Protein AF-0000000079401449 (afdb_homodimer)

pLDDT: mean 90.93, std 12.0, range [36.22, 98.88]

Foldseek 3Di:
DPFPDWDKAKEKFDEQLQDPPPAPPNVVLLVLVLVCCQPVLHQKYKYAQQQDVVSVVVSCVSNVVQFVDKDAAADFQRGQRIMMTGSFDFPDKDKAFALDFDDPVPVVQVRRRHRWIKMWTWGDDPNFIETEIHTEHGAQPDPVDGLCLLVLLSVLVVVLVVCQVPCVPGQKYKYWYQSNDFCPDLSNCLSCLSNVWDWLLVFEPEEEEAPSQAFQACQAPRHDNVRCVVPNSHGHGTTIIMDGDDQKDKGWHYKYWDYFPDVPGNHHSHSTIMIMTIMIMGGNPDDDPPPVPSQLDPVNLVSLVVSLVSLVVSLVVLVVLLVVLVVQLVVLVVLLVVLVVLVVCVVVVHPPPPPDDPVVSVVSNVVSVVSNVVSVVSSVVSVSVNVSSVVSSVVSVVVSVVSVVSNVVD/DPFPDWDKAKEKFDAQLQDPPPAPPNVVLLVLVLVCCQPVLHQKYKYAQQQDVVSVVVSCVSNVVQFVDKDAAADFQRGQRIMMTGSFDFPDKDKAFALDFDDPVPVVQVRRRHRWIKMWTWGDDPNFIETEIHTEHGAQPDPVDGLCLLVLLSVLVVVLVVCQVPCVPGQKYKYWYQSNDFCPDLSNCLSCLSNVWDWLLVFEPEEEEQPPQAFQACQAPRHDNVRCVVPNSHGHGTTIIMDGDDQKDKGWHYKYWDYAPDVPGNHHSHSTIMIMTIMIMGGNPDDDPPPVPSQLDPVNLVSLVVSLVSLVVSLVVLVVLLVVLVVQLVVLVVLLVVLVVLVVCVVVVHPPPPPDDPVVSVVSNVVSVVSNVVSVVSSVVSVSVNVSSVVSSVVSVVVSVVSVVSNVVD

Radius of gyration: 28.71 Å; Cα contacts (8 Å, |Δi|>4): 1618; chains: 2; bounding box: 82×89×67 Å

Structure (mmCIF, N/CA/C/O backbone):
data_AF-0000000079401449-model_v1
#
loop_
_entity.id
_entity.type
_entity.pdbx_description
1 polymer 'Sphingomyelin phosphodiesterase 2'
#
loop_
_atom_site.group_PDB
_atom_site.id
_atom_site.type_symbol
_atom_site.label_atom_id
_atom_site.label_alt_id
_atom_site.label_comp_id
_atom_site.label_asym_id
_atom_site.label_entity_id
_atom_site.label_seq_id
_atom_site.pdbx_PDB_ins_code
_atom_site.Cartn_x
_atom_site.Cartn_y
_atom_site.Cartn_z
_atom_site.occupancy
_atom_site.B_iso_or_equiv
_atom_site.auth_seq_id
_atom_site.auth_comp_id
_atom_site.auth_asym_id
_atom_site.auth_atom_id
_atom_site.pdbx_PDB_model_num
ATOM 1 N N . MET A 1 1 ? 7.457 39.844 23.859 1 36.47 1 MET A N 1
ATOM 2 C CA . MET A 1 1 ? 6.93 38.5 23.641 1 36.47 1 MET A CA 1
ATOM 3 C C . MET A 1 1 ? 8.016 37.562 23.109 1 36.47 1 MET A C 1
ATOM 5 O O . MET A 1 1 ? 8.578 37.812 22.047 1 36.47 1 MET A O 1
ATOM 9 N N . ASP A 1 2 ? 8.711 36.844 23.844 1 43.75 2 ASP A N 1
ATOM 10 C CA . ASP A 1 2 ? 9.938 36.094 23.625 1 43.75 2 ASP A CA 1
ATOM 11 C C . ASP A 1 2 ? 9.773 35.125 22.453 1 43.75 2 ASP A C 1
ATOM 13 O O . ASP A 1 2 ? 8.852 34.312 22.438 1 43.75 2 ASP A O 1
ATOM 17 N N . LYS A 1 3 ? 10.039 35.5 21.281 1 52.47 3 LYS A N 1
ATOM 18 C CA . LYS A 1 3 ? 9.945 34.75 20.031 1 52.47 3 LYS A CA 1
ATOM 19 C C . LYS A 1 3 ? 10.438 33.312 20.188 1 52.47 3 LYS A C 1
ATOM 21 O O . LYS A 1 3 ? 11.484 33.094 20.797 1 52.47 3 LYS A O 1
ATOM 26 N N . ASP A 1 4 ? 9.594 32.344 20.25 1 60.94 4 ASP A N 1
ATOM 27 C CA . ASP A 1 4 ? 9.969 30.938 20.344 1 60.94 4 ASP A CA 1
ATOM 28 C C . ASP A 1 4 ? 11.188 30.641 19.469 1 60.94 4 ASP A C 1
ATOM 30 O O . ASP A 1 4 ? 11.258 31.062 18.312 1 60.94 4 ASP A O 1
ATOM 34 N N . PRO A 1 5 ? 12.289 30.156 20.109 1 71.38 5 PRO A N 1
ATOM 35 C CA . PRO A 1 5 ? 13.57 29.938 19.438 1 71.38 5 PRO A CA 1
ATOM 36 C C . PRO A 1 5 ? 13.453 29.062 18.188 1 71.38 5 PRO A C 1
ATOM 38 O O . PRO A 1 5 ? 12.602 28.156 18.156 1 71.38 5 PRO A O 1
ATOM 41 N N . VAL A 1 6 ? 14.055 29.469 17.125 1 87 6 VAL A N 1
ATOM 42 C CA . VAL A 1 6 ? 14.234 28.734 15.867 1 87 6 VAL A CA 1
ATOM 43 C C . VAL A 1 6 ? 14.703 27.312 16.172 1 87 6 VAL A C 1
ATOM 45 O O . VAL A 1 6 ? 15.609 27.109 16.969 1 87 6 VAL A O 1
ATOM 48 N N . LEU A 1 7 ? 13.898 26.359 15.695 1 95.5 7 LEU A N 1
ATOM 49 C CA . LEU A 1 7 ? 14.297 24.953 15.859 1 95.5 7 LEU A CA 1
ATOM 50 C C . LEU A 1 7 ? 15.266 24.531 14.766 1 95.5 7 LEU A C 1
ATOM 52 O O . LEU A 1 7 ? 14.977 24.703 13.578 1 95.5 7 LEU A O 1
ATOM 56 N N . GLN A 1 8 ? 16.406 24.125 15.148 1 96.94 8 GLN A N 1
ATOM 57 C CA . GLN A 1 8 ? 17.359 23.578 14.195 1 96.94 8 GLN A CA 1
ATOM 58 C C . GLN A 1 8 ? 17.266 22.047 14.133 1 96.94 8 GLN A C 1
ATOM 60 O O . GLN A 1 8 ? 17.234 21.391 15.172 1 96.94 8 GLN A O 1
ATOM 65 N N . LEU A 1 9 ? 17.156 21.484 12.977 1 97.81 9 LEU A N 1
ATOM 66 C CA . LEU A 1 9 ? 17.078 20.047 12.758 1 97.81 9 LEU A CA 1
ATOM 67 C C . LEU A 1 9 ? 18.172 19.594 11.797 1 97.81 9 LEU A C 1
ATOM 69 O O . LEU A 1 9 ? 18.297 20.109 10.688 1 97.81 9 LEU A O 1
ATOM 73 N N . ARG A 1 10 ? 18.969 18.672 12.195 1 98.5 10 ARG A N 1
ATOM 74 C CA . ARG A 1 10 ? 20.016 18.109 11.352 1 98.5 10 ARG A CA 1
ATOM 75 C C . ARG A 1 10 ? 19.656 16.703 10.891 1 98.5 10 ARG A C 1
ATOM 77 O O . ARG A 1 10 ? 19.422 15.812 11.711 1 98.5 10 ARG A O 1
ATOM 84 N N . ILE A 1 11 ? 19.625 16.516 9.586 1 98.75 11 ILE A N 1
ATOM 85 C CA . ILE A 1 11 ? 19.172 15.258 8.984 1 98.75 11 ILE A CA 1
ATOM 86 C C . ILE A 1 11 ? 20.328 14.594 8.25 1 98.75 11 ILE A C 1
ATOM 88 O O . ILE A 1 11 ? 21.062 15.25 7.504 1 98.75 11 ILE A O 1
ATOM 92 N N . PHE A 1 12 ? 20.547 13.312 8.516 1 98.81 12 PHE A N 1
ATOM 93 C CA . PHE A 1 12 ? 21.516 12.469 7.824 1 98.81 12 PHE A CA 1
ATOM 94 C C . PHE A 1 12 ? 20.812 11.461 6.926 1 98.81 12 PHE A C 1
ATOM 96 O O . PHE A 1 12 ? 20.062 10.609 7.41 1 98.81 12 PHE A O 1
ATOM 103 N N . ASP A 1 13 ? 21 11.508 5.629 1 98.88 13 ASP A N 1
ATOM 104 C CA . ASP A 1 13 ? 20.438 10.562 4.676 1 98.88 13 ASP A CA 1
ATOM 105 C C . ASP A 1 13 ? 21.531 9.797 3.939 1 98.88 13 ASP A C 1
ATOM 107 O O . ASP A 1 13 ? 22.469 10.398 3.416 1 98.88 13 ASP A O 1
ATOM 111 N N . LEU A 1 14 ? 21.344 8.422 3.883 1 98.88 14 LEU A N 1
ATOM 112 C CA . LEU A 1 14 ? 22.391 7.656 3.221 1 98.88 14 LEU A CA 1
ATOM 113 C C . LEU A 1 14 ? 21.859 6.324 2.717 1 98.88 14 LEU A C 1
ATOM 115 O O . LEU A 1 14 ? 21.188 5.598 3.455 1 98.88 14 LEU A O 1
ATOM 119 N N . ASN A 1 15 ? 22.078 6.062 1.47 1 98.56 15 ASN A N 1
ATOM 120 C CA . ASN A 1 15 ? 22.031 4.688 0.982 1 98.56 15 ASN A CA 1
ATOM 121 C C . ASN A 1 15 ? 23.266 3.9 1.416 1 98.56 15 ASN A C 1
ATOM 123 O O . ASN A 1 15 ? 24.359 4.133 0.913 1 98.56 15 ASN A O 1
ATOM 127 N N . CYS A 1 16 ? 23.094 2.879 2.182 1 98.19 16 CYS A N 1
ATOM 128 C CA . CYS A 1 16 ? 24.203 2.248 2.891 1 98.19 16 CYS A CA 1
ATOM 129 C C . CYS A 1 16 ? 24.859 1.174 2.031 1 98.19 16 CYS A C 1
ATOM 131 O O . CYS A 1 16 ? 25.938 0.692 2.354 1 98.19 16 CYS A O 1
ATOM 133 N N . TRP A 1 17 ? 24.25 0.812 0.967 1 97.25 17 TRP A N 1
ATOM 134 C CA . TRP A 1 17 ? 24.766 -0.244 0.104 1 97.25 17 TRP A CA 1
ATOM 135 C C . TRP A 1 17 ? 25.172 -1.471 0.92 1 97.25 17 TRP A C 1
ATOM 137 O O . TRP A 1 17 ? 26.297 -1.955 0.818 1 97.25 17 TRP A O 1
ATOM 147 N N . GLY A 1 18 ? 24.219 -1.932 1.765 1 96.12 18 GLY A N 1
ATOM 148 C CA . GLY A 1 18 ? 24.516 -3.041 2.658 1 96.12 18 GLY A CA 1
ATOM 149 C C . GLY A 1 18 ? 24.031 -4.375 2.133 1 96.12 18 GLY A C 1
ATOM 150 O O . GLY A 1 18 ? 23.359 -5.121 2.848 1 96.12 18 GLY A O 1
ATOM 151 N N . ILE A 1 19 ? 24.312 -4.668 0.89 1 91.81 19 ILE A N 1
ATOM 152 C CA . ILE A 1 19 ? 23.906 -5.941 0.304 1 91.81 19 ILE A CA 1
ATOM 153 C C . ILE A 1 19 ? 24.797 -7.062 0.841 1 91.81 19 ILE A C 1
ATOM 155 O O . ILE A 1 19 ? 26 -7.086 0.585 1 91.81 19 ILE A O 1
ATOM 159 N N . ARG A 1 20 ? 24.25 -8.055 1.423 1 89.69 20 ARG A N 1
ATOM 160 C CA . ARG A 1 20 ? 25 -9.148 2.031 1 89.69 20 ARG A CA 1
ATOM 161 C C . ARG A 1 20 ? 25.766 -9.945 0.976 1 89.69 20 ARG A C 1
ATOM 163 O O . ARG A 1 20 ? 25.203 -10.289 -0.068 1 89.69 20 ARG A O 1
ATOM 170 N N . TYR A 1 21 ? 26.953 -10.195 1.136 1 89.56 21 TYR A N 1
ATOM 171 C CA . TYR A 1 21 ? 27.859 -11.039 0.365 1 89.56 21 TYR A CA 1
ATOM 172 C C . TYR A 1 21 ? 28.328 -10.336 -0.902 1 89.56 21 TYR A C 1
ATOM 174 O O . TYR A 1 21 ? 29.203 -10.828 -1.616 1 89.56 21 TYR A O 1
ATOM 182 N N . LEU A 1 22 ? 27.766 -9.148 -1.214 1 89.88 22 LEU A N 1
ATOM 183 C CA . LEU A 1 22 ? 28.141 -8.453 -2.439 1 89.88 22 LEU A CA 1
ATOM 184 C C . LEU A 1 22 ? 28.859 -7.141 -2.123 1 89.88 22 LEU A C 1
ATOM 186 O O . LEU A 1 22 ? 29.875 -6.82 -2.744 1 89.88 22 LEU A O 1
ATOM 190 N N . SER A 1 23 ? 28.312 -6.434 -1.138 1 94.88 23 SER A N 1
ATOM 191 C CA . SER A 1 23 ? 28.891 -5.145 -0.791 1 94.88 23 SER A CA 1
ATOM 192 C C . SER A 1 23 ? 30.266 -5.324 -0.141 1 94.88 23 SER A C 1
ATOM 194 O O . SER A 1 23 ? 30.422 -6.145 0.765 1 94.88 23 SER A O 1
ATOM 196 N N . LYS A 1 24 ? 31.188 -4.594 -0.589 1 96 24 LYS A N 1
ATOM 197 C CA . LYS A 1 24 ? 32.562 -4.66 -0.07 1 96 24 LYS A CA 1
ATOM 198 C C . LYS A 1 24 ? 32.656 -4.004 1.304 1 96 24 LYS A C 1
ATOM 200 O O . LYS A 1 24 ? 32.031 -2.975 1.553 1 96 24 LYS A O 1
ATOM 205 N N . LEU A 1 25 ? 33.406 -4.656 2.16 1 96.56 25 LEU A N 1
ATOM 206 C CA . LEU A 1 25 ? 33.719 -4.137 3.486 1 96.56 25 LEU A CA 1
ATOM 207 C C . LEU A 1 25 ? 32.438 -3.756 4.23 1 96.56 25 LEU A C 1
ATOM 209 O O . LEU A 1 25 ? 32.406 -2.723 4.902 1 96.56 25 LEU A O 1
ATOM 213 N N . ARG A 1 26 ? 31.438 -4.457 4.078 1 96.88 26 ARG A N 1
ATOM 214 C CA . ARG A 1 26 ? 30.109 -4.121 4.586 1 96.88 26 ARG A CA 1
ATOM 215 C C . ARG A 1 26 ? 30.141 -3.91 6.094 1 96.88 26 ARG A C 1
ATOM 217 O O . ARG A 1 26 ? 29.672 -2.885 6.59 1 96.88 26 ARG A O 1
ATOM 224 N N . GLN A 1 27 ? 30.734 -4.836 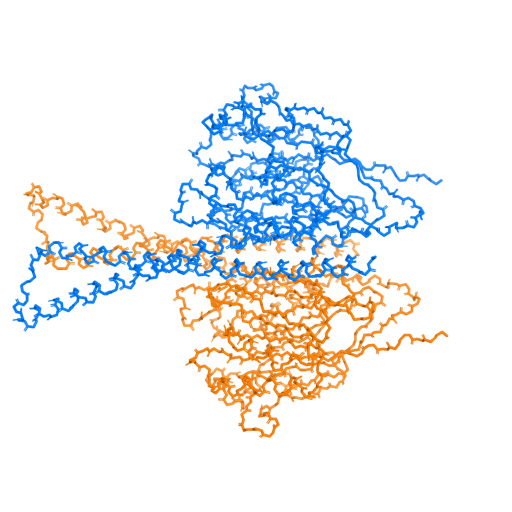6.863 1 96.06 27 GLN A N 1
ATOM 225 C CA . GLN A 1 27 ? 30.734 -4.766 8.32 1 96.06 27 GLN A CA 1
ATOM 226 C C . GLN A 1 27 ? 31.484 -3.523 8.812 1 96.06 27 GLN A C 1
ATOM 228 O O . GLN A 1 27 ? 31.016 -2.828 9.711 1 96.06 27 GLN A O 1
ATOM 233 N N . GLU A 1 28 ? 32.625 -3.312 8.227 1 96.38 28 GLU A N 1
ATOM 234 C CA . GLU A 1 28 ? 33.406 -2.133 8.578 1 96.38 28 GLU A CA 1
ATOM 235 C C . GLU A 1 28 ? 32.625 -0.849 8.289 1 96.38 28 GLU A C 1
ATOM 237 O O . GLU A 1 28 ? 32.656 0.09 9.086 1 96.38 28 GLU A O 1
ATOM 242 N N . ARG A 1 29 ? 31.984 -0.797 7.184 1 97.44 29 ARG A N 1
ATOM 243 C CA . ARG A 1 29 ? 31.266 0.402 6.777 1 97.44 29 ARG A CA 1
ATOM 244 C C . ARG A 1 29 ? 30.062 0.642 7.684 1 97.44 29 ARG A C 1
ATOM 246 O O . ARG A 1 29 ? 29.75 1.785 8.023 1 97.44 29 ARG A O 1
ATOM 253 N N . ILE A 1 30 ? 29.359 -0.436 8.094 1 97.75 30 ILE A N 1
ATOM 254 C CA . ILE A 1 30 ? 28.234 -0.314 9.023 1 97.75 30 ILE A CA 1
ATOM 255 C C . ILE A 1 30 ? 28.734 0.247 10.359 1 97.75 30 ILE A C 1
ATOM 257 O O . ILE A 1 30 ? 28.078 1.104 10.953 1 97.75 30 ILE A O 1
ATOM 261 N N . GLU A 1 31 ? 29.859 -0.189 10.766 1 96.75 31 GLU A N 1
ATOM 262 C CA . GLU A 1 31 ? 30.469 0.336 11.984 1 96.75 31 GLU A CA 1
ATOM 263 C C . GLU A 1 31 ? 30.812 1.816 11.836 1 96.75 31 GLU A C 1
ATOM 265 O O . GLU A 1 31 ? 30.594 2.604 12.766 1 96.75 31 GLU A O 1
ATOM 270 N N . MET A 1 32 ? 31.375 2.162 10.727 1 97.25 32 MET A N 1
ATOM 271 C CA . MET A 1 32 ? 31.734 3.553 10.445 1 97.25 32 MET A CA 1
ATOM 272 C C . MET A 1 32 ? 30.484 4.441 10.477 1 97.25 32 MET A C 1
ATOM 274 O O . MET A 1 32 ? 30.531 5.555 11 1 97.25 32 MET A O 1
ATOM 278 N N . ILE A 1 33 ? 29.406 3.969 9.891 1 97.81 33 ILE A N 1
ATOM 279 C CA . ILE A 1 33 ? 28.156 4.703 9.883 1 97.81 33 ILE A CA 1
ATOM 280 C C . ILE A 1 33 ? 27.656 4.898 11.312 1 97.81 33 ILE A C 1
ATOM 282 O O . ILE A 1 33 ? 27.25 6 11.695 1 97.81 33 ILE A O 1
ATOM 286 N N . GLY A 1 34 ? 27.703 3.82 12.109 1 97.75 34 GLY A N 1
ATOM 287 C CA . GLY A 1 34 ? 27.344 3.936 13.516 1 97.75 34 GLY A CA 1
ATOM 288 C C . GLY A 1 34 ? 28.188 4.961 14.258 1 97.75 34 GLY A C 1
ATOM 289 O O . GLY A 1 34 ? 27.672 5.723 15.078 1 97.75 34 GLY A O 1
ATOM 290 N N . ASP A 1 35 ? 29.469 4.977 13.969 1 96.44 35 ASP A N 1
ATOM 291 C CA . ASP A 1 35 ? 30.391 5.895 14.633 1 96.44 35 ASP A CA 1
ATOM 292 C C . ASP A 1 35 ? 30.031 7.348 14.336 1 96.44 35 ASP A C 1
ATOM 294 O O . ASP A 1 35 ? 29.938 8.172 15.25 1 96.44 35 ASP A O 1
ATOM 298 N N . VAL A 1 36 ? 29.844 7.621 13.102 1 96.5 36 VAL A N 1
ATOM 299 C CA . VAL A 1 36 ? 29.578 9.008 12.727 1 96.5 36 VAL A CA 1
ATOM 300 C C . VAL A 1 36 ? 28.219 9.445 13.297 1 96.5 36 VAL A C 1
ATOM 302 O O . VAL A 1 36 ? 28.078 10.578 13.766 1 96.5 36 VAL A O 1
ATOM 305 N N . LEU A 1 37 ? 27.203 8.602 13.258 1 97.56 37 LEU A N 1
ATOM 306 C CA . LEU A 1 37 ? 25.875 8.945 13.781 1 97.56 37 LEU A CA 1
ATOM 307 C C . LEU A 1 37 ? 25.922 9.117 15.297 1 97.56 37 LEU A C 1
ATOM 309 O O . LEU A 1 37 ? 25.156 9.898 15.852 1 97.56 37 LEU A O 1
ATOM 313 N N . SER A 1 38 ? 26.812 8.438 15.914 1 95.94 38 SER A N 1
ATOM 314 C CA . SER A 1 38 ? 26.938 8.523 17.359 1 95.94 38 SER A CA 1
ATOM 315 C C . SER A 1 38 ? 27.672 9.797 17.781 1 95.94 38 SER A C 1
ATOM 317 O O . SER A 1 38 ? 27.453 10.305 18.891 1 95.94 38 SER A O 1
ATOM 319 N N . THR A 1 39 ? 28.516 10.328 16.922 1 93.44 39 THR A N 1
ATOM 320 C CA . THR A 1 39 ? 29.391 11.414 17.328 1 93.44 39 THR A CA 1
ATOM 321 C C . THR A 1 39 ? 28.875 12.75 16.812 1 93.44 39 THR A C 1
ATOM 323 O O . THR A 1 39 ? 29 13.773 17.484 1 93.44 39 THR A O 1
ATOM 326 N N . GLU A 1 40 ? 28.328 12.945 15.492 1 90.62 40 GLU A N 1
ATOM 327 C CA . GLU A 1 40 ? 27.984 14.203 14.82 1 90.62 40 GLU A CA 1
ATOM 328 C C . GLU A 1 40 ? 26.641 14.734 15.289 1 90.62 40 GLU A C 1
ATOM 330 O O . GLU A 1 40 ? 26.297 15.883 15.008 1 90.62 40 GLU A O 1
ATOM 335 N N . GLY A 1 41 ? 25.953 14.18 16.219 1 88.69 41 GLY A N 1
ATOM 336 C CA . GLY A 1 41 ? 24.734 14.656 16.844 1 88.69 41 GLY A CA 1
ATOM 337 C C . GLY A 1 41 ? 23.609 14.914 15.852 1 88.69 41 GLY A C 1
ATOM 338 O O . GLY A 1 41 ? 22.984 15.969 15.875 1 88.69 41 GLY A O 1
ATOM 339 N N . PHE A 1 42 ? 23.328 14.258 14.82 1 97.94 42 PHE A N 1
ATOM 340 C CA . PHE A 1 42 ? 22.172 14.352 13.938 1 97.94 42 PHE A CA 1
ATOM 341 C C . PHE A 1 42 ? 20.875 14.047 14.688 1 97.94 42 PHE A C 1
ATOM 343 O O . PHE A 1 42 ? 20.875 13.227 15.609 1 97.94 42 PHE A O 1
ATOM 350 N N . ASP A 1 43 ? 19.828 14.773 14.352 1 98.19 43 ASP A N 1
ATOM 351 C CA . ASP A 1 43 ? 18.516 14.555 14.977 1 98.19 43 ASP A CA 1
ATOM 352 C C . ASP A 1 43 ? 17.812 13.359 14.359 1 98.19 43 ASP A C 1
ATOM 354 O O . ASP A 1 43 ? 17.062 12.648 15.039 1 98.19 43 ASP A O 1
ATOM 358 N N . LEU A 1 44 ? 17.969 13.188 13.023 1 98.56 44 LEU A N 1
ATOM 359 C CA . LEU A 1 44 ? 17.359 12.102 12.266 1 98.56 44 LEU A CA 1
ATOM 360 C C . LEU A 1 44 ? 18.375 11.461 11.32 1 98.56 44 LEU A C 1
ATOM 362 O O . LEU A 1 44 ? 19.188 12.164 10.703 1 98.56 44 LEU A O 1
ATOM 366 N N . ALA A 1 45 ? 18.391 10.148 11.289 1 98.88 45 ALA A N 1
ATOM 367 C CA . ALA A 1 45 ? 19.109 9.398 10.281 1 98.88 45 ALA A CA 1
ATOM 368 C C . ALA A 1 45 ? 18.172 8.555 9.43 1 98.88 45 ALA A C 1
ATOM 370 O O . ALA A 1 45 ? 17.453 7.699 9.961 1 98.88 45 ALA A O 1
ATOM 371 N N . LEU A 1 46 ? 18.094 8.828 8.203 1 98.88 46 LEU A N 1
ATOM 372 C CA . LEU A 1 46 ? 17.281 8.094 7.23 1 98.88 46 LEU A CA 1
ATOM 373 C C . LEU A 1 46 ? 18.141 7.195 6.363 1 98.88 46 LEU A C 1
ATOM 375 O O . LEU A 1 46 ? 18.859 7.676 5.484 1 98.88 46 LEU A O 1
ATOM 379 N N . LEU A 1 47 ? 18.062 5.887 6.555 1 98.88 47 LEU A N 1
ATOM 380 C CA . LEU A 1 47 ? 18.984 4.957 5.914 1 98.88 47 LEU A CA 1
ATOM 381 C C . LEU A 1 47 ? 18.25 4.027 4.961 1 98.88 47 LEU A C 1
ATOM 383 O O . LEU A 1 47 ? 17.141 3.588 5.254 1 98.88 47 LEU A O 1
ATOM 387 N N . GLN A 1 48 ? 18.859 3.816 3.834 1 98.56 48 GLN A N 1
ATOM 388 C CA . GLN A 1 48 ? 18.375 2.855 2.846 1 98.56 48 GLN A CA 1
ATOM 389 C C . GLN A 1 48 ? 19.391 1.738 2.629 1 98.56 48 GLN A C 1
ATOM 391 O O . GLN A 1 48 ? 20.562 1.878 2.992 1 98.56 48 GLN A O 1
ATOM 396 N N . GLU A 1 49 ? 18.938 0.649 2.115 1 97.38 49 GLU A N 1
ATOM 397 C CA . GLU A 1 49 ? 19.719 -0.533 1.76 1 97.38 49 GLU A CA 1
ATOM 398 C C . GLU A 1 49 ? 20.406 -1.134 2.986 1 97.38 49 GLU A C 1
ATOM 400 O O . GLU A 1 49 ? 21.562 -1.565 2.912 1 97.38 49 GLU A O 1
ATOM 405 N N . VAL A 1 50 ? 19.797 -0.965 4.082 1 97.5 50 VAL A N 1
ATOM 406 C CA . VAL A 1 50 ? 20.141 -1.795 5.234 1 97.5 50 VAL A CA 1
ATOM 407 C C . VAL A 1 50 ? 19.375 -3.115 5.168 1 97.5 50 VAL A C 1
ATOM 409 O O . VAL A 1 50 ? 18.328 -3.271 5.812 1 97.5 50 VAL A O 1
ATOM 412 N N . TRP A 1 51 ? 19.938 -4.078 4.477 1 94 51 TRP A N 1
ATOM 413 C CA . TRP A 1 51 ? 19.188 -5.27 4.086 1 94 51 TRP A CA 1
ATOM 414 C C . TRP A 1 51 ? 19.203 -6.309 5.203 1 94 51 TRP A C 1
ATOM 416 O O . TRP A 1 51 ? 18.281 -7.121 5.312 1 94 51 TRP A O 1
ATOM 426 N N . SER A 1 52 ? 20.172 -6.277 5.996 1 93.25 52 SER A N 1
ATOM 427 C CA . SER A 1 52 ? 20.312 -7.266 7.059 1 93.25 52 SER A CA 1
ATOM 428 C C . SER A 1 52 ? 19.719 -6.754 8.367 1 93.25 52 SER A C 1
ATOM 430 O O . SER A 1 52 ? 20.062 -5.668 8.828 1 93.25 52 SER A O 1
ATOM 432 N N . GLU A 1 53 ? 18.875 -7.523 8.953 1 93.31 53 GLU A N 1
ATOM 433 C CA . GLU A 1 53 ? 18.344 -7.172 10.273 1 93.31 53 GLU A CA 1
ATOM 434 C C . GLU A 1 53 ? 19.453 -7.18 11.32 1 93.31 53 GLU A C 1
ATOM 436 O O . GLU A 1 53 ? 19.359 -6.469 12.328 1 93.31 53 GLU A O 1
ATOM 441 N N . GLY A 1 54 ? 20.469 -8.008 11.039 1 95.38 54 GLY A N 1
ATOM 442 C CA . GLY A 1 54 ? 21.641 -7.984 11.906 1 95.38 54 GLY A CA 1
ATOM 443 C C . GLY A 1 54 ? 22.359 -6.652 11.906 1 95.38 54 GLY A C 1
ATOM 444 O O . GLY A 1 54 ? 22.781 -6.168 12.961 1 95.38 54 GLY A O 1
ATOM 445 N N . ASP A 1 55 ? 22.531 -6.082 10.727 1 97.56 55 ASP A N 1
ATOM 446 C CA . ASP A 1 55 ? 23.141 -4.758 10.625 1 97.56 55 ASP A CA 1
ATOM 447 C C . ASP A 1 55 ? 22.312 -3.713 11.359 1 97.56 55 ASP A C 1
ATOM 449 O O . ASP A 1 55 ? 22.859 -2.871 12.078 1 97.56 55 ASP A O 1
ATOM 453 N N . TYR A 1 56 ? 21.031 -3.795 11.188 1 97.31 56 TYR A N 1
ATOM 454 C CA . TYR A 1 56 ? 20.141 -2.879 11.898 1 97.31 56 TYR A CA 1
ATOM 455 C C . TYR A 1 56 ? 20.281 -3.033 13.406 1 97.31 56 TYR A C 1
ATOM 457 O O . TYR A 1 56 ? 20.359 -2.041 14.133 1 97.31 56 TYR A O 1
ATOM 465 N N . SER A 1 57 ? 20.297 -4.25 13.852 1 97.25 57 SER A N 1
ATOM 466 C CA . SER A 1 57 ? 20.438 -4.516 15.281 1 97.25 57 SER A CA 1
ATOM 467 C C . SER A 1 57 ? 21.75 -3.959 15.828 1 97.25 57 SER A C 1
ATOM 469 O O . SER A 1 57 ? 21.781 -3.41 16.938 1 97.25 57 SER A O 1
ATOM 471 N N . GLN A 1 58 ? 22.75 -4.133 15.07 1 97.62 58 GLN A N 1
ATOM 472 C CA . GLN A 1 58 ? 24.047 -3.594 15.461 1 97.62 58 GLN A CA 1
ATOM 473 C C . GLN A 1 58 ? 24 -2.072 15.562 1 97.62 58 GLN A C 1
ATOM 475 O O . GLN A 1 58 ? 24.5 -1.497 16.531 1 97.62 58 GLN A O 1
ATOM 480 N N . LEU A 1 59 ? 23.484 -1.429 14.562 1 98.12 59 LEU A N 1
ATOM 481 C CA . LEU A 1 59 ? 23.344 0.023 14.594 1 98.12 59 LEU A CA 1
ATOM 482 C C . LEU A 1 59 ? 22.484 0.467 15.766 1 98.12 59 LEU A C 1
ATOM 484 O O . LEU A 1 59 ? 22.828 1.421 16.469 1 98.12 59 LEU A O 1
ATOM 488 N N . LYS A 1 60 ? 21.375 -0.199 15.945 1 97.62 60 LYS A N 1
ATOM 489 C CA . LYS A 1 60 ? 20.453 0.129 17.031 1 97.62 60 LYS A CA 1
ATOM 490 C C . LYS A 1 60 ? 21.141 0.071 18.375 1 97.62 60 LYS A C 1
ATOM 492 O O . LYS A 1 60 ? 20.969 0.961 19.219 1 97.62 60 LYS A O 1
ATOM 497 N N . GLN A 1 61 ? 21.875 -0.945 18.562 1 97.12 61 GLN A N 1
ATOM 498 C CA . GLN A 1 61 ? 22.625 -1.097 19.812 1 97.12 61 GLN A CA 1
ATOM 499 C C . GLN A 1 61 ? 23.641 0.024 19.984 1 97.12 61 GLN A C 1
ATOM 501 O O . GLN A 1 61 ? 23.719 0.64 21.047 1 97.12 61 GLN A O 1
ATOM 506 N N . LYS A 1 62 ? 24.406 0.271 19 1 96.75 62 LYS A N 1
ATOM 507 C CA . LYS A 1 62 ? 25.453 1.283 19.047 1 96.75 62 LYS A CA 1
ATOM 508 C C . LYS A 1 62 ? 24.859 2.676 19.266 1 96.75 62 LYS A C 1
ATOM 510 O O . LYS A 1 62 ? 25.469 3.514 19.938 1 96.75 62 LYS A O 1
ATOM 515 N N . LEU A 1 63 ? 23.703 2.893 18.672 1 97.81 63 LEU A N 1
ATOM 516 C CA . LEU A 1 63 ? 23.141 4.238 18.625 1 97.81 63 LEU A CA 1
ATOM 517 C C . LEU A 1 63 ? 22.125 4.426 19.75 1 97.81 63 LEU A C 1
ATOM 519 O O . LEU A 1 63 ? 21.469 5.473 19.844 1 97.81 63 LEU A O 1
ATOM 523 N N . SER A 1 64 ? 21.969 3.494 20.625 1 94.81 64 SER A N 1
ATOM 524 C CA . SER A 1 64 ? 20.906 3.469 21.625 1 94.81 64 SER A CA 1
ATOM 525 C C . SER A 1 64 ? 21.047 4.637 22.594 1 94.81 64 SER A C 1
ATOM 527 O O . SER A 1 64 ? 20.047 5.098 23.156 1 94.81 64 SER A O 1
ATOM 529 N N . SER A 1 65 ? 22.25 5.129 22.812 1 93.81 65 SER A N 1
ATOM 530 C CA . SER A 1 65 ? 22.469 6.211 23.766 1 93.81 65 SER A CA 1
ATOM 531 C C . SER A 1 65 ? 22.078 7.559 23.172 1 93.81 65 SER A C 1
ATOM 533 O O . SER A 1 65 ? 21.672 8.469 23.906 1 93.81 65 SER A O 1
ATOM 535 N N . ARG A 1 66 ? 22.125 7.656 21.938 1 94.62 66 ARG A N 1
ATOM 536 C CA . ARG A 1 66 ? 21.922 8.953 21.297 1 94.62 66 ARG A CA 1
ATOM 537 C C . ARG A 1 66 ? 20.547 9.047 20.656 1 94.62 66 ARG A C 1
ATOM 539 O O . ARG A 1 66 ? 19.984 10.133 20.547 1 94.62 66 ARG A O 1
ATOM 546 N N . TYR A 1 67 ? 20.094 7.996 20.125 1 96.75 67 TYR A N 1
ATOM 547 C CA . TYR A 1 67 ? 18.797 7.953 19.438 1 96.75 67 TYR A CA 1
ATOM 548 C C . TYR A 1 67 ? 17.766 7.195 20.266 1 96.75 67 TYR A C 1
ATOM 550 O O . TYR A 1 67 ? 17.875 5.98 20.438 1 96.75 67 TYR A O 1
ATOM 558 N N . SER A 1 68 ? 16.797 7.898 20.672 1 92.81 68 SER A N 1
ATOM 559 C CA . SER A 1 68 ? 15.789 7.371 21.578 1 92.81 68 SER A CA 1
ATOM 560 C C . SER A 1 68 ? 14.891 6.348 20.891 1 92.81 68 SER A C 1
ATOM 562 O O . SER A 1 68 ? 14.305 5.484 21.531 1 92.81 68 SER A O 1
ATOM 564 N N . SER A 1 69 ? 14.727 6.461 19.578 1 95.44 69 SER A N 1
ATOM 565 C CA . SER A 1 69 ? 13.82 5.586 18.844 1 95.44 69 SER A CA 1
ATOM 566 C C . SER A 1 69 ? 14.391 5.223 17.484 1 95.44 69 SER A C 1
ATOM 568 O O . SER A 1 69 ? 15.156 5.992 16.891 1 95.44 69 SER A O 1
ATOM 570 N N . SER A 1 70 ? 14.102 4.078 17.062 1 97.06 70 SER A N 1
ATOM 571 C CA . SER A 1 70 ? 14.414 3.635 15.703 1 97.06 70 SER A CA 1
ATOM 572 C C . SER A 1 70 ? 13.32 2.719 15.156 1 97.06 70 SER A C 1
ATOM 574 O O . SER A 1 70 ? 12.508 2.189 15.922 1 97.06 70 SER A O 1
ATOM 576 N N . HIS A 1 71 ? 13.18 2.635 13.922 1 97.06 71 HIS A N 1
ATOM 577 C CA . HIS A 1 71 ? 12.219 1.742 13.289 1 97.06 71 HIS A CA 1
ATOM 578 C C . HIS A 1 71 ? 12.773 1.156 12 1 97.06 71 HIS A C 1
ATOM 580 O O . HIS A 1 71 ? 13.359 1.877 11.188 1 97.06 71 HIS A O 1
ATOM 586 N N . TYR A 1 72 ? 12.68 -0.166 11.922 1 97.12 72 TYR A N 1
ATOM 587 C CA . TYR A 1 72 ? 13.055 -0.914 10.727 1 97.12 72 TYR A CA 1
ATOM 588 C C . TYR A 1 72 ? 11.828 -1.372 9.953 1 97.12 72 TYR A C 1
ATOM 590 O O . TYR A 1 72 ? 11.039 -2.186 10.445 1 97.12 72 TYR A O 1
ATOM 598 N N . PHE A 1 73 ? 11.594 -0.85 8.742 1 96.5 73 PHE A N 1
ATOM 599 C CA . PHE A 1 73 ? 10.414 -1.183 7.945 1 96.5 73 PHE A CA 1
ATOM 600 C C . PHE A 1 73 ? 10.609 -2.508 7.219 1 96.5 73 PHE A C 1
ATOM 602 O O . PHE A 1 73 ? 11.641 -2.723 6.578 1 96.5 73 PHE A O 1
ATOM 609 N N . LYS A 1 74 ? 9.586 -3.34 7.27 1 93.62 74 LYS A N 1
ATOM 610 C CA . LYS A 1 74 ? 9.672 -4.66 6.648 1 93.62 74 LYS A CA 1
ATOM 611 C C . LYS A 1 74 ? 8.719 -4.777 5.469 1 93.62 74 LYS A C 1
ATOM 613 O O . LYS A 1 74 ? 7.566 -4.336 5.547 1 93.62 74 LYS A O 1
ATOM 618 N N . SER A 1 75 ? 9.227 -5.234 4.328 1 89.12 75 SER A N 1
ATOM 619 C CA . SER A 1 75 ? 8.445 -5.488 3.125 1 89.12 75 SER A CA 1
ATOM 620 C C . SER A 1 75 ? 9.164 -6.457 2.191 1 89.12 75 SER A C 1
ATOM 622 O O . SER A 1 75 ? 10.367 -6.688 2.332 1 89.12 75 SER A O 1
ATOM 624 N N . GLY A 1 76 ? 8.43 -7.078 1.297 1 85.75 76 GLY A N 1
ATOM 625 C CA . GLY A 1 76 ? 9.023 -7.918 0.269 1 85.75 76 GLY A CA 1
ATOM 626 C C . GLY A 1 76 ? 9.617 -9.203 0.816 1 85.75 76 GLY A C 1
ATOM 627 O O . GLY A 1 76 ? 9.203 -9.68 1.877 1 85.75 76 GLY A O 1
ATOM 628 N N . VAL A 1 77 ? 10.516 -9.766 0.056 1 86.44 77 VAL A N 1
ATOM 629 C CA . VAL A 1 77 ? 11.141 -11.039 0.394 1 86.44 77 VAL A CA 1
ATOM 630 C C . VAL A 1 77 ? 12.352 -10.797 1.292 1 86.44 77 VAL A C 1
ATOM 632 O O . VAL A 1 77 ? 12.484 -11.422 2.348 1 86.44 77 VAL A O 1
ATOM 635 N N . ILE A 1 78 ? 13.102 -9.844 0.891 1 85.88 78 ILE A N 1
ATOM 636 C CA . ILE A 1 78 ? 14.359 -9.594 1.585 1 85.88 78 ILE A CA 1
ATOM 637 C C . ILE A 1 78 ? 14.172 -8.484 2.619 1 85.88 78 ILE A C 1
ATOM 639 O O . ILE A 1 78 ? 14.922 -8.398 3.596 1 85.88 78 ILE A O 1
ATOM 643 N N . GLY A 1 79 ? 13.203 -7.664 2.33 1 88.25 79 GLY A N 1
ATOM 644 C CA . GLY A 1 79 ? 13 -6.496 3.174 1 88.25 79 GLY A CA 1
ATOM 645 C C . GLY A 1 79 ? 13.031 -5.191 2.404 1 88.25 79 GLY A C 1
ATOM 646 O O . GLY A 1 79 ? 13.484 -5.152 1.258 1 88.25 79 GLY A O 1
ATOM 647 N N . SER A 1 80 ? 12.586 -4.156 3.062 1 91.12 80 SER A N 1
ATOM 648 C CA . SER A 1 80 ? 12.562 -2.854 2.408 1 91.12 80 SER A CA 1
ATOM 649 C C . SER A 1 80 ? 13.953 -2.217 2.4 1 91.12 80 SER A C 1
ATOM 651 O O . SER A 1 80 ? 14.234 -1.348 1.575 1 91.12 80 SER A O 1
ATOM 653 N N . GLY A 1 81 ? 14.758 -2.561 3.438 1 96.12 81 GLY A N 1
ATOM 654 C CA . GLY A 1 81 ? 16.062 -1.943 3.633 1 96.12 81 GLY A CA 1
ATOM 655 C C . GLY A 1 81 ? 15.977 -0.539 4.199 1 96.12 81 GLY A C 1
ATOM 656 O O . GLY A 1 81 ? 16.969 0.183 4.234 1 96.12 81 GLY A O 1
ATOM 657 N N . LEU A 1 82 ? 14.789 -0.155 4.602 1 98.19 82 LEU A N 1
ATOM 658 C CA . LEU A 1 82 ? 14.562 1.192 5.113 1 98.19 82 LEU A CA 1
ATOM 659 C C . LEU A 1 82 ? 14.578 1.203 6.641 1 98.19 82 LEU A C 1
ATOM 661 O O . LEU A 1 82 ? 13.906 0.385 7.273 1 98.19 82 LEU A O 1
ATOM 665 N N . CYS A 1 83 ? 15.297 2.09 7.219 1 97.81 83 CYS A N 1
ATOM 666 C CA . CYS A 1 83 ? 15.172 2.289 8.656 1 97.81 83 CYS A CA 1
ATOM 667 C C . CYS A 1 83 ? 15.445 3.74 9.031 1 97.81 83 CYS A C 1
ATOM 669 O O . CYS A 1 83 ? 16.047 4.484 8.258 1 97.81 83 CYS A O 1
ATOM 671 N N . VAL A 1 84 ? 14.969 4.137 10.109 1 98.56 84 VAL A N 1
ATOM 672 C CA . VAL A 1 84 ? 15.055 5.496 10.633 1 98.56 84 VAL A CA 1
ATOM 673 C C . VAL A 1 84 ? 15.578 5.465 12.07 1 98.56 84 VAL A C 1
ATOM 675 O O . VAL A 1 84 ? 15.172 4.613 12.859 1 98.56 84 VAL A O 1
ATOM 678 N N . PHE A 1 85 ? 16.516 6.277 12.375 1 98.62 85 PHE A N 1
ATOM 679 C CA . PHE A 1 85 ? 16.922 6.562 13.75 1 98.62 85 PHE A CA 1
ATOM 680 C C . PHE A 1 85 ? 16.562 7.992 14.133 1 98.62 85 PHE A C 1
ATOM 682 O O . PHE A 1 85 ? 16.859 8.93 13.391 1 98.62 85 PHE A O 1
ATOM 689 N N . SER A 1 86 ? 15.922 8.164 15.227 1 98.31 86 SER A N 1
ATOM 690 C CA . SER A 1 86 ? 15.438 9.469 15.648 1 98.31 86 SER A CA 1
ATOM 691 C C . SER A 1 86 ? 15.844 9.773 17.094 1 98.31 86 SER A C 1
ATOM 693 O O . SER A 1 86 ? 15.688 8.93 17.969 1 98.31 86 SER A O 1
ATOM 695 N N . ARG A 1 87 ? 16.344 11 17.328 1 97.69 87 ARG A N 1
ATOM 696 C CA . ARG A 1 87 ? 16.641 11.453 18.688 1 97.69 87 ARG A CA 1
ATOM 697 C C . ARG A 1 87 ? 15.352 11.641 19.484 1 97.69 87 ARG A C 1
ATOM 699 O O . ARG A 1 87 ? 15.375 11.68 20.719 1 97.69 87 ARG A O 1
ATOM 706 N N . TYR A 1 88 ? 14.273 11.805 18.828 1 96.75 88 TYR A N 1
ATOM 707 C CA . TYR A 1 88 ? 12.969 12.023 19.438 1 96.75 88 TYR A CA 1
ATOM 708 C C . TYR A 1 88 ? 12.102 10.773 19.344 1 96.75 88 TYR A C 1
ATOM 710 O O . TYR A 1 88 ? 12.273 9.961 18.438 1 96.75 88 TYR A O 1
ATOM 718 N N . PRO A 1 89 ? 11.203 10.594 20.266 1 94.62 89 PRO A N 1
ATOM 719 C CA . PRO A 1 89 ? 10.336 9.414 20.219 1 94.62 89 PRO A CA 1
ATOM 720 C C . PRO A 1 89 ? 9.484 9.359 18.953 1 94.62 89 PRO A C 1
ATOM 722 O O . PRO A 1 89 ? 8.891 10.367 18.547 1 94.62 89 PRO A O 1
ATOM 725 N N . ILE A 1 90 ? 9.484 8.25 18.281 1 95.5 90 ILE A N 1
ATOM 726 C CA . ILE A 1 90 ? 8.594 8.008 17.156 1 95.5 90 ILE A CA 1
ATOM 727 C C . ILE A 1 90 ? 7.188 7.699 17.672 1 95.5 90 ILE A C 1
ATOM 729 O O . ILE A 1 90 ? 6.996 6.75 18.438 1 95.5 90 ILE A O 1
ATOM 733 N N . LEU A 1 91 ? 6.238 8.453 17.25 1 92.25 91 LEU A N 1
ATOM 734 C CA . LEU A 1 91 ? 4.883 8.352 17.766 1 92.25 91 LEU A CA 1
ATOM 735 C C . LEU A 1 91 ? 4.055 7.359 16.953 1 92.25 91 LEU A C 1
ATOM 737 O O . LEU A 1 91 ? 3.127 6.742 17.484 1 92.25 91 LEU A O 1
ATOM 741 N N . ASP A 1 92 ? 4.359 7.234 15.742 1 92.81 92 ASP A N 1
ATOM 742 C CA . ASP A 1 92 ? 3.604 6.379 14.836 1 92.81 92 ASP A CA 1
ATOM 743 C C . ASP A 1 92 ? 4.426 6.031 13.594 1 92.81 92 ASP A C 1
ATOM 745 O O . ASP A 1 92 ? 5.387 6.73 13.266 1 92.81 92 ASP A O 1
ATOM 749 N N . THR A 1 93 ? 4.078 4.945 12.992 1 95.88 93 THR A N 1
ATOM 750 C CA . THR A 1 93 ? 4.723 4.504 11.766 1 95.88 93 THR A CA 1
ATOM 751 C C . THR A 1 93 ? 3.689 3.99 10.766 1 95.88 93 THR A C 1
ATOM 753 O O . THR A 1 93 ? 2.607 3.549 11.156 1 95.88 93 THR A O 1
ATOM 756 N N . PHE A 1 94 ? 3.979 4.066 9.555 1 96.44 94 PHE A N 1
ATOM 757 C CA . PHE A 1 94 ? 3.109 3.561 8.492 1 96.44 94 PHE A CA 1
ATOM 758 C C . PHE A 1 94 ? 3.918 3.215 7.25 1 96.44 94 PHE A C 1
ATOM 760 O O . PHE A 1 94 ? 4.781 3.984 6.828 1 96.44 94 PHE A O 1
ATOM 767 N N . LEU A 1 95 ? 3.715 2.043 6.695 1 96.94 95 LEU A N 1
ATOM 768 C CA . LEU A 1 95 ? 4.445 1.58 5.52 1 96.94 95 LEU A CA 1
ATOM 769 C C . LEU A 1 95 ? 3.523 1.484 4.309 1 96.94 95 LEU A C 1
ATOM 771 O O . LEU A 1 95 ? 2.395 1 4.422 1 96.94 95 LEU A O 1
ATOM 775 N N . TYR A 1 96 ? 3.904 2.037 3.182 1 97.44 96 TYR A N 1
ATOM 776 C CA . TYR A 1 96 ? 3.23 1.907 1.894 1 97.44 96 TYR A CA 1
ATOM 777 C C . TYR A 1 96 ? 4.141 1.249 0.865 1 97.44 96 TYR A C 1
ATOM 779 O O . TYR A 1 96 ? 5.184 1.804 0.503 1 97.44 96 TYR A O 1
ATOM 787 N N . GLN A 1 97 ? 3.801 0.073 0.45 1 96 97 GLN A N 1
ATOM 788 C CA . GLN A 1 97 ? 4.562 -0.624 -0.583 1 96 97 GLN A CA 1
ATOM 789 C C . GLN A 1 97 ? 4.094 -0.22 -1.978 1 96 97 GLN A C 1
ATOM 791 O O . GLN A 1 97 ? 2.891 -0.205 -2.254 1 96 97 GLN A O 1
ATOM 796 N N . TYR A 1 98 ? 5.047 0.102 -2.848 1 96.75 98 TYR A N 1
ATOM 797 C CA . TYR A 1 98 ? 4.684 0.526 -4.195 1 96.75 98 TYR A CA 1
ATOM 798 C C . TYR A 1 98 ? 4.074 -0.626 -4.984 1 96.75 98 TYR A C 1
ATOM 800 O O . TYR A 1 98 ? 4.387 -1.792 -4.734 1 96.75 98 TYR A O 1
ATOM 808 N N . SER A 1 99 ? 3.273 -0.293 -5.941 1 94.56 99 SER A N 1
ATOM 809 C CA . SER A 1 99 ? 2.479 -1.28 -6.664 1 94.56 99 SER A CA 1
ATOM 810 C C . SER A 1 99 ? 3.318 -2.014 -7.703 1 94.56 99 SER A C 1
ATOM 812 O O . SER A 1 99 ? 3.061 -3.18 -8.008 1 94.56 99 SER A O 1
ATOM 814 N N . VAL A 1 100 ? 4.297 -1.261 -8.258 1 94.88 100 VAL A N 1
ATOM 815 C CA . VAL A 1 100 ? 5.156 -1.874 -9.266 1 94.88 100 VAL A CA 1
ATOM 816 C C . VAL A 1 100 ? 6.621 -1.728 -8.859 1 94.88 100 VAL A C 1
ATOM 818 O O . VAL A 1 100 ? 7.074 -0.628 -8.531 1 94.88 100 VAL A O 1
ATOM 821 N N . ASN A 1 101 ? 7.367 -2.82 -8.922 1 93.5 101 ASN A N 1
ATOM 822 C CA . ASN A 1 101 ? 8.719 -2.865 -8.383 1 93.5 101 ASN A CA 1
ATOM 823 C C . ASN A 1 101 ? 9.664 -3.635 -9.305 1 93.5 101 ASN A C 1
ATOM 825 O O . ASN A 1 101 ? 10.562 -4.336 -8.836 1 93.5 101 ASN A O 1
ATOM 829 N N . GLY A 1 102 ? 9.414 -3.598 -10.578 1 93.25 102 GLY A N 1
ATOM 830 C CA . GLY A 1 102 ? 10.273 -4.305 -11.516 1 93.25 102 GLY A CA 1
ATOM 831 C C . GLY A 1 102 ? 9.781 -5.699 -11.844 1 93.25 102 GLY A C 1
ATOM 832 O O . GLY A 1 102 ? 8.57 -5.941 -11.883 1 93.25 102 GLY A O 1
ATOM 833 N N . TYR A 1 103 ? 10.75 -6.59 -12.227 1 90.94 103 TYR A N 1
ATOM 834 C CA . TYR A 1 103 ? 10.391 -7.898 -12.75 1 90.94 103 TYR A CA 1
ATOM 835 C C . TYR A 1 103 ? 11.055 -9.008 -11.945 1 90.94 103 TYR A C 1
ATOM 837 O O . TYR A 1 103 ? 12.266 -8.992 -11.734 1 90.94 103 TYR A O 1
ATOM 845 N N . PRO A 1 104 ? 10.266 -10 -11.57 1 85.88 104 PRO A N 1
ATOM 846 C CA . PRO A 1 104 ? 10.82 -11.078 -10.75 1 85.88 104 PRO A CA 1
ATOM 847 C C . PRO A 1 104 ? 11.844 -11.922 -11.508 1 85.88 104 PRO A C 1
ATOM 849 O O . PRO A 1 104 ? 12.68 -12.594 -10.891 1 85.88 104 PRO A O 1
ATOM 852 N N . TYR A 1 105 ? 11.781 -11.953 -12.859 1 87 105 TYR A N 1
ATOM 853 C CA . TYR A 1 105 ? 12.695 -12.789 -13.633 1 87 105 TYR A CA 1
ATOM 854 C C . TYR A 1 105 ? 14.016 -12.078 -13.891 1 87 105 TYR A C 1
ATOM 856 O O . TYR A 1 105 ? 14.969 -12.68 -14.383 1 87 105 TYR A O 1
ATOM 864 N N . MET A 1 106 ? 14.047 -10.75 -13.57 1 87.56 106 MET A N 1
ATOM 865 C CA . MET A 1 106 ? 15.312 -10.023 -13.625 1 87.56 106 MET A CA 1
ATOM 866 C C . MET A 1 106 ? 16.078 -10.164 -12.312 1 87.56 106 MET A C 1
ATOM 868 O O . MET A 1 106 ? 16.25 -9.188 -11.586 1 87.56 106 MET A O 1
ATOM 872 N N . ILE A 1 107 ? 16.625 -11.289 -12.141 1 81.06 107 ILE A N 1
ATOM 873 C CA . ILE A 1 107 ? 17.234 -11.68 -10.875 1 81.06 107 ILE A CA 1
ATOM 874 C C . ILE A 1 107 ? 18.469 -10.805 -10.609 1 81.06 107 ILE A C 1
ATOM 876 O O . ILE A 1 107 ? 18.734 -10.438 -9.461 1 81.06 107 ILE A O 1
ATOM 880 N N . GLN A 1 108 ? 19.062 -10.359 -11.703 1 81.25 108 GLN A N 1
ATOM 881 C CA . GLN A 1 108 ? 20.266 -9.539 -11.562 1 81.25 108 GLN A CA 1
ATOM 882 C C . GLN A 1 108 ? 19.906 -8.133 -11.102 1 81.25 108 GLN A C 1
ATOM 884 O O . GLN A 1 108 ? 20.781 -7.387 -10.648 1 81.25 108 GLN A O 1
ATOM 889 N N . HIS A 1 109 ? 18.609 -7.867 -11.336 1 83 109 HIS A N 1
ATOM 890 C CA . HIS A 1 109 ? 18.109 -6.594 -10.836 1 83 109 HIS A CA 1
ATOM 891 C C . HIS A 1 109 ? 17.297 -6.793 -9.555 1 83 109 HIS A C 1
ATOM 893 O O . HIS A 1 109 ? 16.094 -7.02 -9.602 1 83 109 HIS A O 1
ATOM 899 N N . GLY A 1 110 ? 17.688 -6.965 -8.453 1 79.38 110 GLY A N 1
ATOM 900 C CA . GLY A 1 110 ? 17.188 -7.418 -7.16 1 79.38 110 GLY A CA 1
ATOM 901 C C . GLY A 1 110 ? 16.062 -6.566 -6.629 1 79.38 110 GLY A C 1
ATOM 902 O O . GLY A 1 110 ? 15.492 -6.871 -5.574 1 79.38 110 GLY A O 1
ATOM 903 N N . ASP A 1 111 ? 15.516 -5.586 -7.379 1 87.06 111 ASP A N 1
ATOM 904 C CA . ASP A 1 111 ? 14.57 -4.609 -6.836 1 87.06 111 ASP A CA 1
ATOM 905 C C . ASP A 1 111 ? 13.219 -5.25 -6.551 1 87.06 111 ASP A C 1
ATOM 907 O O . ASP A 1 111 ? 12.555 -4.898 -5.574 1 87.06 111 ASP A O 1
ATOM 911 N N . TRP A 1 112 ? 12.789 -6.156 -7.395 1 86.38 112 TRP A N 1
ATOM 912 C CA . TRP A 1 112 ? 11.492 -6.785 -7.203 1 86.38 112 TRP A CA 1
ATOM 913 C C . TRP A 1 112 ? 11.43 -7.52 -5.867 1 86.38 112 TRP A C 1
ATOM 915 O O . TRP A 1 112 ? 10.422 -7.465 -5.164 1 86.38 112 TRP A O 1
ATOM 925 N N . PHE A 1 113 ? 12.484 -8.094 -5.379 1 86.19 113 PHE A N 1
ATOM 926 C CA . PHE A 1 113 ? 12.523 -8.906 -4.168 1 86.19 113 PHE A CA 1
ATOM 927 C C . PHE A 1 113 ? 12.531 -8.023 -2.926 1 86.19 113 PHE A C 1
ATOM 929 O O . PHE A 1 113 ? 12.234 -8.492 -1.825 1 86.19 113 PHE A O 1
ATOM 936 N N . CYS A 1 114 ? 12.867 -6.797 -3.119 1 87.75 114 CYS A N 1
ATOM 937 C CA . CYS A 1 114 ? 13.008 -5.891 -1.985 1 87.75 114 CYS A CA 1
ATOM 938 C C . CYS A 1 114 ? 11.664 -5.273 -1.606 1 87.75 114 CYS A C 1
ATOM 940 O O . CYS A 1 114 ? 11.492 -4.793 -0.486 1 87.75 114 CYS A O 1
ATOM 942 N N . GLY A 1 115 ? 10.734 -5.293 -2.463 1 88.75 115 GLY A N 1
ATOM 943 C CA . GLY A 1 115 ? 9.477 -4.637 -2.145 1 88.75 115 GLY A CA 1
ATOM 944 C C . GLY A 1 115 ? 9.633 -3.152 -1.861 1 88.75 115 GLY A C 1
ATOM 945 O O . GLY A 1 115 ? 9.266 -2.68 -0.784 1 88.75 115 GLY A O 1
ATOM 946 N N . LYS A 1 116 ? 10.125 -2.426 -2.859 1 95 116 LYS A N 1
ATOM 947 C CA . LYS A 1 116 ? 10.344 -0.99 -2.707 1 95 116 LYS A CA 1
ATOM 948 C C . LYS A 1 116 ? 9.117 -0.304 -2.109 1 95 116 LYS A C 1
ATOM 950 O O . LYS A 1 116 ? 7.984 -0.612 -2.48 1 95 116 LYS A O 1
ATOM 955 N N . SER A 1 117 ? 9.398 0.563 -1.149 1 97.25 117 SER A N 1
ATOM 956 C CA . SER A 1 117 ? 8.336 1.144 -0.332 1 97.25 117 SER A CA 1
ATOM 957 C C . SER A 1 117 ? 8.727 2.527 0.179 1 97.25 117 SER A C 1
ATOM 959 O O . SER A 1 117 ? 9.844 2.988 -0.053 1 97.25 117 SER A O 1
ATOM 961 N N . VAL A 1 118 ? 7.789 3.191 0.732 1 98.56 118 VAL A N 1
ATOM 962 C CA . VAL A 1 118 ? 8.023 4.387 1.533 1 98.56 118 VAL A CA 1
ATOM 963 C C . VAL A 1 118 ? 7.539 4.156 2.963 1 98.56 118 VAL A C 1
ATOM 965 O O . VAL A 1 118 ? 6.461 3.6 3.178 1 98.56 118 VAL A O 1
ATOM 968 N N . GLY A 1 119 ? 8.43 4.449 3.912 1 98.31 119 GLY A N 1
ATOM 969 C CA . GLY A 1 119 ? 8.078 4.418 5.324 1 98.31 119 GLY A CA 1
ATOM 970 C C . GLY A 1 119 ? 7.844 5.797 5.91 1 98.31 119 GLY A C 1
ATOM 971 O O . GLY A 1 119 ? 8.562 6.746 5.59 1 98.31 119 GLY A O 1
ATOM 972 N N . LEU A 1 120 ? 6.762 5.949 6.672 1 98.44 120 LEU A N 1
ATOM 973 C CA . LEU A 1 120 ? 6.422 7.176 7.383 1 98.44 120 LEU A CA 1
ATOM 974 C C . LEU A 1 120 ? 6.648 7.016 8.883 1 98.44 120 LEU A C 1
ATOM 976 O O . LEU A 1 120 ? 6.246 6.008 9.469 1 98.44 120 LEU A O 1
ATOM 980 N N . VAL A 1 121 ? 7.383 7.914 9.484 1 97.56 121 VAL A N 1
ATOM 981 C CA . VAL A 1 121 ? 7.402 8.031 10.938 1 97.56 121 VAL A CA 1
ATOM 982 C C . VAL A 1 121 ? 6.891 9.406 11.352 1 97.56 121 VAL A C 1
ATOM 984 O O . VAL A 1 121 ? 7.191 10.406 10.695 1 97.56 121 VAL A O 1
ATOM 987 N N . VAL A 1 122 ? 6.117 9.469 12.367 1 96.38 122 VAL A N 1
ATOM 988 C CA . VAL A 1 122 ? 5.609 10.711 12.93 1 96.38 122 VAL A CA 1
ATOM 989 C C . VAL A 1 122 ? 6.344 11.031 14.227 1 96.38 122 VAL A C 1
ATOM 991 O O . VAL A 1 122 ? 6.422 10.188 15.125 1 96.38 122 VAL A O 1
ATOM 994 N N . ILE A 1 123 ? 6.875 12.211 14.328 1 96.81 123 ILE A N 1
ATOM 995 C CA . ILE A 1 123 ? 7.551 12.633 15.547 1 96.81 123 ILE A CA 1
ATOM 996 C C . ILE A 1 123 ? 7.062 14.023 15.953 1 96.81 123 ILE A C 1
ATOM 998 O O . ILE A 1 123 ? 6.516 14.758 15.125 1 96.81 123 ILE A O 1
ATOM 1002 N N . LYS A 1 124 ? 7.207 14.32 17.156 1 95.44 124 LYS A N 1
ATOM 1003 C CA . LYS A 1 124 ? 6.879 15.633 17.703 1 95.44 124 LYS A CA 1
ATOM 1004 C C . LYS A 1 124 ? 8.086 16.25 18.406 1 95.44 124 LYS A C 1
ATOM 1006 O O . LYS A 1 124 ? 8.688 15.633 19.281 1 95.44 124 LYS A O 1
ATOM 1011 N N . ILE A 1 125 ? 8.539 17.297 17.969 1 95.81 125 ILE A N 1
ATOM 1012 C CA . ILE A 1 125 ? 9.617 18.062 18.594 1 95.81 125 ILE A CA 1
ATOM 1013 C C . ILE A 1 125 ? 9.07 19.406 19.078 1 95.81 125 ILE A C 1
ATOM 1015 O O . ILE A 1 125 ? 8.648 20.234 18.281 1 95.81 125 ILE A O 1
ATOM 1019 N N . ARG A 1 126 ? 9.055 19.406 20.391 1 90.31 126 ARG A N 1
ATOM 1020 C CA . ARG A 1 126 ? 8.328 20.5 21.031 1 90.31 126 ARG A CA 1
ATOM 1021 C C . ARG A 1 126 ? 6.852 20.453 20.656 1 90.31 126 ARG A C 1
ATOM 1023 O O . ARG A 1 126 ? 6.188 19.438 20.828 1 90.31 126 ARG A O 1
ATOM 1030 N N . GLU A 1 127 ? 6.25 21.25 19.938 1 90.62 127 GLU A N 1
ATOM 1031 C CA . GLU A 1 127 ? 4.84 21.25 19.547 1 90.62 127 GLU A CA 1
ATOM 1032 C C . GLU A 1 127 ? 4.684 21.156 18.031 1 90.62 127 GLU A C 1
ATOM 1034 O O . GLU A 1 127 ? 3.566 21.234 17.516 1 90.62 127 GLU A O 1
ATOM 1039 N N . ILE A 1 128 ? 5.859 20.906 17.469 1 95.81 128 ILE A N 1
ATOM 1040 C CA . ILE A 1 128 ? 5.828 20.828 16.016 1 95.81 128 ILE A CA 1
ATOM 1041 C C . ILE A 1 128 ? 5.715 19.359 15.586 1 95.81 128 ILE A C 1
ATOM 1043 O O . ILE A 1 128 ? 6.52 18.516 15.992 1 95.81 128 ILE A O 1
ATOM 1047 N N . ILE A 1 129 ? 4.691 19 14.812 1 96.44 129 ILE A N 1
ATOM 1048 C CA . ILE A 1 129 ? 4.492 17.641 14.32 1 96.44 129 ILE A CA 1
ATOM 1049 C C . ILE A 1 129 ? 5.242 17.453 13.008 1 96.44 129 ILE A C 1
ATOM 1051 O O . ILE A 1 129 ? 4.996 18.172 12.031 1 96.44 129 ILE A O 1
ATOM 1055 N N . PHE A 1 130 ? 6.156 16.5 12.953 1 98.06 130 PHE A N 1
ATOM 1056 C CA . PHE A 1 130 ? 6.926 16.172 11.758 1 98.06 130 PHE A CA 1
ATOM 1057 C C . PHE A 1 130 ? 6.461 14.852 11.164 1 98.06 130 PHE A C 1
ATOM 1059 O O . PHE A 1 130 ? 6.402 13.836 11.859 1 98.06 130 PHE A O 1
ATOM 1066 N N . ASN A 1 131 ? 6.02 14.852 9.938 1 98.44 131 ASN A N 1
ATOM 1067 C CA . ASN A 1 131 ? 5.961 13.633 9.148 1 98.44 131 ASN A CA 1
ATOM 1068 C C . ASN A 1 131 ? 7.246 13.406 8.359 1 98.44 131 ASN A C 1
ATOM 1070 O O . ASN A 1 131 ? 7.566 14.18 7.453 1 98.44 131 ASN A O 1
ATOM 1074 N N . VAL A 1 132 ? 7.973 12.352 8.688 1 98.81 132 VAL A N 1
ATOM 1075 C CA . VAL A 1 132 ? 9.25 12.039 8.062 1 98.81 132 VAL A CA 1
ATOM 1076 C C . VAL A 1 132 ? 9.117 10.789 7.195 1 98.81 132 VAL A C 1
ATOM 1078 O O . VAL A 1 132 ? 8.719 9.727 7.684 1 98.81 132 VAL A O 1
ATOM 1081 N N . TYR A 1 133 ? 9.422 10.969 5.941 1 98.88 133 TYR A N 1
ATOM 1082 C CA . TYR A 1 133 ? 9.32 9.875 4.988 1 98.88 133 TYR A CA 1
ATOM 1083 C C . TYR A 1 133 ? 10.703 9.391 4.566 1 98.88 133 TYR A C 1
ATOM 1085 O O . TYR A 1 133 ? 11.594 10.203 4.293 1 98.88 133 TYR A O 1
ATOM 1093 N N . VAL A 1 134 ? 10.945 8.102 4.566 1 98.88 134 VAL A N 1
ATOM 1094 C CA . VAL A 1 134 ? 12.156 7.477 4.047 1 98.88 134 VAL A CA 1
ATOM 1095 C C . VAL A 1 134 ? 11.805 6.508 2.922 1 98.88 134 VAL A C 1
ATOM 1097 O O . VAL A 1 134 ? 10.82 5.766 3.02 1 98.88 134 VAL A O 1
ATOM 1100 N N . THR A 1 135 ? 12.547 6.574 1.8 1 98.75 135 THR A N 1
ATOM 1101 C CA . THR A 1 135 ? 12.188 5.715 0.677 1 98.75 135 THR A CA 1
ATOM 1102 C C . THR A 1 135 ? 13.422 5.387 -0.168 1 98.75 135 THR A C 1
ATOM 1104 O O . THR A 1 135 ? 14.469 6.016 -0.015 1 98.75 135 THR A O 1
ATOM 1107 N N . HIS A 1 136 ? 13.352 4.348 -0.876 1 98.25 136 HIS A N 1
ATOM 1108 C CA . HIS A 1 136 ? 14.305 3.859 -1.866 1 98.25 136 HIS A CA 1
ATOM 1109 C C . HIS A 1 136 ? 13.594 3.389 -3.131 1 98.25 136 HIS A C 1
ATOM 1111 O O . HIS A 1 136 ? 13.023 2.297 -3.154 1 98.25 136 HIS A O 1
ATOM 1117 N N . LEU A 1 137 ? 13.609 4.227 -4.184 1 97.94 137 LEU A N 1
ATOM 1118 C CA . LEU A 1 137 ? 12.875 3.902 -5.402 1 97.94 137 LEU A CA 1
ATOM 1119 C C . LEU A 1 137 ? 13.672 2.932 -6.273 1 97.94 137 LEU A C 1
ATOM 1121 O O . LEU A 1 137 ? 14.828 2.627 -5.973 1 97.94 137 LEU A O 1
ATOM 1125 N N . HIS A 1 138 ? 13.102 2.443 -7.316 1 96.12 138 HIS A N 1
ATOM 1126 C CA . HIS A 1 138 ? 13.695 1.467 -8.227 1 96.12 138 HIS A CA 1
ATOM 1127 C C . HIS A 1 138 ? 14.945 2.021 -8.891 1 96.12 138 HIS A C 1
ATOM 1129 O O . HIS A 1 138 ? 14.977 3.188 -9.289 1 96.12 138 HIS A O 1
ATOM 1135 N N . ALA A 1 139 ? 15.922 1.257 -9.086 1 92.62 139 ALA A N 1
ATOM 1136 C CA . ALA A 1 139 ? 17.219 1.673 -9.617 1 92.62 139 ALA A CA 1
ATOM 1137 C C . ALA A 1 139 ? 17.156 1.857 -11.133 1 92.62 139 ALA A C 1
ATOM 1139 O O . ALA A 1 139 ? 16.312 1.251 -11.805 1 92.62 139 ALA A O 1
ATOM 1140 N N . GLU A 1 140 ? 17.969 2.738 -11.578 1 91 140 GLU A N 1
ATOM 1141 C CA . GLU A 1 140 ? 18.219 2.891 -13.008 1 91 140 GLU A CA 1
ATOM 1142 C C . GLU A 1 140 ? 19.438 2.082 -13.43 1 91 140 GLU A C 1
ATOM 1144 O O . GLU A 1 140 ? 20.578 2.459 -13.133 1 91 140 GLU A O 1
ATOM 1149 N N . TYR A 1 141 ? 19.266 1.059 -14.18 1 84.88 141 TYR A N 1
ATOM 1150 C CA . TYR A 1 141 ? 20.359 0.167 -14.547 1 84.88 141 TYR A CA 1
ATOM 1151 C C . TYR A 1 141 ? 21.016 0.626 -15.836 1 84.88 141 TYR A C 1
ATOM 1153 O O . TYR A 1 141 ? 22.203 0.379 -16.062 1 84.88 141 TYR A O 1
ATOM 1161 N N . CYS A 1 142 ? 20.219 1.223 -16.688 1 84.44 142 CYS A N 1
ATOM 1162 C CA . CYS A 1 142 ? 20.719 1.742 -17.953 1 84.44 142 CYS A CA 1
ATOM 1163 C C . CYS A 1 142 ? 19.906 2.961 -18.391 1 84.44 142 CYS A C 1
ATOM 1165 O O . CYS A 1 142 ? 18.734 2.844 -18.734 1 84.44 142 CYS A O 1
ATOM 1167 N N . ARG A 1 143 ? 20.547 4.07 -18.438 1 87.44 143 ARG A N 1
ATOM 1168 C CA . ARG A 1 143 ? 19.828 5.312 -18.734 1 87.44 143 ARG A CA 1
ATOM 1169 C C . ARG A 1 143 ? 19.359 5.344 -20.188 1 87.44 143 ARG A C 1
ATOM 1171 O O . ARG A 1 143 ? 18.266 5.82 -20.484 1 87.44 143 ARG A O 1
ATOM 1178 N N . ASP A 1 144 ? 20.156 4.824 -21.078 1 86.06 144 ASP A N 1
ATOM 1179 C CA . ASP A 1 144 ? 19.844 4.875 -22.5 1 86.06 144 ASP A CA 1
ATOM 1180 C C . ASP A 1 144 ? 18.672 3.943 -22.844 1 86.06 144 ASP A C 1
ATOM 1182 O O . ASP A 1 144 ? 17.875 4.238 -23.734 1 86.06 144 ASP A O 1
ATOM 1186 N N . ARG A 1 145 ? 18.641 2.812 -22.141 1 89 145 ARG A N 1
ATOM 1187 C CA . ARG A 1 145 ? 17.562 1.851 -22.281 1 89 145 ARG A CA 1
ATOM 1188 C C . ARG A 1 145 ? 16.938 1.529 -20.938 1 89 145 ARG A C 1
ATOM 1190 O O . ARG A 1 145 ? 17.047 0.402 -20.438 1 89 145 ARG A O 1
ATOM 1197 N N . ASP A 1 146 ? 16.234 2.5 -20.531 1 91.81 146 ASP A N 1
ATOM 1198 C CA . ASP A 1 146 ? 15.695 2.391 -19.172 1 91.81 146 ASP A CA 1
ATOM 1199 C C . ASP A 1 146 ? 14.328 1.709 -19.188 1 91.81 146 ASP A C 1
ATOM 1201 O O . ASP A 1 146 ? 13.297 2.381 -19.203 1 91.81 146 ASP A O 1
ATOM 1205 N N . ALA A 1 147 ? 14.328 0.446 -19.047 1 90.44 147 ALA A N 1
ATOM 1206 C CA . ALA A 1 147 ? 13.102 -0.349 -19.078 1 90.44 147 ALA A CA 1
ATOM 1207 C C . ALA A 1 147 ? 12.266 -0.116 -17.828 1 90.44 147 ALA A C 1
ATOM 1209 O O . ALA A 1 147 ? 11.078 -0.461 -17.797 1 90.44 147 ALA A O 1
ATOM 1210 N N . TYR A 1 148 ? 12.883 0.498 -16.844 1 94.44 148 TYR A N 1
ATOM 1211 C CA . TYR A 1 148 ? 12.195 0.615 -15.562 1 94.44 148 TYR A CA 1
ATOM 1212 C C . TYR A 1 148 ? 11.664 2.027 -15.352 1 94.44 148 TYR A C 1
ATOM 1214 O O . TYR A 1 148 ? 11.07 2.328 -14.312 1 94.44 148 TYR A O 1
ATOM 1222 N N . LEU A 1 149 ? 11.859 2.906 -16.328 1 96.06 149 LEU A N 1
ATOM 1223 C CA . LEU A 1 149 ? 11.438 4.293 -16.172 1 96.06 149 LEU A CA 1
ATOM 1224 C C . LEU A 1 149 ? 9.953 4.375 -15.836 1 96.06 149 LEU A C 1
ATOM 1226 O O . LEU A 1 149 ? 9.555 5.086 -14.906 1 96.06 149 LEU A O 1
ATOM 1230 N N . PRO A 1 150 ? 9.039 3.605 -16.516 1 97 150 PRO A N 1
ATOM 1231 C CA . PRO A 1 150 ? 7.625 3.658 -16.125 1 97 150 PRO A CA 1
ATOM 1232 C C . PRO A 1 150 ? 7.391 3.275 -14.672 1 97 150 PRO A C 1
ATOM 1234 O O . PRO A 1 150 ? 6.566 3.893 -13.992 1 97 150 PRO A O 1
ATOM 1237 N N . HIS A 1 151 ? 8.117 2.279 -14.156 1 97.19 151 HIS A N 1
ATOM 1238 C CA . HIS A 1 151 ? 7.98 1.864 -12.766 1 97.19 151 HIS A CA 1
ATOM 1239 C C . HIS A 1 151 ? 8.414 2.973 -11.812 1 97.19 151 HIS A C 1
ATOM 1241 O O . HIS A 1 151 ? 7.738 3.232 -10.812 1 97.19 151 HIS A O 1
ATOM 1247 N N . ARG A 1 152 ? 9.492 3.633 -12.141 1 97.88 152 ARG A N 1
ATOM 1248 C CA . ARG A 1 152 ? 9.961 4.715 -11.281 1 97.88 152 ARG A CA 1
ATOM 1249 C C . ARG A 1 152 ? 8.984 5.883 -11.281 1 97.88 152 ARG A C 1
ATOM 1251 O O . ARG A 1 152 ? 8.789 6.535 -10.258 1 97.88 152 ARG A O 1
ATOM 1258 N N . VAL A 1 153 ? 8.406 6.125 -12.453 1 98.44 153 VAL A N 1
ATOM 1259 C CA . VAL A 1 153 ? 7.434 7.211 -12.555 1 98.44 153 VAL A CA 1
ATOM 1260 C C . VAL A 1 153 ? 6.195 6.879 -11.727 1 98.44 153 VAL A C 1
ATOM 1262 O O . VAL A 1 153 ? 5.676 7.734 -11 1 98.44 153 VAL A O 1
ATOM 1265 N N . VAL A 1 154 ? 5.734 5.637 -11.789 1 98.44 154 VAL A N 1
ATOM 1266 C CA . VAL A 1 154 ? 4.594 5.203 -10.992 1 98.44 154 VAL A CA 1
ATOM 1267 C C . VAL A 1 154 ? 4.93 5.305 -9.508 1 98.44 154 VAL A C 1
ATOM 1269 O O . VAL A 1 154 ? 4.113 5.77 -8.711 1 98.44 154 VAL A O 1
ATOM 1272 N N . GLN A 1 155 ? 6.113 4.902 -9.141 1 98.44 155 GLN A N 1
ATOM 1273 C CA . GLN A 1 155 ? 6.535 4.996 -7.746 1 98.44 155 GLN A CA 1
ATOM 1274 C C . GLN A 1 155 ? 6.586 6.449 -7.281 1 98.44 155 GLN A C 1
ATOM 1276 O O . GLN A 1 155 ? 6.164 6.766 -6.164 1 98.44 155 GLN A O 1
ATOM 1281 N N . ALA A 1 156 ? 7.105 7.305 -8.156 1 98.69 156 ALA A N 1
ATOM 1282 C CA . ALA A 1 156 ? 7.129 8.727 -7.828 1 98.69 156 ALA A CA 1
ATOM 1283 C C . ALA A 1 156 ? 5.719 9.273 -7.625 1 98.69 156 ALA A C 1
ATOM 1285 O O . ALA A 1 156 ? 5.473 10.055 -6.707 1 98.69 156 ALA A O 1
ATOM 1286 N N . TRP A 1 157 ? 4.816 8.844 -8.5 1 98.44 157 TRP A N 1
ATOM 1287 C CA . TRP A 1 157 ? 3.42 9.258 -8.391 1 98.44 157 TRP A CA 1
ATOM 1288 C C . TRP A 1 157 ? 2.801 8.758 -7.094 1 98.44 157 TRP A C 1
ATOM 1290 O O . TRP A 1 157 ? 2.168 9.523 -6.359 1 98.44 157 TRP A O 1
ATOM 1300 N N . GLU A 1 158 ? 2.961 7.504 -6.801 1 98.31 158 GLU A N 1
ATOM 1301 C CA . GLU A 1 158 ? 2.418 6.918 -5.578 1 98.31 158 GLU A CA 1
ATOM 1302 C C . GLU A 1 158 ? 3.025 7.57 -4.336 1 98.31 158 GLU A C 1
ATOM 1304 O O . GLU A 1 158 ? 2.326 7.801 -3.348 1 98.31 158 GLU A O 1
ATOM 1309 N N . LEU A 1 159 ? 4.328 7.832 -4.398 1 98.69 159 LEU A N 1
ATOM 1310 C CA . LEU A 1 159 ? 4.992 8.539 -3.309 1 98.69 159 LEU A CA 1
ATOM 1311 C C . LEU A 1 159 ? 4.367 9.914 -3.094 1 98.69 159 LEU A C 1
ATOM 1313 O O . LEU A 1 159 ? 4.07 10.289 -1.959 1 98.69 159 LEU A O 1
ATOM 1317 N N . ALA A 1 160 ? 4.188 10.625 -4.184 1 98.38 160 ALA A N 1
ATOM 1318 C CA . ALA A 1 160 ? 3.586 11.953 -4.109 1 98.38 160 ALA A CA 1
ATOM 1319 C C . ALA A 1 160 ? 2.182 11.891 -3.518 1 98.38 160 ALA A C 1
ATOM 1321 O O . ALA A 1 160 ? 1.827 12.688 -2.65 1 98.38 160 ALA A O 1
ATOM 1322 N N . GLN A 1 161 ? 1.412 10.922 -3.979 1 97.44 161 GLN A N 1
ATOM 1323 C CA . GLN A 1 161 ? 0.057 10.734 -3.471 1 97.44 161 GLN A CA 1
ATOM 1324 C C . GLN A 1 161 ? 0.069 10.375 -1.988 1 97.44 161 GLN A C 1
ATOM 1326 O O . GLN A 1 161 ? -0.724 10.906 -1.209 1 97.44 161 GLN A O 1
ATOM 1331 N N . PHE A 1 162 ? 0.955 9.523 -1.626 1 98.38 162 PHE A N 1
ATOM 1332 C CA . PHE A 1 162 ? 1.067 9.094 -0.238 1 98.38 162 PHE A CA 1
ATOM 1333 C C . PHE A 1 162 ? 1.386 10.273 0.672 1 98.38 162 PHE A C 1
ATOM 1335 O O . PHE A 1 162 ? 0.75 10.453 1.713 1 98.38 162 PHE A O 1
ATOM 1342 N N . ILE A 1 163 ? 2.318 11.055 0.239 1 98.25 163 ILE A N 1
ATOM 1343 C CA . ILE A 1 163 ? 2.715 12.227 1.014 1 98.25 163 ILE A CA 1
ATOM 1344 C C . ILE A 1 163 ? 1.556 13.219 1.079 1 98.25 163 ILE A C 1
ATOM 1346 O O . ILE A 1 163 ? 1.194 13.688 2.158 1 98.25 163 ILE A O 1
ATOM 1350 N N . GLN A 1 164 ? 0.968 13.492 -0 1 95.75 164 GLN A N 1
ATOM 1351 C CA . GLN A 1 164 ? -0.11 14.477 -0.069 1 95.75 164 GLN A CA 1
ATOM 1352 C C . GLN A 1 164 ? -1.264 14.086 0.853 1 95.75 164 GLN A C 1
ATOM 1354 O O . GLN A 1 164 ? -1.836 14.945 1.531 1 95.75 164 GLN A O 1
ATOM 1359 N N . HIS A 1 165 ? -1.568 12.859 0.905 1 96.38 165 HIS A N 1
ATOM 1360 C CA . HIS A 1 165 ? -2.734 12.414 1.661 1 96.38 165 HIS A CA 1
ATOM 1361 C C . HIS A 1 165 ? -2.398 12.242 3.139 1 96.38 165 HIS A C 1
ATOM 1363 O O . HIS A 1 165 ? -3.273 12.375 3.998 1 96.38 165 HIS A O 1
ATOM 1369 N N . THR A 1 166 ? -1.162 11.992 3.486 1 97.38 166 THR A N 1
ATOM 1370 C CA . THR A 1 166 ? -0.819 11.719 4.879 1 97.38 166 THR A CA 1
ATOM 1371 C C . THR A 1 166 ? -0.259 12.969 5.551 1 97.38 166 THR A C 1
ATOM 1373 O O . THR A 1 166 ? -0.18 13.039 6.777 1 97.38 166 THR A O 1
ATOM 1376 N N . ALA A 1 167 ? 0.111 13.992 4.801 1 95.75 167 ALA A N 1
ATOM 1377 C CA . ALA A 1 167 ? 0.845 15.133 5.336 1 95.75 167 ALA A CA 1
ATOM 1378 C C . ALA A 1 167 ? -0.105 16.156 5.961 1 95.75 167 ALA A C 1
ATOM 1380 O O . ALA A 1 167 ? 0.331 17.062 6.66 1 95.75 167 ALA A O 1
ATOM 1381 N N . LYS A 1 168 ? -1.405 16.109 5.758 1 90.12 168 LYS A N 1
ATOM 1382 C CA . LYS A 1 168 ? -2.361 17.156 6.109 1 90.12 168 LYS A CA 1
ATOM 1383 C C . LYS A 1 168 ? -2.369 17.406 7.617 1 90.12 168 LYS A C 1
ATOM 1385 O O . LYS A 1 168 ? -2.672 18.516 8.062 1 90.12 168 LYS A O 1
ATOM 1390 N N . GLY A 1 169 ? -1.966 16.484 8.398 1 87.25 169 GLY A N 1
ATOM 1391 C CA . GLY A 1 169 ? -1.938 16.688 9.844 1 87.25 169 GLY A CA 1
ATOM 1392 C C . GLY A 1 169 ? -0.568 17.078 10.359 1 87.25 169 GLY A C 1
ATOM 1393 O O . GLY A 1 169 ? -0.397 17.312 11.562 1 87.25 169 GLY A O 1
ATOM 1394 N N . ALA A 1 170 ? 0.374 17.297 9.539 1 95.5 170 ALA A N 1
ATOM 1395 C CA . ALA A 1 170 ? 1.741 17.609 9.945 1 95.5 170 ALA A CA 1
ATOM 1396 C C . ALA A 1 170 ? 2.025 19.094 9.797 1 95.5 170 ALA A C 1
ATOM 1398 O O . ALA A 1 170 ? 1.354 19.797 9.023 1 95.5 170 ALA A O 1
ATOM 1399 N N . ASP A 1 171 ? 2.938 19.625 10.609 1 96.25 171 ASP A N 1
ATOM 1400 C CA . ASP A 1 171 ? 3.424 21 10.484 1 96.25 171 ASP A CA 1
ATOM 1401 C C . ASP A 1 171 ? 4.586 21.078 9.5 1 96.25 171 ASP A C 1
ATOM 1403 O O . ASP A 1 171 ? 4.746 22.078 8.797 1 96.25 171 ASP A O 1
ATOM 1407 N N . VAL A 1 172 ? 5.391 20.047 9.484 1 97.5 172 VAL A N 1
ATOM 1408 C CA . VAL A 1 172 ? 6.566 19.969 8.625 1 97.5 172 VAL A CA 1
ATOM 1409 C C . VAL A 1 172 ? 6.68 18.578 8.008 1 97.5 172 VAL A C 1
ATOM 1411 O O . VAL A 1 172 ? 6.449 17.578 8.68 1 97.5 172 VAL A O 1
ATOM 1414 N N . VAL A 1 173 ? 6.969 18.562 6.742 1 98.38 173 VAL A N 1
ATOM 1415 C CA . VAL A 1 173 ? 7.168 17.312 6 1 98.38 173 VAL A CA 1
ATOM 1416 C C . VAL A 1 173 ? 8.633 17.203 5.574 1 98.38 173 VAL A C 1
ATOM 1418 O O . VAL A 1 173 ? 9.211 18.156 5.055 1 98.38 173 VAL A O 1
ATOM 1421 N N . LEU A 1 174 ? 9.227 16.047 5.879 1 98.75 174 LEU A N 1
ATOM 1422 C CA . LEU A 1 174 ? 10.586 15.719 5.457 1 98.75 174 LEU A CA 1
ATOM 1423 C C . LEU A 1 174 ? 10.609 14.43 4.645 1 98.75 174 LEU A C 1
ATOM 1425 O O . LEU A 1 174 ? 9.914 13.469 4.98 1 98.75 174 LEU A O 1
ATOM 1429 N N . LEU A 1 175 ? 11.266 14.445 3.564 1 98.88 175 LEU A N 1
ATOM 1430 C CA . LEU A 1 175 ? 11.5 13.242 2.781 1 98.88 175 LEU A CA 1
ATOM 1431 C C . LEU A 1 175 ? 13 13.031 2.547 1 98.88 175 LEU A C 1
ATOM 1433 O O . LEU A 1 175 ? 13.688 13.945 2.088 1 98.88 175 LEU A O 1
ATOM 1437 N N . GLY A 1 176 ? 13.5 11.938 2.916 1 98.81 176 GLY A N 1
ATOM 1438 C CA . GLY A 1 176 ? 14.867 11.547 2.613 1 98.81 176 GLY A CA 1
ATOM 1439 C C . GLY A 1 176 ? 14.969 10.188 1.945 1 98.81 176 GLY A C 1
ATOM 1440 O O . GLY A 1 176 ? 14.211 9.273 2.277 1 98.81 176 GLY A O 1
ATOM 1441 N N . GLY A 1 177 ? 15.844 10.102 1.054 1 98.62 177 GLY A N 1
ATOM 1442 C CA . GLY A 1 177 ? 16.031 8.781 0.473 1 98.62 177 GLY A CA 1
ATOM 1443 C C . GLY A 1 177 ? 16.781 8.812 -0.845 1 98.62 177 GLY A C 1
ATOM 1444 O O . GLY A 1 177 ? 17.234 9.867 -1.287 1 98.62 177 GLY A O 1
ATOM 1445 N N . ASP A 1 178 ? 17.047 7.641 -1.378 1 98.62 178 ASP A N 1
ATOM 1446 C CA . ASP A 1 178 ? 17.562 7.41 -2.725 1 98.62 178 ASP A CA 1
ATOM 1447 C C . ASP A 1 178 ? 16.422 7.297 -3.734 1 98.62 178 ASP A C 1
ATOM 1449 O O . ASP A 1 178 ? 15.758 6.262 -3.818 1 98.62 178 ASP A O 1
ATOM 1453 N N . LEU A 1 179 ? 16.234 8.367 -4.512 1 98.56 179 LEU A N 1
ATOM 1454 C CA . LEU A 1 179 ? 15.078 8.398 -5.41 1 98.56 179 LEU A CA 1
ATOM 1455 C C . LEU A 1 179 ? 15.445 7.852 -6.785 1 98.56 179 LEU A C 1
ATOM 1457 O O . LEU A 1 179 ? 14.578 7.699 -7.648 1 98.56 179 LEU A O 1
ATOM 1461 N N . ASN A 1 180 ? 16.688 7.586 -7.039 1 97.69 180 ASN A N 1
ATOM 1462 C CA . ASN A 1 180 ? 17.203 6.953 -8.25 1 97.69 180 ASN A CA 1
ATOM 1463 C C . ASN A 1 180 ? 16.766 7.703 -9.5 1 97.69 180 ASN A C 1
ATOM 1465 O O . ASN A 1 180 ? 16.484 7.09 -10.539 1 97.69 180 ASN A O 1
ATOM 1469 N N . MET A 1 181 ? 16.547 8.984 -9.383 1 98.06 181 MET A N 1
ATOM 1470 C CA . MET A 1 181 ? 16.25 9.875 -10.5 1 98.06 181 MET A CA 1
ATOM 1471 C C . MET A 1 181 ? 16.984 11.203 -10.344 1 98.06 181 MET A C 1
ATOM 1473 O O . MET A 1 181 ? 17.156 11.695 -9.234 1 98.06 181 MET A O 1
ATOM 1477 N N . HIS A 1 182 ? 17.375 11.734 -11.508 1 97 182 HIS A N 1
ATOM 1478 C CA . HIS A 1 182 ? 18.047 13.031 -11.531 1 97 182 HIS A CA 1
ATOM 1479 C C . HIS A 1 182 ? 17.062 14.172 -11.273 1 97 182 HIS A C 1
ATOM 1481 O O . HIS A 1 182 ? 15.859 14.008 -11.461 1 97 182 HIS A O 1
ATOM 1487 N N . PRO A 1 183 ? 17.594 15.305 -10.844 1 97.38 183 PRO A N 1
ATOM 1488 C CA . PRO A 1 183 ? 16.734 16.422 -10.477 1 97.38 183 PRO A CA 1
ATOM 1489 C C . PRO A 1 183 ? 15.766 16.812 -11.594 1 97.38 183 PRO A C 1
ATOM 1491 O O . PRO A 1 183 ? 14.633 17.219 -11.328 1 97.38 183 PRO A O 1
ATOM 1494 N N . GLU A 1 184 ? 16.141 16.625 -12.836 1 96.19 184 GLU A N 1
ATOM 1495 C CA . GLU A 1 184 ? 15.32 17.094 -13.953 1 96.19 184 GLU A CA 1
ATOM 1496 C C . GLU A 1 184 ? 14.445 15.977 -14.516 1 96.19 184 GLU A C 1
ATOM 1498 O O . GLU A 1 184 ? 13.633 16.203 -15.406 1 96.19 184 GLU A O 1
ATOM 1503 N N . ASP A 1 185 ? 14.633 14.844 -14.023 1 97.81 185 ASP A N 1
ATOM 1504 C CA . ASP A 1 185 ? 13.812 13.734 -14.5 1 97.81 185 ASP A CA 1
ATOM 1505 C C . ASP A 1 185 ? 12.336 13.953 -14.148 1 97.81 185 ASP A C 1
ATOM 1507 O O . ASP A 1 185 ? 12.023 14.594 -13.148 1 97.81 185 ASP A O 1
ATOM 1511 N N . VAL A 1 186 ? 11.469 13.375 -14.93 1 98.06 186 VAL A N 1
ATOM 1512 C CA . VAL A 1 186 ? 10.031 13.609 -14.844 1 98.06 186 VAL A CA 1
ATOM 1513 C C . VAL A 1 186 ? 9.523 13.172 -13.469 1 98.06 186 VAL A C 1
ATOM 1515 O O . VAL A 1 186 ? 8.641 13.82 -12.898 1 98.06 186 VAL A O 1
ATOM 1518 N N . GLY A 1 187 ? 10.078 12.094 -12.938 1 98.38 187 GLY A N 1
ATOM 1519 C CA . GLY A 1 187 ? 9.617 11.609 -11.641 1 98.38 187 GLY A CA 1
ATOM 1520 C C . GLY A 1 187 ? 9.875 12.594 -10.516 1 98.38 187 GLY A C 1
ATOM 1521 O O . GLY A 1 187 ? 9.023 12.781 -9.641 1 98.38 187 GLY A O 1
ATOM 1522 N N . ILE A 1 188 ? 11.055 13.242 -10.523 1 98.44 188 ILE A N 1
ATOM 1523 C CA . ILE A 1 188 ? 11.398 14.195 -9.477 1 98.44 188 ILE A CA 1
ATOM 1524 C C . ILE A 1 188 ? 10.586 15.477 -9.664 1 98.44 188 ILE A C 1
ATOM 1526 O O . ILE A 1 188 ? 10.086 16.047 -8.688 1 98.44 188 ILE A O 1
ATOM 1530 N N . ARG A 1 189 ? 10.43 15.914 -10.891 1 98.06 189 ARG A N 1
ATOM 1531 C CA . ARG A 1 189 ? 9.602 17.078 -11.172 1 98.06 189 ARG A CA 1
ATOM 1532 C C . ARG A 1 189 ? 8.156 16.844 -10.727 1 98.06 189 ARG A C 1
ATOM 1534 O O . ARG A 1 189 ? 7.535 17.734 -10.141 1 98.06 189 ARG A O 1
ATOM 1541 N N . LEU A 1 190 ? 7.711 15.664 -11.031 1 98 190 LEU A N 1
ATOM 1542 C CA . LEU A 1 190 ? 6.359 15.289 -10.633 1 98 190 LEU A CA 1
ATOM 1543 C C . LEU A 1 190 ? 6.211 15.305 -9.117 1 98 190 LEU A C 1
ATOM 1545 O O . LEU A 1 190 ? 5.262 15.898 -8.586 1 98 190 LEU A O 1
ATOM 1549 N N . LEU A 1 191 ? 7.133 14.68 -8.391 1 98.25 191 LEU A N 1
ATOM 1550 C CA . LEU A 1 191 ? 7.109 14.586 -6.938 1 98.25 191 LEU A CA 1
ATOM 1551 C C . LEU A 1 191 ? 7.125 15.977 -6.305 1 98.25 191 LEU A C 1
ATOM 1553 O O . LEU A 1 191 ? 6.27 16.297 -5.477 1 98.25 191 LEU A O 1
ATOM 1557 N N . ARG A 1 192 ? 8.039 16.781 -6.719 1 97.56 192 ARG A N 1
ATOM 1558 C CA . ARG A 1 192 ? 8.18 18.109 -6.148 1 97.56 192 ARG A CA 1
ATOM 1559 C C . ARG A 1 192 ? 7 19 -6.535 1 97.56 192 ARG A C 1
ATOM 1561 O O . ARG A 1 192 ? 6.473 19.75 -5.703 1 97.56 192 ARG A O 1
ATOM 1568 N N . GLY A 1 193 ? 6.609 18.906 -7.812 1 95.88 193 GLY A N 1
ATOM 1569 C CA . GLY A 1 193 ? 5.492 19.719 -8.273 1 95.88 193 GLY A CA 1
ATOM 1570 C C . GLY A 1 193 ? 4.184 19.375 -7.582 1 95.88 193 GLY A C 1
ATOM 1571 O O . GLY A 1 193 ? 3.408 20.281 -7.242 1 95.88 193 GLY A O 1
ATOM 1572 N N . TRP A 1 194 ? 3.943 18.141 -7.391 1 95.31 194 TRP A N 1
ATOM 1573 C CA . TRP A 1 194 ? 2.672 17.688 -6.836 1 95.31 194 TRP A CA 1
ATOM 1574 C C . TRP A 1 194 ? 2.605 17.953 -5.34 1 95.31 194 TRP A C 1
ATOM 1576 O O . TRP A 1 194 ? 1.547 18.312 -4.812 1 95.31 194 TRP A O 1
ATOM 1586 N N . THR A 1 195 ? 3.725 17.797 -4.609 1 95.94 195 THR A N 1
ATOM 1587 C CA . THR A 1 195 ? 3.725 17.875 -3.154 1 95.94 195 THR A CA 1
ATOM 1588 C C . THR A 1 195 ? 4.148 19.25 -2.678 1 95.94 195 THR A C 1
ATOM 1590 O O . THR A 1 195 ? 3.883 19.641 -1.534 1 95.94 195 THR A O 1
ATOM 1593 N N . GLY A 1 196 ? 4.902 19.984 -3.498 1 95.12 196 GLY A N 1
ATOM 1594 C CA . GLY A 1 196 ? 5.453 21.266 -3.086 1 95.12 196 GLY A CA 1
ATOM 1595 C C . GLY A 1 196 ? 6.738 21.141 -2.293 1 95.12 196 GLY A C 1
ATOM 1596 O O . GLY A 1 196 ? 7.254 22.125 -1.767 1 95.12 196 GLY A O 1
ATOM 1597 N N . LEU A 1 197 ? 7.316 19.938 -2.25 1 97.75 197 LEU A N 1
ATOM 1598 C CA . LEU A 1 197 ? 8.555 19.719 -1.504 1 97.75 197 LEU A CA 1
ATOM 1599 C C . LEU A 1 197 ? 9.703 20.5 -2.133 1 97.75 197 LEU A C 1
ATOM 1601 O O . LEU A 1 197 ? 9.852 20.516 -3.355 1 97.75 197 LEU A O 1
ATOM 1605 N N . ARG A 1 198 ? 10.469 21.094 -1.294 1 97.94 198 ARG A N 1
ATOM 1606 C CA . ARG A 1 198 ? 11.641 21.844 -1.735 1 97.94 198 ARG A CA 1
ATOM 1607 C C . ARG A 1 198 ? 12.898 21 -1.621 1 97.94 198 ARG A C 1
ATOM 1609 O O . ARG A 1 198 ? 13.062 20.234 -0.658 1 97.94 198 ARG A O 1
ATOM 1616 N N . ASP A 1 199 ? 13.734 21.141 -2.588 1 98.44 199 ASP A N 1
ATOM 1617 C CA . ASP A 1 199 ? 15.016 20.438 -2.627 1 98.44 199 ASP A CA 1
ATOM 1618 C C . ASP A 1 199 ? 16.062 21.156 -1.785 1 98.44 199 ASP A C 1
ATOM 1620 O O . ASP A 1 199 ? 16.438 22.297 -2.09 1 98.44 199 ASP A O 1
ATOM 1624 N N . SER A 1 200 ? 16.562 20.5 -0.788 1 98.62 200 SER A N 1
ATOM 1625 C CA . SER A 1 200 ? 17.547 21.109 0.09 1 98.62 200 SER A CA 1
ATOM 1626 C C . SER A 1 200 ? 18.75 21.625 -0.703 1 98.62 200 SER A C 1
ATOM 1628 O O . SER A 1 200 ? 19.297 22.672 -0.39 1 98.62 200 SER A O 1
ATOM 1630 N N . PHE A 1 201 ? 19.172 20.906 -1.705 1 98.62 201 PHE A N 1
ATOM 1631 C CA . PHE A 1 201 ? 20.312 21.328 -2.506 1 98.62 201 PHE A CA 1
ATOM 1632 C C . PHE A 1 201 ? 20.016 22.641 -3.227 1 98.62 201 PHE A C 1
ATOM 1634 O O . PHE A 1 201 ? 20.844 23.547 -3.234 1 98.62 201 PHE A O 1
ATOM 1641 N N . ALA A 1 202 ? 18.828 22.766 -3.812 1 97.44 202 ALA A N 1
ATOM 1642 C CA . ALA A 1 202 ? 18.453 23.922 -4.621 1 97.44 202 ALA A CA 1
ATOM 1643 C C . ALA A 1 202 ? 18.219 25.141 -3.748 1 97.44 202 ALA A C 1
ATOM 1645 O O . ALA A 1 202 ? 18.344 26.281 -4.207 1 97.44 202 ALA A O 1
ATOM 1646 N N . HIS A 1 203 ? 17.906 24.938 -2.469 1 97.25 203 HIS A N 1
ATOM 1647 C CA . HIS A 1 203 ? 17.422 26.062 -1.678 1 97.25 203 HIS A CA 1
ATOM 1648 C C . HIS A 1 203 ? 18.344 26.344 -0.488 1 97.25 203 HIS A C 1
ATOM 1650 O O . HIS A 1 203 ? 18.062 27.234 0.32 1 97.25 203 HIS A O 1
ATOM 1656 N N . THR A 1 204 ? 19.406 25.562 -0.406 1 98.38 204 THR A N 1
ATOM 1657 C CA . THR A 1 204 ? 20.312 25.734 0.722 1 98.38 204 THR A CA 1
ATOM 1658 C C . THR A 1 204 ? 21.031 27.078 0.636 1 98.38 204 THR A C 1
ATOM 1660 O O . THR A 1 204 ? 21.297 27.578 -0.459 1 98.38 204 THR A O 1
ATOM 1663 N N . GLU A 1 205 ? 21.359 27.672 1.784 1 98.06 205 GLU A N 1
ATOM 1664 C CA . GLU A 1 205 ? 22.156 28.891 1.846 1 98.06 205 GLU A CA 1
ATOM 1665 C C . GLU A 1 205 ? 23.641 28.594 1.604 1 98.06 205 GLU A C 1
ATOM 1667 O O . GLU A 1 205 ? 24.328 29.375 0.947 1 98.06 205 GLU A O 1
ATOM 1672 N N . LYS A 1 206 ? 24.047 27.531 2.207 1 98.25 206 LYS A N 1
ATOM 1673 C CA . LYS A 1 206 ? 25.438 27.109 2.09 1 98.25 206 LYS A CA 1
ATOM 1674 C C . LYS A 1 206 ? 25.547 25.641 1.671 1 98.25 206 LYS A C 1
ATOM 1676 O O . LYS A 1 206 ? 24.891 24.781 2.268 1 98.25 206 LYS A O 1
ATOM 1681 N N . PHE A 1 207 ? 26.312 25.406 0.67 1 98.31 207 PHE A N 1
ATOM 1682 C CA . PHE A 1 207 ? 26.516 24.031 0.219 1 98.31 207 PHE A CA 1
ATOM 1683 C C . PHE A 1 207 ? 27.984 23.656 0.28 1 98.31 207 PHE A C 1
ATOM 1685 O O . PHE A 1 207 ? 28.859 24.453 -0.078 1 98.31 207 PHE A O 1
ATOM 1692 N N . GLU A 1 208 ? 28.281 22.531 0.814 1 97.75 208 GLU A N 1
ATOM 1693 C CA . GLU A 1 208 ? 29.609 21.922 0.799 1 97.75 208 GLU A CA 1
ATOM 1694 C C . GLU A 1 208 ? 29.547 20.469 0.374 1 97.75 208 GLU A C 1
ATOM 1696 O O . GLU A 1 208 ? 28.828 19.656 0.988 1 97.75 208 GLU A O 1
ATOM 1701 N N . GLY A 1 209 ? 30.219 20.109 -0.635 1 96.25 209 GLY A N 1
ATOM 1702 C CA . GLY A 1 209 ? 30.219 18.719 -1.062 1 96.25 209 GLY A CA 1
ATOM 1703 C C . GLY A 1 209 ? 30.562 18.547 -2.529 1 96.25 209 GLY A C 1
ATOM 1704 O O . GLY A 1 209 ? 31.312 19.344 -3.096 1 96.25 209 GLY A O 1
ATOM 1705 N N . CYS A 1 210 ? 30.172 17.484 -3.088 1 94.69 210 CYS A N 1
ATOM 1706 C CA . CYS A 1 210 ? 30.438 17.172 -4.488 1 94.69 210 CYS A CA 1
ATOM 1707 C C . CYS A 1 210 ? 29.703 18.141 -5.41 1 94.69 210 CYS A C 1
ATOM 1709 O O . CYS A 1 210 ? 28.625 18.625 -5.07 1 94.69 210 CYS A O 1
ATOM 1711 N N . LYS A 1 211 ? 30.281 18.281 -6.547 1 93.56 211 LYS A N 1
ATOM 1712 C CA . LYS A 1 211 ? 29.734 19.219 -7.52 1 93.56 211 LYS A CA 1
ATOM 1713 C C . LYS A 1 211 ? 28.266 18.922 -7.812 1 93.56 211 LYS A C 1
ATOM 1715 O O . LYS A 1 211 ? 27.891 17.75 -7.984 1 93.56 211 LYS A O 1
ATOM 1720 N N . ASP A 1 212 ? 27.438 19.953 -7.742 1 95.06 212 ASP A N 1
ATOM 1721 C CA . ASP A 1 212 ? 26.016 19.891 -8.094 1 95.06 212 ASP A CA 1
ATOM 1722 C C . ASP A 1 212 ? 25.266 18.969 -7.145 1 95.06 212 ASP A C 1
ATOM 1724 O O . ASP A 1 212 ? 24.188 18.469 -7.48 1 95.06 212 ASP A O 1
ATOM 1728 N N . GLY A 1 213 ? 25.875 18.688 -6.012 1 96.81 213 GLY A N 1
ATOM 1729 C CA . GLY A 1 213 ? 25.203 17.859 -5.012 1 96.81 213 GLY A CA 1
ATOM 1730 C C . GLY A 1 213 ? 25.188 16.391 -5.375 1 96.81 213 GLY A C 1
ATOM 1731 O O . GLY A 1 213 ? 24.344 15.641 -4.875 1 96.81 213 GLY A O 1
ATOM 1732 N N . CYS A 1 214 ? 26.078 15.992 -6.258 1 97.31 214 CYS A N 1
ATOM 1733 C CA . CYS A 1 214 ? 26.109 14.609 -6.719 1 97.31 214 CYS A CA 1
ATOM 1734 C C . CYS A 1 214 ? 26.406 13.656 -5.562 1 97.31 214 CYS A C 1
ATOM 1736 O O . CYS A 1 214 ? 27.188 13.984 -4.672 1 97.31 214 CYS A O 1
ATOM 1738 N N . THR A 1 215 ? 25.734 12.484 -5.629 1 97.81 215 THR A N 1
ATOM 1739 C CA . THR A 1 215 ? 25.875 11.531 -4.535 1 97.81 215 THR A CA 1
ATOM 1740 C C . THR A 1 215 ? 26.438 10.211 -5.043 1 97.81 215 THR A C 1
ATOM 1742 O O . THR A 1 215 ? 26.891 9.375 -4.254 1 97.81 215 THR A O 1
ATOM 1745 N N . LEU A 1 216 ? 26.312 9.953 -6.27 1 96.31 216 LEU A N 1
ATOM 1746 C CA . LEU A 1 216 ? 27.078 8.914 -6.961 1 96.31 216 LEU A CA 1
ATOM 1747 C C . LEU A 1 216 ? 28.188 9.531 -7.805 1 96.31 216 LEU A C 1
ATOM 1749 O O . LEU A 1 216 ? 27.922 10.172 -8.82 1 96.31 216 LEU A O 1
ATOM 1753 N N . VAL A 1 217 ? 29.406 9.32 -7.367 1 95.25 217 VAL A N 1
ATOM 1754 C CA . VAL A 1 217 ? 30.5 10.039 -7.992 1 95.25 217 VAL A CA 1
ATOM 1755 C C . VAL A 1 217 ? 31.594 9.062 -8.43 1 95.25 217 VAL A C 1
ATOM 1757 O O . VAL A 1 217 ? 31.844 8.055 -7.758 1 95.25 217 VAL A O 1
ATOM 1760 N N . PRO A 1 218 ? 32.25 9.367 -9.531 1 93.5 218 PRO A N 1
ATOM 1761 C CA . PRO A 1 218 ? 33.25 8.453 -10.094 1 93.5 218 PRO A CA 1
ATOM 1762 C C . PRO A 1 218 ? 34.438 8.211 -9.148 1 93.5 218 PRO A C 1
ATOM 1764 O O . PRO A 1 218 ? 35.031 7.137 -9.172 1 93.5 218 PRO A O 1
ATOM 1767 N N . ASP A 1 219 ? 34.781 9.117 -8.281 1 91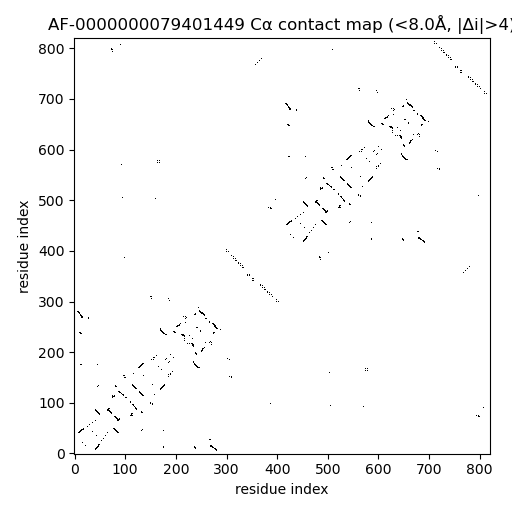.31 219 ASP A N 1
ATOM 1768 C CA . ASP A 1 219 ? 35.938 9 -7.406 1 91.31 219 ASP A CA 1
ATOM 1769 C C . ASP A 1 219 ? 35.656 8.055 -6.242 1 91.31 219 ASP A C 1
ATOM 1771 O O . ASP A 1 219 ? 36.594 7.637 -5.539 1 91.31 219 ASP A O 1
ATOM 1775 N N . ASN A 1 220 ? 34.438 7.746 -5.992 1 94.56 220 ASN A N 1
ATOM 1776 C CA . ASN A 1 220 ? 34.062 6.754 -4.984 1 94.56 220 ASN A CA 1
ATOM 1777 C C . ASN A 1 220 ? 34.5 5.348 -5.41 1 94.56 220 ASN A C 1
ATOM 1779 O O . ASN A 1 220 ? 34.062 4.863 -6.461 1 94.56 220 ASN A O 1
ATOM 1783 N N . CYS A 1 221 ? 35.281 4.652 -4.645 1 94.25 221 CYS A N 1
ATOM 1784 C CA . CYS A 1 221 ? 35.938 3.396 -5.035 1 94.25 221 CYS A CA 1
ATOM 1785 C C . CYS A 1 221 ? 34.906 2.275 -5.137 1 94.25 221 CYS A C 1
ATOM 1787 O O . CYS A 1 221 ? 35.188 1.213 -5.691 1 94.25 221 CYS A O 1
ATOM 1789 N N . PHE A 1 222 ? 33.688 2.498 -4.625 1 95.06 222 PHE A N 1
ATOM 1790 C CA . PHE A 1 222 ? 32.656 1.447 -4.648 1 95.06 222 PHE A CA 1
ATOM 1791 C C . PHE A 1 222 ? 31.719 1.625 -5.836 1 95.06 222 PHE A C 1
ATOM 1793 O O . PHE A 1 222 ? 30.891 0.761 -6.105 1 95.06 222 PHE A O 1
ATOM 1800 N N . THR A 1 223 ? 31.812 2.762 -6.504 1 92.5 223 THR A N 1
ATOM 1801 C CA . THR A 1 223 ? 30.922 3.002 -7.637 1 92.5 223 THR A CA 1
ATOM 1802 C C . THR A 1 223 ? 31.391 2.23 -8.867 1 92.5 223 THR A C 1
ATOM 1804 O O . THR A 1 223 ? 32.594 2.023 -9.055 1 92.5 223 THR A O 1
ATOM 1807 N N . ASN A 1 224 ? 30.469 1.794 -9.664 1 88.12 224 ASN A N 1
ATOM 1808 C CA . ASN A 1 224 ? 30.781 1.139 -10.93 1 88.12 224 ASN A CA 1
ATOM 1809 C C . ASN A 1 224 ? 31.328 2.127 -11.953 1 88.12 224 ASN A C 1
ATOM 1811 O O . ASN A 1 224 ? 30.594 2.947 -12.492 1 88.12 224 ASN A O 1
ATOM 1815 N N . LYS A 1 225 ? 32.438 1.942 -12.336 1 87.62 225 LYS A N 1
ATOM 1816 C CA . LYS A 1 225 ? 33.125 2.889 -13.211 1 87.62 225 LYS A CA 1
ATOM 1817 C C . LYS A 1 225 ? 32.531 2.883 -14.609 1 87.62 225 LYS A C 1
ATOM 1819 O O . LYS A 1 225 ? 32.469 3.92 -15.273 1 87.62 225 LYS A O 1
ATOM 1824 N N . LYS A 1 226 ? 32.125 1.746 -15.008 1 85 226 LYS A N 1
ATOM 1825 C CA . LYS A 1 226 ? 31.547 1.633 -16.344 1 85 226 LYS A CA 1
ATOM 1826 C C . LYS A 1 226 ? 30.266 2.461 -16.453 1 85 226 LYS A C 1
ATOM 1828 O O . LYS A 1 226 ? 30.031 3.119 -17.469 1 85 226 LYS A O 1
ATOM 1833 N N . GLU A 1 227 ? 29.547 2.475 -15.391 1 82.56 227 GLU A N 1
ATOM 1834 C CA . GLU A 1 227 ? 28.297 3.223 -15.383 1 82.56 227 GLU A CA 1
ATOM 1835 C C . GLU A 1 227 ? 28.547 4.723 -15.273 1 82.56 227 GLU A C 1
ATOM 1837 O O . GLU A 1 227 ? 27.781 5.527 -15.797 1 82.56 227 GLU A O 1
ATOM 1842 N N . MET A 1 228 ? 29.641 5.07 -14.68 1 87.81 228 MET A N 1
ATOM 1843 C CA . MET A 1 228 ? 29.922 6.473 -14.391 1 87.81 228 MET A CA 1
ATOM 1844 C C . MET A 1 228 ? 30.562 7.152 -15.594 1 87.81 228 MET A C 1
ATOM 1846 O O . MET A 1 228 ? 30.672 8.383 -15.641 1 87.81 228 MET A O 1
ATOM 1850 N N . ARG A 1 229 ? 30.922 6.375 -16.625 1 87 229 ARG A N 1
ATOM 1851 C CA . ARG A 1 229 ? 31.594 6.922 -17.797 1 87 229 ARG A CA 1
ATOM 1852 C C . ARG A 1 229 ? 30.75 8 -18.469 1 87 229 ARG A C 1
ATOM 1854 O O . ARG A 1 229 ? 31.281 8.961 -19.016 1 87 229 ARG A O 1
ATOM 1861 N N . TRP A 1 230 ? 29.484 7.883 -18.328 1 87.69 230 TRP A N 1
ATOM 1862 C CA . TRP A 1 230 ? 28.562 8.805 -19 1 87.69 230 TRP A CA 1
ATOM 1863 C C . TRP A 1 230 ? 28.266 10.008 -18.109 1 87.69 230 TRP A C 1
ATOM 1865 O O . TRP A 1 230 ? 27.641 10.977 -18.547 1 87.69 230 TRP A O 1
ATOM 1875 N N . PHE A 1 231 ? 28.766 9.953 -16.859 1 92 231 PHE A N 1
ATOM 1876 C CA . PHE A 1 231 ? 28.531 11.016 -15.883 1 92 231 PHE A CA 1
ATOM 1877 C C . PHE A 1 231 ? 29.812 11.359 -15.133 1 92 231 PHE A C 1
ATOM 1879 O O . PHE A 1 231 ? 29.906 11.133 -13.922 1 92 231 PHE A O 1
ATOM 1886 N N . PRO A 1 232 ? 30.703 11.992 -15.812 1 91.31 232 PRO A N 1
ATOM 1887 C CA . PRO A 1 232 ? 32 12.234 -15.219 1 91.31 232 PRO A CA 1
ATOM 1888 C C . PRO A 1 232 ? 31.938 13.07 -13.938 1 91.31 232 PRO A C 1
ATOM 1890 O O . PRO A 1 232 ? 32.812 12.961 -13.07 1 91.31 232 PRO A O 1
ATOM 1893 N N . GLN A 1 233 ? 30.922 13.883 -13.773 1 91.81 233 GLN A N 1
ATOM 1894 C CA . GLN A 1 233 ? 30.797 14.695 -12.57 1 91.81 233 GLN A CA 1
ATOM 1895 C C . GLN A 1 233 ? 29.953 13.992 -11.516 1 91.81 233 GLN A C 1
ATOM 1897 O O . GLN A 1 233 ? 29.844 14.469 -10.383 1 91.81 233 GLN A O 1
ATOM 1902 N N . GLY A 1 234 ? 29.375 12.859 -11.93 1 94.44 234 GLY A N 1
ATOM 1903 C CA . GLY A 1 234 ? 28.484 12.148 -11.031 1 94.44 234 GLY A CA 1
ATOM 1904 C C . GLY A 1 234 ? 27.016 12.453 -11.273 1 94.44 234 GLY A C 1
ATOM 1905 O O . GLY A 1 234 ? 26.672 13.164 -12.219 1 94.44 234 GLY A O 1
ATOM 1906 N N . ILE A 1 235 ? 26.188 11.859 -10.492 1 95.69 235 ILE A N 1
ATOM 1907 C CA . ILE A 1 235 ? 24.75 12.094 -10.57 1 95.69 235 ILE A CA 1
ATOM 1908 C C . ILE A 1 235 ? 24.188 12.328 -9.172 1 95.69 235 ILE A C 1
ATOM 1910 O O . ILE A 1 235 ? 24.734 11.82 -8.18 1 95.69 235 ILE A O 1
ATOM 1914 N N . ARG A 1 236 ? 23.203 13.148 -9.094 1 98.06 236 ARG A N 1
ATOM 1915 C CA . ARG A 1 236 ? 22.5 13.391 -7.84 1 98.06 236 ARG A CA 1
ATOM 1916 C C . ARG A 1 236 ? 21.188 12.617 -7.797 1 98.06 236 ARG A C 1
ATOM 1918 O O . ARG A 1 236 ? 20.25 12.922 -8.547 1 98.06 236 ARG A O 1
ATOM 1925 N N . ILE A 1 237 ? 21.172 11.609 -6.879 1 98.12 237 ILE A N 1
ATOM 1926 C CA . ILE A 1 237 ? 19.969 10.789 -6.859 1 98.12 237 ILE A CA 1
ATOM 1927 C C . ILE A 1 237 ? 19.484 10.602 -5.422 1 98.12 237 ILE A C 1
ATOM 1929 O O . ILE A 1 237 ? 18.453 9.992 -5.18 1 98.12 237 ILE A O 1
ATOM 1933 N N . ASP A 1 238 ? 20.25 11.102 -4.445 1 98.75 238 ASP A N 1
ATOM 1934 C CA . ASP A 1 238 ? 19.859 11.117 -3.041 1 98.75 238 ASP A CA 1
ATOM 1935 C C . ASP A 1 238 ? 19.391 12.508 -2.617 1 98.75 238 ASP A C 1
ATOM 1937 O O . ASP A 1 238 ? 20.016 13.508 -2.955 1 98.75 238 ASP A O 1
ATOM 1941 N N . TYR A 1 239 ? 18.266 12.547 -1.916 1 98.81 239 TYR A N 1
ATOM 1942 C CA . TYR A 1 239 ? 17.641 13.844 -1.664 1 98.81 239 TYR A CA 1
ATOM 1943 C C . TYR A 1 239 ? 17.219 13.969 -0.204 1 98.81 239 TYR A C 1
ATOM 1945 O O . TYR A 1 239 ? 16.906 12.969 0.448 1 98.81 239 TYR A O 1
ATOM 1953 N N . VAL A 1 240 ? 17.281 15.109 0.328 1 98.88 240 VAL A N 1
ATOM 1954 C CA . VAL A 1 240 ? 16.531 15.578 1.482 1 98.88 240 VAL A CA 1
ATOM 1955 C C . VAL A 1 240 ? 15.578 16.703 1.06 1 98.88 240 VAL A C 1
ATOM 1957 O O . VAL A 1 240 ? 16.016 17.797 0.702 1 98.88 240 VAL A O 1
ATOM 1960 N N . LEU A 1 241 ? 14.328 16.391 1.003 1 98.88 241 LEU A N 1
ATOM 1961 C CA . LEU A 1 241 ? 13.297 17.344 0.623 1 98.88 241 LEU A CA 1
ATOM 1962 C C . LEU A 1 241 ? 12.453 17.75 1.83 1 98.88 241 LEU A C 1
ATOM 1964 O O . LEU A 1 241 ? 12.344 16.984 2.793 1 98.88 241 LEU A O 1
ATOM 1968 N N . TYR A 1 242 ? 11.961 18.953 1.803 1 98.62 242 TYR A N 1
ATOM 1969 C CA . TYR A 1 242 ? 11.227 19.438 2.965 1 98.62 242 TYR A CA 1
ATOM 1970 C C . TYR A 1 242 ? 10.133 20.406 2.551 1 98.62 242 TYR A C 1
ATOM 1972 O O . TYR A 1 242 ? 10.172 20.969 1.451 1 98.62 242 TYR A O 1
ATOM 1980 N N . GLN A 1 243 ? 9.188 20.531 3.363 1 97.31 243 GLN A N 1
ATOM 1981 C CA . GLN A 1 243 ? 8.109 21.5 3.209 1 97.31 243 GLN A CA 1
ATOM 1982 C C . GLN A 1 243 ? 7.477 21.844 4.555 1 97.31 243 GLN A C 1
ATOM 1984 O O . GLN A 1 243 ? 7.297 20.953 5.398 1 97.31 243 GLN A O 1
ATOM 1989 N N . ALA A 1 244 ? 7.297 23.078 4.797 1 95.31 244 ALA A N 1
ATOM 1990 C CA . ALA A 1 244 ? 6.504 23.484 5.953 1 95.31 244 ALA A CA 1
ATOM 1991 C C . ALA A 1 244 ? 5.035 23.656 5.578 1 95.31 244 ALA A C 1
ATOM 1993 O O . ALA A 1 244 ? 4.727 24.188 4.504 1 95.31 244 ALA A O 1
ATOM 1994 N N . LEU A 1 245 ? 4.355 23.062 6.531 1 88.19 245 LEU A N 1
ATOM 1995 C CA . LEU A 1 245 ? 2.91 23.188 6.375 1 88.19 245 LEU A CA 1
ATOM 1996 C C . LEU A 1 245 ? 2.312 24.047 7.492 1 88.19 245 LEU A C 1
ATOM 1998 O O . LEU A 1 245 ? 2.961 24.281 8.516 1 88.19 245 LEU A O 1
ATOM 2002 N N . SER A 1 246 ? 1.323 24.719 7.41 1 82.94 246 SER A N 1
ATOM 2003 C CA . SER A 1 246 ? 0.623 25.469 8.438 1 82.94 246 SER A CA 1
ATOM 2004 C C . SER A 1 246 ? 1.263 26.844 8.648 1 82.94 246 SER A C 1
ATOM 2006 O O . SER A 1 246 ? 1.574 27.547 7.684 1 82.94 246 SER A O 1
ATOM 2008 N N . HIS A 1 247 ? 1.516 27.203 10.016 1 88.25 247 HIS A N 1
ATOM 2009 C CA . HIS A 1 247 ? 2.006 28.531 10.344 1 88.25 247 HIS A CA 1
ATOM 2010 C C . HIS A 1 247 ? 3.508 28.516 10.602 1 88.25 247 HIS A C 1
ATOM 2012 O O . HIS A 1 247 ? 4.027 29.375 11.32 1 88.25 247 HIS A O 1
ATOM 2018 N N . TYR A 1 248 ? 4.238 27.484 10.023 1 92.81 248 TYR A N 1
ATOM 2019 C CA . TYR A 1 248 ? 5.684 27.406 10.18 1 92.81 248 TYR A CA 1
ATOM 2020 C C . TYR A 1 248 ? 6.391 27.688 8.852 1 92.81 248 TYR A C 1
ATOM 2022 O O . TYR A 1 248 ? 5.789 27.562 7.785 1 92.81 248 TYR A O 1
ATOM 2030 N N . THR A 1 249 ? 7.547 28.188 8.969 1 94.69 249 THR A N 1
ATOM 2031 C CA . THR A 1 249 ? 8.461 28.266 7.832 1 94.69 249 THR A CA 1
ATOM 2032 C C . THR A 1 249 ? 9.68 27.375 8.055 1 94.69 249 THR A C 1
ATOM 2034 O O . THR A 1 249 ? 10.094 27.156 9.195 1 94.69 249 THR A O 1
ATOM 2037 N N . ILE A 1 250 ? 10.164 26.859 6.988 1 96.62 250 ILE A N 1
ATOM 2038 C CA . ILE A 1 250 ? 11.344 26 7.062 1 96.62 250 ILE A CA 1
ATOM 2039 C C . ILE A 1 250 ? 12.359 26.422 6 1 96.62 250 ILE A C 1
ATOM 2041 O O . ILE A 1 250 ? 11.984 26.719 4.863 1 96.62 250 ILE A O 1
ATOM 2045 N N . THR A 1 251 ? 13.547 26.562 6.371 1 97.25 251 THR A N 1
ATOM 2046 C CA . THR A 1 251 ? 14.625 26.906 5.457 1 97.25 251 THR A CA 1
ATOM 2047 C C . THR A 1 251 ? 15.812 25.969 5.645 1 97.25 251 THR A C 1
ATOM 2049 O O . THR A 1 251 ? 15.969 25.359 6.707 1 97.25 251 THR A O 1
ATOM 2052 N N . CYS A 1 252 ? 16.547 25.797 4.605 1 98.38 252 CYS A N 1
ATOM 2053 C CA . CYS A 1 252 ? 17.766 25 4.656 1 98.38 252 CYS A CA 1
ATOM 2054 C C . CYS A 1 252 ? 18.984 25.891 4.824 1 98.38 252 CYS A C 1
ATOM 2056 O O . CYS A 1 252 ? 19.359 26.609 3.902 1 98.38 252 CYS A O 1
ATOM 2058 N N . GLU A 1 253 ? 19.594 25.797 5.973 1 98.31 253 GLU A N 1
ATOM 2059 C CA . GLU A 1 253 ? 20.781 26.609 6.246 1 98.31 253 GLU A CA 1
ATOM 2060 C C . GLU A 1 253 ? 22 26.062 5.512 1 98.31 253 GLU A C 1
ATOM 2062 O O . GLU A 1 253 ? 22.766 26.828 4.922 1 98.31 253 GLU A O 1
ATOM 2067 N N . SER A 1 254 ? 22.141 24.812 5.609 1 98.5 254 SER A N 1
ATOM 2068 C CA . SER A 1 254 ? 23.312 24.203 4.988 1 98.5 254 SER A CA 1
ATOM 2069 C C . SER A 1 254 ? 23.016 22.797 4.488 1 98.5 254 SER A C 1
ATOM 2071 O O . SER A 1 254 ? 22.203 22.078 5.082 1 98.5 254 SER A O 1
ATOM 2073 N N . LEU A 1 255 ? 23.609 22.438 3.387 1 98.62 255 LEU A N 1
ATOM 2074 C CA . LEU A 1 255 ? 23.641 21.094 2.842 1 98.62 255 LEU A CA 1
ATOM 2075 C C . LEU A 1 255 ? 25.078 20.625 2.609 1 98.62 255 LEU A C 1
ATOM 2077 O O . LEU A 1 255 ? 25.859 21.328 1.968 1 98.62 255 LEU A O 1
ATOM 2081 N N . VAL A 1 256 ? 25.375 19.484 3.172 1 98.06 256 VAL A N 1
ATOM 2082 C CA . VAL A 1 256 ? 26.719 18.938 3.043 1 98.06 256 VAL A CA 1
ATOM 2083 C C . VAL A 1 256 ? 26.641 17.516 2.496 1 98.06 256 VAL A C 1
ATOM 2085 O O . VAL A 1 256 ? 25.812 16.719 2.93 1 98.06 256 VAL A O 1
ATOM 2088 N N . THR A 1 257 ? 27.375 17.156 1.516 1 97.69 257 THR A N 1
ATOM 2089 C CA . THR A 1 257 ? 27.578 15.773 1.111 1 97.69 257 THR A CA 1
ATOM 2090 C C . THR A 1 257 ? 28.984 15.312 1.455 1 97.69 257 THR A C 1
ATOM 2092 O O . THR A 1 257 ? 29.922 16.109 1.446 1 97.69 257 THR A O 1
ATOM 2095 N N . THR A 1 258 ? 29.078 14.078 1.8 1 96.62 258 THR A N 1
ATOM 2096 C CA . THR A 1 258 ? 30.438 13.547 1.91 1 96.62 258 THR A CA 1
ATOM 2097 C C . THR A 1 258 ? 31.125 13.531 0.548 1 96.62 258 THR A C 1
ATOM 2099 O O . THR A 1 258 ? 30.453 13.602 -0.489 1 96.62 258 THR A O 1
ATOM 2102 N N . THR A 1 259 ? 32.469 13.609 0.544 1 91.88 259 THR A N 1
ATOM 2103 C CA . THR A 1 259 ? 33.219 13.688 -0.7 1 91.88 259 THR A CA 1
ATOM 2104 C C . THR A 1 259 ? 34.25 12.562 -0.782 1 91.88 259 THR A C 1
ATOM 2106 O O . THR A 1 259 ? 35.406 12.805 -1.097 1 91.88 259 THR A O 1
ATOM 2109 N N . GLY A 1 260 ? 33.844 11.391 -0.539 1 84.62 260 GLY A N 1
ATOM 2110 C CA . GLY A 1 260 ? 34.812 10.297 -0.615 1 84.62 260 GLY A CA 1
ATOM 2111 C C . GLY A 1 260 ? 34.969 9.562 0.7 1 84.62 260 GLY A C 1
ATOM 2112 O O . GLY A 1 260 ? 34 9.195 1.348 1 84.62 260 GLY A O 1
ATOM 2113 N N . THR A 1 261 ? 36.25 9.586 1.184 1 85.88 261 THR A N 1
ATOM 2114 C CA . THR A 1 261 ? 36.562 8.734 2.328 1 85.88 261 THR A CA 1
ATOM 2115 C C . THR A 1 261 ? 36.031 9.359 3.621 1 85.88 261 THR A C 1
ATOM 2117 O O . THR A 1 261 ? 35.938 10.586 3.729 1 85.88 261 THR A O 1
ATOM 2120 N N . ALA A 1 262 ? 35.625 8.594 4.543 1 86.88 262 ALA A N 1
ATOM 2121 C CA . ALA A 1 262 ? 35.219 9.008 5.879 1 86.88 262 ALA A CA 1
ATOM 2122 C C . ALA A 1 262 ? 36.406 9.555 6.68 1 86.88 262 ALA A C 1
ATOM 2124 O O . ALA A 1 262 ? 37.562 9.211 6.414 1 86.88 262 ALA A O 1
ATOM 2125 N N . PRO A 1 263 ? 36.094 10.453 7.527 1 84.31 263 PRO A N 1
ATOM 2126 C CA . PRO A 1 263 ? 37.188 11.008 8.328 1 84.31 263 PRO A CA 1
ATOM 2127 C C . PRO A 1 263 ? 38.031 9.93 9 1 84.31 263 PRO A C 1
ATOM 2129 O O . PRO A 1 263 ? 37.5 9.078 9.719 1 84.31 263 PRO A O 1
ATOM 2132 N N . GLY A 1 264 ? 39.312 9.984 8.75 1 85.44 264 GLY A N 1
ATOM 2133 C CA . GLY A 1 264 ? 40.25 9.07 9.367 1 85.44 264 GLY A CA 1
ATOM 2134 C C . GLY A 1 264 ? 40.25 7.688 8.75 1 85.44 264 GLY A C 1
ATOM 2135 O O . GLY A 1 264 ? 40.875 6.766 9.273 1 85.44 264 GLY A O 1
ATOM 2136 N N . LYS A 1 265 ? 39.469 7.539 7.719 1 90.5 265 LYS A N 1
ATOM 2137 C CA . LYS A 1 265 ? 39.375 6.242 7.055 1 90.5 265 LYS A CA 1
ATOM 2138 C C . LYS A 1 265 ? 39.781 6.348 5.59 1 90.5 265 LYS A C 1
ATOM 2140 O O . LYS A 1 265 ? 39.875 7.449 5.043 1 90.5 265 LYS A O 1
ATOM 2145 N N . ASP A 1 266 ? 40.094 5.199 4.941 1 91.12 266 ASP A N 1
ATOM 2146 C CA . ASP A 1 266 ? 40.531 5.176 3.557 1 91.12 266 ASP A CA 1
ATOM 2147 C C . ASP A 1 266 ? 39.406 4.785 2.611 1 91.12 266 ASP A C 1
ATOM 2149 O O . ASP A 1 266 ? 39.625 4.59 1.415 1 91.12 266 ASP A O 1
ATOM 2153 N N . VAL A 1 267 ? 38.25 4.621 3.207 1 95.38 267 VAL A N 1
ATOM 2154 C CA . VAL A 1 267 ? 37.125 4.203 2.375 1 95.38 267 VAL A CA 1
ATOM 2155 C C . VAL A 1 267 ? 35.875 5.062 2.689 1 95.38 267 VAL A C 1
ATOM 2157 O O . VAL A 1 267 ? 35.75 5.582 3.799 1 95.38 267 VAL A O 1
ATOM 2160 N N . PRO A 1 268 ? 35.062 5.234 1.721 1 96.94 268 PRO A N 1
ATOM 2161 C CA . PRO A 1 268 ? 33.781 5.945 1.97 1 96.94 268 PRO A CA 1
ATOM 2162 C C . PRO A 1 268 ? 32.781 5.105 2.748 1 96.94 268 PRO A C 1
ATOM 2164 O O . PRO A 1 268 ? 33 3.904 2.936 1 96.94 268 PRO A O 1
ATOM 2167 N N . TYR A 1 269 ? 31.703 5.695 3.264 1 97.62 269 TYR A N 1
ATOM 2168 C CA . TYR A 1 269 ? 30.656 5.012 4.012 1 97.62 269 TYR A CA 1
ATOM 2169 C C . TYR A 1 269 ? 29.891 4.043 3.121 1 97.62 269 TYR A C 1
ATOM 2171 O O . TYR A 1 269 ? 29.391 3.018 3.592 1 97.62 269 TYR A O 1
ATOM 2179 N N . SER A 1 270 ? 29.734 4.359 1.866 1 97.81 270 SER A N 1
ATOM 2180 C CA . SER A 1 270 ? 28.906 3.643 0.898 1 97.81 270 SER A CA 1
ATOM 2181 C C . SER A 1 270 ? 29.297 3.99 -0.532 1 97.81 270 SER A C 1
ATOM 2183 O O . SER A 1 270 ? 30.203 4.797 -0.75 1 97.81 270 SER A O 1
ATOM 2185 N N . ASP A 1 271 ? 28.719 3.301 -1.492 1 96.56 271 ASP A N 1
ATOM 2186 C CA . ASP A 1 271 ? 28.906 3.697 -2.885 1 96.56 271 ASP A CA 1
ATOM 2187 C C . ASP A 1 271 ? 28.156 4.996 -3.188 1 96.56 271 ASP A C 1
ATOM 2189 O O . ASP A 1 271 ? 28.391 5.613 -4.23 1 96.56 271 ASP A O 1
ATOM 2193 N N . HIS A 1 272 ? 27.281 5.473 -2.311 1 97.75 272 HIS A N 1
ATOM 2194 C CA . HIS A 1 272 ? 26.656 6.793 -2.361 1 97.75 272 HIS A CA 1
ATOM 2195 C C . HIS A 1 272 ? 27.297 7.742 -1.352 1 97.75 272 HIS A C 1
ATOM 2197 O O . HIS A 1 272 ? 27.734 7.312 -0.28 1 97.75 272 HIS A O 1
ATOM 2203 N N . GLU A 1 273 ? 27.375 8.992 -1.658 1 97.75 273 GLU A N 1
ATOM 2204 C CA . GLU A 1 273 ? 27.734 10.008 -0.678 1 97.75 273 GLU A CA 1
ATOM 2205 C C . GLU A 1 273 ? 26.547 10.359 0.221 1 97.75 273 GLU A C 1
ATOM 2207 O O . GLU A 1 273 ? 25.406 10.398 -0.238 1 97.75 273 GLU A O 1
ATOM 2212 N N . ALA A 1 274 ? 26.844 10.57 1.473 1 98.25 274 ALA A N 1
ATOM 2213 C CA . ALA A 1 274 ? 25.797 10.945 2.422 1 98.25 274 ALA A CA 1
ATOM 2214 C C . ALA A 1 274 ? 25.312 12.367 2.168 1 98.25 274 ALA A C 1
ATOM 2216 O O . ALA A 1 274 ? 26.078 13.234 1.755 1 98.25 274 ALA A O 1
ATOM 2217 N N . VAL A 1 275 ? 24.094 12.594 2.332 1 98.75 275 VAL A N 1
ATOM 2218 C CA . VAL A 1 275 ? 23.5 13.922 2.262 1 98.75 275 VAL A CA 1
ATOM 2219 C C . VAL A 1 275 ? 23.094 14.383 3.662 1 98.75 275 VAL A C 1
ATOM 2221 O O . VAL A 1 275 ? 22.297 13.719 4.336 1 98.75 275 VAL A O 1
ATOM 2224 N N . MET A 1 276 ? 23.625 15.484 4.117 1 98.69 276 MET A N 1
ATOM 2225 C CA . MET A 1 276 ? 23.375 16.031 5.441 1 98.69 276 MET A CA 1
ATOM 2226 C C . MET A 1 276 ? 22.781 17.438 5.344 1 98.69 276 MET A C 1
ATOM 2228 O O . MET A 1 276 ? 23.422 18.344 4.809 1 98.69 276 MET A O 1
ATOM 2232 N N . ALA A 1 277 ? 21.641 17.594 5.82 1 98.81 277 ALA A N 1
ATOM 2233 C CA . ALA A 1 277 ? 20.953 18.891 5.742 1 98.81 277 ALA A CA 1
ATOM 2234 C C . ALA A 1 277 ? 20.719 19.469 7.137 1 98.81 277 ALA A C 1
ATOM 2236 O O . ALA A 1 277 ? 20.391 18.734 8.07 1 98.81 277 ALA A O 1
ATOM 2237 N N . THR A 1 278 ? 21 20.703 7.328 1 98.69 278 THR A N 1
ATOM 2238 C CA . THR A 1 278 ? 20.625 21.484 8.508 1 98.69 278 THR A CA 1
ATOM 2239 C C . THR A 1 278 ? 19.453 22.406 8.203 1 98.69 278 THR A C 1
ATOM 2241 O O . THR A 1 278 ? 19.609 23.375 7.449 1 98.69 278 THR A O 1
ATOM 2244 N N . LEU A 1 279 ? 18.375 22.141 8.797 1 98.44 279 LEU A N 1
ATOM 2245 C CA . LEU A 1 279 ? 17.141 22.891 8.531 1 98.44 279 LEU A CA 1
ATOM 2246 C C . LEU A 1 279 ? 16.75 23.719 9.734 1 98.44 279 LEU A C 1
ATOM 2248 O O . LEU A 1 279 ? 17 23.328 10.875 1 98.44 279 LEU A O 1
ATOM 2252 N N . HIS A 1 280 ? 16.141 24.859 9.492 1 97.69 280 HIS A N 1
ATOM 2253 C CA . HIS A 1 280 ? 15.602 25.734 10.531 1 97.69 280 HIS A CA 1
ATOM 2254 C C . HIS A 1 280 ? 14.086 25.859 10.391 1 97.69 280 HIS A C 1
ATOM 2256 O O . HIS A 1 280 ? 13.578 26.156 9.305 1 97.69 280 HIS A O 1
ATOM 2262 N N . VAL A 1 281 ? 13.43 25.578 11.453 1 96.44 281 VAL A N 1
ATOM 2263 C CA . VAL A 1 281 ? 11.977 25.719 11.492 1 96.44 281 VAL A CA 1
ATOM 2264 C C . VAL A 1 281 ? 11.594 26.859 12.43 1 96.44 281 VAL A C 1
ATOM 2266 O O . VAL A 1 281 ? 12.047 26.906 13.57 1 96.44 281 VAL A O 1
ATOM 2269 N N . GLU A 1 282 ? 10.805 27.797 11.953 1 93.62 282 GLU A N 1
ATOM 2270 C CA . GLU A 1 282 ? 10.383 28.953 12.742 1 93.62 282 GLU A CA 1
ATOM 2271 C C . GLU A 1 282 ? 8.875 29.172 12.641 1 93.62 282 GLU A C 1
ATOM 2273 O O . GLU A 1 282 ? 8.281 28.938 11.586 1 93.62 282 GLU A O 1
ATOM 2278 N N . GLU A 1 283 ? 8.273 29.516 13.797 1 89.69 283 GLU A N 1
ATOM 2279 C CA . GLU A 1 283 ? 6.852 29.859 13.781 1 89.69 283 GLU A CA 1
ATOM 2280 C C . GLU A 1 283 ? 6.617 31.219 13.164 1 89.69 283 GLU A C 1
ATOM 2282 O O . GLU A 1 283 ? 7.348 32.188 13.445 1 89.69 283 GLU A O 1
ATOM 2287 N N . GLN A 1 284 ? 5.809 31.297 12.172 1 79.56 284 GLN A N 1
ATOM 2288 C CA . GLN A 1 284 ? 5.484 32.594 11.562 1 79.56 284 GLN A CA 1
ATOM 2289 C C . GLN A 1 284 ? 4.441 33.344 12.391 1 79.56 284 GLN A C 1
ATOM 2291 O O . GLN A 1 284 ? 3.477 32.719 12.875 1 79.56 284 GLN A O 1
ATOM 2296 N N . GLY A 1 285 ? 4.656 34.281 13.398 1 60.06 285 GLY A N 1
ATOM 2297 C CA . GLY A 1 285 ? 3.68 35.094 14.125 1 60.06 285 GLY A CA 1
ATOM 2298 C C . GLY A 1 285 ? 2.404 35.344 13.336 1 60.06 285 GLY A C 1
ATOM 2299 O O . GLY A 1 285 ? 2.238 34.812 12.234 1 60.06 285 GLY A O 1
ATOM 2300 N N . GLY A 1 286 ? 1.562 36.531 13.352 1 50.69 286 GLY A N 1
ATOM 2301 C CA . GLY A 1 286 ? 0.245 37.031 12.977 1 50.69 286 GLY A CA 1
ATOM 2302 C C . GLY A 1 286 ? -0.155 36.625 11.562 1 50.69 286 GLY A C 1
ATOM 2303 O O . GLY A 1 286 ? -1.304 36.844 11.164 1 50.69 286 GLY A O 1
ATOM 2304 N N . ALA A 1 287 ? 0.578 37.156 10.562 1 45.5 287 ALA A N 1
ATOM 2305 C CA . ALA A 1 287 ? -0.082 37.531 9.32 1 45.5 287 ALA A CA 1
ATOM 2306 C C . ALA A 1 287 ? -0.67 36.344 8.594 1 45.5 287 ALA A C 1
ATOM 2308 O O . ALA A 1 287 ? -0.229 35.188 8.805 1 45.5 287 ALA A O 1
ATOM 2309 N N . GLU A 1 288 ? -1.812 36.656 7.902 1 46.53 288 GLU A N 1
ATOM 2310 C CA . GLU A 1 288 ? -2.779 35.906 7.09 1 46.53 288 GLU A CA 1
ATOM 2311 C C . GLU A 1 288 ? -2.09 34.844 6.238 1 46.53 288 GLU A C 1
ATOM 2313 O O . GLU A 1 288 ? -1.033 35.094 5.656 1 46.53 288 GLU A O 1
ATOM 2318 N N . LYS A 1 289 ? -2.273 33.625 6.617 1 48.62 289 LYS A N 1
ATOM 2319 C CA . LYS A 1 289 ? -2.02 32.375 5.859 1 48.62 289 LYS A CA 1
ATOM 2320 C C . LYS A 1 289 ? -2.014 32.656 4.359 1 48.62 289 LYS A C 1
ATOM 2322 O O . LYS A 1 289 ? -3.027 33.094 3.797 1 48.62 289 LYS A O 1
ATOM 2327 N N . GLY A 1 290 ? -1.05 33.344 3.801 1 40.16 290 GLY A N 1
ATOM 2328 C CA . GLY A 1 290 ? -1.223 33.375 2.359 1 40.16 290 GLY A CA 1
ATOM 2329 C C . GLY A 1 290 ? -1.597 32.062 1.757 1 40.16 290 GLY A C 1
ATOM 2330 O O . GLY A 1 290 ? -1.316 31 2.342 1 40.16 290 GLY A O 1
ATOM 2331 N N . PRO A 1 291 ? -2.783 31.984 1.223 1 40.53 291 PRO A N 1
ATOM 2332 C CA . PRO A 1 291 ? -3.242 30.75 0.599 1 40.53 291 PRO A CA 1
ATOM 2333 C C . PRO A 1 291 ? -2.107 29.953 -0.049 1 40.53 291 PRO A C 1
ATOM 2335 O O . PRO A 1 291 ? -1.366 30.5 -0.874 1 40.53 291 PRO A O 1
ATOM 2338 N N . SER A 1 292 ? -1.228 29.312 0.669 1 42.88 292 SER A N 1
ATOM 2339 C CA . SER A 1 292 ? -0.338 28.469 -0.12 1 42.88 292 SER A CA 1
ATOM 2340 C C . SER A 1 292 ? -1.072 27.844 -1.302 1 42.88 292 SER A C 1
ATOM 2342 O O . SER A 1 292 ? -1.718 26.797 -1.158 1 42.88 292 SER A O 1
ATOM 2344 N N . CYS A 1 293 ? -2.086 28.484 -1.827 1 41.06 293 CYS A N 1
ATOM 2345 C CA . CYS A 1 293 ? -2.639 27.938 -3.061 1 41.06 293 CYS A CA 1
ATOM 2346 C C . CYS A 1 293 ? -1.536 27.375 -3.951 1 41.06 293 CYS A C 1
ATOM 2348 O O . CYS A 1 293 ? -0.721 28.125 -4.488 1 41.06 293 CYS A O 1
ATOM 2350 N N . THR A 1 294 ? -0.935 26.359 -3.547 1 48.59 294 THR A N 1
ATOM 2351 C CA . THR A 1 294 ? -0.126 25.719 -4.574 1 48.59 294 THR A CA 1
ATOM 2352 C C . THR A 1 294 ? -0.768 25.875 -5.949 1 48.59 294 THR A C 1
ATOM 2354 O O . THR A 1 294 ? -1.813 25.281 -6.227 1 48.59 294 THR A O 1
ATOM 2357 N N . ARG A 1 295 ? -0.856 27.188 -6.457 1 49.66 295 ARG A N 1
ATOM 2358 C CA . ARG A 1 295 ? -1.243 27.516 -7.824 1 49.66 295 ARG A CA 1
ATOM 2359 C C . ARG A 1 295 ? -0.889 26.391 -8.789 1 49.66 295 ARG A C 1
ATOM 2361 O O . ARG A 1 295 ? 0.239 25.891 -8.781 1 49.66 295 ARG A O 1
ATOM 2368 N N . ALA A 1 296 ? -1.961 25.766 -9.148 1 61.84 296 ALA A N 1
ATOM 2369 C CA . ALA A 1 296 ? -1.766 24.922 -10.328 1 61.84 296 ALA A CA 1
ATOM 2370 C C . ALA A 1 296 ? -0.863 25.609 -11.352 1 61.84 296 ALA A C 1
ATOM 2372 O O . ALA A 1 296 ? -1.178 26.703 -11.828 1 61.84 296 ALA A O 1
ATOM 2373 N N . GLU A 1 297 ? 0.545 25.219 -11.242 1 78.19 297 GLU A N 1
ATOM 2374 C CA . GLU A 1 297 ? 1.521 25.75 -12.188 1 78.19 297 GLU A CA 1
ATOM 2375 C C . GLU A 1 297 ? 1.447 25.031 -13.531 1 78.19 297 GLU A C 1
ATOM 2377 O O . GLU A 1 297 ? 1.352 23.812 -13.578 1 78.19 297 GLU A O 1
ATOM 2382 N N . PRO A 1 298 ? 1.128 25.812 -14.578 1 87.25 298 PRO A N 1
ATOM 2383 C CA . PRO A 1 298 ? 1.146 25.203 -15.914 1 87.25 298 PRO A CA 1
ATOM 2384 C C . PRO A 1 298 ? 2.27 24.188 -16.078 1 87.25 298 PRO A C 1
ATOM 2386 O O . PRO A 1 298 ? 2.109 23.203 -16.812 1 87.25 298 PRO A O 1
ATOM 2389 N N . GLU A 1 299 ? 3.273 24.422 -15.352 1 92.44 299 GLU A N 1
ATOM 2390 C CA . GLU A 1 299 ? 4.406 23.5 -15.445 1 92.44 299 GLU A CA 1
ATOM 2391 C C . GLU A 1 299 ? 4.051 22.125 -14.906 1 92.44 299 GLU A C 1
ATOM 2393 O O . GLU A 1 299 ? 4.551 21.109 -15.398 1 92.44 299 GLU A O 1
ATOM 2398 N N . LEU A 1 300 ? 3.234 22.094 -13.938 1 94.69 300 LEU A N 1
ATOM 2399 C CA . LEU A 1 300 ? 2.826 20.812 -13.359 1 94.69 300 LEU A CA 1
ATOM 2400 C C . LEU A 1 300 ? 1.955 20.031 -14.336 1 94.69 300 LEU A C 1
ATOM 2402 O O . LEU A 1 300 ? 2.025 18.797 -14.391 1 94.69 300 LEU A O 1
ATOM 2406 N N . VAL A 1 301 ? 1.165 20.734 -15.102 1 95.12 301 VAL A N 1
ATOM 2407 C CA . VAL A 1 301 ? 0.333 20.078 -16.109 1 95.12 301 VAL A CA 1
ATOM 2408 C C . VAL A 1 301 ? 1.219 19.391 -17.141 1 95.12 301 VAL A C 1
ATOM 2410 O O . VAL A 1 301 ? 0.973 18.234 -17.5 1 95.12 301 VAL A O 1
ATOM 2413 N N . ASP A 1 302 ? 2.207 20.094 -17.562 1 96 302 ASP A N 1
ATOM 2414 C CA . ASP A 1 302 ? 3.139 19.531 -18.531 1 96 302 ASP A CA 1
ATOM 2415 C C . ASP A 1 302 ? 3.854 18.312 -17.969 1 96 302 ASP A C 1
ATOM 2417 O O . ASP A 1 302 ? 4 17.297 -18.641 1 96 302 ASP A O 1
ATOM 2421 N N . THR A 1 303 ? 4.293 18.469 -16.766 1 97.56 303 THR A N 1
ATOM 2422 C CA . THR A 1 303 ? 4.988 17.375 -16.094 1 97.56 303 THR A CA 1
ATOM 2423 C C . THR A 1 303 ? 4.074 16.156 -15.969 1 97.56 303 THR A C 1
ATOM 2425 O O . THR A 1 303 ? 4.496 15.031 -16.219 1 97.56 303 THR A O 1
ATOM 2428 N N . LEU A 1 304 ? 2.857 16.391 -15.578 1 97.25 304 LEU A N 1
ATOM 2429 C CA . LEU A 1 304 ? 1.896 15.305 -15.406 1 97.25 304 LEU A CA 1
ATOM 2430 C C . LEU A 1 304 ? 1.59 14.633 -16.734 1 97.25 304 LEU A C 1
ATOM 2432 O O . LEU A 1 304 ? 1.454 13.414 -16.812 1 97.25 304 LEU A O 1
ATOM 2436 N N . ASN A 1 305 ? 1.521 15.406 -17.766 1 97.38 305 ASN A N 1
ATOM 2437 C CA . ASN A 1 305 ? 1.317 14.836 -19.109 1 97.38 305 ASN A CA 1
ATOM 2438 C C . ASN A 1 305 ? 2.502 13.977 -19.531 1 97.38 305 ASN A C 1
ATOM 2440 O O . ASN A 1 305 ? 2.318 12.906 -20.109 1 97.38 305 ASN A O 1
ATOM 2444 N N . GLU A 1 306 ? 3.639 14.516 -19.297 1 98.06 306 GLU A N 1
ATOM 2445 C CA . GLU A 1 306 ? 4.84 13.742 -19.594 1 98.06 306 GLU A CA 1
ATOM 2446 C C . GLU A 1 306 ? 4.863 12.43 -18.812 1 98.06 306 GLU A C 1
ATOM 2448 O O . GLU A 1 306 ? 5.168 11.375 -19.375 1 98.06 306 GLU A O 1
ATOM 2453 N N . ALA A 1 307 ? 4.586 12.508 -17.531 1 98.44 307 ALA A N 1
ATOM 2454 C CA . ALA A 1 307 ? 4.547 11.32 -16.672 1 98.44 307 ALA A CA 1
ATOM 2455 C C . ALA A 1 307 ? 3.514 10.32 -17.188 1 98.44 307 ALA A C 1
ATOM 2457 O O . ALA A 1 307 ? 3.783 9.117 -17.25 1 98.44 307 ALA A O 1
ATOM 2458 N N . ARG A 1 308 ? 2.361 10.828 -17.547 1 97.94 308 ARG A N 1
ATOM 2459 C CA . ARG A 1 308 ? 1.297 9.984 -18.078 1 97.94 308 ARG A CA 1
ATOM 2460 C C . ARG A 1 308 ? 1.752 9.25 -19.328 1 97.94 308 ARG A C 1
ATOM 2462 O O . ARG A 1 308 ? 1.44 8.078 -19.531 1 97.94 308 ARG A O 1
ATOM 2469 N N . THR A 1 309 ? 2.434 9.938 -20.156 1 98 309 THR A N 1
ATOM 2470 C CA . THR A 1 309 ? 2.953 9.336 -21.375 1 98 309 THR A CA 1
ATOM 2471 C C . THR A 1 309 ? 3.904 8.188 -21.047 1 98 309 THR A C 1
ATOM 2473 O O . THR A 1 309 ? 3.846 7.129 -21.672 1 98 309 THR A O 1
ATOM 2476 N N . GLU A 1 310 ? 4.777 8.445 -20.078 1 97.94 310 GLU A N 1
ATOM 2477 C CA . GLU A 1 310 ? 5.707 7.387 -19.672 1 97.94 310 GLU A CA 1
ATOM 2478 C C . GLU A 1 310 ? 4.957 6.168 -19.141 1 97.94 310 GLU A C 1
ATOM 2480 O O . GLU A 1 310 ? 5.344 5.027 -19.406 1 97.94 310 GLU A O 1
ATOM 2485 N N . VAL A 1 311 ? 3.938 6.379 -18.375 1 98.31 311 VAL A N 1
ATOM 2486 C CA . VAL A 1 311 ? 3.135 5.289 -17.828 1 98.31 311 VAL A CA 1
ATOM 2487 C C . VAL A 1 311 ? 2.459 4.527 -18.969 1 98.31 311 VAL A C 1
ATOM 2489 O O . VAL A 1 311 ? 2.404 3.295 -18.953 1 98.31 311 VAL A O 1
ATOM 2492 N N . ARG A 1 312 ? 2.006 5.227 -19.969 1 98 312 ARG A N 1
ATOM 2493 C CA . ARG A 1 312 ? 1.363 4.598 -21.125 1 98 312 ARG A CA 1
ATOM 2494 C C . ARG A 1 312 ? 2.352 3.732 -21.906 1 98 312 ARG A C 1
ATOM 2496 O O . ARG A 1 312 ? 1.993 2.662 -22.391 1 98 312 ARG A O 1
ATOM 2503 N N . VAL A 1 313 ? 3.533 4.262 -22.016 1 97.38 313 VAL A N 1
ATOM 2504 C CA . VAL A 1 313 ? 4.574 3.467 -22.656 1 97.38 313 VAL A CA 1
ATOM 2505 C C . VAL A 1 313 ? 4.781 2.164 -21.891 1 97.38 313 VAL A C 1
ATOM 2507 O O . VAL A 1 313 ? 4.855 1.088 -22.484 1 97.38 313 VAL A O 1
ATOM 2510 N N . GLY A 1 314 ? 4.914 2.271 -20.562 1 97.56 314 GLY A N 1
ATOM 2511 C CA . GLY A 1 314 ? 5.031 1.082 -19.734 1 97.56 314 GLY A CA 1
ATOM 2512 C C . GLY A 1 314 ? 3.852 0.14 -19.875 1 97.56 314 GLY A C 1
ATOM 2513 O O . GLY A 1 314 ? 4.023 -1.081 -19.891 1 97.56 314 GLY A O 1
ATOM 2514 N N . LEU A 1 315 ? 2.691 0.698 -19.984 1 97.75 315 LEU A N 1
ATOM 2515 C CA . LEU A 1 315 ? 1.466 -0.081 -20.125 1 97.75 315 LEU A CA 1
ATOM 2516 C C . LEU A 1 315 ? 1.487 -0.897 -21.422 1 97.75 315 LEU A C 1
ATOM 2518 O O . LEU A 1 315 ? 1.195 -2.096 -21.406 1 97.75 315 LEU A O 1
ATOM 2522 N N . HIS A 1 316 ? 1.845 -0.31 -22.5 1 97.81 316 HIS A N 1
ATOM 2523 C CA . HIS A 1 316 ? 1.905 -1.007 -23.781 1 97.81 316 HIS A CA 1
ATOM 2524 C C . HIS A 1 316 ? 2.928 -2.137 -23.75 1 97.81 316 HIS A C 1
ATOM 2526 O O . HIS A 1 316 ? 2.674 -3.227 -24.266 1 97.81 316 HIS A O 1
ATOM 2532 N N . THR A 1 317 ? 4.035 -1.834 -23.141 1 97 317 THR A N 1
ATOM 2533 C CA . THR A 1 317 ? 5.066 -2.857 -23 1 97 317 THR A CA 1
ATOM 2534 C C . THR A 1 317 ? 4.559 -4.031 -22.172 1 97 317 THR A C 1
ATOM 2536 O O . THR A 1 317 ? 4.77 -5.191 -22.531 1 97 317 THR A O 1
ATOM 2539 N N . ALA A 1 318 ? 3.967 -3.709 -21.062 1 97.31 318 ALA A N 1
ATOM 2540 C CA . ALA A 1 318 ? 3.436 -4.746 -20.188 1 97.31 318 ALA A CA 1
ATOM 2541 C C . ALA A 1 318 ? 2.379 -5.582 -20.891 1 97.31 318 ALA A C 1
ATOM 2543 O O . ALA A 1 318 ? 2.332 -6.805 -20.734 1 97.31 318 ALA A O 1
ATOM 2544 N N . GLU A 1 319 ? 1.544 -4.953 -21.688 1 97.81 319 GLU A N 1
ATOM 2545 C CA . GLU A 1 319 ? 0.519 -5.66 -22.438 1 97.81 319 GLU A CA 1
ATOM 2546 C C . GLU A 1 319 ? 1.144 -6.621 -23.453 1 97.81 319 GLU A C 1
ATOM 2548 O O . GLU A 1 319 ? 0.692 -7.758 -23.594 1 97.81 319 GLU A O 1
ATOM 2553 N N . ARG A 1 320 ? 2.092 -6.117 -24.125 1 97.56 320 ARG A N 1
ATOM 2554 C CA . ARG A 1 320 ? 2.787 -6.957 -25.094 1 97.56 320 ARG A CA 1
ATOM 2555 C C . ARG A 1 320 ? 3.412 -8.172 -24.422 1 97.56 320 ARG A C 1
ATOM 2557 O O . ARG A 1 320 ? 3.326 -9.289 -24.953 1 97.56 320 ARG A O 1
ATOM 2564 N N . GLN A 1 321 ? 4.047 -7.945 -23.312 1 96.69 321 GLN A N 1
ATOM 2565 C CA . GLN A 1 321 ? 4.668 -9.039 -22.578 1 96.69 321 GLN A CA 1
ATOM 2566 C C . GLN A 1 321 ? 3.623 -10.039 -22.078 1 96.69 321 GLN A C 1
ATOM 2568 O O . GLN A 1 321 ? 3.84 -11.25 -22.141 1 96.69 321 GLN A O 1
ATOM 2573 N N . ARG A 1 322 ? 2.543 -9.508 -21.562 1 96.69 322 ARG A N 1
ATOM 2574 C CA . ARG A 1 322 ? 1.457 -10.375 -21.109 1 96.69 322 ARG A CA 1
ATOM 2575 C C . ARG A 1 322 ? 0.966 -11.266 -22.25 1 96.69 322 ARG A C 1
ATOM 2577 O O . ARG A 1 322 ? 0.794 -12.469 -22.062 1 96.69 322 ARG A O 1
ATOM 2584 N N . TYR A 1 323 ? 0.783 -10.703 -23.453 1 96.88 323 TYR A N 1
ATOM 2585 C CA . TYR A 1 323 ? 0.32 -11.453 -24.609 1 96.88 323 TYR A CA 1
ATOM 2586 C C . TYR A 1 323 ? 1.347 -12.5 -25.031 1 96.88 323 TYR A C 1
ATOM 2588 O O . TYR A 1 323 ? 0.991 -13.633 -25.344 1 96.88 323 TYR A O 1
ATOM 2596 N N . SER A 1 324 ? 2.594 -12.086 -25.047 1 97 324 SER A N 1
ATOM 2597 C CA . SER A 1 324 ? 3.66 -13.008 -25.422 1 97 324 SER A CA 1
ATOM 2598 C C . SER A 1 324 ? 3.73 -14.195 -24.469 1 97 324 SER A C 1
ATOM 2600 O O . SER A 1 324 ? 3.85 -15.344 -24.891 1 97 324 SER A O 1
ATOM 2602 N N . CYS A 1 325 ? 3.639 -13.898 -23.203 1 96.12 325 CYS A N 1
ATOM 2603 C CA . CYS A 1 325 ? 3.666 -14.969 -22.219 1 96.12 325 CYS A CA 1
ATOM 2604 C C . CYS A 1 325 ? 2.432 -15.852 -22.328 1 96.12 325 CYS A C 1
ATOM 2606 O O . CYS A 1 325 ? 2.521 -17.078 -22.188 1 96.12 325 CYS A O 1
ATOM 2608 N N . GLY A 1 326 ? 1.338 -15.219 -22.609 1 95.75 326 GLY A N 1
ATOM 2609 C CA . GLY A 1 326 ? 0.123 -15.992 -22.828 1 95.75 326 GLY A CA 1
ATOM 2610 C C . GLY A 1 326 ? 0.211 -16.938 -24.016 1 95.75 326 GLY A C 1
ATOM 2611 O O . GLY A 1 326 ? -0.172 -18.094 -23.922 1 95.75 326 GLY A O 1
ATOM 2612 N N . ARG A 1 327 ? 0.777 -16.469 -25.062 1 96.38 327 ARG A N 1
ATOM 2613 C CA . ARG A 1 327 ? 0.953 -17.297 -26.25 1 96.38 327 ARG A CA 1
ATOM 2614 C C . ARG A 1 327 ? 1.898 -18.453 -25.984 1 96.38 327 ARG A C 1
ATOM 2616 O O . ARG A 1 327 ? 1.646 -19.578 -26.438 1 96.38 327 ARG A O 1
ATOM 2623 N N . MET A 1 328 ? 2.936 -18.156 -25.297 1 96.5 328 MET A N 1
ATOM 2624 C CA . MET A 1 328 ? 3.893 -19.203 -24.953 1 96.5 328 MET A CA 1
ATOM 2625 C C . MET A 1 328 ? 3.248 -20.266 -24.078 1 96.5 328 MET A C 1
ATOM 2627 O O . MET A 1 328 ? 3.523 -21.453 -24.234 1 96.5 328 MET A O 1
ATOM 2631 N N . ALA A 1 329 ? 2.449 -19.875 -23.172 1 95.25 329 ALA A N 1
ATOM 2632 C CA . ALA A 1 329 ? 1.751 -20.812 -22.297 1 95.25 329 ALA A CA 1
ATOM 2633 C C . ALA A 1 329 ? 0.809 -21.703 -23.109 1 95.25 329 ALA A C 1
ATOM 2635 O O . ALA A 1 329 ? 0.76 -22.922 -22.891 1 95.25 329 ALA A O 1
ATOM 2636 N N . VAL A 1 330 ? 0.136 -21.172 -24.062 1 95.31 330 VAL A N 1
ATOM 2637 C CA . VAL A 1 330 ? -0.796 -21.922 -24.891 1 95.31 330 VAL A CA 1
ATOM 2638 C C . VAL A 1 330 ? -0.029 -22.922 -25.75 1 95.31 330 VAL A C 1
ATOM 2640 O O . VAL A 1 330 ? -0.438 -24.078 -25.891 1 95.31 330 VAL A O 1
ATOM 2643 N N . LEU A 1 331 ? 1.083 -22.484 -26.312 1 95.31 331 LEU A N 1
ATOM 2644 C CA . LEU A 1 331 ? 1.906 -23.375 -27.141 1 95.31 331 LEU A CA 1
ATOM 2645 C C . LEU A 1 331 ? 2.443 -24.531 -26.312 1 95.31 331 LEU A C 1
ATOM 2647 O O . LEU A 1 331 ? 2.455 -25.672 -26.781 1 95.31 331 LEU A O 1
ATOM 2651 N N . ALA A 1 332 ? 2.859 -24.156 -25.125 1 95.44 332 ALA A N 1
ATOM 2652 C CA . ALA A 1 332 ? 3.35 -25.203 -24.234 1 95.44 332 ALA A CA 1
ATOM 2653 C C . ALA A 1 332 ? 2.24 -26.203 -23.891 1 95.44 332 ALA A C 1
ATOM 2655 O O . ALA A 1 332 ? 2.469 -27.406 -23.859 1 95.44 332 ALA A O 1
ATOM 2656 N N . LEU A 1 333 ? 1.096 -25.75 -23.625 1 94.44 333 LEU A N 1
ATOM 2657 C CA . LEU A 1 333 ? -0.047 -26.609 -23.328 1 94.44 333 LEU A CA 1
ATOM 2658 C C . LEU A 1 333 ? -0.395 -27.5 -24.516 1 94.44 333 LEU A C 1
ATOM 2660 O O . LEU A 1 333 ? -0.663 -28.688 -24.344 1 94.44 333 LEU A O 1
ATOM 2664 N N . LEU A 1 334 ? -0.328 -26.938 -25.719 1 94 334 LEU A N 1
ATOM 2665 C CA . LEU A 1 334 ? -0.613 -27.703 -26.922 1 94 334 LEU A CA 1
ATOM 2666 C C . LEU A 1 334 ? 0.425 -28.797 -27.125 1 94 334 LEU A C 1
ATOM 2668 O O . LEU A 1 334 ? 0.083 -29.906 -27.531 1 94 334 LEU A O 1
ATOM 2672 N N . LEU A 1 335 ? 1.656 -28.453 -26.828 1 91.88 335 LEU A N 1
ATOM 2673 C CA . LEU A 1 335 ? 2.715 -29.453 -26.938 1 91.88 335 LEU A CA 1
ATOM 2674 C C . LEU A 1 335 ? 2.49 -30.594 -25.953 1 91.88 335 LEU A C 1
ATOM 2676 O O . LEU A 1 335 ? 2.691 -31.766 -26.297 1 91.88 335 LEU A O 1
ATOM 2680 N N . LEU A 1 336 ? 2.064 -30.266 -24.797 1 90.56 336 LEU A N 1
ATOM 2681 C CA . LEU A 1 336 ? 1.81 -31.281 -23.797 1 90.56 336 LEU A CA 1
ATOM 2682 C C . LEU A 1 336 ? 0.615 -32.156 -24.188 1 90.56 336 LEU A C 1
ATOM 2684 O O . LEU A 1 336 ? 0.632 -33.375 -23.984 1 90.56 336 LEU A O 1
ATOM 2688 N N . LEU A 1 337 ? -0.348 -31.516 -24.703 1 91.12 337 LEU A N 1
ATOM 2689 C CA . LEU A 1 337 ? -1.514 -32.25 -25.156 1 91.12 337 LEU A CA 1
ATOM 2690 C C . LEU A 1 337 ? -1.145 -33.188 -26.297 1 91.12 337 LEU A C 1
ATOM 2692 O O . LEU A 1 337 ? -1.619 -34.344 -26.344 1 91.12 337 LEU A O 1
ATOM 2696 N N . LEU A 1 338 ? -0.272 -32.719 -27.156 1 87.69 338 LEU A N 1
ATOM 2697 C CA . LEU A 1 338 ? 0.197 -33.562 -28.266 1 87.69 338 LEU A CA 1
ATOM 2698 C C . LEU A 1 338 ? 0.998 -34.75 -27.75 1 87.69 338 LEU A C 1
ATOM 2700 O O . LEU A 1 338 ? 0.829 -35.875 -28.219 1 87.69 338 LEU A O 1
ATOM 2704 N N . GLN A 1 339 ? 1.791 -34.438 -26.828 1 83.88 339 GLN A N 1
ATOM 2705 C CA . GLN A 1 339 ? 2.582 -35.531 -26.219 1 83.88 339 GLN A CA 1
ATOM 2706 C C . GLN A 1 339 ? 1.69 -36.531 -25.5 1 83.88 339 GLN A C 1
ATOM 2708 O O . GLN A 1 339 ? 1.938 -37.719 -25.547 1 83.88 339 GLN A O 1
ATOM 2713 N N . GLY A 1 340 ? 0.752 -36 -24.781 1 82.62 340 GLY A N 1
ATOM 2714 C CA . GLY A 1 340 ? -0.199 -36.906 -24.125 1 82.62 340 GLY A CA 1
ATOM 2715 C C . GLY A 1 340 ? -0.965 -37.781 -25.094 1 82.62 340 GLY A C 1
ATOM 2716 O O . GLY A 1 340 ? -1.151 -38.969 -24.844 1 82.62 340 GLY A O 1
ATOM 2717 N N . ALA A 1 341 ? -1.268 -37.188 -26.203 1 83.5 341 ALA A N 1
ATOM 2718 C CA . ALA A 1 341 ? -1.985 -37.938 -27.234 1 83.5 341 ALA A CA 1
ATOM 2719 C C . ALA A 1 341 ? -1.102 -39.031 -27.844 1 83.5 341 ALA A C 1
ATOM 2721 O O . ALA A 1 341 ? -1.563 -40.125 -28.094 1 83.5 341 ALA A O 1
ATOM 2722 N N . MET A 1 342 ? 0.113 -38.719 -28.031 1 80.12 342 MET A N 1
ATOM 2723 C CA . MET A 1 342 ? 1.051 -39.688 -28.578 1 80.12 342 MET A CA 1
ATOM 2724 C C . MET A 1 342 ? 1.301 -40.812 -27.594 1 80.12 342 MET A C 1
ATOM 2726 O O . MET A 1 342 ? 1.403 -42 -27.984 1 80.12 342 MET A O 1
ATOM 2730 N N . GLY A 1 343 ? 1.42 -40.406 -26.359 1 76.5 343 GLY A N 1
ATOM 2731 C CA . GLY A 1 343 ? 1.594 -41.438 -25.328 1 76.5 343 GLY A CA 1
ATOM 2732 C C . GLY A 1 343 ? 0.404 -42.375 -25.203 1 76.5 343 GLY A C 1
ATOM 2733 O O . GLY A 1 343 ? 0.572 -43.594 -25.094 1 76.5 343 GLY A O 1
ATOM 2734 N N . LEU A 1 344 ? -0.737 -41.781 -25.266 1 78.69 344 LEU A N 1
ATOM 2735 C CA . LEU A 1 344 ? -1.958 -42.594 -25.188 1 78.69 344 LEU A CA 1
ATOM 2736 C C . LEU A 1 344 ? -2.098 -43.5 -26.406 1 78.69 344 LEU A C 1
ATOM 2738 O O . LEU A 1 344 ? -2.529 -44.656 -26.266 1 78.69 344 LEU A O 1
ATOM 2742 N N . SER A 1 345 ? -1.712 -43 -27.484 1 76.81 345 SER A N 1
ATOM 2743 C CA . SER A 1 345 ? -1.781 -43.812 -28.703 1 76.81 345 SER A CA 1
ATOM 2744 C C . SER A 1 345 ? -0.831 -45 -28.625 1 76.81 345 SER A C 1
ATOM 2746 O O . SER A 1 345 ? -1.165 -46.094 -29.078 1 76.81 345 SER A O 1
ATOM 2748 N N . SER A 1 346 ? 0.315 -44.781 -28.062 1 74 346 SER A N 1
ATOM 2749 C CA . SER A 1 346 ? 1.289 -45.844 -27.906 1 74 346 SER A CA 1
ATOM 2750 C C . SER A 1 346 ? 0.8 -46.906 -26.938 1 74 346 SER A C 1
ATOM 2752 O O . SER A 1 346 ? 1.051 -48.094 -27.125 1 74 346 SER A O 1
ATOM 2754 N N . LEU A 1 347 ? 0.131 -46.469 -25.969 1 72.56 347 LEU A N 1
ATOM 2755 C CA . LEU A 1 347 ? -0.392 -47.375 -24.969 1 72.56 347 LEU A CA 1
ATOM 2756 C C . LEU A 1 347 ? -1.513 -48.25 -25.547 1 72.56 347 LEU A C 1
ATOM 2758 O O . LEU A 1 347 ? -1.661 -49.406 -25.188 1 72.56 347 LEU A O 1
ATOM 2762 N N . LEU A 1 348 ? -2.201 -47.625 -26.453 1 75.94 348 LEU A N 1
ATOM 2763 C CA . LEU A 1 348 ? -3.32 -48.344 -27.062 1 75.94 348 LEU A CA 1
ATOM 2764 C C . LEU A 1 348 ? -2.867 -49.094 -28.297 1 75.94 348 LEU A C 1
ATOM 2766 O O . LEU A 1 348 ? -3.695 -49.625 -29.047 1 75.94 348 LEU A O 1
ATOM 2770 N N . GLY A 1 349 ? -1.601 -49.344 -28.484 1 66.44 349 GLY A N 1
ATOM 2771 C CA . GLY A 1 349 ? -1.056 -50.15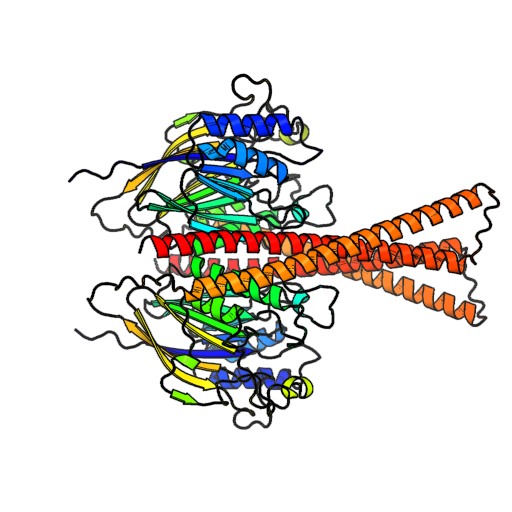6 -29.578 1 66.44 349 GLY A CA 1
ATOM 2772 C C . GLY A 1 349 ? -0.948 -49.375 -30.875 1 66.44 349 GLY A C 1
ATOM 2773 O O . GLY A 1 349 ? -0.871 -49.969 -31.953 1 66.44 349 GLY A O 1
ATOM 2774 N N . GLY A 1 350 ? -1.232 -48.188 -30.75 1 59.12 350 GLY A N 1
ATOM 2775 C CA . GLY A 1 350 ? -1.181 -47.406 -31.969 1 59.12 350 GLY A CA 1
ATOM 2776 C C . GLY A 1 350 ? 0.234 -47.156 -32.469 1 59.12 350 GLY A C 1
ATOM 2777 O O . GLY A 1 350 ? 1.192 -47.281 -31.703 1 59.12 350 GLY A O 1
ATOM 2778 N N . THR A 1 351 ? 0.535 -47.375 -33.75 1 54.22 351 THR A N 1
ATOM 2779 C CA . THR A 1 351 ? 1.788 -47.25 -34.5 1 54.22 351 THR A CA 1
ATOM 2780 C C . THR A 1 351 ? 2.291 -45.812 -34.469 1 54.22 351 THR A C 1
ATOM 2782 O O . THR A 1 351 ? 3.145 -45.469 -35.281 1 54.22 351 THR A O 1
ATOM 2785 N N . LEU A 1 352 ? 1.613 -45.031 -33.812 1 52.28 352 LEU A N 1
ATOM 2786 C CA . LEU A 1 352 ? 2.277 -43.719 -33.938 1 52.28 352 LEU A CA 1
ATOM 2787 C C . LEU A 1 352 ? 3.686 -43.781 -33.344 1 52.28 352 LEU A C 1
ATOM 2789 O O . LEU A 1 352 ? 3.855 -43.969 -32.156 1 52.28 352 LEU A O 1
ATOM 2793 N N . GLN A 1 353 ? 4.594 -44.281 -34.062 1 50.53 353 GLN A N 1
ATOM 2794 C CA . GLN A 1 353 ? 6.016 -44.406 -33.75 1 50.53 353 GLN A CA 1
ATOM 2795 C C . GLN A 1 353 ? 6.539 -43.125 -33.125 1 50.53 353 GLN A C 1
ATOM 2797 O O . GLN A 1 353 ? 6.305 -42.031 -33.625 1 50.53 353 GLN A O 1
ATOM 2802 N N . GLN A 1 354 ? 6.594 -43.125 -31.891 1 54.38 354 GLN A N 1
ATOM 2803 C CA . GLN A 1 354 ? 7.297 -42.031 -31.219 1 54.38 354 GLN A CA 1
ATOM 2804 C C . GLN A 1 354 ? 8.641 -41.75 -31.891 1 54.38 354 GLN A C 1
ATOM 2806 O O . GLN A 1 354 ? 9.539 -42.594 -31.875 1 54.38 354 GLN A O 1
ATOM 2811 N N . PRO A 1 355 ? 8.594 -40.844 -32.906 1 52.38 355 PRO A N 1
ATOM 2812 C CA . PRO A 1 355 ? 9.844 -40.656 -33.656 1 52.38 355 PRO A CA 1
ATOM 2813 C C . PRO A 1 355 ? 11.023 -40.312 -32.75 1 52.38 355 PRO A C 1
ATOM 2815 O O . PRO A 1 355 ? 12.18 -40.406 -33.156 1 52.38 355 PRO A O 1
ATOM 2818 N N . PHE A 1 356 ? 10.742 -39.938 -31.547 1 56.19 356 PHE A N 1
ATOM 2819 C CA . PHE A 1 356 ? 11.883 -39.5 -30.75 1 56.19 356 PHE A CA 1
ATOM 2820 C C . PHE A 1 356 ? 12.203 -40.5 -29.656 1 56.19 356 PHE A C 1
ATOM 2822 O O . PHE A 1 356 ? 11.312 -41.188 -29.172 1 56.19 356 PHE A O 1
ATOM 2829 N N . PRO A 1 357 ? 13.523 -40.688 -29.562 1 63.38 357 PRO A N 1
ATOM 2830 C CA . PRO A 1 357 ? 13.953 -41.531 -28.422 1 63.38 357 PRO A CA 1
ATOM 2831 C C . PRO A 1 357 ? 13.234 -41.125 -27.125 1 63.38 357 PRO A C 1
ATOM 2833 O O . PRO A 1 357 ? 12.859 -39.969 -26.938 1 63.38 357 PRO A O 1
ATOM 2836 N N . LYS A 1 358 ? 12.844 -42.094 -26.453 1 66.75 358 LYS A N 1
ATOM 2837 C CA . LYS A 1 358 ? 12.086 -41.969 -25.203 1 66.75 358 LYS A CA 1
ATOM 2838 C C . LYS A 1 358 ? 12.656 -40.875 -24.312 1 66.75 358 LYS A C 1
ATOM 2840 O O . LYS A 1 358 ? 11.906 -40.094 -23.703 1 66.75 358 LYS A O 1
ATOM 2845 N N . LEU A 1 359 ? 13.953 -40.781 -24.391 1 67.5 359 LEU A N 1
ATOM 2846 C CA . LEU A 1 359 ? 14.602 -39.75 -23.578 1 67.5 359 LEU A CA 1
ATOM 2847 C C . LEU A 1 359 ? 14.266 -38.375 -24.094 1 67.5 359 LEU A C 1
ATOM 2849 O O . LEU A 1 359 ? 13.977 -37.469 -23.312 1 67.5 359 LEU A O 1
ATOM 2853 N N . SER A 1 360 ? 14.281 -38.312 -25.375 1 69.81 360 SER A N 1
ATOM 2854 C CA . SER A 1 360 ? 13.992 -37 -25.984 1 69.81 360 SER A CA 1
ATOM 2855 C C . SER A 1 360 ? 12.531 -36.625 -25.781 1 69.81 360 SER A C 1
ATOM 2857 O O . SER A 1 360 ? 12.227 -35.438 -25.547 1 69.81 360 SER A O 1
ATOM 2859 N N . PHE A 1 361 ? 11.781 -37.562 -25.719 1 74.44 361 PHE A N 1
ATOM 2860 C CA . PHE A 1 361 ? 10.352 -37.312 -25.516 1 74.44 361 PHE A CA 1
ATOM 2861 C C . PHE A 1 361 ? 10.086 -36.875 -24.078 1 74.44 361 PHE A C 1
ATOM 2863 O O . PHE A 1 361 ? 9.312 -35.938 -23.859 1 74.44 361 PHE A O 1
ATOM 2870 N N . SER A 1 362 ? 10.805 -37.438 -23.203 1 75.31 362 SER A N 1
ATOM 2871 C CA . SER A 1 362 ? 10.641 -37.062 -21.797 1 75.31 362 SER A CA 1
ATOM 2872 C C . SER A 1 362 ? 11.203 -35.688 -21.516 1 75.31 362 SER A C 1
ATOM 2874 O O . SER A 1 362 ? 10.609 -34.906 -20.766 1 75.31 362 SER A O 1
ATOM 2876 N N . LEU A 1 363 ? 12.258 -35.438 -22.172 1 78.62 363 LEU A N 1
ATOM 2877 C CA . LEU A 1 363 ? 12.883 -34.125 -22 1 78.62 363 LEU A CA 1
ATOM 2878 C C . LEU A 1 363 ? 12.008 -33.031 -22.578 1 78.62 363 LEU A C 1
ATOM 2880 O O . LEU A 1 363 ? 11.914 -31.953 -22 1 78.62 363 LEU A O 1
ATOM 2884 N N . LEU A 1 364 ? 11.398 -33.406 -23.641 1 82.5 364 LEU A N 1
ATOM 2885 C CA . LEU A 1 364 ? 10.516 -32.438 -24.266 1 82.5 364 LEU A CA 1
ATOM 2886 C C . LEU A 1 364 ? 9.281 -32.188 -23.391 1 82.5 364 LEU A C 1
ATOM 2888 O O . LEU A 1 364 ? 8.805 -31.047 -23.297 1 82.5 364 LEU A O 1
ATOM 2892 N N . GLY A 1 365 ? 8.852 -33.188 -22.797 1 83.69 365 GLY A N 1
ATOM 2893 C CA . GLY A 1 365 ? 7.738 -33.062 -21.875 1 83.69 365 GLY A CA 1
ATOM 2894 C C . GLY A 1 365 ? 8.078 -32.219 -20.656 1 83.69 365 GLY A C 1
ATOM 2895 O O . GLY A 1 365 ? 7.289 -31.344 -20.25 1 83.69 365 GLY A O 1
ATOM 2896 N N . LEU A 1 366 ? 9.234 -32.469 -20.188 1 84.12 366 LEU A N 1
ATOM 2897 C CA . LEU A 1 366 ? 9.695 -31.703 -19.031 1 84.12 366 LEU A CA 1
ATOM 2898 C C . LEU A 1 366 ? 9.828 -30.234 -19.391 1 84.12 366 LEU A C 1
ATOM 2900 O O . LEU A 1 366 ? 9.391 -29.359 -18.641 1 84.12 366 LEU A O 1
ATOM 2904 N N . LEU A 1 367 ? 10.344 -30.062 -20.5 1 87.06 367 LEU A N 1
ATOM 2905 C CA . LEU A 1 367 ? 10.531 -28.688 -20.953 1 87.06 367 LEU A CA 1
ATOM 2906 C C . LEU A 1 367 ? 9.188 -28 -21.172 1 87.06 367 LEU A C 1
ATOM 2908 O O . LEU A 1 367 ? 9.039 -26.812 -20.844 1 87.06 367 LEU A O 1
ATOM 2912 N N . ALA A 1 368 ? 8.281 -28.734 -21.641 1 90.56 368 ALA A N 1
ATOM 2913 C CA . ALA A 1 368 ? 6.953 -28.172 -21.875 1 90.56 368 ALA A CA 1
ATOM 2914 C C . ALA A 1 368 ? 6.262 -27.828 -20.562 1 90.56 368 ALA A C 1
ATOM 2916 O O . ALA A 1 368 ? 5.598 -26.781 -20.469 1 90.56 368 ALA A O 1
ATOM 2917 N N . VAL A 1 369 ? 6.488 -28.609 -19.625 1 89.5 369 VAL A N 1
ATOM 2918 C CA . VAL A 1 369 ? 5.887 -28.359 -18.328 1 89.5 369 VAL A CA 1
ATOM 2919 C C . VAL A 1 369 ? 6.512 -27.109 -17.703 1 89.5 369 VAL A C 1
ATOM 2921 O O . VAL A 1 369 ? 5.801 -26.234 -17.203 1 89.5 369 VAL A O 1
ATOM 2924 N N . VAL A 1 370 ? 7.75 -27.047 -17.797 1 89.25 370 VAL A N 1
ATOM 2925 C CA . VAL A 1 370 ? 8.461 -25.906 -17.219 1 89.25 370 VAL A CA 1
ATOM 2926 C C . VAL A 1 370 ? 8.055 -24.625 -17.953 1 89.25 370 VAL A C 1
ATOM 2928 O O . VAL A 1 370 ? 7.801 -23.594 -17.312 1 89.25 370 VAL A O 1
ATOM 2931 N N . ALA A 1 371 ? 7.945 -24.766 -19.203 1 92.25 371 ALA A N 1
ATOM 2932 C CA . ALA A 1 371 ? 7.562 -23.609 -20.016 1 92.25 371 ALA A CA 1
ATOM 2933 C C . ALA A 1 371 ? 6.137 -23.156 -19.688 1 92.25 371 ALA A C 1
ATOM 2935 O O . ALA A 1 371 ? 5.859 -21.969 -19.609 1 92.25 371 ALA A O 1
ATOM 2936 N N . LEU A 1 372 ? 5.312 -24.109 -19.531 1 93.31 372 LEU A N 1
ATOM 2937 C CA . LEU A 1 372 ? 3.924 -23.797 -19.203 1 93.31 372 LEU A CA 1
ATOM 2938 C C . LEU A 1 372 ? 3.822 -23.094 -17.844 1 93.31 372 LEU A C 1
ATOM 2940 O O . LEU A 1 372 ? 3.174 -22.062 -17.734 1 93.31 372 LEU A O 1
ATOM 2944 N N . LEU A 1 373 ? 4.52 -23.625 -16.922 1 90.19 373 LEU A N 1
ATOM 2945 C CA . LEU A 1 373 ? 4.469 -23.062 -15.57 1 90.19 373 LEU A CA 1
ATOM 2946 C C . LEU A 1 373 ? 5.109 -21.672 -15.539 1 90.19 373 LEU A C 1
ATOM 2948 O O . LEU A 1 373 ? 4.531 -20.734 -14.992 1 90.19 373 LEU A O 1
ATOM 2952 N N . ALA A 1 374 ? 6.234 -21.547 -16.156 1 91.62 374 ALA A N 1
ATOM 2953 C CA . ALA A 1 374 ? 6.945 -20.266 -16.156 1 91.62 374 ALA A CA 1
ATOM 2954 C C . ALA A 1 374 ? 6.148 -19.203 -16.906 1 91.62 374 ALA A C 1
ATOM 2956 O O . ALA A 1 374 ? 5.965 -18.094 -16.406 1 91.62 374 ALA A O 1
ATOM 2957 N N . SER A 1 375 ? 5.684 -19.578 -18.062 1 94.56 375 SER A N 1
ATOM 2958 C CA . SER A 1 375 ? 4.926 -18.609 -18.859 1 94.56 375 SER A CA 1
ATOM 2959 C C . SER A 1 375 ? 3.604 -18.266 -18.188 1 94.56 375 SER A C 1
ATOM 2961 O O . SER A 1 375 ? 3.137 -17.125 -18.266 1 94.56 375 SER A O 1
ATOM 2963 N N . GLY A 1 376 ? 3.037 -19.188 -17.562 1 92.12 376 GLY A N 1
ATOM 2964 C CA . GLY A 1 376 ? 1.821 -18.922 -16.812 1 92.12 376 GLY A CA 1
ATOM 2965 C C . GLY A 1 376 ? 2.023 -17.938 -15.672 1 92.12 376 GLY A C 1
ATOM 2966 O O . GLY A 1 376 ? 1.258 -16.984 -15.531 1 92.12 376 GLY A O 1
ATOM 2967 N N . VAL A 1 377 ? 3.02 -18.156 -14.922 1 89.94 377 VAL A N 1
ATOM 2968 C CA . VAL A 1 377 ? 3.338 -17.281 -13.797 1 89.94 377 VAL A CA 1
ATOM 2969 C C . VAL A 1 377 ? 3.68 -15.883 -14.312 1 89.94 377 VAL A C 1
ATOM 2971 O O . VAL A 1 377 ? 3.219 -14.883 -13.758 1 89.94 377 VAL A O 1
ATOM 2974 N N . LEU A 1 378 ? 4.441 -15.852 -15.336 1 93.69 378 LEU A N 1
ATOM 2975 C CA . LEU A 1 378 ? 4.816 -14.555 -15.891 1 93.69 378 LEU A CA 1
ATOM 2976 C C . LEU A 1 378 ? 3.6 -13.836 -16.453 1 93.69 378 LEU A C 1
ATOM 2978 O O . LEU A 1 378 ? 3.496 -12.609 -16.344 1 93.69 378 LEU A O 1
ATOM 2982 N N . CYS A 1 379 ? 2.744 -14.602 -17.094 1 94.44 379 CYS A N 1
ATOM 2983 C CA . CYS A 1 379 ? 1.511 -14.016 -17.594 1 94.44 379 CYS A CA 1
ATOM 2984 C C . CYS A 1 379 ? 0.707 -13.383 -16.469 1 94.44 379 CYS A C 1
ATOM 2986 O O . CYS A 1 379 ? 0.178 -12.281 -16.609 1 94.44 379 CYS A O 1
ATOM 2988 N N . LEU A 1 380 ? 0.625 -14.07 -15.383 1 91.25 380 LEU A N 1
ATOM 2989 C CA . LEU A 1 380 ? -0.073 -13.555 -14.211 1 91.25 380 LEU A CA 1
ATOM 2990 C C . LEU A 1 380 ? 0.589 -12.273 -13.711 1 91.25 380 LEU A C 1
ATOM 2992 O O . LEU A 1 380 ? -0.094 -11.297 -13.406 1 91.25 380 LEU A O 1
ATOM 2996 N N . PHE A 1 381 ? 1.874 -12.289 -13.633 1 92.25 381 PHE A N 1
ATOM 2997 C CA . PHE A 1 381 ? 2.633 -11.125 -13.172 1 92.25 381 PHE A CA 1
ATOM 2998 C C . PHE A 1 381 ? 2.375 -9.922 -14.07 1 92.25 381 PHE A C 1
ATOM 3000 O O . PHE A 1 381 ? 2.105 -8.828 -13.578 1 92.25 381 PHE A O 1
ATOM 3007 N N . HIS A 1 382 ? 2.461 -10.125 -15.32 1 95.69 382 HIS A N 1
ATOM 3008 C CA . HIS A 1 382 ? 2.279 -9.016 -16.25 1 95.69 382 HIS A CA 1
ATOM 3009 C C . HIS A 1 382 ? 0.83 -8.539 -16.25 1 95.69 382 HIS A C 1
ATOM 3011 O O . HIS A 1 382 ? 0.56 -7.363 -16.516 1 95.69 382 HIS A O 1
ATOM 3017 N N . THR A 1 383 ? -0.085 -9.43 -16 1 94.88 383 THR A N 1
ATOM 3018 C CA . THR A 1 383 ? -1.478 -9.023 -15.859 1 94.88 383 THR A CA 1
ATOM 3019 C C . THR A 1 383 ? -1.636 -8.039 -14.695 1 94.88 383 THR A C 1
ATOM 3021 O O . THR A 1 383 ? -2.32 -7.023 -14.828 1 94.88 383 THR A O 1
ATOM 3024 N N . ILE A 1 384 ? -1.037 -8.336 -13.602 1 94.12 384 ILE A N 1
ATOM 3025 C CA . ILE A 1 384 ? -1.064 -7.445 -12.445 1 94.12 384 ILE A CA 1
ATOM 3026 C C . ILE A 1 384 ? -0.432 -6.105 -12.805 1 94.12 384 ILE A C 1
ATOM 3028 O O . ILE A 1 384 ? -0.98 -5.047 -12.492 1 94.12 384 ILE A O 1
ATOM 3032 N N . GLU A 1 385 ? 0.703 -6.207 -13.445 1 96.06 385 GLU A N 1
ATOM 3033 C CA . GLU A 1 385 ? 1.403 -5 -13.875 1 96.06 385 GLU A CA 1
ATOM 3034 C C . GLU A 1 385 ? 0.509 -4.125 -14.75 1 96.06 385 GLU A C 1
ATOM 3036 O O . GLU A 1 385 ? 0.432 -2.91 -14.547 1 96.06 385 GLU A O 1
ATOM 3041 N N . VAL A 1 386 ? -0.155 -4.746 -15.688 1 96.62 386 VAL A N 1
ATOM 3042 C CA . VAL A 1 386 ? -1.054 -4.031 -16.594 1 96.62 386 VAL A CA 1
ATOM 3043 C C . VAL A 1 386 ? -2.143 -3.328 -15.781 1 96.62 386 VAL A C 1
ATOM 3045 O O . VAL A 1 386 ? -2.434 -2.152 -16.016 1 96.62 386 VAL A O 1
ATOM 3048 N N . ARG A 1 387 ? -2.711 -4 -14.859 1 94.94 387 ARG A N 1
ATOM 3049 C CA . ARG A 1 387 ? -3.783 -3.436 -14.047 1 94.94 387 ARG A CA 1
ATOM 3050 C C . ARG A 1 387 ? -3.291 -2.238 -13.242 1 94.94 387 ARG A C 1
ATOM 3052 O O . ARG A 1 387 ? -3.971 -1.214 -13.164 1 94.94 387 ARG A O 1
ATOM 3059 N N . MET A 1 388 ? -2.152 -2.365 -12.656 1 95.94 388 MET A N 1
ATOM 3060 C CA . MET A 1 388 ? -1.603 -1.287 -11.836 1 95.94 388 MET A CA 1
ATOM 3061 C C . MET A 1 388 ? -1.277 -0.069 -12.695 1 95.94 388 MET A C 1
ATOM 3063 O O . MET A 1 388 ? -1.537 1.066 -12.289 1 95.94 388 MET A O 1
ATOM 3067 N N . LEU A 1 389 ? -0.703 -0.31 -13.859 1 97.5 389 LEU A N 1
ATOM 3068 C CA . LEU A 1 389 ? -0.368 0.792 -14.758 1 97.5 389 LEU A CA 1
ATOM 3069 C C . LEU A 1 389 ? -1.63 1.478 -15.273 1 97.5 389 LEU A C 1
ATOM 3071 O O . LEU A 1 389 ? -1.679 2.705 -15.367 1 97.5 389 LEU A O 1
ATOM 3075 N N . GLN A 1 390 ? -2.639 0.673 -15.57 1 96.12 390 GLN A N 1
ATOM 3076 C CA . GLN A 1 390 ? -3.918 1.237 -15.992 1 96.12 390 GLN A CA 1
ATOM 3077 C C . GLN A 1 390 ? -4.527 2.096 -14.883 1 96.12 390 GLN A C 1
ATOM 3079 O O . GLN A 1 390 ? -5.023 3.193 -15.148 1 96.12 390 GLN A O 1
ATOM 3084 N N . GLY A 1 391 ? -4.535 1.521 -13.688 1 94.75 391 GLY A N 1
ATOM 3085 C CA . GLY A 1 391 ? -5.043 2.277 -12.555 1 94.75 391 GLY A CA 1
ATOM 3086 C C . GLY A 1 391 ? -4.324 3.596 -12.344 1 94.75 391 GLY A C 1
ATOM 3087 O O . GLY A 1 391 ? -4.961 4.621 -12.086 1 94.75 391 GLY A O 1
ATOM 3088 N N . THR A 1 392 ? -3.061 3.594 -12.477 1 96.88 392 THR A N 1
ATOM 3089 C CA . THR A 1 392 ? -2.262 4.801 -12.305 1 96.88 392 THR A CA 1
ATOM 3090 C C . THR A 1 392 ? -2.588 5.824 -13.391 1 96.88 392 THR A C 1
ATOM 3092 O O . THR A 1 392 ? -2.732 7.016 -13.109 1 96.88 392 THR A O 1
ATOM 3095 N N . GLU A 1 393 ? -2.643 5.324 -14.625 1 96.69 393 GLU A N 1
ATOM 3096 C CA . GLU A 1 393 ? -2.977 6.207 -15.734 1 96.69 393 GLU A CA 1
ATOM 3097 C C . GLU A 1 393 ? -4.316 6.906 -15.508 1 96.69 393 GLU A C 1
ATOM 3099 O O . GLU A 1 393 ? -4.453 8.102 -15.773 1 96.69 393 GLU A O 1
ATOM 3104 N N . GLU A 1 394 ? -5.27 6.223 -14.977 1 94 394 GLU A N 1
ATOM 3105 C CA . GLU A 1 394 ? -6.586 6.785 -14.703 1 94 394 GLU A CA 1
ATOM 3106 C C . GLU A 1 394 ? -6.523 7.809 -13.578 1 94 394 GLU A C 1
ATOM 3108 O O . GLU A 1 394 ? -7.188 8.852 -13.633 1 94 394 GLU A O 1
ATOM 3113 N N . GLN A 1 395 ? -5.812 7.484 -12.57 1 94.56 395 GLN A N 1
ATOM 3114 C CA . GLN A 1 395 ? -5.625 8.43 -11.477 1 94.56 395 GLN A CA 1
ATOM 3115 C C . GLN A 1 395 ? -5 9.734 -11.977 1 94.56 395 GLN A C 1
ATOM 3117 O O . GLN A 1 395 ? -5.426 10.82 -11.586 1 94.56 395 GLN A O 1
ATOM 3122 N N . MET A 1 396 ? -3.953 9.57 -12.805 1 96 396 MET A N 1
ATOM 3123 C CA . MET A 1 396 ? -3.266 10.742 -13.344 1 96 396 MET A CA 1
ATOM 3124 C C . MET A 1 396 ? -4.199 11.57 -14.219 1 96 396 MET A C 1
ATOM 3126 O O . MET A 1 396 ? -4.148 12.797 -14.211 1 96 396 MET A O 1
ATOM 3130 N N . ARG A 1 397 ? -5.004 10.867 -14.938 1 93.75 397 ARG A N 1
ATOM 3131 C CA . ARG A 1 397 ? -5.977 11.562 -15.781 1 93.75 397 ARG A CA 1
ATOM 3132 C C . ARG A 1 397 ? -6.938 12.391 -14.938 1 93.75 397 ARG A C 1
ATOM 3134 O O . ARG A 1 397 ? -7.223 13.547 -15.266 1 93.75 397 ARG A O 1
ATOM 3141 N N . LEU A 1 398 ? -7.449 11.82 -13.898 1 91.31 398 LEU A N 1
ATOM 3142 C CA . LEU A 1 398 ? -8.336 12.539 -12.984 1 91.31 398 LEU A CA 1
ATOM 3143 C C . LEU A 1 398 ? -7.629 13.75 -12.383 1 91.31 398 LEU A C 1
ATOM 3145 O O . LEU A 1 398 ? -8.219 14.828 -12.289 1 91.31 398 LEU A O 1
ATOM 3149 N N . ALA A 1 399 ? -6.426 13.547 -11.992 1 92.38 399 ALA A N 1
ATOM 3150 C CA . ALA A 1 399 ? -5.641 14.633 -11.414 1 92.38 399 ALA A CA 1
ATOM 3151 C C . ALA A 1 399 ? -5.434 15.758 -12.422 1 92.38 399 ALA A C 1
ATOM 3153 O O . ALA A 1 399 ? -5.492 16.938 -12.07 1 92.38 399 ALA A O 1
ATOM 3154 N N . LEU A 1 400 ? -5.16 15.359 -13.641 1 92.69 400 LEU A N 1
ATOM 3155 C CA . LEU A 1 400 ? -4.953 16.328 -14.711 1 92.69 400 LEU A CA 1
ATOM 3156 C C . LEU A 1 400 ? -6.215 17.156 -14.938 1 92.69 400 LEU A C 1
ATOM 3158 O O . LEU A 1 400 ? -6.141 18.375 -15.102 1 92.69 400 LEU A O 1
ATOM 3162 N N . GLN A 1 401 ? -7.332 16.547 -14.906 1 88.62 401 GLN A N 1
ATOM 3163 C CA . GLN A 1 401 ? -8.602 17.25 -15.078 1 88.62 401 GLN A CA 1
ATOM 3164 C C . GLN A 1 401 ? -8.859 18.234 -13.945 1 88.62 401 GLN A C 1
ATOM 3166 O O . GLN A 1 401 ? -9.289 19.359 -14.18 1 88.62 401 GLN A O 1
ATOM 3171 N N . SER A 1 402 ? -8.609 17.766 -12.805 1 86.31 402 SER A N 1
ATOM 3172 C CA . SER A 1 402 ? -8.797 18.625 -11.641 1 86.31 402 SER A CA 1
ATOM 3173 C C . SER A 1 402 ? -7.879 19.844 -11.695 1 86.31 402 SER A C 1
ATOM 3175 O O . SER A 1 402 ? -8.297 20.953 -11.383 1 86.31 402 SER A O 1
ATOM 3177 N N . LEU A 1 403 ? -6.637 19.609 -12.086 1 88.75 403 LEU A N 1
ATOM 3178 C CA . LEU A 1 403 ? -5.66 20.688 -12.195 1 88.75 403 LEU A CA 1
ATOM 3179 C C . LEU A 1 403 ? -6.078 21.703 -13.258 1 88.75 403 LEU A C 1
ATOM 3181 O O . LEU A 1 403 ? -5.973 22.906 -13.047 1 88.75 403 LEU A O 1
ATOM 3185 N N . GLN A 1 404 ? -6.523 21.203 -14.352 1 87.12 404 GLN A N 1
ATOM 3186 C CA . GLN A 1 404 ? -6.938 22.078 -15.445 1 87.12 404 GLN A CA 1
ATOM 3187 C C . GLN A 1 404 ? -8.164 22.891 -15.07 1 87.12 404 GLN A C 1
ATOM 3189 O O . GLN A 1 404 ? -8.273 24.062 -15.43 1 87.12 404 GLN A O 1
ATOM 3194 N N . HIS A 1 405 ? -9.086 22.328 -14.359 1 83.75 405 HIS A N 1
ATOM 3195 C CA . HIS A 1 405 ? -10.258 23.047 -13.883 1 83.75 405 HIS A CA 1
ATOM 3196 C C . HIS A 1 405 ? -9.867 24.172 -12.93 1 83.75 405 HIS A C 1
ATOM 3198 O O . HIS A 1 405 ? -10.422 25.281 -13 1 83.75 405 HIS A O 1
ATOM 3204 N N . LYS A 1 406 ? -8.953 23.906 -12.109 1 82.69 406 LYS A N 1
ATOM 3205 C CA . LYS A 1 406 ? -8.484 24.906 -11.164 1 82.69 406 LYS A CA 1
ATOM 3206 C C . LYS A 1 406 ? -7.809 26.078 -11.891 1 82.69 406 LYS A C 1
ATOM 3208 O O . LYS A 1 406 ? -7.934 27.219 -11.469 1 82.69 406 LYS A O 1
ATOM 3213 N N . LEU A 1 407 ? -7.117 25.766 -12.93 1 82.56 407 LEU A N 1
ATOM 3214 C CA . LEU A 1 407 ? -6.418 26.797 -13.703 1 82.56 407 LEU A CA 1
ATOM 3215 C C . LEU A 1 407 ? -7.398 27.625 -14.508 1 82.56 407 LEU A C 1
ATOM 3217 O O . LEU A 1 407 ? -7.164 28.828 -14.734 1 82.56 407 LEU A O 1
ATOM 3221 N N . SER A 1 408 ? -8.438 27.016 -14.898 1 80.38 408 SER A N 1
ATOM 3222 C CA . SER A 1 408 ? -9.43 27.734 -15.695 1 80.38 408 SER A CA 1
ATOM 3223 C C . SER A 1 408 ? -10.273 28.656 -14.82 1 80.38 408 SER A C 1
ATOM 3225 O O . SER A 1 408 ? -10.766 29.688 -15.281 1 80.38 408 SER A O 1
ATOM 3227 N N . CYS A 1 409 ? -10.523 28.281 -13.602 1 70.94 409 CYS A N 1
ATOM 3228 C CA . CYS A 1 409 ? -11.328 29.094 -12.695 1 70.94 409 CYS A CA 1
ATOM 3229 C C . CYS A 1 409 ? -10.492 30.188 -12.047 1 70.94 409 CYS A C 1
ATOM 3231 O O . CYS A 1 409 ? -11.031 31.109 -11.43 1 70.94 409 CYS A O 1
ATOM 3233 N N . ALA A 1 410 ? -9.281 30.156 -12.078 1 60.59 410 ALA A N 1
ATOM 3234 C CA . ALA A 1 410 ? -8.422 31.219 -11.547 1 60.59 410 ALA A CA 1
ATOM 3235 C C . ALA A 1 410 ? -8.188 32.312 -12.586 1 60.59 410 ALA A C 1
ATOM 3237 O O . ALA A 1 410 ? -8.102 32.031 -13.781 1 60.59 410 ALA A O 1
ATOM 3238 N N . MET B 1 1 ? -28.688 34.969 13.023 1 36.22 1 MET B N 1
ATOM 3239 C CA . MET B 1 1 ? -27.578 34.375 12.289 1 36.22 1 MET B CA 1
ATOM 3240 C C . MET B 1 1 ? -28 33.062 11.625 1 36.22 1 MET B C 1
ATOM 3242 O O . MET B 1 1 ? -28.422 32.125 12.312 1 36.22 1 MET B O 1
ATOM 3246 N N . ASP B 1 2 ? -28.453 33.031 10.453 1 43.28 2 ASP B N 1
ATOM 3247 C CA . ASP B 1 2 ? -29.109 31.953 9.695 1 43.28 2 ASP B CA 1
ATOM 3248 C C . ASP B 1 2 ? -28.297 30.672 9.734 1 43.28 2 ASP B C 1
ATOM 3250 O O . ASP B 1 2 ? -27.125 30.641 9.336 1 43.28 2 ASP B O 1
ATOM 3254 N N . LYS B 1 3 ? -28.453 29.859 10.68 1 51.28 3 LYS B N 1
ATOM 3255 C CA . LYS B 1 3 ? -27.766 28.594 10.93 1 51.28 3 LYS B CA 1
ATOM 3256 C C . LYS B 1 3 ? -27.594 27.797 9.641 1 51.28 3 LYS B C 1
ATOM 3258 O O . LYS B 1 3 ? -28.531 27.688 8.844 1 51.28 3 LYS B O 1
ATOM 3263 N N . ASP B 1 4 ? -26.438 27.672 9.062 1 61.78 4 ASP B N 1
ATOM 3264 C CA . ASP B 1 4 ? -26.156 26.875 7.871 1 61.78 4 ASP B CA 1
ATOM 3265 C C . ASP B 1 4 ? -26.922 25.547 7.91 1 61.78 4 ASP B C 1
ATOM 3267 O O . ASP B 1 4 ? -26.953 24.875 8.938 1 61.78 4 ASP B O 1
ATOM 3271 N N . PRO B 1 5 ? -27.797 25.312 6.906 1 71.38 5 PRO B N 1
ATOM 3272 C CA . PRO B 1 5 ? -28.688 24.141 6.879 1 71.38 5 PRO B CA 1
ATOM 3273 C C . PRO B 1 5 ? -27.938 22.828 7.035 1 71.38 5 PRO B C 1
ATOM 3275 O O . PRO B 1 5 ? -26.797 22.703 6.574 1 71.38 5 PRO B O 1
ATOM 3278 N N . VAL B 1 6 ? -28.422 21.984 7.898 1 86.75 6 VAL B N 1
ATOM 3279 C CA . VAL B 1 6 ? -28 20.609 8.109 1 86.75 6 VAL B CA 1
ATOM 3280 C C . VAL B 1 6 ? -27.859 19.891 6.77 1 86.75 6 VAL B C 1
ATOM 3282 O O . VAL B 1 6 ? -28.734 19.984 5.914 1 86.75 6 VAL B O 1
ATOM 3285 N N . LEU B 1 7 ? -26.641 19.391 6.531 1 95.56 7 LEU B N 1
ATOM 3286 C CA . LEU B 1 7 ? -26.422 18.625 5.305 1 95.56 7 LEU B CA 1
ATOM 3287 C C . LEU B 1 7 ? -26.859 17.188 5.48 1 95.56 7 LEU B C 1
ATOM 3289 O O . LEU B 1 7 ? -26.438 16.516 6.426 1 95.56 7 LEU B O 1
ATOM 3293 N N . GLN B 1 8 ? -27.766 16.766 4.699 1 96.94 8 GLN B N 1
ATOM 3294 C CA . GLN B 1 8 ? -28.172 15.359 4.691 1 96.94 8 GLN B CA 1
ATOM 3295 C C . GLN B 1 8 ? -27.422 14.578 3.617 1 96.94 8 GLN B C 1
ATOM 3297 O O . GLN B 1 8 ? -27.328 15.023 2.471 1 96.94 8 GLN B O 1
ATOM 3302 N N . LEU B 1 9 ? -26.859 13.477 3.959 1 97.81 9 LEU B N 1
ATOM 3303 C CA . LEU B 1 9 ? -26.125 12.609 3.045 1 97.81 9 LEU B CA 1
ATOM 3304 C C . LEU B 1 9 ? -26.688 11.188 3.082 1 97.81 9 LEU B C 1
ATOM 3306 O O . LEU B 1 9 ? -26.766 10.578 4.148 1 97.81 9 LEU B O 1
ATOM 3310 N N . ARG B 1 10 ? -27.078 10.664 1.979 1 98.5 10 ARG B N 1
ATOM 3311 C CA . ARG B 1 10 ? -27.578 9.297 1.873 1 98.5 10 ARG B CA 1
ATOM 3312 C C . ARG B 1 10 ? -26.547 8.391 1.207 1 98.5 10 ARG B C 1
ATOM 3314 O O . ARG B 1 10 ? -26.125 8.641 0.072 1 98.5 10 ARG B O 1
ATOM 3321 N N . ILE B 1 11 ? -26.172 7.344 1.89 1 98.75 11 ILE B N 1
ATOM 3322 C CA . ILE B 1 11 ? -25.109 6.441 1.436 1 98.75 11 ILE B CA 1
ATOM 3323 C C . ILE B 1 11 ? -25.688 5.059 1.163 1 98.75 11 ILE B C 1
ATOM 3325 O O . ILE B 1 11 ? -26.453 4.527 1.975 1 98.75 11 ILE B O 1
ATOM 3329 N N . PHE B 1 12 ? -25.391 4.5 -0.008 1 98.81 12 PHE B N 1
ATOM 3330 C CA . PHE B 1 12 ? -25.734 3.139 -0.396 1 98.81 12 PHE B CA 1
ATOM 3331 C C . PHE B 1 12 ? -24.5 2.252 -0.429 1 98.81 12 PHE B C 1
ATOM 3333 O O . PHE B 1 12 ? -23.578 2.498 -1.202 1 98.81 12 PHE B O 1
ATOM 3340 N N . ASP B 1 13 ? -24.422 1.233 0.396 1 98.88 13 ASP B N 1
ATOM 3341 C CA . ASP B 1 13 ? -23.312 0.282 0.419 1 98.88 13 ASP B CA 1
ATOM 3342 C C . ASP B 1 13 ? -23.797 -1.129 0.087 1 98.88 13 ASP B C 1
ATOM 3344 O O . ASP B 1 13 ? -24.766 -1.612 0.67 1 98.88 13 ASP B O 1
ATOM 3348 N N . LEU B 1 14 ? -23.031 -1.801 -0.863 1 98.81 14 LEU B N 1
ATOM 3349 C CA . LEU B 1 14 ? -23.484 -3.137 -1.235 1 98.81 14 LEU B CA 1
ATOM 3350 C C . LEU B 1 14 ? -22.328 -3.967 -1.79 1 98.81 14 LEU B C 1
ATOM 3352 O O . LEU B 1 14 ? -21.578 -3.5 -2.654 1 98.81 14 LEU B O 1
ATOM 3356 N N . ASN B 1 15 ? -22.156 -5.113 -1.231 1 98.56 15 ASN B N 1
ATOM 3357 C CA . ASN B 1 15 ? -21.422 -6.16 -1.935 1 98.56 15 ASN B CA 1
ATOM 3358 C C . ASN B 1 15 ? -22.25 -6.773 -3.055 1 98.56 15 ASN B C 1
ATOM 3360 O O . ASN B 1 15 ? -23.219 -7.492 -2.795 1 98.56 15 ASN B O 1
ATOM 3364 N N . CYS B 1 16 ? -21.828 -6.652 -4.273 1 98.19 16 CYS B N 1
ATOM 3365 C CA . CYS B 1 16 ? -22.688 -6.922 -5.426 1 98.19 16 CYS B CA 1
ATOM 3366 C C . CYS B 1 16 ? -22.625 -8.391 -5.82 1 98.19 16 CYS B C 1
ATOM 3368 O O . CYS B 1 16 ? -23.438 -8.867 -6.613 1 98.19 16 CYS B O 1
ATOM 3370 N N . TRP B 1 17 ? -21.703 -9.117 -5.289 1 97.25 17 TRP B N 1
ATOM 3371 C CA . TRP B 1 17 ? -21.531 -10.516 -5.641 1 97.25 17 TRP B CA 1
ATOM 3372 C C . TRP B 1 17 ? -21.531 -10.711 -7.152 1 97.25 17 TRP B C 1
ATOM 3374 O O . TRP B 1 17 ? -22.297 -11.516 -7.684 1 97.25 17 TRP B O 1
ATOM 3384 N N . GLY B 1 18 ? -20.688 -9.914 -7.84 1 96.19 18 GLY B N 1
ATOM 3385 C CA . GLY B 1 18 ? -20.656 -9.938 -9.289 1 96.19 18 GLY B CA 1
ATOM 3386 C C . GLY B 1 18 ? -19.547 -10.805 -9.852 1 96.19 18 GLY B C 1
ATOM 3387 O O . GLY B 1 18 ? -18.781 -10.367 -10.727 1 96.19 18 GLY B O 1
ATOM 3388 N N . ILE B 1 19 ? -19.422 -12.008 -9.344 1 91.94 19 ILE B N 1
ATOM 3389 C CA . ILE B 1 19 ? -18.391 -12.922 -9.836 1 91.94 19 ILE B CA 1
ATOM 3390 C C . ILE B 1 19 ? -18.812 -13.477 -11.195 1 91.94 19 ILE B C 1
ATOM 3392 O O . ILE B 1 19 ? -19.797 -14.195 -11.305 1 91.94 19 ILE B O 1
ATOM 3396 N N . ARG B 1 20 ? -18.016 -13.305 -12.188 1 90.06 20 ARG B N 1
ATOM 3397 C CA . ARG B 1 20 ? -18.344 -13.734 -13.547 1 90.06 20 ARG B CA 1
ATOM 3398 C C . ARG B 1 20 ? -18.453 -15.25 -13.633 1 90.06 20 ARG B C 1
ATOM 3400 O O . ARG B 1 20 ? -17.594 -15.969 -13.109 1 90.06 20 ARG B O 1
ATOM 3407 N N . TYR B 1 21 ? -19.422 -15.781 -14.172 1 89.62 21 TYR B N 1
ATOM 3408 C CA . TYR B 1 21 ? -19.688 -17.172 -14.5 1 89.62 21 TYR B CA 1
ATOM 3409 C C . TYR B 1 21 ? -20.125 -17.953 -13.266 1 89.62 21 TYR B C 1
ATOM 3411 O O . TYR B 1 21 ? -20.516 -19.125 -13.367 1 89.62 21 TYR B O 1
ATOM 3419 N N . LEU B 1 22 ? -20.094 -17.344 -12.07 1 89.88 22 LEU B N 1
ATOM 3420 C CA . LEU B 1 22 ? -20.453 -18.047 -10.852 1 89.88 22 LEU B CA 1
ATOM 3421 C C . LEU B 1 22 ? -21.703 -17.453 -10.219 1 89.88 22 LEU B C 1
ATOM 3423 O O . LEU B 1 22 ? -22.609 -18.188 -9.805 1 89.88 22 LEU B O 1
ATOM 3427 N N . SER B 1 23 ? -21.734 -16.125 -10.203 1 94.88 23 SER B N 1
ATOM 3428 C CA . SER B 1 23 ? -22.875 -15.453 -9.586 1 94.88 23 SER B CA 1
ATOM 3429 C C . SER B 1 23 ? -24.141 -15.641 -10.414 1 94.88 23 SER B C 1
ATOM 3431 O O . SER B 1 23 ? -24.125 -15.461 -11.633 1 94.88 23 SER B O 1
ATOM 3433 N N . LYS B 1 24 ? -25.172 -16 -9.766 1 96 24 LYS B N 1
ATOM 3434 C CA . LYS B 1 24 ? -26.453 -16.234 -10.43 1 96 24 LYS B CA 1
ATOM 3435 C C . LYS B 1 24 ? -27.109 -14.914 -10.828 1 96 24 LYS B C 1
ATOM 3437 O O . LYS B 1 24 ? -27.047 -13.93 -10.094 1 96 24 LYS B O 1
ATOM 3442 N N . LEU B 1 25 ? -27.672 -14.93 -12.031 1 96.62 25 LEU B N 1
ATOM 3443 C CA . LEU B 1 25 ? -28.438 -13.812 -12.555 1 96.62 25 LEU B CA 1
ATOM 3444 C C . LEU B 1 25 ? -27.641 -12.516 -12.477 1 96.62 25 LEU B C 1
ATOM 3446 O O . LEU B 1 25 ? -28.172 -11.461 -12.125 1 96.62 25 LEU B O 1
ATOM 3450 N N . ARG B 1 26 ? -26.422 -12.57 -12.688 1 96.94 26 ARG B N 1
ATOM 3451 C CA . ARG B 1 26 ? -25.5 -11.453 -12.477 1 96.94 26 ARG B CA 1
ATOM 3452 C C . ARG B 1 26 ? -25.938 -10.234 -13.289 1 96.94 26 ARG B C 1
ATOM 3454 O O . ARG B 1 26 ? -26.062 -9.141 -12.742 1 96.94 26 ARG B O 1
ATOM 3461 N N . GLN B 1 27 ? -26.219 -10.383 -14.594 1 96.06 27 GLN B N 1
ATOM 3462 C CA . GLN B 1 27 ? -26.562 -9.266 -15.461 1 96.06 27 GLN B CA 1
ATOM 3463 C C . GLN B 1 27 ? -27.844 -8.586 -15.008 1 96.06 27 GLN B C 1
ATOM 3465 O O . GLN B 1 27 ? -27.922 -7.355 -14.961 1 96.06 27 GLN B O 1
ATOM 3470 N N . GLU B 1 28 ? -28.812 -9.391 -14.719 1 96.38 28 GLU B N 1
ATOM 3471 C CA . GLU B 1 28 ? -30.078 -8.859 -14.227 1 96.38 28 GLU B CA 1
ATOM 3472 C C . GLU B 1 28 ? -29.891 -8.086 -12.93 1 96.38 28 GLU B C 1
ATOM 3474 O O . GLU B 1 28 ? -30.484 -7.023 -12.742 1 96.38 28 GLU B O 1
ATOM 3479 N N . ARG B 1 29 ? -29.125 -8.617 -12.055 1 97.38 29 ARG B N 1
ATOM 3480 C CA . ARG B 1 29 ? -28.922 -7.996 -10.75 1 97.38 29 ARG B CA 1
ATOM 3481 C C . ARG B 1 29 ? -28.156 -6.684 -10.891 1 97.38 29 ARG B C 1
ATOM 3483 O O . ARG B 1 29 ? -28.438 -5.707 -10.195 1 97.38 29 ARG B O 1
ATOM 3490 N N . ILE B 1 30 ? -27.172 -6.629 -11.805 1 97.75 30 ILE B N 1
ATOM 3491 C CA . ILE B 1 30 ? -26.422 -5.395 -12.07 1 97.75 30 ILE B CA 1
ATOM 3492 C C . ILE B 1 30 ? -27.391 -4.332 -12.602 1 97.75 30 ILE B C 1
ATOM 3494 O O . ILE B 1 30 ? -27.297 -3.164 -12.211 1 97.75 30 ILE B O 1
ATOM 3498 N N . GLU B 1 31 ? -28.281 -4.738 -13.43 1 96.75 31 GLU B N 1
ATOM 3499 C CA . GLU B 1 31 ? -29.281 -3.818 -13.938 1 96.75 31 GLU B CA 1
ATOM 3500 C C . GLU B 1 31 ? -30.188 -3.311 -12.82 1 96.75 31 GLU B C 1
ATOM 3502 O O . GLU B 1 31 ? -30.531 -2.125 -12.773 1 96.75 31 GLU B O 1
ATOM 3507 N N . MET B 1 32 ? -30.609 -4.207 -11.977 1 97.19 32 MET B N 1
ATOM 3508 C CA . MET B 1 32 ? -31.453 -3.846 -10.836 1 97.19 32 MET B CA 1
ATOM 3509 C C . MET B 1 32 ? -30.75 -2.84 -9.93 1 97.19 32 MET B C 1
ATOM 3511 O O . MET B 1 32 ? -31.375 -1.896 -9.445 1 97.19 32 MET B O 1
ATOM 3515 N N . ILE B 1 33 ? -29.469 -3.066 -9.68 1 97.81 33 ILE B N 1
ATOM 3516 C CA . ILE B 1 33 ? -28.672 -2.154 -8.859 1 97.81 33 ILE B CA 1
ATOM 3517 C C . ILE B 1 33 ? -28.625 -0.779 -9.523 1 97.81 33 ILE B C 1
ATOM 3519 O O . ILE B 1 33 ? -28.828 0.243 -8.859 1 97.81 33 ILE B O 1
ATOM 3523 N N . GLY B 1 34 ? -28.375 -0.754 -10.836 1 97.69 34 GLY B N 1
ATOM 3524 C CA . GLY B 1 34 ? -28.406 0.501 -11.57 1 97.69 34 GLY B CA 1
ATOM 3525 C C . GLY B 1 34 ? -29.75 1.222 -11.453 1 97.69 34 GLY B C 1
ATOM 3526 O O . GLY B 1 34 ? -29.781 2.443 -11.297 1 97.69 34 GLY B O 1
ATOM 3527 N N . ASP B 1 35 ? -30.812 0.469 -11.523 1 96.44 35 ASP B N 1
ATOM 3528 C CA . ASP B 1 35 ? -32.156 1.04 -11.461 1 96.44 35 ASP B CA 1
ATOM 3529 C C . ASP B 1 35 ? -32.375 1.718 -10.117 1 96.44 35 ASP B C 1
ATOM 3531 O O . ASP B 1 35 ? -32.844 2.859 -10.062 1 96.44 35 ASP B O 1
ATOM 3535 N N . VAL B 1 36 ? -32.094 1.016 -9.094 1 96.44 36 VAL B N 1
ATOM 3536 C CA . VAL B 1 36 ? -32.375 1.567 -7.77 1 96.44 36 VAL B CA 1
ATOM 3537 C C . VAL B 1 36 ? -31.484 2.793 -7.523 1 96.44 36 VAL B C 1
ATOM 3539 O O . VAL B 1 36 ? -31.938 3.785 -6.949 1 96.44 36 VAL B O 1
ATOM 3542 N N . LEU B 1 37 ? -30.219 2.771 -7.906 1 97.56 37 LEU B N 1
ATOM 3543 C CA . LEU B 1 37 ? -29.312 3.896 -7.711 1 97.56 37 LEU B CA 1
ATOM 3544 C C . LEU B 1 37 ? -29.75 5.094 -8.547 1 97.56 37 LEU B C 1
ATOM 3546 O O . LEU B 1 37 ? -29.516 6.242 -8.156 1 97.56 37 LEU B O 1
ATOM 3550 N N . SER B 1 38 ? -30.375 4.824 -9.625 1 95.94 38 SER B N 1
ATOM 3551 C CA . SER B 1 38 ? -30.828 5.895 -10.516 1 95.94 38 SER B CA 1
ATOM 3552 C C . SER B 1 38 ? -32.094 6.551 -9.984 1 95.94 38 SER B C 1
ATOM 3554 O O . SER B 1 38 ? -32.375 7.723 -10.258 1 95.94 38 SER B O 1
ATOM 3556 N N . THR B 1 39 ? -32.875 5.828 -9.227 1 93.38 39 THR B N 1
ATOM 3557 C CA . THR B 1 39 ? -34.188 6.309 -8.859 1 93.38 39 THR B CA 1
ATOM 3558 C C . THR B 1 39 ? -34.219 6.832 -7.43 1 93.38 39 THR B C 1
ATOM 3560 O O . THR B 1 39 ? -34.906 7.812 -7.125 1 93.38 39 THR B O 1
ATOM 3563 N N . GLU B 1 40 ? -33.531 6.199 -6.355 1 90.69 40 GLU B N 1
ATOM 3564 C CA . GLU B 1 40 ? -33.656 6.488 -4.926 1 90.69 40 GLU B CA 1
ATOM 3565 C C . GLU B 1 40 ? -32.781 7.695 -4.539 1 90.69 40 GLU B C 1
ATOM 3567 O O . GLU B 1 40 ? -32.969 8.258 -3.455 1 90.69 40 GLU B O 1
ATOM 3572 N N . GLY B 1 41 ? -32.094 8.344 -5.406 1 88.88 41 GLY B N 1
ATOM 3573 C CA . GLY B 1 41 ? -31.359 9.578 -5.184 1 88.88 41 GLY B CA 1
ATOM 3574 C C . GLY B 1 41 ? -30.281 9.445 -4.125 1 88.88 41 GLY B C 1
ATOM 3575 O O . GLY B 1 41 ? -30.188 10.281 -3.223 1 88.88 41 GLY B O 1
ATOM 3576 N N . PHE B 1 42 ? -29.547 8.477 -3.881 1 97.88 42 PHE B N 1
ATOM 3577 C CA . PHE B 1 42 ? -28.391 8.359 -3 1 97.88 42 PHE B CA 1
ATOM 3578 C C . PHE B 1 42 ? -27.297 9.32 -3.432 1 97.88 42 PHE B C 1
ATOM 3580 O O . PHE B 1 42 ? -27.125 9.586 -4.625 1 97.88 42 PHE B O 1
ATOM 3587 N N . ASP B 1 43 ? -26.609 9.898 -2.455 1 98.19 43 ASP B N 1
ATOM 3588 C CA . ASP B 1 43 ? -25.5 10.812 -2.744 1 98.19 43 ASP B CA 1
ATOM 3589 C C . ASP B 1 43 ? -24.234 10.039 -3.09 1 98.19 43 ASP B C 1
ATOM 3591 O O . ASP B 1 43 ? -23.406 10.508 -3.889 1 98.19 43 ASP B O 1
ATOM 3595 N N . LEU B 1 44 ? -24.031 8.898 -2.408 1 98.56 44 LEU B N 1
ATOM 3596 C CA . LEU B 1 44 ? -22.875 8.031 -2.607 1 98.56 44 LEU B CA 1
ATOM 3597 C C . LEU B 1 44 ? -23.297 6.566 -2.697 1 98.56 44 LEU B C 1
ATOM 3599 O O . LEU B 1 44 ? -24.172 6.125 -1.948 1 98.56 44 LEU B O 1
ATOM 3603 N N . ALA B 1 45 ? -22.719 5.867 -3.654 1 98.88 45 ALA B N 1
ATOM 3604 C CA . ALA B 1 45 ? -22.828 4.41 -3.727 1 98.88 45 ALA B CA 1
ATOM 3605 C C . ALA B 1 45 ? -21.453 3.754 -3.617 1 98.88 45 ALA B C 1
ATOM 3607 O O . ALA B 1 45 ? -20.578 4.016 -4.434 1 98.88 45 ALA B O 1
ATOM 3608 N N . LEU B 1 46 ? -21.25 3.008 -2.613 1 98.88 46 LEU B N 1
ATOM 3609 C CA . LEU B 1 46 ? -20.016 2.26 -2.371 1 98.88 46 LEU B CA 1
ATOM 3610 C C . LEU B 1 46 ? -20.219 0.778 -2.674 1 98.88 46 LEU B C 1
ATOM 3612 O O . LEU B 1 46 ? -20.875 0.065 -1.908 1 98.88 46 LEU B O 1
ATOM 3616 N N . LEU B 1 47 ? -19.625 0.287 -3.756 1 98.88 47 LEU B N 1
ATOM 3617 C CA . LEU B 1 47 ? -19.906 -1.062 -4.238 1 98.88 47 LEU B CA 1
ATOM 3618 C C . LEU B 1 47 ? -18.656 -1.933 -4.168 1 98.88 47 LEU B C 1
ATOM 3620 O O . LEU B 1 47 ? -17.547 -1.462 -4.445 1 98.88 47 LEU B O 1
ATOM 3624 N N . GLN B 1 48 ? -18.859 -3.135 -3.732 1 98.56 48 GLN B N 1
ATOM 3625 C CA . GLN B 1 48 ? -17.812 -4.156 -3.723 1 98.56 48 GLN B CA 1
ATOM 3626 C C . GLN B 1 48 ? -18.188 -5.328 -4.629 1 98.56 48 GLN B C 1
ATOM 3628 O O . GLN B 1 48 ? -19.344 -5.484 -5.004 1 98.56 48 GLN B O 1
ATOM 3633 N N . GLU B 1 49 ? -17.219 -6.074 -5.023 1 97.38 49 GLU B N 1
ATOM 3634 C CA . GLU B 1 49 ? -17.328 -7.281 -5.84 1 97.38 49 GLU B CA 1
ATOM 3635 C C . GLU B 1 49 ? -17.922 -6.973 -7.207 1 97.38 49 GLU B C 1
ATOM 3637 O O . GLU B 1 49 ? -18.75 -7.742 -7.719 1 97.38 49 GLU B O 1
ATOM 3642 N N . VAL B 1 50 ? -17.688 -5.812 -7.648 1 97.56 50 VAL B N 1
ATOM 3643 C CA . VAL B 1 50 ? -17.875 -5.535 -9.07 1 97.56 50 VAL B CA 1
ATOM 3644 C C . VAL B 1 50 ? -16.625 -5.934 -9.844 1 97.56 50 VAL B C 1
ATOM 3646 O O . VAL B 1 50 ? -15.773 -5.09 -10.148 1 97.56 50 VAL B O 1
ATOM 3649 N N . TRP B 1 51 ? -16.562 -7.184 -10.242 1 94.12 51 TRP B N 1
ATOM 3650 C CA . TRP B 1 51 ? -15.312 -7.773 -10.719 1 94.12 51 TRP B CA 1
ATOM 3651 C C . TRP B 1 51 ? -15.109 -7.477 -12.203 1 94.12 51 TRP B C 1
ATOM 3653 O O . TRP B 1 51 ? -13.977 -7.422 -12.68 1 94.12 51 TRP B O 1
ATOM 3663 N N . SER B 1 52 ? -16.141 -7.277 -12.891 1 93.31 52 SER B N 1
ATOM 3664 C CA . SER B 1 52 ? -16.062 -7.051 -14.328 1 93.31 52 SER B CA 1
ATOM 3665 C C . SER B 1 52 ? -16.031 -5.559 -14.648 1 93.31 52 SER B C 1
ATOM 3667 O O . SER B 1 52 ? -16.906 -4.809 -14.211 1 93.31 52 SER B O 1
ATOM 3669 N N . GLU B 1 53 ? -15.086 -5.148 -15.406 1 93.31 53 GLU B N 1
ATOM 3670 C CA . GLU B 1 53 ? -15.062 -3.764 -15.867 1 93.31 53 GLU B CA 1
ATOM 3671 C C . GLU B 1 53 ? -16.25 -3.459 -16.766 1 93.31 53 GLU B C 1
ATOM 3673 O O . GLU B 1 53 ? -16.688 -2.312 -16.859 1 93.31 53 GLU B O 1
ATOM 3678 N N . GLY B 1 54 ? -16.719 -4.539 -17.406 1 95.44 54 GLY B N 1
ATOM 3679 C CA . GLY B 1 54 ? -17.938 -4.379 -18.188 1 95.44 54 GLY B CA 1
ATOM 3680 C C . GLY B 1 54 ? -19.141 -4.004 -17.359 1 95.44 54 GLY B C 1
ATOM 3681 O O . GLY B 1 54 ? -19.938 -3.146 -17.75 1 95.44 54 GLY B O 1
ATOM 3682 N N . ASP B 1 55 ? -19.297 -4.664 -16.219 1 97.44 55 ASP B N 1
ATOM 3683 C CA . ASP B 1 55 ? -20.375 -4.324 -15.297 1 97.44 55 ASP B CA 1
ATOM 3684 C C . ASP B 1 55 ? -20.25 -2.881 -14.812 1 97.44 55 ASP B C 1
ATOM 3686 O O . ASP B 1 55 ? -21.25 -2.154 -14.758 1 97.44 55 ASP B O 1
ATOM 3690 N N . TYR B 1 56 ? -19.062 -2.48 -14.484 1 97.12 56 TYR B N 1
ATOM 3691 C CA . TYR B 1 56 ? -18.812 -1.105 -14.062 1 97.12 56 TYR B CA 1
ATOM 3692 C C . TYR B 1 56 ? -19.188 -0.123 -15.164 1 97.12 56 TYR B C 1
ATOM 3694 O O . TYR B 1 56 ? -19.828 0.902 -14.906 1 97.12 56 TYR B O 1
ATOM 3702 N N . SER B 1 57 ? -18.781 -0.424 -16.359 1 97.19 57 SER B N 1
ATOM 3703 C CA . SER B 1 57 ? -19.094 0.445 -17.484 1 97.19 57 SER B CA 1
ATOM 3704 C C . SER B 1 57 ? -20.594 0.571 -17.703 1 97.19 57 SER B C 1
ATOM 3706 O O . SER B 1 57 ? -21.094 1.655 -18.016 1 97.19 57 SER B O 1
ATOM 3708 N N . GLN B 1 58 ? -21.234 -0.526 -17.578 1 97.56 58 GLN B N 1
ATOM 3709 C CA . GLN B 1 58 ? -22.688 -0.518 -17.703 1 97.56 58 GLN B CA 1
ATOM 3710 C C . GLN B 1 58 ? -23.328 0.362 -16.625 1 97.56 58 GLN B C 1
ATOM 3712 O O . GLN B 1 58 ? -24.219 1.162 -16.922 1 97.56 58 GLN B O 1
ATOM 3717 N N . LEU B 1 59 ? -22.922 0.177 -15.414 1 98.12 59 LEU B N 1
ATOM 3718 C CA . LEU B 1 59 ? -23.438 1.003 -14.32 1 98.12 59 LEU B CA 1
ATOM 3719 C C . LEU B 1 59 ? -23.109 2.475 -14.562 1 98.12 59 LEU B C 1
ATOM 3721 O O . LEU B 1 59 ? -23.969 3.34 -14.375 1 98.12 59 LEU B O 1
ATOM 3725 N N . LYS B 1 60 ? -21.891 2.744 -14.93 1 97.62 60 LYS B N 1
ATOM 3726 C CA . LYS B 1 60 ? -21.453 4.113 -15.18 1 97.62 60 LYS B CA 1
ATOM 3727 C C . LYS B 1 60 ? -22.328 4.789 -16.234 1 97.62 60 LYS B C 1
ATOM 3729 O O . LYS B 1 60 ? -22.734 5.941 -16.062 1 97.62 60 LYS B O 1
ATOM 3734 N N . GLN B 1 61 ? -22.562 4.082 -17.25 1 97.12 61 GLN B N 1
ATOM 3735 C CA . GLN B 1 61 ? -23.406 4.617 -18.312 1 97.12 61 GLN B CA 1
ATOM 3736 C C . GLN B 1 61 ? -24.828 4.891 -17.812 1 97.12 61 GLN B C 1
ATOM 3738 O O . GLN B 1 61 ? -25.375 5.965 -18.047 1 97.12 61 GLN B O 1
ATOM 3743 N N . LYS B 1 62 ? -25.375 3.957 -17.156 1 96.69 62 LYS B N 1
ATOM 3744 C CA . LYS B 1 62 ? -26.75 4.07 -16.656 1 96.69 62 LYS B CA 1
ATOM 3745 C C . LYS B 1 62 ? -26.875 5.195 -15.641 1 96.69 62 LYS B C 1
ATOM 3747 O O . LYS B 1 62 ? -27.906 5.863 -15.57 1 96.69 62 LYS B O 1
ATOM 3752 N N . LEU B 1 63 ? -25.828 5.359 -14.852 1 97.75 63 LEU B N 1
ATOM 3753 C CA . LEU B 1 63 ? -25.906 6.266 -13.711 1 97.75 63 LEU B CA 1
ATOM 3754 C C . LEU B 1 63 ? -25.312 7.629 -14.062 1 97.75 63 LEU B C 1
ATOM 3756 O O . LEU B 1 63 ? -25.219 8.508 -13.203 1 97.75 63 LEU B O 1
ATOM 3760 N N . SER B 1 64 ? -24.984 7.855 -15.289 1 94.75 64 SER B N 1
ATOM 3761 C CA . SER B 1 64 ? -24.25 9.039 -15.719 1 94.75 64 SER B CA 1
ATOM 3762 C C . SER B 1 64 ? -25.062 10.312 -15.5 1 94.75 64 SER B C 1
ATOM 3764 O O . SER B 1 64 ? -24.5 11.391 -15.305 1 94.75 64 SER B O 1
ATOM 3766 N N . SER B 1 65 ? -26.375 10.203 -15.516 1 93.69 65 SER B N 1
ATOM 3767 C CA . SER B 1 65 ? -27.234 11.375 -15.367 1 93.69 65 SER B CA 1
ATOM 3768 C C . SER B 1 65 ? -27.328 11.797 -13.906 1 93.69 65 SER B C 1
ATOM 3770 O O . SER B 1 65 ? -27.531 12.977 -13.602 1 93.69 65 SER B O 1
ATOM 3772 N N . ARG B 1 66 ? -27.156 10.906 -13.047 1 94.5 66 ARG B N 1
ATOM 3773 C CA . ARG B 1 66 ? -27.406 11.188 -11.641 1 94.5 66 ARG B CA 1
ATOM 3774 C C . ARG B 1 66 ? -26.094 11.336 -10.867 1 94.5 66 ARG B C 1
ATOM 3776 O O . ARG B 1 66 ? -26.031 12.07 -9.883 1 94.5 66 ARG B O 1
ATOM 3783 N N . TYR B 1 67 ? -25.141 10.594 -11.219 1 96.62 67 TYR B N 1
ATOM 3784 C CA . TYR B 1 67 ? -23.844 10.617 -10.547 1 96.62 67 TYR B CA 1
ATOM 3785 C C . TYR B 1 67 ? -22.781 11.281 -11.414 1 96.62 67 TYR B C 1
ATOM 3787 O O . TYR B 1 67 ? -22.391 10.742 -12.453 1 96.62 67 TYR B O 1
ATOM 3795 N N . SER B 1 68 ? -22.312 12.367 -10.945 1 92.88 68 SER B N 1
ATOM 3796 C CA . SER B 1 68 ? -21.391 13.203 -11.695 1 92.88 68 SER B CA 1
ATOM 3797 C C . SER B 1 68 ? -20.031 12.547 -11.828 1 92.88 68 SER B C 1
ATOM 3799 O O . SER B 1 68 ? -19.281 12.836 -12.758 1 92.88 68 SER B O 1
ATOM 3801 N N . SER B 1 69 ? -19.656 11.711 -10.875 1 95.5 69 SER B N 1
ATOM 3802 C CA . SER B 1 69 ? -18.328 11.094 -10.867 1 95.5 69 SER B CA 1
ATOM 3803 C C . SER B 1 69 ? -18.391 9.648 -10.391 1 95.5 69 SER B C 1
ATOM 3805 O O . SER B 1 69 ? -19.281 9.281 -9.609 1 95.5 69 SER B O 1
ATOM 3807 N N . SER B 1 70 ? -17.562 8.875 -10.914 1 97.06 70 SER B N 1
ATOM 3808 C CA . SER B 1 70 ? -17.359 7.5 -10.453 1 97.06 70 SER B CA 1
ATOM 3809 C C . SER B 1 70 ? -15.891 7.094 -10.562 1 97.06 70 SER B C 1
ATOM 3811 O O . SER B 1 70 ? -15.117 7.738 -11.266 1 97.06 70 SER B O 1
ATOM 3813 N N . HIS B 1 71 ? -15.484 6.191 -9.812 1 97.19 71 HIS B N 1
ATOM 3814 C CA . HIS B 1 71 ? -14.117 5.672 -9.875 1 97.19 71 HIS B CA 1
ATOM 3815 C C . HIS B 1 71 ? -14.086 4.172 -9.609 1 97.19 71 HIS B C 1
ATOM 3817 O O . HIS B 1 71 ? -14.742 3.688 -8.688 1 97.19 71 HIS B O 1
ATOM 3823 N N . TYR B 1 72 ? -13.414 3.475 -10.516 1 97.12 72 TYR B N 1
ATOM 3824 C CA . TYR B 1 72 ? -13.18 2.041 -10.398 1 97.12 72 TYR B CA 1
ATOM 3825 C C . TYR B 1 72 ? -11.742 1.757 -9.992 1 97.12 72 TYR B C 1
ATOM 3827 O O . TYR B 1 72 ? -10.805 2.043 -10.742 1 97.12 72 TYR B O 1
ATOM 3835 N N . PHE B 1 73 ? -11.508 1.219 -8.781 1 96.62 73 PHE B N 1
ATOM 3836 C CA . PHE B 1 73 ? -10.164 0.957 -8.273 1 96.62 73 PHE B CA 1
ATOM 3837 C C . PHE B 1 73 ? -9.617 -0.348 -8.844 1 96.62 73 PHE B C 1
ATOM 3839 O O . PHE B 1 73 ? -10.297 -1.377 -8.812 1 96.62 73 PHE B O 1
ATOM 3846 N N . LYS B 1 74 ? -8.367 -0.299 -9.281 1 93.69 74 LYS B N 1
ATOM 3847 C CA . LYS B 1 74 ? -7.746 -1.475 -9.891 1 93.69 74 LYS B CA 1
ATOM 3848 C C . LYS B 1 74 ? -6.605 -2.004 -9.023 1 93.69 74 LYS B C 1
ATOM 3850 O O . LYS B 1 74 ? -5.797 -1.228 -8.516 1 93.69 74 LYS B O 1
ATOM 3855 N N . SER B 1 75 ? -6.629 -3.291 -8.742 1 89.06 75 SER B N 1
ATOM 3856 C CA . SER B 1 75 ? -5.574 -3.979 -8 1 89.06 75 SER B CA 1
ATOM 3857 C C . SER B 1 75 ? -5.59 -5.477 -8.289 1 89.06 75 SER B C 1
ATOM 3859 O O . SER B 1 75 ? -6.582 -6.012 -8.789 1 89.06 75 SER B O 1
ATOM 3861 N N . GLY B 1 76 ? -4.484 -6.148 -8.039 1 85.81 76 GLY B N 1
ATOM 3862 C CA . GLY B 1 76 ? -4.418 -7.598 -8.141 1 85.81 76 GLY B CA 1
ATOM 3863 C C . GLY B 1 76 ? -4.512 -8.102 -9.562 1 85.81 76 GLY B C 1
ATOM 3864 O O . GLY B 1 76 ? -4.18 -7.383 -10.508 1 85.81 76 GLY B O 1
ATOM 3865 N N . VAL B 1 77 ? -4.906 -9.344 -9.68 1 86.75 77 VAL B N 1
ATOM 3866 C CA . VAL B 1 77 ? -4.992 -10.023 -10.969 1 86.75 77 VAL B CA 1
ATOM 3867 C C . VAL B 1 77 ? -6.355 -9.758 -11.602 1 86.75 77 VAL B C 1
ATOM 3869 O O . VAL B 1 77 ? -6.441 -9.352 -12.766 1 86.75 77 VAL B O 1
ATOM 3872 N N . ILE B 1 78 ? -7.336 -9.898 -10.781 1 86.31 78 ILE B N 1
ATOM 3873 C CA . ILE B 1 78 ? -8.703 -9.805 -11.289 1 86.31 78 ILE B CA 1
ATOM 3874 C C . ILE B 1 78 ? -9.234 -8.391 -11.086 1 86.31 78 ILE B C 1
ATOM 3876 O O . ILE B 1 78 ? -10.156 -7.961 -11.781 1 86.31 78 ILE B O 1
ATOM 3880 N N . GLY B 1 79 ? -8.641 -7.762 -10.109 1 88.81 79 GLY B N 1
ATOM 3881 C CA . GLY B 1 79 ? -9.148 -6.449 -9.742 1 88.81 79 GLY B CA 1
ATOM 3882 C C . GLY B 1 79 ? -9.586 -6.359 -8.297 1 88.81 79 GLY B C 1
ATOM 3883 O O . GLY B 1 79 ? -9.789 -7.383 -7.637 1 88.81 79 GLY B O 1
ATOM 3884 N N . SER B 1 80 ? -9.758 -5.145 -7.844 1 91.19 80 SER B N 1
ATOM 3885 C CA . SER B 1 80 ? -10.172 -4.949 -6.457 1 91.19 80 SER B CA 1
ATOM 3886 C C . SER B 1 80 ? -11.664 -5.211 -6.277 1 91.19 80 SER B C 1
ATOM 3888 O O . SER B 1 80 ? -12.117 -5.496 -5.168 1 91.19 80 SER B O 1
ATOM 3890 N N . GLY B 1 81 ? -12.438 -4.961 -7.359 1 96.12 81 GLY B N 1
ATOM 3891 C CA . GLY B 1 81 ? -13.891 -5.055 -7.305 1 96.12 81 GLY B CA 1
ATOM 3892 C C . GLY B 1 81 ? -14.531 -3.875 -6.602 1 96.12 81 GLY B C 1
ATOM 3893 O O . GLY B 1 81 ? -15.727 -3.908 -6.293 1 96.12 81 GLY B O 1
ATOM 3894 N N . LEU B 1 82 ? -13.742 -2.871 -6.324 1 98.19 82 LEU B N 1
ATOM 3895 C CA . LEU B 1 82 ? -14.234 -1.701 -5.602 1 98.19 82 LEU B CA 1
ATOM 3896 C C . LEU B 1 82 ? -14.562 -0.566 -6.562 1 98.19 82 LEU B C 1
ATOM 3898 O O . LEU B 1 82 ? -13.758 -0.226 -7.434 1 98.19 82 LEU B O 1
ATOM 3902 N N . CYS B 1 83 ? -15.703 0.014 -6.418 1 97.88 83 CYS B N 1
ATOM 3903 C CA . CYS B 1 83 ? -15.977 1.239 -7.16 1 97.88 83 CYS B CA 1
ATOM 3904 C C . CYS B 1 83 ? -16.922 2.148 -6.379 1 97.88 83 CYS B C 1
ATOM 3906 O O . CYS B 1 83 ? -17.609 1.693 -5.465 1 97.88 83 CYS B O 1
ATOM 3908 N N . VAL B 1 84 ? -16.906 3.354 -6.66 1 98.56 84 VAL B N 1
ATOM 3909 C CA . VAL B 1 84 ? -17.672 4.406 -6 1 98.56 84 VAL B CA 1
ATOM 3910 C C . VAL B 1 84 ? -18.406 5.238 -7.043 1 98.56 84 VAL B C 1
ATOM 3912 O O . VAL B 1 84 ? -17.859 5.566 -8.094 1 98.56 84 VAL B O 1
ATOM 3915 N N . PHE B 1 85 ? -19.641 5.484 -6.832 1 98.62 85 PHE B N 1
ATOM 3916 C CA . PHE B 1 85 ? -20.422 6.473 -7.574 1 98.62 85 PHE B CA 1
ATOM 3917 C C . PHE B 1 85 ? -20.797 7.645 -6.68 1 98.62 85 PHE B C 1
ATOM 3919 O O . PHE B 1 85 ? -21.297 7.449 -5.57 1 98.62 85 PHE B O 1
ATOM 3926 N N . SER B 1 86 ? -20.531 8.82 -7.109 1 98.31 86 SER B N 1
ATOM 3927 C CA . SER B 1 86 ? -20.75 10.016 -6.305 1 98.31 86 SER B CA 1
ATOM 3928 C C . SER B 1 86 ? -21.547 11.07 -7.078 1 98.31 86 SER B C 1
ATOM 3930 O O . SER B 1 86 ? -21.234 11.352 -8.234 1 98.31 86 SER B O 1
ATOM 3932 N N . ARG B 1 87 ? -22.547 11.664 -6.426 1 97.62 87 ARG B N 1
ATOM 3933 C CA . ARG B 1 87 ? -23.281 12.789 -7.004 1 97.62 87 ARG B CA 1
ATOM 3934 C C . ARG B 1 87 ? -22.391 14.023 -7.105 1 97.62 87 ARG B C 1
ATOM 3936 O O . ARG B 1 87 ? -22.688 14.945 -7.867 1 97.62 87 ARG B O 1
ATOM 3943 N N . TYR B 1 88 ? -21.391 14.086 -6.344 1 96.75 88 TYR B N 1
ATOM 3944 C CA . TYR B 1 88 ? -20.469 15.211 -6.293 1 96.75 88 TYR B CA 1
ATOM 3945 C C . TYR B 1 88 ? -19.141 14.859 -6.977 1 96.75 88 TYR B C 1
ATOM 3947 O O . TYR B 1 88 ? -18.766 13.695 -7.039 1 96.75 88 TYR B O 1
ATOM 3955 N N . PRO B 1 89 ? -18.469 15.836 -7.508 1 94.69 89 PRO B N 1
ATOM 3956 C CA . PRO B 1 89 ? -17.203 15.562 -8.172 1 94.69 89 PRO B CA 1
ATOM 3957 C C . PRO B 1 89 ? -16.156 14.961 -7.227 1 94.69 89 PRO B C 1
ATOM 3959 O O . PRO B 1 89 ? -15.992 15.43 -6.102 1 94.69 89 PRO B O 1
ATOM 3962 N N . ILE B 1 90 ? -15.547 13.898 -7.641 1 95.62 90 ILE B N 1
ATOM 3963 C CA . ILE B 1 90 ? -14.422 13.32 -6.918 1 95.62 90 ILE B CA 1
ATOM 3964 C C . ILE B 1 90 ? -13.164 14.148 -7.18 1 95.62 90 ILE B C 1
ATOM 3966 O O . ILE B 1 90 ? -12.75 14.312 -8.328 1 95.62 90 ILE B O 1
ATOM 3970 N N . LEU B 1 91 ? -12.562 14.617 -6.145 1 92.38 91 LEU B N 1
ATOM 3971 C CA . LEU B 1 91 ? -11.438 15.539 -6.266 1 92.38 91 LEU B CA 1
ATOM 3972 C C . LEU B 1 91 ? -10.117 14.781 -6.309 1 92.38 91 LEU B C 1
ATOM 3974 O O . LEU B 1 91 ? -9.148 15.25 -6.91 1 92.38 91 LEU B O 1
ATOM 3978 N N . ASP B 1 92 ? -10.062 13.68 -5.691 1 92.94 92 ASP B N 1
ATOM 3979 C CA . ASP B 1 92 ? -8.844 12.891 -5.598 1 92.94 92 ASP B CA 1
ATOM 3980 C C . ASP B 1 92 ? -9.156 11.438 -5.238 1 92.94 92 ASP B C 1
ATOM 3982 O O . ASP B 1 92 ? -10.234 11.141 -4.711 1 92.94 92 ASP B O 1
ATOM 3986 N N . THR B 1 93 ? -8.266 10.578 -5.598 1 96 93 THR B N 1
ATOM 3987 C CA . THR B 1 93 ? -8.391 9.156 -5.277 1 96 93 THR B CA 1
ATOM 3988 C C . THR B 1 93 ? -7.047 8.594 -4.812 1 96 93 THR B C 1
ATOM 3990 O O . THR B 1 93 ? -5.992 9.117 -5.164 1 96 93 THR B O 1
ATOM 3993 N N . PHE B 1 94 ? -7.086 7.613 -4.043 1 96.5 94 PHE B N 1
ATOM 3994 C CA . PHE B 1 94 ? -5.887 6.938 -3.564 1 96.5 94 PHE B CA 1
ATOM 3995 C C . PHE B 1 94 ? -6.188 5.488 -3.201 1 96.5 94 PHE B C 1
ATOM 3997 O O . PHE B 1 94 ? -7.188 5.203 -2.541 1 96.5 94 PHE B O 1
ATOM 4004 N N . LEU B 1 95 ? -5.391 4.551 -3.676 1 97 95 LEU B N 1
ATOM 4005 C CA . LEU B 1 95 ? -5.586 3.129 -3.428 1 97 95 LEU B CA 1
ATOM 4006 C C . LEU B 1 95 ? -4.48 2.576 -2.537 1 97 95 LEU B C 1
ATOM 4008 O O . LEU B 1 95 ? -3.303 2.891 -2.732 1 97 95 LEU B O 1
ATOM 4012 N N . TYR B 1 96 ? -4.82 1.866 -1.487 1 97.44 96 TYR B N 1
ATOM 4013 C CA . TYR B 1 96 ? -3.902 1.131 -0.624 1 97.44 96 TYR B CA 1
ATOM 4014 C C . TYR B 1 96 ? -4.203 -0.362 -0.652 1 97.44 96 TYR B C 1
ATOM 4016 O O . TYR B 1 96 ? -5.281 -0.792 -0.23 1 97.44 96 TYR B O 1
ATOM 4024 N N . GLN B 1 97 ? -3.309 -1.128 -1.201 1 96.06 97 GLN B N 1
ATOM 4025 C CA . GLN B 1 97 ? -3.461 -2.578 -1.225 1 96.06 97 GLN B CA 1
ATOM 4026 C C . GLN B 1 97 ? -2.926 -3.209 0.058 1 96.06 97 GLN B C 1
ATOM 4028 O O . GLN B 1 97 ? -1.819 -2.891 0.498 1 96.06 97 GLN B O 1
ATOM 4033 N N . TYR B 1 98 ? -3.717 -4.109 0.654 1 96.81 98 TYR B N 1
ATOM 4034 C CA . TYR B 1 98 ? -3.297 -4.742 1.9 1 96.81 98 TYR B CA 1
ATOM 4035 C C . TYR B 1 98 ? -2.102 -5.66 1.671 1 96.81 98 TYR B C 1
ATOM 4037 O O . TYR B 1 98 ? -1.928 -6.203 0.578 1 96.81 98 TYR B O 1
ATOM 4045 N N . SER B 1 99 ? -1.347 -5.848 2.693 1 94.5 99 SER B N 1
ATOM 4046 C CA . SER B 1 99 ? -0.072 -6.551 2.584 1 94.5 99 SER B CA 1
ATOM 4047 C C . SER B 1 99 ? -0.276 -8.062 2.521 1 94.5 99 SER B C 1
ATOM 4049 O O . SER B 1 99 ? 0.51 -8.773 1.895 1 94.5 99 SER B O 1
ATOM 4051 N N . VAL B 1 100 ? -1.338 -8.508 3.223 1 94.88 100 VAL B N 1
ATOM 4052 C CA . VAL B 1 100 ? -1.614 -9.945 3.225 1 94.88 100 VAL B CA 1
ATOM 4053 C C . VAL B 1 100 ? -3.051 -10.195 2.773 1 94.88 100 VAL B C 1
ATOM 4055 O O . VAL B 1 100 ? -3.986 -9.578 3.291 1 94.88 100 VAL B O 1
ATOM 4058 N N . ASN B 1 101 ? -3.227 -11.117 1.854 1 93.5 101 ASN B N 1
ATOM 4059 C CA . ASN B 1 101 ? -4.512 -11.32 1.196 1 93.5 101 ASN B CA 1
ATOM 4060 C C . ASN B 1 101 ? -4.812 -12.805 1.008 1 93.5 101 ASN B C 1
ATOM 4062 O O . ASN B 1 101 ? -5.375 -13.203 -0.013 1 93.5 101 ASN B O 1
ATOM 4066 N N . GLY B 1 102 ? -4.371 -13.625 1.897 1 93.25 102 GLY B N 1
ATOM 4067 C CA . GLY B 1 102 ? -4.629 -15.055 1.783 1 93.25 102 GLY B CA 1
ATOM 4068 C C . GLY B 1 102 ? -3.525 -15.805 1.061 1 93.25 102 GLY B C 1
ATOM 4069 O O . GLY B 1 102 ? -2.355 -15.43 1.148 1 93.25 102 GLY B O 1
ATOM 4070 N N . TYR B 1 103 ? -3.914 -16.969 0.448 1 91.19 103 TYR B N 1
ATOM 4071 C CA . TYR B 1 103 ? -2.922 -17.875 -0.116 1 91.19 103 TYR B CA 1
ATOM 4072 C C . TYR B 1 103 ? -3.193 -18.141 -1.593 1 91.19 103 TYR B C 1
ATOM 4074 O O . TYR B 1 103 ? -4.312 -18.5 -1.972 1 91.19 103 TYR B O 1
ATOM 4082 N N . PRO B 1 104 ? -2.158 -18.031 -2.4 1 86.31 104 PRO B N 1
ATOM 4083 C CA . PRO B 1 104 ? -2.355 -18.203 -3.842 1 86.31 104 PRO B CA 1
ATOM 4084 C C . PRO B 1 104 ? -2.74 -19.641 -4.207 1 86.31 104 PRO B C 1
ATOM 4086 O O . PRO B 1 104 ? -3.311 -19.875 -5.277 1 86.31 104 PRO B O 1
ATOM 4089 N N . TYR B 1 105 ? -2.396 -20.641 -3.359 1 87.31 105 TYR B N 1
ATOM 4090 C CA . TYR B 1 105 ? -2.68 -22.031 -3.688 1 87.31 105 TYR B CA 1
ATOM 4091 C C . TYR B 1 105 ? -4.094 -22.406 -3.27 1 87.31 105 TYR B C 1
ATOM 4093 O O . TYR B 1 105 ? -4.578 -23.5 -3.605 1 87.31 105 TYR B O 1
ATOM 4101 N N . MET B 1 106 ? -4.754 -21.5 -2.488 1 88 106 MET B N 1
ATOM 4102 C CA . MET B 1 106 ? -6.168 -21.703 -2.189 1 88 106 MET B CA 1
ATOM 4103 C C . MET B 1 106 ? -7.047 -21.109 -3.287 1 88 106 MET B C 1
ATOM 4105 O O . MET B 1 106 ? -7.777 -20.141 -3.051 1 88 106 MET B O 1
ATOM 4109 N N . ILE B 1 107 ? -7.07 -21.766 -4.363 1 81.5 107 ILE B N 1
ATOM 4110 C CA . ILE B 1 107 ? -7.703 -21.281 -5.582 1 81.5 107 ILE B CA 1
ATOM 4111 C C . ILE B 1 107 ? -9.211 -21.156 -5.367 1 81.5 107 ILE B C 1
ATOM 4113 O O . ILE B 1 107 ? -9.836 -20.219 -5.871 1 81.5 107 ILE B O 1
ATOM 4117 N N . GLN B 1 108 ? -9.68 -22 -4.477 1 80.94 108 GLN B N 1
ATOM 4118 C CA . GLN B 1 108 ? -11.117 -21.984 -4.223 1 80.94 108 GLN B CA 1
ATOM 4119 C C . GLN B 1 108 ? -11.523 -20.766 -3.398 1 80.94 108 GLN B C 1
ATOM 4121 O O . GLN B 1 108 ? -12.703 -20.406 -3.371 1 80.94 108 GLN B O 1
ATOM 4126 N N . HIS B 1 109 ? -10.453 -20.234 -2.717 1 82.75 109 HIS B N 1
ATOM 4127 C CA . HIS B 1 109 ? -10.68 -19 -1.967 1 82.75 109 HIS B CA 1
ATOM 4128 C C . HIS B 1 109 ? -10.188 -17.781 -2.742 1 82.75 109 HIS B C 1
ATOM 4130 O O . HIS B 1 109 ? -9.016 -17.438 -2.664 1 82.75 109 HIS B O 1
ATOM 4136 N N . GLY B 1 110 ? -10.617 -17.312 -3.76 1 79.81 110 GLY B N 1
ATOM 4137 C CA . GLY B 1 110 ? -10.289 -16.344 -4.801 1 79.81 110 GLY B CA 1
ATOM 4138 C C . GLY B 1 110 ? -9.758 -15.039 -4.258 1 79.81 110 GLY B C 1
ATOM 4139 O O . GLY B 1 110 ? -9.359 -14.156 -5.023 1 79.81 110 GLY B O 1
ATOM 4140 N N . ASP B 1 111 ? -9.508 -14.875 -2.926 1 87.12 111 ASP B N 1
ATOM 4141 C CA . ASP B 1 111 ? -9.211 -13.57 -2.338 1 87.12 111 ASP B CA 1
ATOM 4142 C C . ASP B 1 111 ? -7.805 -13.109 -2.705 1 87.12 111 ASP B C 1
ATOM 4144 O O . ASP B 1 111 ? -7.574 -11.914 -2.918 1 87.12 111 ASP B O 1
ATOM 4148 N N . TRP B 1 112 ? -6.871 -14.023 -2.746 1 86.69 112 TRP B N 1
ATOM 4149 C CA . TRP B 1 112 ? -5.496 -13.641 -3.059 1 86.69 112 TRP B CA 1
ATOM 4150 C C . TRP B 1 112 ? -5.41 -13 -4.441 1 86.69 112 TRP B C 1
ATOM 4152 O O . TRP B 1 112 ? -4.691 -12.016 -4.629 1 86.69 112 TRP B O 1
ATOM 4162 N N . PHE B 1 113 ? -6.188 -13.383 -5.398 1 86.5 113 PHE B N 1
ATOM 4163 C CA . PHE B 1 113 ? -6.129 -12.922 -6.777 1 86.5 113 PHE B CA 1
ATOM 4164 C C . PHE B 1 113 ? -6.773 -11.547 -6.914 1 86.5 113 PHE B C 1
ATOM 4166 O O . PHE B 1 113 ? -6.539 -10.844 -7.898 1 86.5 113 PHE B O 1
ATOM 4173 N N . CYS B 1 114 ? -7.562 -11.195 -5.957 1 88.06 114 CYS B N 1
ATOM 4174 C CA . CYS B 1 114 ? -8.312 -9.945 -6.035 1 88.06 114 CYS B CA 1
ATOM 4175 C C . CYS B 1 114 ? -7.469 -8.773 -5.551 1 88.06 114 CYS B C 1
ATOM 4177 O O . CYS B 1 114 ? -7.73 -7.625 -5.91 1 88.06 114 CYS B O 1
ATOM 4179 N N . GLY B 1 115 ? -6.473 -9.031 -4.785 1 88.94 115 GLY B N 1
ATOM 4180 C CA . GLY B 1 115 ? -5.719 -7.918 -4.234 1 88.94 115 GLY B CA 1
ATOM 4181 C C . GLY B 1 115 ? -6.559 -7.004 -3.361 1 88.94 115 GLY B C 1
ATOM 4182 O O . GLY B 1 115 ? -6.66 -5.805 -3.625 1 88.94 115 GLY B O 1
ATOM 4183 N N . LYS B 1 116 ? -7.09 -7.578 -2.287 1 95.06 116 LYS B N 1
ATOM 4184 C CA . LYS B 1 116 ? -7.941 -6.816 -1.378 1 95.06 116 LYS B CA 1
ATOM 4185 C C . LYS B 1 116 ? -7.285 -5.496 -0.985 1 95.06 116 LYS B C 1
ATOM 4187 O O . LYS B 1 116 ? -6.082 -5.445 -0.73 1 95.06 116 LYS B O 1
ATOM 4192 N N . SER B 1 117 ? -8.102 -4.457 -1.007 1 97.31 117 SER B N 1
ATOM 4193 C CA . SER B 1 117 ? -7.59 -3.1 -0.866 1 97.31 117 SER B CA 1
ATOM 4194 C C . SER B 1 117 ? -8.633 -2.176 -0.243 1 97.31 117 SER B C 1
ATOM 4196 O O . SER B 1 117 ? -9.766 -2.588 0.004 1 97.31 117 SER B O 1
ATOM 4198 N N . VAL B 1 118 ? -8.203 -1.022 0.101 1 98.62 118 VAL B N 1
ATOM 4199 C CA . VAL B 1 118 ? -9.094 0.088 0.432 1 98.62 118 VAL B CA 1
ATOM 4200 C C . VAL B 1 118 ? -8.867 1.237 -0.547 1 98.62 118 VAL B C 1
ATOM 4202 O O . VAL B 1 118 ? -7.727 1.577 -0.865 1 98.62 118 VAL B O 1
ATOM 4205 N N . GLY B 1 119 ? -9.969 1.709 -1.118 1 98.38 119 GLY B N 1
ATOM 4206 C CA . GLY B 1 119 ? -9.953 2.893 -1.964 1 98.38 119 GLY B CA 1
ATOM 4207 C C . GLY B 1 119 ? -10.453 4.137 -1.259 1 98.38 119 GLY B C 1
ATOM 4208 O O . GLY B 1 119 ? -11.43 4.082 -0.504 1 98.38 119 GLY B O 1
ATOM 4209 N N . LEU B 1 120 ? -9.734 5.25 -1.405 1 98.44 120 LEU B N 1
ATOM 4210 C CA . LEU B 1 120 ? -10.109 6.555 -0.873 1 98.44 120 LEU B CA 1
ATOM 4211 C C . LEU B 1 120 ? -10.555 7.488 -1.991 1 98.44 120 LEU B C 1
ATOM 4213 O O . LEU B 1 120 ? -9.898 7.582 -3.029 1 98.44 120 LEU B O 1
ATOM 4217 N N . VAL B 1 121 ? -11.711 8.078 -1.858 1 97.69 121 VAL B N 1
ATOM 4218 C CA . VAL B 1 121 ? -12.086 9.211 -2.701 1 97.69 121 VAL B CA 1
ATOM 4219 C C . VAL B 1 121 ? -12.312 10.445 -1.834 1 97.69 121 VAL B C 1
ATOM 4221 O O . VAL B 1 121 ? -12.867 10.344 -0.736 1 97.69 121 VAL B O 1
ATOM 4224 N N . VAL B 1 122 ? -11.867 11.555 -2.268 1 96.44 122 VAL B N 1
ATOM 4225 C CA . VAL B 1 122 ? -12.07 12.836 -1.595 1 96.44 122 VAL B CA 1
ATOM 4226 C C . VAL B 1 122 ? -13.125 13.648 -2.338 1 96.44 122 VAL B C 1
ATOM 4228 O O . VAL B 1 122 ? -13.023 13.852 -3.551 1 96.44 122 VAL B O 1
ATOM 4231 N N . ILE B 1 123 ? -14.117 14.109 -1.634 1 96.88 123 ILE B N 1
ATOM 4232 C CA . ILE B 1 123 ? -15.156 14.945 -2.234 1 96.88 123 ILE B CA 1
ATOM 4233 C C . ILE B 1 123 ? -15.398 16.172 -1.358 1 96.88 123 ILE B C 1
ATOM 4235 O O . ILE B 1 123 ? -15.062 16.172 -0.173 1 96.88 123 ILE B O 1
ATOM 4239 N N . LYS B 1 124 ? -15.914 17.141 -1.925 1 95.5 124 LYS B N 1
ATOM 4240 C CA . LYS B 1 124 ? -16.312 18.375 -1.233 1 95.5 124 LYS B CA 1
ATOM 4241 C C . LYS B 1 124 ? -17.781 18.688 -1.468 1 95.5 124 LYS B C 1
ATOM 4243 O O . LYS B 1 124 ? -18.234 18.766 -2.613 1 95.5 124 LYS B O 1
ATOM 4248 N N . ILE B 1 125 ? -18.531 18.703 -0.512 1 95.81 125 ILE B N 1
ATOM 4249 C CA . ILE B 1 125 ? -19.938 19.094 -0.556 1 95.81 125 ILE B CA 1
ATOM 4250 C C . ILE B 1 125 ? -20.125 20.391 0.231 1 95.81 125 ILE B C 1
ATOM 4252 O O . ILE B 1 125 ? -19.953 20.422 1.452 1 95.81 125 ILE B O 1
ATOM 4256 N N . ARG B 1 126 ? -20.391 21.359 -0.603 1 90.5 126 ARG B N 1
ATOM 4257 C CA . ARG B 1 126 ? -20.344 22.719 -0.043 1 90.5 126 ARG B CA 1
ATOM 4258 C C . ARG B 1 126 ? -18.953 23.047 0.477 1 90.5 126 ARG B C 1
ATOM 4260 O O . ARG B 1 126 ? -17.969 22.922 -0.254 1 90.5 126 ARG B O 1
ATOM 4267 N N . GLU B 1 127 ? -18.625 23.188 1.648 1 90.62 127 GLU B N 1
ATOM 4268 C CA . GLU B 1 127 ? -17.297 23.5 2.186 1 90.62 127 GLU B CA 1
ATOM 4269 C C . GLU B 1 127 ? -16.797 22.406 3.117 1 90.62 127 GLU B C 1
ATOM 4271 O O . GLU B 1 127 ? -15.75 22.531 3.738 1 90.62 127 GLU B O 1
ATOM 4276 N N . ILE B 1 128 ? -17.625 21.344 3.033 1 95.81 128 ILE B N 1
ATOM 4277 C CA . ILE B 1 128 ? -17.25 20.219 3.906 1 95.81 128 ILE B CA 1
ATOM 4278 C C . ILE B 1 128 ? -16.422 19.203 3.121 1 95.81 128 ILE B C 1
ATOM 4280 O O . ILE B 1 128 ? -16.859 18.719 2.07 1 95.81 128 ILE B O 1
ATOM 4284 N N . ILE B 1 129 ? -15.219 18.891 3.557 1 96.5 129 ILE B N 1
ATOM 4285 C CA . ILE B 1 129 ? -14.359 17.922 2.902 1 96.5 129 ILE B CA 1
ATOM 4286 C C . ILE B 1 129 ? -14.656 16.516 3.443 1 96.5 129 ILE B C 1
ATOM 4288 O O . ILE B 1 129 ? -14.547 16.281 4.648 1 96.5 129 ILE B O 1
ATOM 4292 N N . PHE B 1 130 ? -15.031 15.594 2.578 1 98.06 130 PHE B N 1
ATOM 4293 C CA . PHE B 1 130 ? -15.312 14.211 2.936 1 98.06 130 PHE B CA 1
ATOM 4294 C C . PHE B 1 130 ? -14.219 13.281 2.43 1 98.06 130 PHE B C 1
ATOM 4296 O O . PHE B 1 130 ? -13.875 13.305 1.245 1 98.06 130 PHE B O 1
ATOM 4303 N N . ASN B 1 131 ? -13.57 12.562 3.305 1 98.44 131 ASN B N 1
ATOM 4304 C CA . ASN B 1 131 ? -12.828 11.375 2.906 1 98.44 131 ASN B CA 1
ATOM 4305 C C . ASN B 1 131 ? -13.695 10.125 2.971 1 98.44 131 ASN B C 1
ATOM 4307 O O . ASN B 1 131 ? -14.117 9.711 4.055 1 98.44 131 ASN B O 1
ATOM 4311 N N . VAL B 1 132 ? -13.953 9.516 1.825 1 98.81 132 VAL B N 1
ATOM 4312 C CA . VAL B 1 132 ? -14.812 8.344 1.72 1 98.81 132 VAL B CA 1
ATOM 4313 C C . VAL B 1 132 ? -13.977 7.117 1.369 1 98.81 132 VAL B C 1
ATOM 4315 O O . VAL B 1 132 ? -13.273 7.102 0.354 1 98.81 132 VAL B O 1
ATOM 4318 N N . TYR B 1 133 ? -14.07 6.145 2.238 1 98.88 133 TYR B N 1
ATOM 4319 C CA . TYR B 1 133 ? -13.312 4.914 2.047 1 98.88 133 TYR B CA 1
ATOM 4320 C C . TYR B 1 133 ? -14.234 3.758 1.668 1 98.88 133 TYR B C 1
ATOM 4322 O O . TYR B 1 133 ? -15.305 3.59 2.258 1 98.88 133 TYR B O 1
ATOM 4330 N N . VAL B 1 134 ? -13.883 2.994 0.652 1 98.88 134 VAL B N 1
ATOM 4331 C CA . VAL B 1 134 ? -14.578 1.77 0.264 1 98.88 134 VAL B CA 1
ATOM 4332 C C . VAL B 1 134 ? -13.617 0.586 0.335 1 98.88 134 VAL B C 1
ATOM 4334 O O . VAL B 1 134 ? -12.453 0.696 -0.069 1 98.88 134 VAL B O 1
ATOM 4337 N N . THR B 1 135 ? -14.062 -0.534 0.938 1 98.75 135 THR B N 1
ATOM 4338 C CA . THR B 1 135 ? -13.148 -1.659 1.085 1 98.75 135 THR B CA 1
ATOM 4339 C C . THR B 1 135 ? -13.914 -2.979 1.12 1 98.75 135 THR B C 1
ATOM 4341 O O . THR B 1 135 ? -15.133 -2.99 1.273 1 98.75 135 THR B O 1
ATOM 4344 N N . HIS B 1 136 ? -13.266 -4.004 0.809 1 98.25 136 HIS B N 1
ATOM 4345 C CA . HIS B 1 136 ? -13.68 -5.398 0.877 1 98.25 136 HIS B CA 1
ATOM 4346 C C . HIS B 1 136 ? -12.586 -6.277 1.479 1 98.25 136 HIS B C 1
ATOM 4348 O O . HIS B 1 136 ? -11.617 -6.617 0.801 1 98.25 136 HIS B O 1
ATOM 4354 N N . LEU B 1 137 ? -12.734 -6.629 2.77 1 97.94 137 LEU B N 1
ATOM 4355 C CA . LEU B 1 137 ? -11.695 -7.391 3.455 1 97.94 137 LEU B CA 1
ATOM 4356 C C . LEU B 1 137 ? -11.797 -8.875 3.113 1 97.94 137 LEU B C 1
ATOM 4358 O O . LEU B 1 137 ? -12.742 -9.305 2.449 1 97.94 137 LEU B O 1
ATOM 4362 N N . HIS B 1 138 ? -10.867 -9.664 3.529 1 96.06 138 HIS B N 1
ATOM 4363 C CA . HIS B 1 138 ? -10.781 -11.094 3.256 1 96.06 138 HIS B CA 1
ATOM 4364 C C . HIS B 1 138 ? -11.977 -11.844 3.828 1 96.06 138 HIS B C 1
ATOM 4366 O O . HIS B 1 138 ? -12.422 -11.555 4.941 1 96.06 138 HIS B O 1
ATOM 4372 N N . ALA B 1 139 ? -12.461 -12.797 3.18 1 92.56 139 ALA B N 1
ATOM 4373 C CA . ALA B 1 139 ? -13.664 -13.531 3.553 1 92.56 139 ALA B CA 1
ATOM 4374 C C . ALA B 1 139 ? -13.375 -14.539 4.66 1 92.56 139 ALA B C 1
ATOM 4376 O O . ALA B 1 139 ? -12.234 -14.992 4.812 1 92.56 139 ALA B O 1
ATOM 4377 N N . GLU B 1 140 ? -14.367 -14.758 5.43 1 90.75 140 GLU B N 1
ATOM 4378 C CA . GLU B 1 140 ? -14.367 -15.859 6.395 1 90.75 140 GLU B CA 1
ATOM 4379 C C . GLU B 1 140 ? -15.008 -17.109 5.805 1 90.75 140 GLU B C 1
ATOM 4381 O O . GLU B 1 140 ? -16.234 -17.172 5.645 1 90.75 140 GLU B O 1
ATOM 4386 N N . TYR B 1 141 ? -14.258 -18.109 5.555 1 84.5 141 TYR B N 1
ATOM 4387 C CA . TYR B 1 141 ? -14.758 -19.312 4.895 1 84.5 141 TYR B CA 1
ATOM 4388 C C . TYR B 1 141 ? -15.273 -20.312 5.914 1 84.5 141 TYR B C 1
ATOM 4390 O O . TYR B 1 141 ? -16.172 -21.109 5.617 1 84.5 141 TYR B O 1
ATOM 4398 N N . CYS B 1 142 ? -14.633 -20.312 7.059 1 84.19 142 CYS B N 1
ATOM 4399 C CA . CYS B 1 142 ? -15.016 -21.203 8.148 1 84.19 142 CYS B CA 1
ATOM 4400 C C . CYS B 1 142 ? -14.742 -20.562 9.5 1 84.19 142 CYS B C 1
ATOM 4402 O O . CYS B 1 142 ? -13.586 -20.391 9.891 1 84.19 142 CYS B O 1
ATOM 4404 N N . ARG B 1 143 ? -15.766 -20.281 10.219 1 87.25 143 ARG B N 1
ATOM 4405 C CA . ARG B 1 143 ? -15.609 -19.562 11.477 1 87.25 143 ARG B CA 1
ATOM 4406 C C . ARG B 1 143 ? -14.914 -20.422 12.523 1 87.25 143 ARG B C 1
ATOM 4408 O O . ARG B 1 143 ? -14.094 -19.938 13.297 1 87.25 143 ARG B O 1
ATOM 4415 N N . ASP B 1 144 ? -15.211 -21.688 12.531 1 85.88 144 ASP B N 1
ATOM 4416 C CA . ASP B 1 144 ? -14.664 -22.578 13.539 1 85.88 144 ASP B CA 1
ATOM 4417 C C . ASP B 1 144 ? -13.172 -22.828 13.312 1 85.88 144 ASP B C 1
ATOM 4419 O O . ASP B 1 144 ? -12.422 -23.031 14.273 1 85.88 144 ASP B O 1
ATOM 4423 N N . ARG B 1 145 ? -12.805 -22.859 12.047 1 89 145 ARG B N 1
ATOM 4424 C CA . ARG B 1 145 ? -11.406 -23 11.656 1 89 145 ARG B CA 1
ATOM 4425 C C . ARG B 1 145 ? -10.992 -21.891 10.695 1 89 145 ARG B C 1
ATOM 4427 O O . ARG B 1 145 ? -10.703 -22.141 9.531 1 89 145 ARG B O 1
ATOM 4434 N N . ASP B 1 146 ? -10.898 -20.797 11.305 1 91.81 146 ASP B N 1
ATOM 4435 C CA . ASP B 1 146 ? -10.648 -19.609 10.484 1 91.81 146 ASP B CA 1
ATOM 4436 C C . ASP B 1 146 ? -9.156 -19.391 10.273 1 91.81 146 ASP B C 1
ATOM 4438 O O . ASP B 1 146 ? -8.531 -18.625 11 1 91.81 146 ASP B O 1
ATOM 4442 N N . ALA B 1 147 ? -8.648 -19.938 9.234 1 90.44 147 ALA B N 1
ATOM 4443 C CA . ALA B 1 147 ? -7.223 -19.844 8.93 1 90.44 147 ALA B CA 1
ATOM 4444 C C . ALA B 1 147 ? -6.844 -18.438 8.477 1 90.44 147 ALA B C 1
ATOM 4446 O O . ALA B 1 147 ? -5.66 -18.094 8.445 1 90.44 147 ALA B O 1
ATOM 4447 N N . TYR B 1 148 ? -7.848 -17.656 8.188 1 94.44 148 TYR B N 1
ATOM 4448 C CA . TYR B 1 148 ? -7.566 -16.344 7.602 1 94.44 148 TYR B CA 1
ATOM 4449 C C . TYR B 1 148 ? -7.738 -15.242 8.633 1 94.44 148 TYR B C 1
ATOM 4451 O O . TYR B 1 148 ? -7.57 -14.062 8.32 1 94.44 148 TYR B O 1
ATOM 4459 N N . LEU B 1 149 ? -8.086 -15.594 9.859 1 96 149 LEU B N 1
ATOM 4460 C CA . LEU B 1 149 ? -8.336 -14.586 10.883 1 96 149 LEU B CA 1
ATOM 4461 C C . LEU B 1 149 ? -7.137 -13.664 11.039 1 96 149 LEU B C 1
ATOM 4463 O O . LEU B 1 149 ? -7.285 -12.438 11.062 1 96 149 LEU B O 1
ATOM 4467 N N . PRO B 1 150 ? -5.867 -14.172 11.086 1 96.94 150 PRO B N 1
ATOM 4468 C CA . PRO B 1 150 ? -4.723 -13.266 11.18 1 96.94 150 PRO B CA 1
ATOM 4469 C C . PRO B 1 150 ? -4.66 -12.273 10.023 1 96.94 150 PRO B C 1
ATOM 4471 O O . PRO B 1 150 ? -4.34 -11.102 10.227 1 96.94 150 PRO B O 1
ATOM 4474 N N . HIS B 1 151 ? -4.973 -12.711 8.805 1 97.19 151 HIS B N 1
ATOM 4475 C CA . HIS B 1 151 ? -4.961 -11.828 7.641 1 97.19 151 HIS B CA 1
ATOM 4476 C C . HIS B 1 151 ? -6.016 -10.734 7.766 1 97.19 151 HIS B C 1
ATOM 4478 O O . HIS B 1 151 ? -5.75 -9.57 7.465 1 97.19 151 HIS B O 1
ATOM 4484 N N . ARG B 1 152 ? -7.18 -11.102 8.242 1 97.81 152 ARG B N 1
ATOM 4485 C CA . ARG B 1 152 ? -8.242 -10.117 8.398 1 97.81 152 ARG B CA 1
ATOM 4486 C C . ARG B 1 152 ? -7.883 -9.094 9.477 1 97.81 152 ARG B C 1
ATOM 4488 O O . ARG B 1 152 ? -8.203 -7.91 9.344 1 97.81 152 ARG B O 1
ATOM 4495 N N . VAL B 1 153 ? -7.23 -9.594 10.523 1 98.38 153 VAL B N 1
ATOM 4496 C CA . VAL B 1 153 ? -6.824 -8.688 11.594 1 98.38 153 VAL B CA 1
ATOM 4497 C C . VAL B 1 153 ? -5.77 -7.715 11.078 1 98.38 153 VAL B C 1
ATOM 4499 O O . VAL B 1 153 ? -5.828 -6.516 11.367 1 98.38 153 VAL B O 1
ATOM 4502 N N . VAL B 1 154 ? -4.816 -8.203 10.297 1 98.44 154 VAL B N 1
ATOM 4503 C CA . VAL B 1 154 ? -3.793 -7.352 9.711 1 98.44 154 VAL B CA 1
ATOM 4504 C C . VAL B 1 154 ? -4.445 -6.336 8.773 1 98.44 154 VAL B C 1
ATOM 4506 O O . VAL B 1 154 ? -4.094 -5.156 8.781 1 98.44 154 VAL B O 1
ATOM 4509 N N . GLN B 1 155 ? -5.391 -6.766 7.992 1 98.44 155 GLN B N 1
ATOM 4510 C CA . GLN B 1 155 ? -6.094 -5.863 7.086 1 98.44 155 GLN B CA 1
ATOM 4511 C C . GLN B 1 155 ? -6.859 -4.797 7.863 1 98.44 155 GLN B C 1
ATOM 4513 O O . GLN B 1 155 ? -6.867 -3.625 7.473 1 98.44 155 GLN B O 1
ATOM 4518 N N . ALA B 1 156 ? -7.492 -5.23 8.953 1 98.69 156 ALA B N 1
ATOM 4519 C CA . ALA B 1 156 ? -8.195 -4.266 9.797 1 98.69 156 ALA B CA 1
ATOM 4520 C C . ALA B 1 156 ? -7.23 -3.229 10.367 1 98.69 156 ALA B C 1
ATOM 4522 O O . ALA B 1 156 ? -7.543 -2.037 10.414 1 98.69 156 ALA B O 1
ATOM 4523 N N . TRP B 1 157 ? -6.07 -3.715 10.789 1 98.44 157 TRP B N 1
ATOM 4524 C CA . TRP B 1 157 ? -5.047 -2.822 11.32 1 98.44 157 TRP B CA 1
ATOM 4525 C C . TRP B 1 157 ? -4.559 -1.851 10.25 1 98.44 157 TRP B C 1
ATOM 4527 O O . TRP B 1 157 ? -4.488 -0.642 10.484 1 98.44 157 TRP B O 1
ATOM 4537 N N . GLU B 1 158 ? -4.223 -2.344 9.102 1 98.31 158 GLU B N 1
ATOM 4538 C CA . GLU B 1 158 ? -3.754 -1.505 8 1 98.31 158 GLU B CA 1
ATOM 4539 C C . GLU B 1 158 ? -4.824 -0.508 7.57 1 98.31 158 GLU B C 1
ATOM 4541 O O . GLU B 1 158 ? -4.52 0.646 7.262 1 98.31 158 GLU B O 1
ATOM 4546 N N . LEU B 1 159 ? -6.066 -0.979 7.531 1 98.69 159 LEU B N 1
ATOM 4547 C CA . LEU B 1 159 ? -7.184 -0.092 7.223 1 98.69 159 LEU B CA 1
ATOM 4548 C C . LEU B 1 159 ? -7.273 1.041 8.242 1 98.69 159 LEU B C 1
ATOM 4550 O O . LEU B 1 159 ? -7.41 2.207 7.867 1 98.69 159 LEU B O 1
ATOM 4554 N N . ALA B 1 160 ? -7.188 0.678 9.5 1 98.38 160 ALA B N 1
ATOM 4555 C CA . ALA B 1 160 ? -7.246 1.674 10.57 1 98.38 160 ALA B CA 1
ATOM 4556 C C . ALA B 1 160 ? -6.109 2.682 10.438 1 98.38 160 ALA B C 1
ATOM 4558 O O . ALA B 1 160 ? -6.324 3.891 10.562 1 98.38 160 ALA B O 1
ATOM 4559 N N . GLN B 1 161 ? -4.926 2.176 10.18 1 97.44 161 GLN B N 1
ATOM 4560 C CA . GLN B 1 161 ? -3.76 3.037 10.008 1 97.44 161 GLN B CA 1
ATOM 4561 C C . GLN B 1 161 ? -3.928 3.949 8.797 1 97.44 161 GLN B C 1
ATOM 4563 O O . GLN B 1 161 ? -3.621 5.141 8.859 1 97.44 161 GLN B O 1
ATOM 4568 N N . PHE B 1 162 ? -4.422 3.395 7.742 1 98.38 162 PHE B N 1
ATOM 4569 C CA . PHE B 1 162 ? -4.629 4.156 6.516 1 98.38 162 PHE B CA 1
ATOM 4570 C C . PHE B 1 162 ? -5.605 5.301 6.746 1 98.38 162 PHE B C 1
ATOM 4572 O O . PHE B 1 162 ? -5.34 6.438 6.348 1 98.38 162 PHE B O 1
ATOM 4579 N N . ILE B 1 163 ? -6.664 4.988 7.41 1 98.25 163 ILE B N 1
ATOM 4580 C CA . ILE B 1 163 ? -7.676 6 7.703 1 98.25 163 ILE B CA 1
ATOM 4581 C C . ILE B 1 163 ? -7.094 7.051 8.648 1 98.25 163 ILE B C 1
ATOM 4583 O O . ILE B 1 163 ? -7.203 8.25 8.391 1 98.25 163 ILE B O 1
ATOM 4587 N N . GLN B 1 164 ? -6.469 6.641 9.664 1 95.75 164 GLN B N 1
ATOM 4588 C CA . GLN B 1 164 ? -5.926 7.551 10.664 1 95.75 164 GLN B CA 1
ATOM 4589 C C . GLN B 1 164 ? -4.938 8.531 10.031 1 95.75 164 GLN B C 1
ATOM 4591 O O . GLN B 1 164 ? -4.945 9.719 10.359 1 95.75 164 GLN B O 1
ATOM 4596 N N . HIS B 1 165 ? -4.156 8.07 9.141 1 96.44 165 HIS B N 1
ATOM 4597 C CA . HIS B 1 165 ? -3.098 8.906 8.578 1 96.44 165 HIS B CA 1
ATOM 4598 C C . HIS B 1 165 ? -3.627 9.773 7.441 1 96.44 165 HIS B C 1
ATOM 4600 O O . HIS B 1 165 ? -3.086 10.844 7.172 1 96.44 165 HIS B O 1
ATOM 4606 N N . THR B 1 166 ? -4.684 9.375 6.789 1 97.38 166 THR B N 1
ATOM 4607 C CA . THR B 1 166 ? -5.16 10.125 5.629 1 97.38 166 THR B CA 1
ATOM 4608 C C . THR B 1 166 ? -6.332 11.023 6.012 1 97.38 166 THR B C 1
ATOM 4610 O O . THR B 1 166 ? -6.695 11.938 5.262 1 97.38 166 THR B O 1
ATOM 4613 N N . ALA B 1 167 ? -6.93 10.852 7.176 1 95.75 167 ALA B N 1
ATOM 4614 C CA . ALA B 1 167 ? -8.18 11.516 7.531 1 95.75 167 ALA B CA 1
ATOM 4615 C C . ALA B 1 167 ? -7.922 12.914 8.086 1 95.75 167 ALA B C 1
ATOM 4617 O O . ALA B 1 167 ? -8.844 13.719 8.219 1 95.75 167 ALA B O 1
ATOM 4618 N N . LYS B 1 168 ? -6.723 13.297 8.469 1 90.06 168 LYS B N 1
ATOM 4619 C CA . LYS B 1 168 ? -6.41 14.516 9.219 1 90.06 168 LYS B CA 1
ATOM 4620 C C . LYS B 1 168 ? -6.828 15.7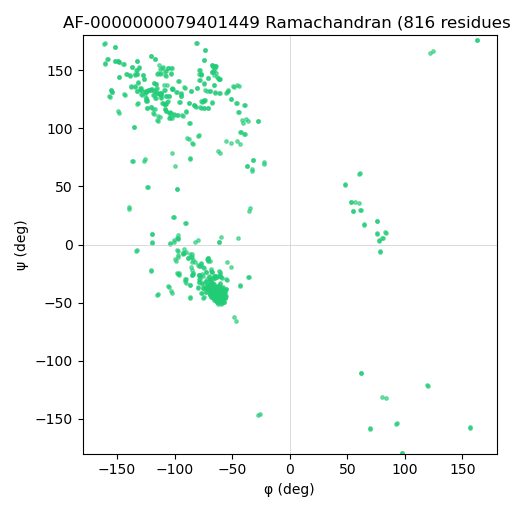58 8.445 1 90.06 168 LYS B C 1
ATOM 4622 O O . LYS B 1 168 ? -7.148 16.781 9.039 1 90.06 168 LYS B O 1
ATOM 4627 N N . GLY B 1 169 ? -6.941 15.695 7.168 1 87.19 169 GLY B N 1
ATOM 4628 C CA . GLY B 1 169 ? -7.355 16.859 6.391 1 87.19 169 GLY B CA 1
ATOM 4629 C C . GLY B 1 169 ? -8.836 16.859 6.062 1 87.19 169 GLY B C 1
ATOM 4630 O O . GLY B 1 169 ? -9.344 17.797 5.441 1 87.19 169 GLY B O 1
ATOM 4631 N N . ALA B 1 170 ? -9.57 15.953 6.543 1 95.5 170 ALA B N 1
ATOM 4632 C CA . ALA B 1 170 ? -10.992 15.828 6.234 1 95.5 170 ALA B CA 1
ATOM 4633 C C . ALA B 1 170 ? -11.852 16.359 7.383 1 95.5 170 ALA B C 1
ATOM 4635 O O . ALA B 1 170 ? -11.398 16.422 8.523 1 95.5 170 ALA B O 1
ATOM 4636 N N . ASP B 1 171 ? -13.055 16.844 7.066 1 96.25 171 ASP B N 1
ATOM 4637 C CA . ASP B 1 171 ? -14.039 17.25 8.062 1 96.25 171 ASP B CA 1
ATOM 4638 C C . ASP B 1 171 ? -14.891 16.062 8.508 1 96.25 171 ASP B C 1
ATOM 4640 O O . ASP B 1 171 ? -15.32 15.984 9.656 1 96.25 171 ASP B O 1
ATOM 4644 N N . VAL B 1 172 ? -15.148 15.172 7.574 1 97.44 172 VAL B N 1
ATOM 4645 C CA . VAL B 1 172 ? -15.977 13.992 7.824 1 97.44 172 VAL B CA 1
ATOM 4646 C C . VAL B 1 172 ? -15.344 12.766 7.16 1 97.44 172 VAL B C 1
ATOM 4648 O O . VAL B 1 172 ? -14.852 12.852 6.035 1 97.44 172 VAL B O 1
ATOM 4651 N N . VAL B 1 173 ? -15.328 11.695 7.879 1 98.31 173 VAL B N 1
ATOM 4652 C CA . VAL B 1 173 ? -14.812 10.422 7.387 1 98.31 173 VAL B CA 1
ATOM 4653 C C . VAL B 1 173 ? -15.953 9.414 7.262 1 98.31 173 VAL B C 1
ATOM 4655 O O . VAL B 1 173 ? -16.766 9.273 8.18 1 98.31 173 VAL B O 1
ATOM 4658 N N . LEU B 1 174 ? -16.047 8.781 6.086 1 98.75 174 LEU B N 1
ATOM 4659 C CA . LEU B 1 174 ? -17.016 7.723 5.828 1 98.75 174 LEU B CA 1
ATOM 4660 C C . LEU B 1 174 ? -16.312 6.445 5.379 1 98.75 174 LEU B C 1
ATOM 4662 O O . LEU B 1 174 ? -15.359 6.5 4.598 1 98.75 174 LEU B O 1
ATOM 4666 N N . LEU B 1 175 ? -16.672 5.367 5.949 1 98.88 175 LEU B N 1
ATOM 4667 C CA . LEU B 1 175 ? -16.203 4.062 5.496 1 98.88 175 LEU B CA 1
ATOM 4668 C C . LEU B 1 175 ? -17.375 3.141 5.18 1 98.88 175 LEU B C 1
ATOM 4670 O O . LEU B 1 175 ? -18.266 2.965 6.004 1 98.88 175 LEU B O 1
ATOM 4674 N N . GLY B 1 176 ? -17.422 2.645 4.02 1 98.81 176 GLY B N 1
ATOM 4675 C CA . GLY B 1 176 ? -18.391 1.634 3.635 1 98.81 176 GLY B CA 1
ATOM 4676 C C . GLY B 1 176 ? -17.766 0.397 3.027 1 98.81 176 GLY B C 1
ATOM 4677 O O . GLY B 1 176 ? -16.781 0.494 2.295 1 98.81 176 GLY B O 1
ATOM 4678 N N . GLY B 1 177 ? -18.312 -0.682 3.34 1 98.62 177 GLY B N 1
ATOM 4679 C CA . GLY B 1 177 ? -17.797 -1.871 2.688 1 98.62 177 GLY B CA 1
ATOM 4680 C C . GLY B 1 177 ? -18.188 -3.158 3.389 1 98.62 177 GLY B C 1
ATOM 4681 O O . GLY B 1 177 ? -18.938 -3.135 4.363 1 98.62 177 GLY B O 1
ATOM 4682 N N . ASP B 1 178 ? -17.812 -4.273 2.793 1 98.62 178 ASP B N 1
ATOM 4683 C CA . ASP B 1 178 ? -17.875 -5.609 3.373 1 98.62 178 ASP B CA 1
ATOM 4684 C C . ASP B 1 178 ? -16.625 -5.922 4.172 1 98.62 178 ASP B C 1
ATOM 4686 O O . ASP B 1 178 ? -15.57 -6.227 3.596 1 98.62 178 ASP B O 1
ATOM 4690 N N . LEU B 1 179 ? -16.75 -5.875 5.512 1 98.56 179 LEU B N 1
ATOM 4691 C CA . LEU B 1 179 ? -15.555 -6.031 6.348 1 98.56 179 LEU B CA 1
ATOM 4692 C C . LEU B 1 179 ? -15.352 -7.492 6.734 1 98.56 179 LEU B C 1
ATOM 4694 O O . LEU B 1 179 ? -14.344 -7.84 7.352 1 98.56 179 LEU B O 1
ATOM 4698 N N . ASN B 1 180 ? -16.297 -8.352 6.434 1 97.69 180 ASN B N 1
ATOM 4699 C CA . ASN B 1 180 ? -16.219 -9.797 6.625 1 97.69 180 ASN B CA 1
ATOM 4700 C C . ASN B 1 180 ? -15.883 -10.156 8.078 1 97.69 180 ASN B C 1
ATOM 4702 O O . ASN B 1 180 ? -15.172 -11.125 8.336 1 97.69 180 ASN B O 1
ATOM 4706 N N . MET B 1 181 ? -16.266 -9.312 9 1 98.06 181 MET B N 1
ATOM 4707 C CA . MET B 1 181 ? -16.141 -9.555 10.438 1 98.06 181 MET B CA 1
ATOM 4708 C C . MET B 1 181 ? -17.391 -9.078 11.164 1 98.06 181 MET B C 1
ATOM 4710 O O . MET B 1 181 ? -18 -8.07 10.789 1 98.06 181 MET B O 1
ATOM 4714 N N . HIS B 1 182 ? -17.719 -9.828 12.211 1 97 182 HIS B N 1
ATOM 4715 C CA . HIS B 1 182 ? -18.859 -9.469 13.047 1 97 182 HIS B CA 1
ATOM 4716 C C . HIS B 1 182 ? -18.531 -8.273 13.938 1 97 182 HIS B C 1
ATOM 4718 O O . HIS B 1 182 ? -17.375 -7.977 14.188 1 97 182 HIS B O 1
ATOM 4724 N N . PRO B 1 183 ? -19.578 -7.602 14.398 1 97.38 183 PRO B N 1
ATOM 4725 C CA . PRO B 1 183 ? -19.375 -6.379 15.172 1 97.38 183 PRO B CA 1
ATOM 4726 C C . PRO B 1 183 ? -18.469 -6.598 16.375 1 97.38 183 PRO B C 1
ATOM 4728 O O . PRO B 1 183 ? -17.688 -5.707 16.75 1 97.38 183 PRO B O 1
ATOM 4731 N N . GLU B 1 184 ? -18.453 -7.777 16.938 1 96.19 184 GLU B N 1
ATOM 4732 C CA . GLU B 1 184 ? -17.703 -8.016 18.172 1 96.19 184 GLU B CA 1
ATOM 4733 C C . GLU B 1 184 ? -16.344 -8.633 17.891 1 96.19 184 GLU B C 1
ATOM 4735 O O . GLU B 1 184 ? -15.531 -8.828 18.797 1 96.19 184 GLU B O 1
ATOM 4740 N N . ASP B 1 185 ? -16.109 -8.93 16.688 1 97.81 185 ASP B N 1
ATOM 4741 C CA . ASP B 1 185 ? -14.812 -9.508 16.344 1 97.81 185 ASP B CA 1
ATOM 4742 C C . ASP B 1 185 ? -13.688 -8.508 16.594 1 97.81 185 ASP B C 1
ATOM 4744 O O . ASP B 1 185 ? -13.891 -7.297 16.5 1 97.81 185 ASP B O 1
ATOM 4748 N N . VAL B 1 186 ? -12.516 -9.016 16.844 1 98.06 186 VAL B N 1
ATOM 4749 C CA . VAL B 1 186 ? -11.367 -8.227 17.266 1 98.06 186 VAL B CA 1
ATOM 4750 C C . VAL B 1 186 ? -11.016 -7.207 16.188 1 98.06 186 VAL B C 1
ATOM 4752 O O . VAL B 1 186 ? -10.641 -6.07 16.484 1 98.06 186 VAL B O 1
ATOM 4755 N N . GLY B 1 187 ? -11.156 -7.602 14.922 1 98.38 187 GLY B N 1
ATOM 4756 C CA . GLY B 1 187 ? -10.82 -6.691 13.836 1 98.38 187 GLY B CA 1
ATOM 4757 C C . GLY B 1 187 ? -11.695 -5.457 13.797 1 98.38 187 GLY B C 1
ATOM 4758 O O . GLY B 1 187 ? -11.211 -4.348 13.562 1 98.38 187 GLY B O 1
ATOM 4759 N N . ILE B 1 188 ? -13.008 -5.629 14.039 1 98.44 188 ILE B N 1
ATOM 4760 C CA . ILE B 1 188 ? -13.938 -4.504 14.016 1 98.44 188 ILE B CA 1
ATOM 4761 C C . ILE B 1 188 ? -13.727 -3.637 15.25 1 98.44 188 ILE B C 1
ATOM 4763 O O . ILE B 1 188 ? -13.734 -2.406 15.164 1 98.44 188 ILE B O 1
ATOM 4767 N N . ARG B 1 189 ? -13.523 -4.25 16.391 1 98 189 ARG B N 1
ATOM 4768 C CA . ARG B 1 189 ? -13.234 -3.506 17.609 1 98 189 ARG B CA 1
ATOM 4769 C C . ARG B 1 189 ? -11.961 -2.68 17.453 1 98 189 ARG B C 1
ATOM 4771 O O . ARG B 1 189 ? -11.914 -1.521 17.875 1 98 189 ARG B O 1
ATOM 4778 N N . LEU B 1 190 ? -11 -3.328 16.859 1 98 190 LEU B N 1
ATOM 4779 C CA . LEU B 1 190 ? -9.734 -2.65 16.625 1 98 190 LEU B CA 1
ATOM 4780 C C . LEU B 1 190 ? -9.93 -1.45 15.703 1 98 190 LEU B C 1
ATOM 4782 O O . LEU B 1 190 ? -9.461 -0.349 16 1 98 190 LEU B O 1
ATOM 4786 N N . LEU B 1 191 ? -10.617 -1.63 14.578 1 98.25 191 LEU B N 1
ATOM 4787 C CA . LEU B 1 191 ? -10.867 -0.586 13.586 1 98.25 191 LEU B CA 1
ATOM 4788 C C . LEU B 1 191 ? -11.609 0.592 14.211 1 98.25 191 LEU B C 1
ATOM 4790 O O . LEU B 1 191 ? -11.164 1.737 14.102 1 98.25 191 LEU B O 1
ATOM 4794 N N . ARG B 1 192 ? -12.664 0.311 14.883 1 97.56 192 ARG B N 1
ATOM 4795 C CA . ARG B 1 192 ? -13.477 1.361 15.484 1 97.56 192 ARG B CA 1
ATOM 4796 C C . ARG B 1 192 ? -12.742 2.035 16.641 1 97.56 192 ARG B C 1
ATOM 4798 O O . ARG B 1 192 ? -12.773 3.26 16.766 1 97.56 192 ARG B O 1
ATOM 4805 N N . GLY B 1 193 ? -12.086 1.206 17.453 1 95.88 193 GLY B N 1
ATOM 4806 C CA . GLY B 1 193 ? -11.359 1.758 18.578 1 95.88 193 GLY B CA 1
ATOM 4807 C C . GLY B 1 193 ? -10.211 2.658 18.172 1 95.88 193 GLY B C 1
ATOM 4808 O O . GLY B 1 193 ? -9.984 3.705 18.781 1 95.88 193 GLY B O 1
ATOM 4809 N N . TRP B 1 194 ? -9.508 2.256 17.172 1 95.25 194 TRP B N 1
ATOM 4810 C CA . TRP B 1 194 ? -8.312 2.98 16.75 1 95.25 194 TRP B CA 1
ATOM 4811 C C . TRP B 1 194 ? -8.688 4.266 16.016 1 95.25 194 TRP B C 1
ATOM 4813 O O . TRP B 1 194 ? -8.023 5.293 16.172 1 95.25 194 TRP B O 1
ATOM 4823 N N . THR B 1 195 ? -9.758 4.246 15.203 1 95.94 195 THR B N 1
ATOM 4824 C CA . THR B 1 195 ? -10.094 5.363 14.328 1 95.94 195 THR B CA 1
ATOM 4825 C C . THR B 1 195 ? -11.156 6.25 14.977 1 95.94 195 THR B C 1
ATOM 4827 O O . THR B 1 195 ? -11.328 7.406 14.586 1 95.94 195 THR B O 1
ATOM 4830 N N . GLY B 1 196 ? -11.961 5.695 15.883 1 95.12 196 GLY B N 1
ATOM 4831 C CA . GLY B 1 196 ? -13.078 6.426 16.453 1 95.12 196 GLY B CA 1
ATOM 4832 C C . GLY B 1 196 ? -14.32 6.398 15.594 1 95.12 196 GLY B C 1
ATOM 4833 O O . GLY B 1 196 ? -15.305 7.082 15.883 1 95.12 196 GLY B O 1
ATOM 4834 N N . LEU B 1 197 ? -14.336 5.57 14.555 1 97.75 197 LEU B N 1
ATOM 4835 C CA . LEU B 1 197 ? -15.492 5.484 13.664 1 97.75 197 LEU B CA 1
ATOM 4836 C C . LEU B 1 197 ? -16.703 4.922 14.391 1 97.75 197 LEU B C 1
ATOM 4838 O O . LEU B 1 197 ? -16.594 3.955 15.148 1 97.75 197 LEU B O 1
ATOM 4842 N N . ARG B 1 198 ? -17.797 5.523 14.148 1 97.94 198 ARG B N 1
ATOM 4843 C CA . ARG B 1 198 ? -19.062 5.074 14.727 1 97.94 198 ARG B CA 1
ATOM 4844 C C . ARG B 1 198 ? -19.828 4.184 13.758 1 97.94 198 ARG B C 1
ATOM 4846 O O . ARG B 1 198 ? -19.844 4.445 12.555 1 97.94 198 ARG B O 1
ATOM 4853 N N . ASP B 1 199 ? -20.422 3.189 14.305 1 98.44 199 ASP B N 1
ATOM 4854 C CA . ASP B 1 199 ? -21.234 2.252 13.539 1 98.44 199 ASP B CA 1
ATOM 4855 C C . ASP B 1 199 ? -22.641 2.799 13.32 1 98.44 199 ASP B C 1
ATOM 4857 O O . ASP B 1 199 ? -23.391 2.994 14.273 1 98.44 199 ASP B O 1
ATOM 4861 N N . SER B 1 200 ? -23.016 2.988 12.094 1 98.62 200 SER B N 1
ATOM 4862 C CA . SER B 1 200 ? -24.328 3.531 11.781 1 98.62 200 SER B CA 1
ATOM 4863 C C . SER B 1 200 ? -25.438 2.691 12.414 1 98.62 200 SER B C 1
ATOM 4865 O O . SER B 1 200 ? -26.438 3.229 12.891 1 98.62 200 SER B O 1
ATOM 4867 N N . PHE B 1 201 ? -25.281 1.396 12.43 1 98.62 201 PHE B N 1
ATOM 4868 C CA . PHE B 1 201 ? -26.297 0.529 13.016 1 98.62 201 PHE B CA 1
ATOM 4869 C C . PHE B 1 201 ? -26.438 0.794 14.508 1 98.62 201 PHE B C 1
ATOM 4871 O O . PHE B 1 201 ? -27.562 0.908 15.016 1 98.62 201 PHE B O 1
ATOM 4878 N N . ALA B 1 202 ? -25.344 0.926 15.219 1 97.44 202 ALA B N 1
ATOM 4879 C CA . ALA B 1 202 ? -25.328 1.076 16.672 1 97.44 202 ALA B CA 1
ATOM 4880 C C . ALA B 1 202 ? -25.828 2.461 17.078 1 97.44 202 ALA B C 1
ATOM 4882 O O . ALA B 1 202 ? -26.344 2.643 18.188 1 97.44 202 ALA B O 1
ATOM 4883 N N . HIS B 1 203 ? -25.734 3.439 16.172 1 97.25 203 HIS B N 1
ATOM 4884 C CA . HIS B 1 203 ? -25.953 4.812 16.609 1 97.25 203 HIS B CA 1
ATOM 4885 C C . HIS B 1 203 ? -27.125 5.449 15.875 1 97.25 203 HIS B C 1
ATOM 4887 O O . HIS B 1 203 ? -27.438 6.621 16.094 1 97.25 203 HIS B O 1
ATOM 4893 N N . THR B 1 204 ? -27.75 4.648 15.016 1 98.38 204 THR B N 1
ATOM 4894 C CA . THR B 1 204 ? -28.859 5.188 14.234 1 98.38 204 THR B CA 1
ATOM 4895 C C . THR B 1 204 ? -30.047 5.508 15.133 1 98.38 204 THR B C 1
ATOM 4897 O O . THR B 1 204 ? -30.266 4.832 16.141 1 98.38 204 THR B O 1
ATOM 4900 N N . GLU B 1 205 ? -30.828 6.523 14.781 1 98.06 205 GLU B N 1
ATOM 4901 C CA . GLU B 1 205 ? -32.062 6.859 15.477 1 98.06 205 GLU B CA 1
ATOM 4902 C C . GLU B 1 205 ? -33.188 5.895 15.102 1 98.06 205 GLU B C 1
ATOM 4904 O O . GLU B 1 205 ? -34 5.508 15.953 1 98.06 205 GLU B O 1
ATOM 4909 N N . LYS B 1 206 ? -33.219 5.613 13.836 1 98.25 206 LYS B N 1
ATOM 4910 C CA . LYS B 1 206 ? -34.25 4.715 13.305 1 98.25 206 LYS B CA 1
ATOM 4911 C C . LYS B 1 206 ? -33.594 3.607 12.461 1 98.25 206 LYS B C 1
ATOM 4913 O O . LYS B 1 206 ? -32.781 3.881 11.578 1 98.25 206 LYS B O 1
ATOM 4918 N N . PHE B 1 207 ? -33.969 2.416 12.758 1 98.31 207 PHE B N 1
ATOM 4919 C CA . PHE B 1 207 ? -33.469 1.289 11.984 1 98.31 207 PHE B CA 1
ATOM 4920 C C . PHE B 1 207 ? -34.625 0.509 11.352 1 98.31 207 PHE B C 1
ATOM 4922 O O . PHE B 1 207 ? -35.656 0.28 11.992 1 98.31 207 PHE B O 1
ATOM 4929 N N . GLU B 1 208 ? -34.5 0.204 10.117 1 97.75 208 GLU B N 1
ATOM 4930 C CA . GLU B 1 208 ? -35.406 -0.685 9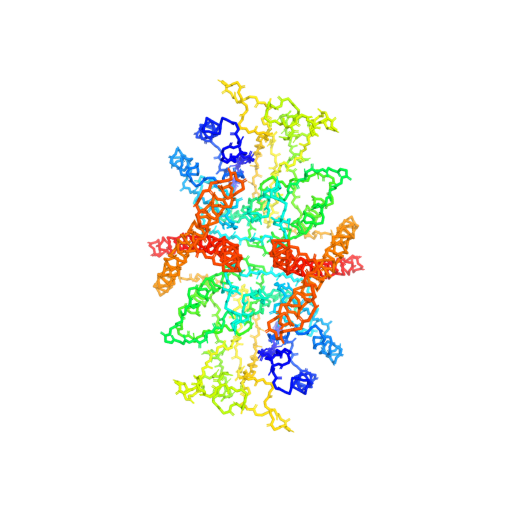.398 1 97.75 208 GLU B CA 1
ATOM 4931 C C . GLU B 1 208 ? -34.656 -1.725 8.594 1 97.75 208 GLU B C 1
ATOM 4933 O O . GLU B 1 208 ? -33.812 -1.375 7.754 1 97.75 208 GLU B O 1
ATOM 4938 N N . GLY B 1 209 ? -34.875 -2.943 8.844 1 96.25 209 GLY B N 1
ATOM 4939 C CA . GLY B 1 209 ? -34.188 -3.977 8.078 1 96.25 209 GLY B CA 1
ATOM 4940 C C . GLY B 1 209 ? -34.094 -5.305 8.812 1 96.25 209 GLY B C 1
ATOM 4941 O O . GLY B 1 209 ? -35 -5.629 9.609 1 96.25 209 GLY B O 1
ATOM 4942 N N . CYS B 1 210 ? -33.188 -6.102 8.453 1 94.69 210 CYS B N 1
ATOM 4943 C CA . CYS B 1 210 ? -33 -7.414 9.055 1 94.69 210 CYS B CA 1
ATOM 4944 C C . CYS B 1 210 ? -32.562 -7.289 10.508 1 94.69 210 CYS B C 1
ATOM 4946 O O . CYS B 1 210 ? -31.891 -6.328 10.883 1 94.69 210 CYS B O 1
ATOM 4948 N N . LYS B 1 211 ? -32.906 -8.297 11.227 1 93.56 211 LYS B N 1
ATOM 4949 C CA . LYS B 1 211 ? -32.625 -8.297 12.664 1 93.56 211 LYS B CA 1
ATOM 4950 C C . LYS B 1 211 ? -31.125 -8.047 12.922 1 93.56 211 LYS B C 1
ATOM 4952 O O . LYS B 1 211 ? -30.266 -8.609 12.242 1 93.56 211 LYS B O 1
ATOM 4957 N N . ASP B 1 212 ? -30.859 -7.121 13.82 1 95 212 ASP B N 1
ATOM 4958 C CA . ASP B 1 212 ? -29.516 -6.809 14.289 1 95 212 ASP B CA 1
ATOM 4959 C C . ASP B 1 212 ? -28.656 -6.246 13.164 1 95 212 ASP B C 1
ATOM 4961 O O . ASP B 1 212 ? -27.422 -6.289 13.234 1 95 212 ASP B O 1
ATOM 4965 N N . GLY B 1 213 ? -29.312 -5.809 12.102 1 96.81 213 GLY B N 1
ATOM 4966 C CA . GLY B 1 213 ? -28.578 -5.203 11 1 96.81 213 GLY B CA 1
ATOM 4967 C C . GLY B 1 213 ? -27.859 -6.215 10.141 1 96.81 213 GLY B C 1
ATOM 4968 O O . GLY B 1 213 ? -26.891 -5.871 9.445 1 96.81 213 GLY B O 1
ATOM 4969 N N . CYS B 1 214 ? -28.297 -7.461 10.211 1 97.31 214 CYS B N 1
ATOM 4970 C CA . CYS B 1 214 ? -27.625 -8.523 9.469 1 97.31 214 CYS B CA 1
ATOM 4971 C C . CYS B 1 214 ? -27.719 -8.281 7.969 1 97.31 214 CYS B C 1
ATOM 4973 O O . CYS B 1 214 ? -28.734 -7.785 7.477 1 97.31 214 CYS B O 1
ATOM 4975 N N . THR B 1 215 ? -26.625 -8.648 7.281 1 97.75 215 THR B N 1
ATOM 4976 C CA . THR B 1 215 ? -26.578 -8.391 5.848 1 97.75 215 THR B CA 1
ATOM 4977 C C . THR B 1 215 ? -26.406 -9.688 5.07 1 97.75 215 THR B C 1
ATOM 4979 O O . THR B 1 215 ? -26.609 -9.727 3.855 1 97.75 215 THR B O 1
ATOM 4982 N N . LEU B 1 216 ? -25.906 -10.68 5.68 1 96.19 216 LEU B N 1
ATOM 4983 C CA . LEU B 1 216 ? -25.969 -12.047 5.195 1 96.19 216 LEU B CA 1
ATOM 4984 C C . LEU B 1 216 ? -27.047 -12.836 5.949 1 96.19 216 LEU B C 1
ATOM 4986 O O . LEU B 1 216 ? -26.875 -13.156 7.129 1 96.19 216 LEU B O 1
ATOM 4990 N N . VAL B 1 217 ? -28.109 -13.133 5.254 1 95.19 217 VAL B N 1
ATOM 4991 C CA . VAL B 1 217 ? -29.266 -13.688 5.957 1 95.19 217 VAL B CA 1
ATOM 4992 C C . VAL B 1 217 ? -29.703 -14.984 5.277 1 95.19 217 VAL B C 1
ATOM 4994 O O . VAL B 1 217 ? -29.625 -15.109 4.051 1 95.19 217 VAL B O 1
ATOM 4997 N N . PRO B 1 218 ? -30.188 -15.922 6.07 1 93.44 218 PRO B N 1
ATOM 4998 C CA . PRO B 1 218 ? -30.547 -17.234 5.539 1 93.44 218 PRO B CA 1
ATOM 4999 C C . PRO B 1 218 ? -31.672 -17.172 4.512 1 93.44 218 PRO B C 1
ATOM 5001 O O . PRO B 1 218 ? -31.734 -18 3.602 1 93.44 218 PRO B O 1
ATOM 5004 N N . ASP B 1 219 ? -32.562 -16.219 4.547 1 91.25 219 ASP B N 1
ATOM 5005 C CA . ASP B 1 219 ? -33.719 -16.125 3.664 1 91.25 219 ASP B CA 1
ATOM 5006 C C . ASP B 1 219 ? -33.312 -15.625 2.279 1 91.25 219 ASP B C 1
ATOM 5008 O O . ASP B 1 219 ? -34.094 -15.711 1.329 1 91.25 219 ASP B O 1
ATOM 5012 N N . ASN B 1 220 ? -32.156 -15.055 2.16 1 94.5 220 ASN B N 1
ATOM 5013 C CA . ASN B 1 220 ? -31.625 -14.664 0.855 1 94.5 220 ASN B CA 1
ATOM 5014 C C . ASN B 1 220 ? -31.297 -15.883 -0.009 1 94.5 220 ASN B C 1
ATOM 5016 O O . ASN B 1 220 ? -30.5 -16.734 0.386 1 94.5 220 ASN B O 1
ATOM 5020 N N . CYS B 1 221 ? -31.875 -16.016 -1.188 1 94.12 221 CYS B N 1
ATOM 5021 C CA . CYS B 1 221 ? -31.812 -17.219 -2.008 1 94.12 221 CYS B CA 1
ATOM 5022 C C . CYS B 1 221 ? -30.406 -17.438 -2.557 1 94.12 221 CYS B C 1
ATOM 5024 O O . CYS B 1 221 ? -30.078 -18.516 -3.057 1 94.12 221 CYS B O 1
ATOM 5026 N N . PHE B 1 222 ? -29.547 -16.406 -2.469 1 95 222 PHE B N 1
ATOM 5027 C CA . PHE B 1 222 ? -28.203 -16.547 -3.021 1 95 222 PHE B CA 1
ATOM 5028 C C . PHE B 1 222 ? -27.203 -16.922 -1.936 1 95 222 PHE B C 1
ATOM 5030 O O . PHE B 1 222 ? -26.031 -17.219 -2.229 1 95 222 PHE B O 1
ATOM 5037 N N . THR B 1 223 ? -27.625 -16.875 -0.686 1 92.38 223 THR B N 1
ATOM 5038 C CA . THR B 1 223 ? -26.719 -17.219 0.402 1 92.38 223 THR B CA 1
ATOM 5039 C C . THR B 1 223 ? -26.547 -18.719 0.514 1 92.38 223 THR B C 1
ATOM 5041 O O . THR B 1 223 ? -27.469 -19.484 0.241 1 92.38 223 THR B O 1
ATOM 5044 N N . ASN B 1 224 ? -25.359 -19.141 0.894 1 88 224 ASN B N 1
ATOM 5045 C CA . ASN B 1 224 ? -25.094 -20.547 1.145 1 88 224 ASN B CA 1
ATOM 5046 C C . ASN B 1 224 ? -25.781 -21.047 2.414 1 88 224 ASN B C 1
ATOM 5048 O O . ASN B 1 224 ? -25.359 -20.703 3.523 1 88 224 ASN B O 1
ATOM 5052 N N . LYS B 1 225 ? -26.594 -21.906 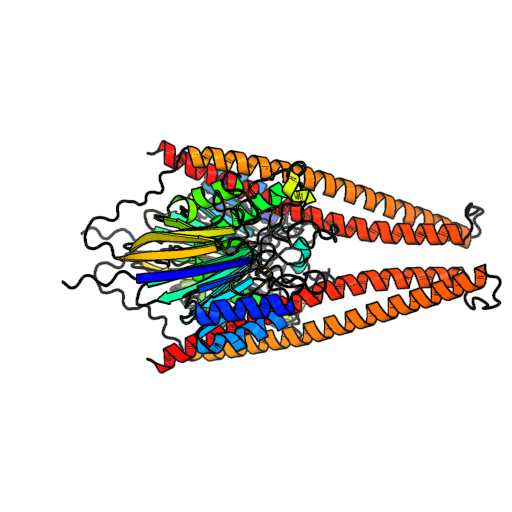2.287 1 87.44 225 LYS B N 1
ATOM 5053 C CA . LYS B 1 225 ? -27.422 -22.359 3.402 1 87.44 225 LYS B CA 1
ATOM 5054 C C . LYS B 1 225 ? -26.594 -23.141 4.414 1 87.44 225 LYS B C 1
ATOM 5056 O O . LYS B 1 225 ? -26.859 -23.078 5.617 1 87.44 225 LYS B O 1
ATOM 5061 N N . LYS B 1 226 ? -25.688 -23.859 3.908 1 84.75 226 LYS B N 1
ATOM 5062 C CA . LYS B 1 226 ? -24.844 -24.656 4.793 1 84.75 226 LYS B CA 1
ATOM 5063 C C . LYS B 1 226 ? -24.047 -23.766 5.746 1 84.75 226 LYS B C 1
ATOM 5065 O O . LYS B 1 226 ? -23.906 -24.078 6.93 1 84.75 226 LYS B O 1
ATOM 5070 N N . GLU B 1 227 ? -23.641 -22.656 5.227 1 82.38 227 GLU B N 1
ATOM 5071 C CA . GLU B 1 227 ? -22.859 -21.734 6.039 1 82.38 227 GLU B CA 1
ATOM 5072 C C . GLU B 1 227 ? -23.734 -20.984 7.031 1 82.38 227 GLU B C 1
ATOM 5074 O O . GLU B 1 227 ? -23.281 -20.609 8.117 1 82.38 227 GLU B O 1
ATOM 5079 N N . MET B 1 228 ? -24.969 -20.859 6.703 1 87.62 228 MET B N 1
ATOM 5080 C CA . MET B 1 228 ? -25.875 -20.047 7.504 1 87.62 228 MET B CA 1
ATOM 5081 C C . MET B 1 228 ? -26.484 -20.859 8.641 1 87.62 228 MET B C 1
ATOM 5083 O O . MET B 1 228 ? -27.094 -20.312 9.555 1 87.62 228 MET B O 1
ATOM 5087 N N . ARG B 1 229 ? -26.25 -22.172 8.648 1 86.81 229 ARG B N 1
ATOM 5088 C CA . ARG B 1 229 ? -26.844 -23.047 9.648 1 86.81 229 ARG B CA 1
ATOM 5089 C C . ARG B 1 229 ? -26.422 -22.625 11.055 1 86.81 229 ARG B C 1
ATOM 5091 O O . ARG B 1 229 ? -27.203 -22.781 12.008 1 86.81 229 ARG B O 1
ATOM 5098 N N . TRP B 1 230 ? -25.297 -22.047 11.164 1 87.5 230 TRP B N 1
ATOM 5099 C CA . TRP B 1 230 ? -24.766 -21.688 12.477 1 87.5 230 TRP B CA 1
ATOM 5100 C C . TRP B 1 230 ? -25.188 -20.266 12.852 1 87.5 230 TRP B C 1
ATOM 5102 O O . TRP B 1 230 ? -24.984 -19.828 13.984 1 87.5 230 TRP B O 1
ATOM 5112 N N . PHE B 1 231 ? -25.875 -19.578 11.914 1 92.06 231 PHE B N 1
ATOM 5113 C CA . PHE B 1 231 ? -26.312 -18.203 12.125 1 92.06 231 PHE B CA 1
ATOM 5114 C C . PHE B 1 231 ? -27.75 -18.016 11.633 1 92.06 231 PHE B C 1
ATOM 5116 O O . PHE B 1 231 ? -27.984 -17.281 10.672 1 92.06 231 PHE B O 1
ATOM 5123 N N . PRO B 1 232 ? -28.656 -18.562 12.359 1 91.31 232 PRO B N 1
ATOM 5124 C CA . PRO B 1 232 ? -30.047 -18.562 11.891 1 91.31 232 PRO B CA 1
ATOM 5125 C C . PRO B 1 232 ? -30.594 -17.141 11.695 1 91.31 232 PRO B C 1
ATOM 5127 O O . PRO B 1 232 ? -31.5 -16.938 10.883 1 91.31 232 PRO B O 1
ATOM 5130 N N . GLN B 1 233 ? -30.078 -16.172 12.414 1 91.75 233 GLN B N 1
ATOM 5131 C CA . GLN B 1 233 ? -30.562 -14.797 12.266 1 91.75 233 GLN B CA 1
ATOM 5132 C C . GLN B 1 233 ? -29.734 -14.023 11.25 1 91.75 233 GLN B C 1
ATOM 5134 O O . GLN B 1 233 ? -30.078 -12.891 10.891 1 91.75 233 GLN B O 1
ATOM 5139 N N . GLY B 1 234 ? -28.656 -14.672 10.805 1 94.44 234 GLY B N 1
ATOM 5140 C CA . GLY B 1 234 ? -27.75 -14 9.883 1 94.44 234 GLY B CA 1
ATOM 5141 C C . GLY B 1 234 ? -26.547 -13.391 10.57 1 94.44 234 GLY B C 1
ATOM 5142 O O . GLY B 1 234 ? -26.344 -13.578 11.773 1 94.44 234 GLY B O 1
ATOM 5143 N N . ILE B 1 235 ? -25.734 -12.781 9.805 1 95.62 235 ILE B N 1
ATOM 5144 C CA . ILE B 1 235 ? -24.547 -12.109 10.328 1 95.62 235 ILE B CA 1
ATOM 5145 C C . ILE B 1 235 ? -24.453 -10.711 9.734 1 95.62 235 ILE B C 1
ATOM 5147 O O . ILE B 1 235 ? -24.906 -10.469 8.617 1 95.62 235 ILE B O 1
ATOM 5151 N N . ARG B 1 236 ? -23.953 -9.805 10.508 1 98.06 236 ARG B N 1
ATOM 5152 C CA . ARG B 1 236 ? -23.703 -8.445 10.047 1 98.06 236 ARG B CA 1
ATOM 5153 C C . ARG B 1 236 ? -22.219 -8.25 9.719 1 98.06 236 ARG B C 1
ATOM 5155 O O . ARG B 1 236 ? -21.375 -8.25 10.609 1 98.06 236 ARG B O 1
ATOM 5162 N N . ILE B 1 237 ? -21.969 -8.07 8.391 1 98.12 237 ILE B N 1
ATOM 5163 C CA . ILE B 1 237 ? -20.562 -7.965 8.016 1 98.12 237 ILE B CA 1
ATOM 5164 C C . ILE B 1 237 ? -20.375 -6.785 7.062 1 98.12 237 ILE B C 1
ATOM 5166 O O . ILE B 1 237 ? -19.25 -6.469 6.68 1 98.12 237 ILE B O 1
ATOM 5170 N N . ASP B 1 238 ? -21.453 -6.141 6.645 1 98.75 238 ASP B N 1
ATOM 5171 C CA . ASP B 1 238 ? -21.406 -4.918 5.844 1 98.75 238 ASP B CA 1
ATOM 5172 C C . ASP B 1 238 ? -21.688 -3.689 6.707 1 98.75 238 ASP B C 1
ATOM 5174 O O . ASP B 1 238 ? -22.594 -3.695 7.535 1 98.75 238 ASP B O 1
ATOM 5178 N N . TYR B 1 239 ? -20.875 -2.674 6.523 1 98.81 239 TYR B N 1
ATOM 5179 C CA . TYR B 1 239 ? -20.922 -1.554 7.457 1 98.81 239 TYR B CA 1
ATOM 5180 C C . TYR B 1 239 ? -20.922 -0.223 6.715 1 98.81 239 TYR B C 1
ATOM 5182 O O . TYR B 1 239 ? -20.359 -0.117 5.621 1 98.81 239 TYR B O 1
ATOM 5190 N N . VAL B 1 240 ? -21.578 0.739 7.223 1 98.88 240 VAL B N 1
ATOM 5191 C CA . VAL B 1 240 ? -21.344 2.162 6.996 1 98.88 240 VAL B CA 1
ATOM 5192 C C . VAL B 1 240 ? -20.906 2.828 8.297 1 98.88 240 VAL B C 1
ATOM 5194 O O . VAL B 1 240 ? -21.688 2.934 9.242 1 98.88 240 VAL B O 1
ATOM 5197 N N . LEU B 1 241 ? -19.656 3.158 8.367 1 98.88 241 LEU B N 1
ATOM 5198 C CA . LEU B 1 241 ? -19.078 3.807 9.539 1 98.88 241 LEU B CA 1
ATOM 5199 C C . LEU B 1 241 ? -18.766 5.27 9.25 1 98.88 241 LEU B C 1
ATOM 5201 O O . LEU B 1 241 ? -18.547 5.645 8.094 1 98.88 241 LEU B O 1
ATOM 5205 N N . TYR B 1 242 ? -18.844 6.082 10.266 1 98.62 242 TYR B N 1
ATOM 5206 C CA . TYR B 1 242 ? -18.641 7.508 10.047 1 98.62 242 TYR B CA 1
ATOM 5207 C C . TYR B 1 242 ? -18.016 8.172 11.266 1 98.62 242 TYR B C 1
ATOM 5209 O O . TYR B 1 242 ? -18.062 7.621 12.367 1 98.62 242 TYR B O 1
ATOM 5217 N N . GLN B 1 243 ? -17.406 9.234 11.039 1 97.31 243 GLN B N 1
ATOM 5218 C CA . GLN B 1 243 ? -16.844 10.086 12.086 1 97.31 243 GLN B CA 1
ATOM 5219 C C . GLN B 1 243 ? -16.719 11.531 11.609 1 97.31 243 GLN B C 1
ATOM 5221 O O . GLN B 1 243 ? -16.359 11.781 10.461 1 97.31 243 GLN B O 1
ATOM 5226 N N . ALA B 1 244 ? -17.141 12.422 12.414 1 95.25 244 ALA B N 1
ATOM 5227 C CA . ALA B 1 244 ? -16.859 13.836 12.141 1 95.25 244 ALA B CA 1
ATOM 5228 C C . ALA B 1 244 ? -15.57 14.281 12.82 1 95.25 244 ALA B C 1
ATOM 5230 O O . ALA B 1 244 ? -15.297 13.883 13.961 1 95.25 244 ALA B O 1
ATOM 5231 N N . LEU B 1 245 ? -14.922 14.977 11.945 1 88.19 245 LEU B N 1
ATOM 5232 C CA . LEU B 1 245 ? -13.68 15.555 12.438 1 88.19 245 LEU B CA 1
ATOM 5233 C C . LEU B 1 245 ? -13.766 17.078 12.484 1 88.19 245 LEU B C 1
ATOM 5235 O O . LEU B 1 245 ? -14.664 17.672 11.883 1 88.19 245 LEU B O 1
ATOM 5239 N N . SER B 1 246 ? -13.117 17.781 13.219 1 82.81 246 SER B N 1
ATOM 5240 C CA . SER B 1 246 ? -13.047 19.234 13.266 1 82.81 246 SER B CA 1
ATOM 5241 C C . SER B 1 246 ? -14.242 19.828 14.016 1 82.81 246 SER B C 1
ATOM 5243 O O . SER B 1 246 ? -14.602 19.344 15.094 1 82.81 246 SER B O 1
ATOM 5245 N N . HIS B 1 247 ? -14.914 20.891 13.367 1 88.31 247 HIS B N 1
ATOM 5246 C CA . HIS B 1 247 ? -15.984 21.625 14.047 1 88.31 247 HIS B CA 1
ATOM 5247 C C . HIS B 1 247 ? -17.359 21.156 13.555 1 88.31 247 HIS B C 1
ATOM 5249 O O . HIS B 1 247 ? -18.328 21.906 13.633 1 88.31 247 HIS B O 1
ATOM 5255 N N . TYR B 1 248 ? -17.453 19.891 13.008 1 92.88 248 TYR B N 1
ATOM 5256 C CA . TYR B 1 248 ? -18.719 19.344 12.547 1 92.88 248 TYR B CA 1
ATOM 5257 C C . TYR B 1 248 ? -19.172 18.219 13.453 1 92.88 248 TYR B C 1
ATOM 5259 O O . TYR B 1 248 ? -18.375 17.609 14.156 1 92.88 248 TYR B O 1
ATOM 5267 N N . THR B 1 249 ? -20.422 18.047 13.5 1 94.75 249 THR B N 1
ATOM 5268 C CA . THR B 1 249 ? -21.031 16.859 14.094 1 94.75 249 THR B CA 1
ATOM 5269 C C . THR B 1 249 ? -21.766 16.047 13.031 1 94.75 249 THR B C 1
ATOM 5271 O O . THR B 1 249 ? -22.266 16.609 12.055 1 94.75 249 THR B O 1
ATOM 5274 N N . ILE B 1 250 ? -21.75 14.781 13.219 1 96.62 250 ILE B N 1
ATOM 5275 C CA . ILE B 1 250 ? -22.438 13.891 12.289 1 96.62 250 ILE B CA 1
ATOM 5276 C C . ILE B 1 250 ? -23.281 12.883 13.062 1 96.62 250 ILE B C 1
ATOM 5278 O O . ILE B 1 250 ? -22.844 12.352 14.086 1 96.62 250 ILE B O 1
ATOM 5282 N N . THR B 1 251 ? -24.469 12.719 12.68 1 97.25 251 THR B N 1
ATOM 5283 C CA . THR B 1 251 ? -25.375 11.758 13.289 1 97.25 251 THR B CA 1
ATOM 5284 C C . THR B 1 251 ? -26.047 10.906 12.219 1 97.25 251 THR B C 1
ATOM 5286 O O . THR B 1 251 ? -26.156 11.312 11.062 1 97.25 251 THR B O 1
ATOM 5289 N N . CYS B 1 252 ? -26.391 9.727 12.602 1 98.38 252 CYS B N 1
ATOM 5290 C CA . CYS B 1 252 ? -27.141 8.836 11.711 1 98.38 252 CYS B CA 1
ATOM 5291 C C . CYS B 1 252 ? -28.625 8.891 12.008 1 98.38 252 CYS B C 1
ATOM 5293 O O . CYS B 1 252 ? -29.078 8.414 13.055 1 98.38 252 CYS B O 1
ATOM 5295 N N . GLU B 1 253 ? -29.359 9.438 11.094 1 98.31 253 GLU B N 1
ATOM 5296 C CA . GLU B 1 253 ? -30.797 9.555 11.273 1 98.31 253 GLU B CA 1
ATOM 5297 C C . GLU B 1 253 ? -31.5 8.203 11.078 1 98.31 253 GLU B C 1
ATOM 5299 O O . GLU B 1 253 ? -32.375 7.832 11.859 1 98.31 253 GLU B O 1
ATOM 5304 N N . SER B 1 254 ? -31.094 7.566 10.055 1 98.5 254 SER B N 1
ATOM 5305 C CA . SER B 1 254 ? -31.734 6.293 9.75 1 98.5 254 SER B CA 1
ATOM 5306 C C . SER B 1 254 ? -30.766 5.324 9.086 1 98.5 254 SER B C 1
ATOM 5308 O O . SER B 1 254 ? -29.875 5.746 8.352 1 98.5 254 SER B O 1
ATOM 5310 N N . LEU B 1 255 ? -30.906 4.074 9.398 1 98.62 255 LEU B N 1
ATOM 5311 C CA . LEU B 1 255 ? -30.234 2.963 8.734 1 98.62 255 LEU B CA 1
ATOM 5312 C C . LEU B 1 255 ? -31.25 1.938 8.234 1 98.62 255 LEU B C 1
ATOM 5314 O O . LEU B 1 255 ? -32.125 1.489 9 1 98.62 255 LEU B O 1
ATOM 5318 N N . VAL B 1 256 ? -31.156 1.638 6.965 1 98 256 VAL B N 1
ATOM 5319 C CA . VAL B 1 256 ? -32.062 0.682 6.352 1 98 256 VAL B CA 1
ATOM 5320 C C . VAL B 1 256 ? -31.281 -0.422 5.656 1 98 256 VAL B C 1
ATOM 5322 O O . VAL B 1 256 ? -30.297 -0.147 4.969 1 98 256 VAL B O 1
ATOM 5325 N N . THR B 1 257 ? -31.547 -1.639 5.875 1 97.62 257 THR B N 1
ATOM 5326 C CA . THR B 1 257 ? -31.047 -2.74 5.059 1 97.62 257 THR B CA 1
ATOM 5327 C C . THR B 1 257 ? -32.156 -3.326 4.203 1 97.62 257 THR B C 1
ATOM 5329 O O . THR B 1 257 ? -33.344 -3.322 4.605 1 97.62 257 THR B O 1
ATOM 5332 N N . THR B 1 258 ? -31.812 -3.752 3.037 1 96.56 258 THR B N 1
ATOM 5333 C CA . THR B 1 258 ? -32.781 -4.516 2.289 1 96.56 258 THR B CA 1
ATOM 5334 C C . THR B 1 258 ? -33.094 -5.836 2.992 1 96.56 258 THR B C 1
ATOM 5336 O O . THR B 1 258 ? -32.344 -6.289 3.84 1 96.56 258 THR B O 1
ATOM 5339 N N . THR B 1 259 ? -34.312 -6.359 2.783 1 91.81 259 THR B N 1
ATOM 5340 C CA . THR B 1 259 ? -34.75 -7.57 3.473 1 91.81 259 THR B CA 1
ATOM 5341 C C . THR B 1 259 ? -35.156 -8.641 2.469 1 91.81 259 THR B C 1
ATOM 5343 O O . THR B 1 259 ? -36.25 -9.25 2.604 1 91.81 259 THR B O 1
ATOM 5346 N N . GLY B 1 260 ? -34.375 -8.898 1.534 1 84.38 260 GLY B N 1
ATOM 5347 C CA . GLY B 1 260 ? -34.75 -9.914 0.57 1 84.38 260 GLY B CA 1
ATOM 5348 C C . GLY B 1 260 ? -34.844 -9.391 -0.849 1 84.38 260 GLY B C 1
ATOM 5349 O O . GLY B 1 260 ? -33.938 -8.672 -1.314 1 84.38 260 GLY B O 1
ATOM 5350 N N . THR B 1 261 ? -36.062 -9.562 -1.408 1 85.19 261 THR B N 1
ATOM 5351 C CA . THR B 1 261 ? -36.188 -9.281 -2.834 1 85.19 261 THR B CA 1
ATOM 5352 C C . THR B 1 261 ? -36.281 -7.773 -3.08 1 85.19 261 THR B C 1
ATOM 5354 O O . THR B 1 261 ? -36.75 -7.027 -2.219 1 85.19 261 THR B O 1
ATOM 5357 N N . ALA B 1 262 ? -35.781 -7.305 -4.137 1 86.38 262 ALA B N 1
ATOM 5358 C CA . ALA B 1 262 ? -35.875 -5.918 -4.586 1 86.38 262 ALA B CA 1
ATOM 5359 C C . ALA B 1 262 ? -37.312 -5.547 -4.926 1 86.38 262 ALA B C 1
ATOM 5361 O O . ALA B 1 262 ? -38.125 -6.414 -5.258 1 86.38 262 ALA B O 1
ATOM 5362 N N . PRO B 1 263 ? -37.625 -4.324 -4.727 1 83.81 263 PRO B N 1
ATOM 5363 C CA . PRO B 1 263 ? -39 -3.906 -5.047 1 83.81 263 PRO B CA 1
ATOM 5364 C C . PRO B 1 263 ? -39.406 -4.32 -6.453 1 83.81 263 PRO B C 1
ATOM 5366 O O . PRO B 1 263 ? -38.75 -3.994 -7.43 1 83.81 263 PRO B O 1
ATOM 5369 N N . GLY B 1 264 ? -40.5 -5.023 -6.523 1 85 264 GLY B N 1
ATOM 5370 C CA . GLY B 1 264 ? -41.062 -5.434 -7.793 1 85 264 GLY B CA 1
ATOM 5371 C C . GLY B 1 264 ? -40.344 -6.602 -8.43 1 85 264 GLY B C 1
ATOM 5372 O O . GLY B 1 264 ? -40.625 -6.957 -9.578 1 85 264 GLY B O 1
ATOM 5373 N N . LYS B 1 265 ? -39.375 -7.109 -7.727 1 90.25 265 LYS B N 1
ATOM 5374 C CA . LYS B 1 265 ? -38.594 -8.227 -8.25 1 90.25 265 LYS B CA 1
ATOM 5375 C C . LYS B 1 265 ? -38.688 -9.445 -7.336 1 90.25 265 LYS B C 1
ATOM 5377 O O . LYS B 1 265 ? -39.125 -9.328 -6.188 1 90.25 265 LYS B O 1
ATOM 5382 N N . ASP B 1 266 ? -38.344 -10.641 -7.836 1 91 266 ASP B N 1
ATOM 5383 C CA . ASP B 1 266 ? -38.438 -11.883 -7.074 1 91 266 ASP B CA 1
ATOM 5384 C C . ASP B 1 266 ? -37.062 -12.297 -6.535 1 91 266 ASP B C 1
ATOM 5386 O O . ASP B 1 266 ? -36.906 -13.383 -5.969 1 91 266 ASP B O 1
ATOM 5390 N N . VAL B 1 267 ? -36.094 -11.453 -6.805 1 95.31 267 VAL B N 1
ATOM 5391 C CA . VAL B 1 267 ? -34.75 -11.805 -6.355 1 95.31 267 VAL B CA 1
ATOM 5392 C C . VAL B 1 267 ? -34.094 -10.609 -5.66 1 95.31 267 VAL B C 1
ATOM 5394 O O . VAL B 1 267 ? -34.438 -9.461 -5.949 1 95.31 267 VAL B O 1
ATOM 5397 N N . PRO B 1 268 ? -33.25 -10.883 -4.746 1 96.94 268 PRO B N 1
ATOM 5398 C CA . PRO B 1 268 ? -32.5 -9.797 -4.109 1 96.94 268 PRO B CA 1
ATOM 5399 C C . PRO B 1 268 ? -31.406 -9.219 -5.012 1 96.94 268 PRO B C 1
ATOM 5401 O O . PRO B 1 268 ? -31.109 -9.781 -6.07 1 96.94 268 PRO B O 1
ATOM 5404 N N . TYR B 1 269 ? -30.828 -8.078 -4.676 1 97.56 269 TYR B N 1
ATOM 5405 C CA . TYR B 1 269 ? -29.766 -7.426 -5.438 1 97.56 269 TYR B CA 1
ATOM 5406 C C . TYR B 1 269 ? -28.5 -8.266 -5.43 1 97.56 269 TYR B C 1
ATOM 5408 O O . TYR B 1 269 ? -27.719 -8.234 -6.387 1 97.56 269 TYR B O 1
ATOM 5416 N N . SER B 1 270 ? -28.219 -8.961 -4.367 1 97.75 270 SER B N 1
ATOM 5417 C CA . SER B 1 270 ? -26.984 -9.703 -4.113 1 97.75 270 SER B CA 1
ATOM 5418 C C . SER B 1 270 ? -27.188 -10.758 -3.031 1 97.75 270 SER B C 1
ATOM 5420 O O . SER B 1 270 ? -28.281 -10.891 -2.488 1 97.75 270 SER B O 1
ATOM 5422 N N . ASP B 1 271 ? -26.172 -11.578 -2.809 1 96.5 271 ASP B N 1
ATOM 5423 C CA . ASP B 1 271 ? -26.219 -12.492 -1.669 1 96.5 271 ASP B CA 1
ATOM 5424 C C . ASP B 1 271 ? -26.062 -11.734 -0.353 1 96.5 271 ASP B C 1
ATOM 5426 O O . ASP B 1 271 ? -26.297 -12.289 0.722 1 96.5 271 ASP B O 1
ATOM 5430 N N . HIS B 1 272 ? -25.672 -10.453 -0.363 1 97.69 272 HIS B N 1
ATOM 5431 C CA . HIS B 1 272 ? -25.688 -9.547 0.782 1 97.69 272 HIS B CA 1
ATOM 5432 C C . HIS B 1 272 ? -26.859 -8.586 0.71 1 97.69 272 HIS B C 1
ATOM 5434 O O . HIS B 1 272 ? -27.281 -8.195 -0.38 1 97.69 272 HIS B O 1
ATOM 5440 N N . GLU B 1 273 ? -27.406 -8.195 1.812 1 97.69 273 GLU B N 1
ATOM 5441 C CA . GLU B 1 273 ? -28.359 -7.102 1.87 1 97.69 273 GLU B CA 1
ATOM 5442 C C . GLU B 1 273 ? -27.656 -5.746 1.803 1 97.69 273 GLU B C 1
ATOM 5444 O O . GLU B 1 273 ? -26.578 -5.578 2.363 1 97.69 273 GLU B O 1
ATOM 5449 N N . ALA B 1 274 ? -28.266 -4.836 1.105 1 98.19 274 ALA B N 1
ATOM 5450 C CA . ALA B 1 274 ? -27.703 -3.494 0.999 1 98.19 274 ALA B CA 1
ATOM 5451 C C . ALA B 1 274 ? -27.828 -2.74 2.32 1 98.19 274 ALA B C 1
ATOM 5453 O O . ALA B 1 274 ? -28.797 -2.934 3.062 1 98.19 274 ALA B O 1
ATOM 5454 N N . VAL B 1 275 ? -26.906 -1.983 2.641 1 98.75 275 VAL B N 1
ATOM 5455 C CA . VAL B 1 275 ? -26.938 -1.094 3.799 1 98.75 275 VAL B CA 1
ATOM 5456 C C . VAL B 1 275 ? -27.062 0.354 3.334 1 98.75 275 VAL B C 1
ATOM 5458 O O . VAL B 1 275 ? -26.234 0.853 2.578 1 98.75 275 VAL B O 1
ATOM 5461 N N . MET B 1 276 ? -28.109 1.025 3.758 1 98.62 276 MET B N 1
ATOM 5462 C CA . MET B 1 276 ? -28.391 2.406 3.381 1 98.62 276 MET B CA 1
ATOM 5463 C C . MET B 1 276 ? -28.453 3.305 4.609 1 98.62 276 MET B C 1
ATOM 5465 O O . MET B 1 276 ? -29.297 3.104 5.492 1 98.62 276 MET B O 1
ATOM 5469 N N . ALA B 1 277 ? -27.609 4.23 4.66 1 98.75 277 ALA B N 1
ATOM 5470 C CA . ALA B 1 277 ? -27.547 5.129 5.812 1 98.75 277 ALA B CA 1
ATOM 5471 C C . ALA B 1 277 ? -27.891 6.562 5.41 1 98.75 277 ALA B C 1
ATOM 5473 O O . ALA B 1 277 ? -27.469 7.027 4.348 1 98.75 277 ALA B O 1
ATOM 5474 N N . THR B 1 278 ? -28.703 7.227 6.16 1 98.69 278 THR B N 1
ATOM 5475 C CA . THR B 1 278 ? -28.953 8.656 6.062 1 98.69 278 THR B CA 1
ATOM 5476 C C . THR B 1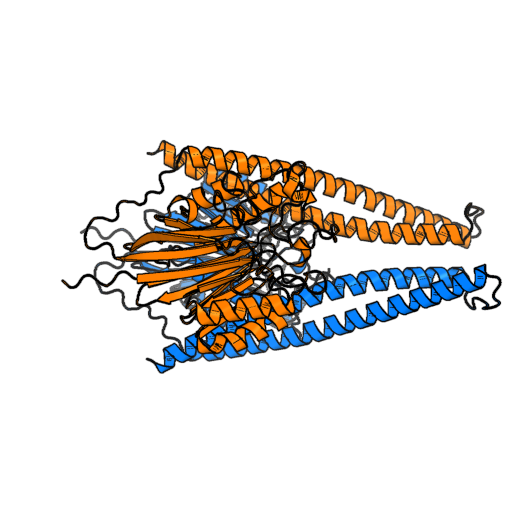 278 ? -28.25 9.406 7.195 1 98.69 278 THR B C 1
ATOM 5478 O O . THR B 1 278 ? -28.641 9.281 8.359 1 98.69 278 THR B O 1
ATOM 5481 N N . LEU B 1 279 ? -27.312 10.18 6.852 1 98.44 279 LEU B N 1
ATOM 5482 C CA . LEU B 1 279 ? -26.5 10.891 7.828 1 98.44 279 LEU B CA 1
ATOM 5483 C C . LEU B 1 279 ? -26.75 12.391 7.766 1 98.44 279 LEU B C 1
ATOM 5485 O O . LEU B 1 279 ? -27.062 12.93 6.699 1 98.44 279 LEU B O 1
ATOM 5489 N N . HIS B 1 280 ? -26.672 13.047 8.891 1 97.69 280 HIS B N 1
ATOM 5490 C CA . HIS B 1 280 ? -26.781 14.5 8.992 1 97.69 280 HIS B CA 1
ATOM 5491 C C . HIS B 1 280 ? -25.484 15.117 9.5 1 97.69 280 HIS B C 1
ATOM 5493 O O . HIS B 1 280 ? -24.922 14.672 10.508 1 97.69 280 HIS B O 1
ATOM 5499 N N . VAL B 1 281 ? -25 16.047 8.75 1 96.44 281 VAL B N 1
ATOM 5500 C CA . VAL B 1 281 ? -23.797 16.766 9.133 1 96.44 281 VAL B CA 1
ATOM 5501 C C . VAL B 1 281 ? -24.141 18.219 9.469 1 96.44 281 VAL B C 1
ATOM 5503 O O . VAL B 1 281 ? -24.812 18.891 8.688 1 96.44 281 VAL B O 1
ATOM 5506 N N . GLU B 1 282 ? -23.75 18.672 10.633 1 93.75 282 GLU B N 1
ATOM 5507 C CA . GLU B 1 282 ? -24.047 20.031 11.078 1 93.75 282 GLU B CA 1
ATOM 5508 C C . GLU B 1 282 ? -22.781 20.719 11.625 1 93.75 282 GLU B C 1
ATOM 5510 O O . GLU B 1 282 ? -21.938 20.062 12.234 1 93.75 282 GLU B O 1
ATOM 5515 N N . GLU B 1 283 ? -22.656 22.016 11.273 1 89.88 283 GLU B N 1
ATOM 5516 C CA . GLU B 1 283 ? -21.547 22.781 11.836 1 89.88 283 GLU B CA 1
ATOM 5517 C C . GLU B 1 283 ? -21.797 23.125 13.305 1 89.88 283 GLU B C 1
ATOM 5519 O O . GLU B 1 283 ? -22.906 23.516 13.672 1 89.88 283 GLU B O 1
ATOM 5524 N N . GLN B 1 284 ? -20.891 22.75 14.148 1 79.44 284 GLN B N 1
ATOM 5525 C CA . GLN B 1 284 ? -21.031 23.094 15.562 1 79.44 284 GLN B CA 1
ATOM 5526 C C . GLN B 1 284 ? -20.625 24.547 15.82 1 79.44 284 GLN B C 1
ATOM 5528 O O . GLN B 1 284 ? -19.625 25.031 15.273 1 79.44 284 GLN B O 1
ATOM 5533 N N . GLY B 1 285 ? -21.453 25.688 15.859 1 59.97 285 GLY B N 1
ATOM 5534 C CA . GLY B 1 285 ? -21.094 27.062 16.203 1 59.97 285 GLY B CA 1
ATOM 5535 C C . GLY B 1 285 ? -19.922 27.156 17.156 1 59.97 285 GLY B C 1
ATOM 5536 O O . GLY B 1 285 ? -19.344 26.125 17.531 1 59.97 285 GLY B O 1
ATOM 5537 N N . GLY B 1 286 ? -19.703 28.156 18.203 1 51.06 286 GLY B N 1
ATOM 5538 C CA . GLY B 1 286 ? -18.672 28.688 19.078 1 51.06 286 GLY B CA 1
ATOM 5539 C C . GLY B 1 286 ? -17.891 27.609 19.797 1 51.06 286 GLY B C 1
ATOM 5540 O O . GLY B 1 286 ? -16.906 27.906 20.484 1 51.06 286 GLY B O 1
ATOM 5541 N N . ALA B 1 287 ? -18.562 26.797 20.641 1 45.59 287 ALA B N 1
ATOM 5542 C CA . ALA B 1 287 ? -17.891 26.359 21.859 1 45.59 287 ALA B CA 1
ATOM 5543 C C . ALA B 1 287 ? -16.703 25.469 21.547 1 45.59 287 ALA B C 1
ATOM 5545 O O . ALA B 1 287 ? -16.641 24.859 20.469 1 45.59 287 ALA B O 1
ATOM 5546 N N . GLU B 1 288 ? -15.672 25.609 22.422 1 46.38 288 GLU B N 1
ATOM 5547 C CA . GLU B 1 288 ? -14.336 25.031 22.594 1 46.38 288 GLU B CA 1
ATOM 5548 C C . GLU B 1 288 ? -14.312 23.562 22.203 1 46.38 288 GLU B C 1
ATOM 5550 O O . GLU B 1 288 ? -15.227 22.812 22.531 1 46.38 288 GLU B O 1
ATOM 5555 N N . LYS B 1 289 ? -13.711 23.281 21.062 1 48.16 289 LYS B N 1
ATOM 5556 C CA . LYS B 1 289 ? -13.258 21.969 20.594 1 48.16 289 LYS B CA 1
ATOM 5557 C C . LYS B 1 289 ? -13.039 21.016 21.75 1 48.16 289 LYS B C 1
ATOM 5559 O O . LYS B 1 289 ? -12.188 21.25 22.625 1 48.16 289 LYS B O 1
ATOM 5564 N N . GLY B 1 290 ? -14.055 20.531 22.422 1 40.16 290 GLY B N 1
ATOM 5565 C CA . GLY B 1 290 ? -13.609 19.562 23.422 1 40.16 290 GLY B CA 1
ATOM 5566 C C . GLY B 1 290 ? -12.586 18.578 22.875 1 40.16 290 GLY B C 1
ATOM 5567 O O . GLY B 1 290 ? -12.539 18.328 21.672 1 40.16 290 GLY B O 1
ATOM 5568 N N . PRO B 1 291 ? -11.391 18.672 23.391 1 40.28 291 PRO B N 1
ATOM 5569 C CA . PRO B 1 291 ? -10.336 17.75 22.953 1 40.28 291 PRO B CA 1
ATOM 5570 C C . PRO B 1 291 ? -10.875 16.375 22.562 1 40.28 291 PRO B C 1
ATOM 5572 O O . PRO B 1 291 ? -11.578 15.742 23.359 1 40.28 291 PRO B O 1
ATOM 5575 N N . SER B 1 292 ? -11.547 16.203 21.469 1 43.25 292 SER B N 1
ATOM 5576 C CA . SER B 1 292 ? -11.812 14.789 21.172 1 43.25 292 SER B CA 1
ATOM 5577 C C . SER B 1 292 ? -10.648 13.906 21.609 1 43.25 292 SER B C 1
ATOM 5579 O O . SER B 1 292 ? -9.68 13.734 20.875 1 43.25 292 SER B O 1
ATOM 5581 N N . CYS B 1 293 ? -9.938 14.266 22.656 1 40.94 293 CYS B N 1
ATOM 5582 C CA . CYS B 1 293 ? -8.953 13.32 23.172 1 40.94 293 CYS B CA 1
ATOM 5583 C C . CYS B 1 293 ? -9.469 11.891 23.078 1 40.94 293 CYS B C 1
ATOM 5585 O O . CYS B 1 293 ? -10.406 11.516 23.781 1 40.94 293 CYS B O 1
ATOM 5587 N N . THR B 1 294 ? -9.625 11.406 21.938 1 48.53 294 THR B N 1
ATOM 5588 C CA . THR B 1 294 ? -9.812 9.961 21.922 1 48.53 294 THR B CA 1
ATOM 5589 C C . THR B 1 294 ? -9.023 9.297 23.047 1 48.53 294 THR B C 1
ATOM 5591 O O . THR B 1 294 ? -7.793 9.234 23 1 48.53 294 THR B O 1
ATOM 5594 N N . ARG B 1 295 ? -9.383 9.617 24.359 1 49.22 295 ARG B N 1
ATOM 5595 C CA . ARG B 1 295 ? -8.898 8.945 25.562 1 49.22 295 ARG B CA 1
ATOM 5596 C C . ARG B 1 295 ? -8.516 7.496 25.25 1 49.22 295 ARG B C 1
ATOM 5598 O O . ARG B 1 295 ? -9.297 6.762 24.641 1 49.22 295 ARG B O 1
ATOM 5605 N N . ALA B 1 296 ? -7.238 7.355 25.234 1 61.91 296 ALA B N 1
ATOM 5606 C CA . ALA B 1 296 ? -6.805 5.961 25.312 1 61.91 296 ALA B CA 1
ATOM 5607 C C . ALA B 1 296 ? -7.68 5.164 26.281 1 61.91 296 ALA B C 1
ATOM 5609 O O . ALA B 1 296 ? -7.777 5.5 27.453 1 61.91 296 ALA B O 1
ATOM 5610 N N . GLU B 1 297 ? -8.773 4.457 25.625 1 78.12 297 GLU B N 1
ATOM 5611 C CA . GLU B 1 297 ? -9.656 3.607 26.406 1 78.12 297 GLU B CA 1
ATOM 5612 C C . GLU B 1 297 ? -9 2.271 26.734 1 78.12 297 GLU B C 1
ATOM 5614 O O . GLU B 1 297 ? -8.383 1.648 25.875 1 78.12 297 GLU B O 1
ATOM 5619 N N . PRO B 1 298 ? -8.812 2.041 28.047 1 87.19 298 PRO B N 1
ATOM 5620 C CA . PRO B 1 298 ? -8.289 0.73 28.438 1 87.19 298 PRO B CA 1
ATOM 5621 C C . PRO B 1 298 ? -8.805 -0.4 27.547 1 87.19 298 PRO B C 1
ATOM 5623 O O . PRO B 1 298 ? -8.094 -1.379 27.312 1 87.19 298 PRO B O 1
ATOM 5626 N N . GLU B 1 299 ? -9.938 -0.164 27.047 1 92.44 299 GLU B N 1
ATOM 5627 C CA . GLU B 1 299 ? -10.523 -1.189 26.188 1 92.44 299 GLU B CA 1
ATOM 5628 C C . GLU B 1 299 ? -9.727 -1.342 24.891 1 92.44 299 GLU B C 1
ATOM 5630 O O . GLU B 1 299 ? -9.625 -2.443 24.344 1 92.44 299 GLU B O 1
ATOM 5635 N N . LEU B 1 300 ? -9.203 -0.281 24.438 1 94.69 300 LEU B N 1
ATOM 5636 C CA . LEU B 1 300 ? -8.414 -0.33 23.203 1 94.69 300 LEU B CA 1
ATOM 5637 C C . LEU B 1 300 ? -7.109 -1.085 23.422 1 94.69 300 LEU B C 1
ATOM 5639 O O . LEU B 1 300 ? -6.633 -1.781 22.516 1 94.69 300 LEU B O 1
ATOM 5643 N N . VAL B 1 301 ? -6.559 -0.967 24.594 1 95.06 301 VAL B N 1
ATOM 5644 C CA . VAL B 1 301 ? -5.336 -1.694 24.938 1 95.06 301 VAL B CA 1
ATOM 5645 C C . VAL B 1 301 ? -5.602 -3.197 24.875 1 95.06 301 VAL B C 1
ATOM 5647 O O . VAL B 1 301 ? -4.816 -3.953 24.297 1 95.06 301 VAL B O 1
ATOM 5650 N N . ASP B 1 302 ? -6.684 -3.572 25.469 1 95.94 302 ASP B N 1
ATOM 5651 C CA . ASP B 1 302 ? -7.055 -4.984 25.469 1 95.94 302 ASP B CA 1
ATOM 5652 C C . ASP B 1 302 ? -7.281 -5.488 24.047 1 95.94 302 ASP B C 1
ATOM 5654 O O . ASP B 1 302 ? -6.832 -6.578 23.688 1 95.94 302 ASP B O 1
ATOM 5658 N N . THR B 1 303 ? -7.988 -4.691 23.312 1 97.5 303 THR B N 1
ATOM 5659 C CA . THR B 1 303 ? -8.266 -5.066 21.922 1 97.5 303 THR B CA 1
ATOM 5660 C C . THR B 1 303 ? -6.973 -5.195 21.125 1 97.5 303 THR B C 1
ATOM 5662 O O . THR B 1 303 ? -6.809 -6.141 20.359 1 97.5 303 THR B O 1
ATOM 5665 N N . LEU B 1 304 ? -6.086 -4.262 21.297 1 97.25 304 LEU B N 1
ATOM 5666 C CA . LEU B 1 304 ? -4.812 -4.281 20.594 1 97.25 304 LEU B CA 1
ATOM 5667 C C . LEU B 1 304 ? -3.975 -5.488 21 1 97.25 304 LEU B C 1
ATOM 5669 O O . LEU B 1 304 ? -3.32 -6.109 20.172 1 97.25 304 LEU B O 1
ATOM 5673 N N . ASN B 1 305 ? -4.031 -5.84 22.25 1 97.31 305 ASN B N 1
ATOM 5674 C CA . ASN B 1 305 ? -3.332 -7.031 22.703 1 97.31 305 ASN B CA 1
ATOM 5675 C C . ASN B 1 305 ? -3.916 -8.305 22.094 1 97.31 305 ASN B C 1
ATOM 5677 O O . ASN B 1 305 ? -3.174 -9.203 21.703 1 97.31 305 ASN B O 1
ATOM 5681 N N . GLU B 1 306 ? -5.184 -8.336 22.109 1 98.06 306 GLU B N 1
ATOM 5682 C CA . GLU B 1 306 ? -5.848 -9.469 21.469 1 98.06 306 GLU B CA 1
ATOM 5683 C C . GLU B 1 306 ? -5.473 -9.57 19.984 1 98.06 306 GLU B C 1
ATOM 5685 O O . GLU B 1 306 ? -5.172 -10.656 19.5 1 98.06 306 GLU B O 1
ATOM 5690 N N . ALA B 1 307 ? -5.539 -8.461 19.281 1 98.44 307 ALA B N 1
ATOM 5691 C CA . ALA B 1 307 ? -5.176 -8.414 17.875 1 98.44 307 ALA B CA 1
ATOM 5692 C C . ALA B 1 307 ? -3.732 -8.867 17.672 1 98.44 307 ALA B C 1
ATOM 5694 O O . ALA B 1 307 ? -3.441 -9.641 16.75 1 98.44 307 ALA B O 1
ATOM 5695 N N . ARG B 1 308 ? -2.859 -8.375 18.516 1 97.88 308 ARG B N 1
ATOM 5696 C CA . ARG B 1 308 ? -1.45 -8.75 18.453 1 97.88 308 ARG B CA 1
ATOM 5697 C C . ARG B 1 308 ? -1.274 -10.258 18.609 1 97.88 308 ARG B C 1
ATOM 5699 O O . ARG B 1 308 ? -0.457 -10.867 17.922 1 97.88 308 ARG B O 1
ATOM 5706 N N . THR B 1 309 ? -1.992 -10.805 19.484 1 98 309 THR B N 1
ATOM 5707 C CA . THR B 1 309 ? -1.935 -12.25 19.703 1 98 309 THR B CA 1
ATOM 5708 C C . THR B 1 309 ? -2.35 -13 18.438 1 98 309 THR B C 1
ATOM 5710 O O . THR B 1 309 ? -1.71 -13.984 18.062 1 98 309 THR B O 1
ATOM 5713 N N . GLU B 1 310 ? -3.426 -12.523 17.828 1 97.94 310 GLU B N 1
ATOM 5714 C CA . GLU B 1 310 ? -3.873 -13.164 16.609 1 97.94 310 GLU B CA 1
ATOM 5715 C C . GLU B 1 310 ? -2.807 -13.078 15.516 1 97.94 310 GLU B C 1
ATOM 5717 O O . GLU B 1 310 ? -2.598 -14.031 14.758 1 97.94 310 GLU B O 1
ATOM 5722 N N . VAL B 1 311 ? -2.172 -11.953 15.383 1 98.31 311 VAL B N 1
ATOM 5723 C CA . VAL B 1 311 ? -1.113 -11.766 14.398 1 98.31 311 VAL B CA 1
ATOM 5724 C C . VAL B 1 311 ? 0.046 -12.711 14.703 1 98.31 311 VAL B C 1
ATOM 5726 O O . VAL B 1 311 ? 0.619 -13.312 13.781 1 98.31 311 VAL B O 1
ATOM 5729 N N . ARG B 1 312 ? 0.363 -12.914 15.961 1 98 312 ARG B N 1
ATOM 5730 C CA . ARG B 1 312 ? 1.438 -13.82 16.359 1 98 312 ARG B CA 1
ATOM 5731 C C . ARG B 1 312 ? 1.101 -15.266 16 1 98 312 ARG B C 1
ATOM 5733 O O . ARG B 1 312 ? 1.979 -16.031 15.594 1 98 312 ARG B O 1
ATOM 5740 N N . VAL B 1 313 ? -0.139 -15.578 16.203 1 97.38 313 VAL B N 1
ATOM 5741 C CA . VAL B 1 313 ? -0.578 -16.906 15.805 1 97.38 313 VAL B CA 1
ATOM 5742 C C . VAL B 1 313 ? -0.362 -17.094 14.305 1 97.38 313 VAL B C 1
ATOM 5744 O O . VAL B 1 313 ? 0.159 -18.125 13.867 1 97.38 313 VAL B O 1
ATOM 5747 N N . GLY B 1 314 ? -0.809 -16.109 13.516 1 97.62 314 GLY B N 1
ATOM 5748 C CA . GLY B 1 314 ? -0.575 -16.156 12.078 1 97.62 314 GLY B CA 1
ATOM 5749 C C . GLY B 1 314 ? 0.896 -16.234 11.719 1 97.62 314 GLY B C 1
ATOM 5750 O O . GLY B 1 314 ? 1.271 -16.953 10.781 1 97.62 314 GLY B O 1
ATOM 5751 N N . LEU B 1 315 ? 1.7 -15.539 12.445 1 97.75 315 LEU B N 1
ATOM 5752 C CA . LEU B 1 315 ? 3.141 -15.523 12.219 1 97.75 315 LEU B CA 1
ATOM 5753 C C . LEU B 1 315 ? 3.74 -16.906 12.422 1 97.75 315 LEU B C 1
ATOM 5755 O O . LEU B 1 315 ? 4.508 -17.391 11.586 1 97.75 315 LEU B O 1
ATOM 5759 N N . HIS B 1 316 ? 3.406 -17.578 13.477 1 97.75 316 HIS B N 1
ATOM 5760 C CA . HIS B 1 316 ? 3.918 -18.906 13.758 1 97.75 316 HIS B CA 1
ATOM 5761 C C . HIS B 1 316 ? 3.496 -19.906 12.672 1 97.75 316 HIS B C 1
ATOM 5763 O O . HIS B 1 316 ? 4.293 -20.734 12.25 1 97.75 316 HIS B O 1
ATOM 5769 N N . THR B 1 317 ? 2.26 -19.766 12.281 1 97 317 THR B N 1
ATOM 5770 C CA . THR B 1 317 ? 1.764 -20.625 11.211 1 97 317 THR B CA 1
ATOM 5771 C C . THR B 1 317 ? 2.537 -20.391 9.922 1 97 317 THR B C 1
ATOM 5773 O O . THR B 1 317 ? 2.926 -21.344 9.242 1 97 317 THR B O 1
ATOM 5776 N N . ALA B 1 318 ? 2.688 -19.156 9.594 1 97.31 318 ALA B N 1
ATOM 5777 C CA . ALA B 1 318 ? 3.414 -18.797 8.375 1 97.31 318 ALA B CA 1
ATOM 5778 C C . ALA B 1 318 ? 4.852 -19.312 8.422 1 97.31 318 ALA B C 1
ATOM 5780 O O . ALA B 1 318 ? 5.379 -19.797 7.422 1 97.31 318 ALA B O 1
ATOM 5781 N N . GLU B 1 319 ? 5.48 -19.219 9.57 1 97.88 319 GLU B N 1
ATOM 5782 C CA . GLU B 1 319 ? 6.848 -19.719 9.742 1 97.88 319 GLU B CA 1
ATOM 5783 C C . GLU B 1 319 ? 6.918 -21.219 9.531 1 97.88 319 GLU B C 1
ATOM 5785 O O . GLU B 1 319 ? 7.832 -21.719 8.875 1 97.88 319 GLU B O 1
ATOM 5790 N N . ARG B 1 320 ? 6.016 -21.875 10.133 1 97.62 320 ARG B N 1
ATOM 5791 C CA . ARG B 1 320 ? 5.969 -23.328 9.984 1 97.62 320 ARG B CA 1
ATOM 5792 C C . ARG B 1 320 ? 5.797 -23.719 8.516 1 97.62 320 ARG B C 1
ATOM 5794 O O . ARG B 1 320 ? 6.457 -24.641 8.031 1 97.62 320 ARG B O 1
ATOM 5801 N N . GLN B 1 321 ? 4.898 -23.031 7.848 1 96.81 321 GLN B N 1
ATOM 5802 C CA . GLN B 1 321 ? 4.668 -23.312 6.438 1 96.81 321 GLN B CA 1
ATOM 5803 C C . GLN B 1 321 ? 5.91 -23.016 5.605 1 96.81 321 GLN B C 1
ATOM 5805 O O . GLN B 1 321 ? 6.25 -23.766 4.688 1 96.81 321 GLN B O 1
ATOM 5810 N N . ARG B 1 322 ? 6.527 -21.891 5.898 1 96.75 322 ARG B N 1
ATOM 5811 C CA . ARG B 1 322 ? 7.758 -21.531 5.199 1 96.75 322 ARG B CA 1
ATOM 5812 C C . ARG B 1 322 ? 8.805 -22.625 5.359 1 96.75 322 ARG B C 1
ATOM 5814 O O . ARG B 1 322 ? 9.438 -23.047 4.379 1 96.75 322 ARG B O 1
ATOM 5821 N N . TYR B 1 323 ? 8.984 -23.156 6.582 1 96.88 323 TYR B N 1
ATOM 5822 C CA . TYR B 1 323 ? 9.961 -24.219 6.855 1 96.88 323 TYR B CA 1
ATOM 5823 C C . TYR B 1 323 ? 9.586 -25.5 6.129 1 96.88 323 TYR B C 1
ATOM 5825 O O . TYR B 1 323 ? 10.453 -26.172 5.559 1 96.88 323 TYR B O 1
ATOM 5833 N N . SER B 1 324 ? 8.32 -25.828 6.172 1 96.94 324 SER B N 1
ATOM 5834 C CA . SER B 1 324 ? 7.855 -27.031 5.504 1 96.94 324 SER B CA 1
ATOM 5835 C C . SER B 1 324 ? 8.102 -26.969 3.998 1 96.94 324 SER B C 1
ATOM 5837 O O . SER B 1 324 ? 8.57 -27.922 3.395 1 96.94 324 SER B O 1
ATOM 5839 N N . CYS B 1 325 ? 7.781 -25.844 3.445 1 96.12 325 CYS B N 1
ATOM 5840 C CA . CYS B 1 325 ? 8.008 -25.656 2.016 1 96.12 325 CYS B CA 1
ATOM 5841 C C . CYS B 1 325 ? 9.5 -25.688 1.693 1 96.12 325 CYS B C 1
ATOM 5843 O O . CYS B 1 325 ? 9.906 -26.234 0.671 1 96.12 325 CYS B O 1
ATOM 5845 N N . GLY B 1 326 ? 10.258 -25.094 2.574 1 95.69 326 GLY B N 1
ATOM 5846 C CA . GLY B 1 326 ? 11.703 -25.141 2.393 1 95.69 326 GLY B CA 1
ATOM 5847 C C . GLY B 1 326 ? 12.266 -26.547 2.426 1 95.69 326 GLY B C 1
ATOM 5848 O O . GLY B 1 326 ? 13.078 -26.922 1.577 1 95.69 326 GLY B O 1
ATOM 5849 N N . ARG B 1 327 ? 11.797 -27.328 3.299 1 96.31 327 ARG B N 1
ATOM 5850 C CA . ARG B 1 327 ? 12.234 -28.719 3.416 1 96.31 327 ARG B CA 1
ATOM 5851 C C . ARG B 1 327 ? 11.844 -29.531 2.182 1 96.31 327 ARG B C 1
ATOM 5853 O O . ARG B 1 327 ? 12.625 -30.328 1.681 1 96.31 327 ARG B O 1
ATOM 5860 N N . MET B 1 328 ? 10.648 -29.281 1.746 1 96.44 328 MET B N 1
ATOM 5861 C CA . MET B 1 328 ? 10.18 -29.984 0.551 1 96.44 328 MET B CA 1
ATOM 5862 C C . MET B 1 328 ? 11.016 -29.594 -0.665 1 96.44 328 MET B C 1
ATOM 5864 O O . MET B 1 328 ? 11.312 -30.438 -1.512 1 96.44 328 MET B O 1
ATOM 5868 N N . ALA B 1 329 ? 11.367 -28.375 -0.773 1 95.25 329 ALA B N 1
ATOM 5869 C CA . ALA B 1 329 ? 12.203 -27.922 -1.88 1 95.25 329 ALA B CA 1
ATOM 5870 C C . ALA B 1 329 ? 13.578 -28.578 -1.836 1 95.25 329 ALA B C 1
ATOM 5872 O O . ALA B 1 329 ? 14.094 -29.031 -2.863 1 95.25 329 ALA B O 1
ATOM 5873 N N . VAL B 1 330 ? 14.133 -28.734 -0.694 1 95.25 330 VAL B N 1
ATOM 5874 C CA . VAL B 1 330 ? 15.445 -29.359 -0.523 1 95.25 330 VAL B CA 1
ATOM 5875 C C . VAL B 1 330 ? 15.367 -30.844 -0.887 1 95.25 330 VAL B C 1
ATOM 5877 O O . VAL B 1 330 ? 16.25 -31.359 -1.577 1 95.25 330 VAL B O 1
ATOM 5880 N N . LEU B 1 331 ? 14.328 -31.5 -0.445 1 95.06 331 LEU B N 1
ATOM 5881 C CA . LEU B 1 331 ? 14.141 -32.906 -0.756 1 95.06 331 LEU B CA 1
ATOM 5882 C C . LEU B 1 331 ? 13.992 -33.125 -2.26 1 95.06 331 LEU B C 1
ATOM 5884 O O . LEU B 1 331 ? 14.562 -34.062 -2.818 1 95.06 331 LEU B O 1
ATOM 5888 N N . ALA B 1 332 ? 13.227 -32.219 -2.814 1 95.38 332 ALA B N 1
ATOM 5889 C CA . ALA B 1 332 ? 13.055 -32.312 -4.262 1 95.38 332 ALA B CA 1
ATOM 5890 C C . ALA B 1 332 ? 14.383 -32.094 -4.984 1 95.38 332 ALA B C 1
ATOM 5892 O O . ALA B 1 332 ? 14.688 -32.781 -5.957 1 95.38 332 ALA B O 1
ATOM 5893 N N . LEU B 1 333 ? 15.148 -31.172 -4.582 1 94.31 333 LEU B N 1
ATOM 5894 C CA . LEU B 1 333 ? 16.453 -30.906 -5.172 1 94.31 333 LEU B CA 1
ATOM 5895 C C . LEU B 1 333 ? 17.391 -32.094 -5.012 1 94.31 333 LEU B C 1
ATOM 5897 O O . LEU B 1 333 ? 18.094 -32.469 -5.949 1 94.31 333 LEU B O 1
ATOM 5901 N N . LEU B 1 334 ? 17.344 -32.75 -3.85 1 93.88 334 LEU B N 1
ATOM 5902 C CA . LEU B 1 334 ? 18.156 -33.906 -3.592 1 93.88 334 LEU B CA 1
ATOM 5903 C C . LEU B 1 334 ? 17.75 -35.062 -4.5 1 93.88 334 LEU B C 1
ATOM 5905 O O . LEU B 1 334 ? 18.609 -35.812 -5 1 93.88 334 LEU B O 1
ATOM 5909 N N . LEU B 1 335 ? 16.469 -35.188 -4.691 1 91.69 335 LEU B N 1
ATOM 5910 C CA . LEU B 1 335 ? 15.977 -36.25 -5.59 1 91.69 335 LEU B CA 1
ATOM 5911 C C . LEU B 1 335 ? 16.453 -36 -7.016 1 91.69 335 LEU B C 1
ATOM 5913 O O . LEU B 1 335 ? 16.828 -36.938 -7.719 1 91.69 335 LEU B O 1
ATOM 5917 N N . LEU B 1 336 ? 16.453 -34.781 -7.406 1 90.38 336 LEU B N 1
ATOM 5918 C CA . LEU B 1 336 ? 16.906 -34.438 -8.75 1 90.38 336 LEU B CA 1
ATOM 5919 C C . LEU B 1 336 ? 18.406 -34.688 -8.898 1 90.38 336 LEU B C 1
ATOM 5921 O O . LEU B 1 336 ? 18.859 -35.156 -9.938 1 90.38 336 LEU B O 1
ATOM 5925 N N . LEU B 1 337 ? 19.078 -34.344 -7.902 1 90.88 337 LEU B N 1
ATOM 5926 C CA . LEU B 1 337 ? 20.531 -34.562 -7.926 1 90.88 337 LEU B CA 1
ATOM 5927 C C . LEU B 1 337 ? 20.828 -36.062 -7.984 1 90.88 337 LEU B C 1
ATOM 5929 O O . LEU B 1 337 ? 21.75 -36.469 -8.695 1 90.88 337 LEU B O 1
ATOM 5933 N N . LEU B 1 338 ? 20.031 -36.844 -7.258 1 87.5 338 LEU B N 1
ATOM 5934 C CA . LEU B 1 338 ? 20.203 -38.281 -7.285 1 87.5 338 LEU B CA 1
ATOM 5935 C C . LEU B 1 338 ? 19.891 -38.844 -8.672 1 87.5 338 LEU B C 1
ATOM 5937 O O . LEU B 1 338 ? 20.625 -39.688 -9.172 1 87.5 338 LEU B O 1
ATOM 5941 N N . GLN B 1 339 ? 18.891 -38.344 -9.211 1 83.75 339 GLN B N 1
ATOM 5942 C CA . GLN B 1 339 ? 18.516 -38.781 -10.555 1 83.75 339 GLN B CA 1
ATOM 5943 C C . GLN B 1 339 ? 19.594 -38.375 -11.578 1 83.75 339 GLN B C 1
ATOM 5945 O O . GLN B 1 339 ? 19.891 -39.125 -12.492 1 83.75 339 GLN B O 1
ATOM 5950 N N . GLY B 1 340 ? 20.047 -37.156 -11.453 1 82.44 340 GLY B N 1
ATOM 5951 C CA . GLY B 1 340 ? 21.125 -36.719 -12.328 1 82.44 340 GLY B CA 1
ATOM 5952 C C . GLY B 1 340 ? 22.375 -37.594 -12.203 1 82.44 340 GLY B C 1
ATOM 5953 O O . GLY B 1 340 ? 22.984 -37.938 -13.203 1 82.44 340 GLY B O 1
ATOM 5954 N N . ALA B 1 341 ? 22.609 -38 -11.008 1 83.25 341 ALA B N 1
ATOM 5955 C CA . ALA B 1 341 ? 23.781 -38.844 -10.766 1 83.25 341 ALA B CA 1
ATOM 5956 C C . ALA B 1 341 ? 23.578 -40.219 -11.375 1 83.25 341 ALA B C 1
ATOM 5958 O O . ALA B 1 341 ? 24.516 -40.781 -11.945 1 83.25 341 ALA B O 1
ATOM 5959 N N . MET B 1 342 ? 22.438 -40.719 -11.281 1 79.94 342 MET B N 1
ATOM 5960 C CA . MET B 1 342 ? 22.125 -42.031 -11.859 1 79.94 342 MET B CA 1
ATOM 5961 C C . MET B 1 342 ? 22.188 -41.969 -13.383 1 79.94 342 MET B C 1
ATOM 5963 O O . MET B 1 342 ? 22.672 -42.906 -14.016 1 79.94 342 MET B O 1
ATOM 5967 N N . GLY B 1 343 ? 21.656 -40.906 -13.875 1 76.44 343 GLY B N 1
ATOM 5968 C CA . GLY B 1 343 ? 21.719 -40.75 -15.32 1 76.44 343 GLY B CA 1
ATOM 5969 C C . GLY B 1 343 ? 23.141 -40.625 -15.844 1 76.44 343 GLY B C 1
ATOM 5970 O O . GLY B 1 343 ? 23.484 -41.25 -16.859 1 76.44 343 GLY B O 1
ATOM 5971 N N . LEU B 1 344 ? 23.906 -39.875 -15.133 1 78.5 344 LEU B N 1
ATOM 5972 C CA . LEU B 1 344 ? 25.312 -39.719 -15.523 1 78.5 344 LEU B CA 1
ATOM 5973 C C . LEU B 1 344 ? 26.062 -41.031 -15.406 1 78.5 344 LEU B C 1
ATOM 5975 O O . LEU B 1 344 ? 26.906 -41.344 -16.25 1 78.5 344 LEU B O 1
ATOM 5979 N N . SER B 1 345 ? 25.75 -41.75 -14.438 1 76.88 345 SER B N 1
ATOM 5980 C CA . SER B 1 345 ? 26.406 -43.062 -14.258 1 76.88 345 SER B CA 1
ATOM 5981 C C . SER B 1 345 ? 26.047 -44 -15.391 1 76.88 345 SER B C 1
ATOM 5983 O O . SER B 1 345 ? 26.906 -44.781 -15.859 1 76.88 345 SER B O 1
ATOM 5985 N N . SER B 1 346 ? 24.828 -43.938 -15.828 1 74.06 346 SER B N 1
ATOM 5986 C CA . SER B 1 346 ? 24.391 -44.812 -16.922 1 74.06 346 SER B CA 1
ATOM 5987 C C . SER B 1 346 ? 25.078 -44.406 -18.234 1 74.06 346 SER B C 1
ATOM 5989 O O . SER B 1 346 ? 25.406 -45.281 -19.047 1 74.06 346 SER B O 1
ATOM 5991 N N . LEU B 1 347 ? 25.281 -43.156 -18.344 1 72.69 347 LEU B N 1
ATOM 5992 C CA . LEU B 1 347 ? 25.922 -42.688 -19.562 1 72.69 347 LEU B CA 1
ATOM 5993 C C . LEU B 1 347 ? 27.391 -43.062 -19.594 1 72.69 347 LEU B C 1
ATOM 5995 O O . LEU B 1 347 ? 27.953 -43.344 -20.656 1 72.69 347 LEU B O 1
ATOM 5999 N N . LEU B 1 348 ? 27.906 -43.125 -18.422 1 76.06 348 LEU B N 1
ATOM 6000 C CA . LEU B 1 348 ? 29.328 -43.469 -18.328 1 76.06 348 LEU B CA 1
ATOM 6001 C C . LEU B 1 348 ? 29.516 -45 -18.203 1 76.06 348 LEU B C 1
ATOM 6003 O O . LEU B 1 348 ? 30.625 -45.469 -17.953 1 76.06 348 LEU B O 1
ATOM 6007 N N . GLY B 1 349 ? 28.547 -45.781 -18.547 1 66.75 349 GLY B N 1
ATOM 6008 C CA . GLY B 1 349 ? 28.625 -47.219 -18.578 1 66.75 349 GLY B CA 1
ATOM 6009 C C . GLY B 1 349 ? 28.469 -47.875 -17.203 1 66.75 349 GLY B C 1
ATOM 6010 O O . GLY B 1 349 ? 28.875 -49 -17 1 66.75 349 GLY B O 1
ATOM 6011 N N . GLY B 1 350 ? 28.188 -47.031 -16.344 1 59.16 350 GLY B N 1
ATOM 6012 C CA . GLY B 1 350 ? 28.078 -47.594 -15 1 59.16 350 GLY B CA 1
ATOM 6013 C C . GLY B 1 350 ? 26.812 -48.406 -14.805 1 59.16 350 GLY B C 1
ATOM 6014 O O . GLY B 1 350 ? 25.875 -48.312 -15.594 1 59.16 350 GLY B O 1
ATOM 6015 N N . THR B 1 351 ? 26.891 -49.625 -14.219 1 54.31 351 THR B N 1
ATOM 6016 C CA . THR B 1 351 ? 25.891 -50.625 -13.93 1 54.31 351 THR B CA 1
ATOM 6017 C C . THR B 1 351 ? 24.828 -50.094 -12.969 1 54.31 351 THR B C 1
ATOM 6019 O O . THR B 1 351 ? 24.078 -50.875 -12.375 1 54.31 351 THR B O 1
ATOM 6022 N N . LEU B 1 352 ? 24.953 -48.906 -12.633 1 52.47 352 LEU B N 1
ATOM 6023 C CA . LEU B 1 352 ? 23.859 -48.594 -11.727 1 52.47 352 LEU B CA 1
ATOM 6024 C C . LEU B 1 352 ? 22.516 -48.781 -12.422 1 52.47 352 LEU B C 1
ATOM 6026 O O . LEU B 1 352 ? 22.203 -48.062 -13.367 1 52.47 352 LEU B O 1
ATOM 6030 N N . GLN B 1 353 ? 22.094 -49.969 -12.531 1 50.62 353 GLN B N 1
ATOM 6031 C CA . GLN B 1 353 ? 20.812 -50.375 -13.109 1 50.62 353 GLN B CA 1
ATOM 6032 C C . GLN B 1 353 ? 19.672 -49.469 -12.664 1 50.62 353 GLN B C 1
ATOM 6034 O O . GLN B 1 353 ? 19.531 -49.188 -11.469 1 50.62 353 GLN B O 1
ATOM 6039 N N . GLN B 1 354 ? 19.375 -48.562 -13.453 1 54.38 354 GLN B N 1
ATOM 6040 C CA . GLN B 1 354 ? 18.156 -47.812 -13.227 1 54.38 354 GLN B CA 1
ATOM 6041 C C . GLN B 1 354 ? 16.984 -48.719 -12.852 1 54.38 354 GLN B C 1
ATOM 6043 O O . GLN B 1 354 ? 16.562 -49.562 -13.656 1 54.38 354 GLN B O 1
ATOM 6048 N N . PRO B 1 355 ? 16.875 -49 -11.523 1 52.78 355 PRO B N 1
ATOM 6049 C CA . PRO B 1 355 ? 15.836 -49.969 -11.141 1 52.78 355 PRO B CA 1
ATOM 6050 C C . PRO B 1 355 ? 14.469 -49.625 -11.734 1 52.78 355 PRO B C 1
ATOM 6052 O O . PRO B 1 355 ? 13.578 -50.5 -11.75 1 52.78 355 PRO B O 1
ATOM 6055 N N . PHE B 1 356 ? 14.266 -48.406 -12.141 1 56.25 356 PHE B N 1
ATOM 6056 C CA . PHE B 1 356 ? 12.914 -48.094 -12.57 1 56.25 356 PHE B CA 1
ATOM 6057 C C . PHE B 1 356 ? 12.844 -47.969 -14.086 1 56.25 356 PHE B C 1
ATOM 6059 O O . PHE B 1 356 ? 13.828 -47.562 -14.727 1 56.25 356 PHE B O 1
ATOM 6066 N N . PRO B 1 357 ? 11.766 -48.562 -14.578 1 63.38 357 PRO B N 1
ATOM 6067 C CA . PRO B 1 357 ? 11.516 -48.312 -16 1 63.38 357 PRO B CA 1
ATOM 6068 C C . PRO B 1 357 ? 11.711 -46.844 -16.406 1 63.38 357 PRO B C 1
ATOM 6070 O O . PRO B 1 357 ? 11.508 -45.969 -15.578 1 63.38 357 PRO B O 1
ATOM 6073 N N . LYS B 1 358 ? 12.32 -46.656 -17.453 1 65.81 358 LYS B N 1
ATOM 6074 C CA . LYS B 1 358 ? 12.68 -45.344 -17.984 1 65.81 358 LYS B CA 1
ATOM 6075 C C . LYS B 1 358 ? 11.531 -44.375 -17.859 1 65.81 358 LYS B C 1
ATOM 6077 O O . LYS B 1 358 ? 11.742 -43.188 -17.516 1 65.81 358 LYS B O 1
ATOM 6082 N N . LEU B 1 359 ? 10.375 -44.938 -18.031 1 66.81 359 LEU B N 1
ATOM 6083 C CA . LEU B 1 359 ? 9.203 -44.094 -17.922 1 66.81 359 LEU B CA 1
ATOM 6084 C C . LEU B 1 359 ? 9.016 -43.594 -16.484 1 66.81 359 LEU B C 1
ATOM 6086 O O . LEU B 1 359 ? 8.719 -42.438 -16.25 1 66.81 359 LEU B O 1
ATOM 6090 N N . SER B 1 360 ? 9.234 -44.531 -15.633 1 69.44 360 SER B N 1
ATOM 6091 C CA . SER B 1 360 ? 9.07 -44.188 -14.219 1 69.44 360 SER B CA 1
ATOM 6092 C C . SER B 1 360 ? 10.141 -43.219 -13.758 1 69.44 360 SER B C 1
ATOM 6094 O O . SER B 1 360 ? 9.867 -42.312 -12.961 1 69.44 360 SER B O 1
ATOM 6096 N N . PHE B 1 361 ? 11.195 -43.344 -14.32 1 74 361 PHE B N 1
ATOM 6097 C CA . PHE B 1 361 ? 12.305 -42.469 -13.984 1 74 361 PHE B CA 1
ATOM 6098 C C . PHE B 1 361 ? 12.047 -41.031 -14.492 1 74 361 PHE B C 1
ATOM 6100 O O . PHE B 1 361 ? 12.289 -40.062 -13.781 1 74 361 PHE B O 1
ATOM 6107 N N . SER B 1 362 ? 11.477 -41 -15.625 1 75.06 362 SER B N 1
ATOM 6108 C CA . SER B 1 362 ? 11.164 -39.688 -16.203 1 75.06 362 SER B CA 1
ATOM 6109 C C . SER B 1 362 ? 10.023 -39 -15.461 1 75.06 362 SER B C 1
ATOM 6111 O O . SER B 1 362 ? 10.062 -37.781 -15.242 1 75.06 362 SER B O 1
ATOM 6113 N N . LEU B 1 363 ? 9.133 -39.812 -15.094 1 78.38 363 LEU B N 1
ATOM 6114 C CA . LEU B 1 363 ? 7.988 -39.281 -14.375 1 78.38 363 LEU B CA 1
ATOM 6115 C C . LEU B 1 363 ? 8.406 -38.781 -13 1 78.38 363 LEU B C 1
ATOM 6117 O O . LEU B 1 363 ? 7.914 -37.75 -12.531 1 78.38 363 LEU B O 1
ATOM 6121 N N . LEU B 1 364 ? 9.32 -39.5 -12.461 1 82.31 364 LEU B N 1
ATOM 6122 C CA . LEU B 1 364 ? 9.82 -39.062 -11.156 1 82.31 364 LEU B CA 1
ATOM 6123 C C . LEU B 1 364 ? 10.625 -37.781 -11.266 1 82.31 364 LEU B C 1
ATOM 6125 O O . LEU B 1 364 ? 10.547 -36.938 -10.383 1 82.31 364 LEU B O 1
ATOM 6129 N N . GLY B 1 365 ? 11.305 -37.656 -12.297 1 83.5 365 GLY B N 1
ATOM 6130 C CA . GLY B 1 365 ? 12.039 -36.438 -12.547 1 83.5 365 GLY B CA 1
ATOM 6131 C C . GLY B 1 365 ? 11.133 -35.25 -12.766 1 83.5 365 GLY B C 1
ATOM 6132 O O . GLY B 1 365 ? 11.375 -34.156 -12.211 1 83.5 365 GLY B O 1
ATOM 6133 N N . LEU B 1 366 ? 10.125 -35.531 -13.516 1 83.81 366 LEU B N 1
ATOM 6134 C CA . LEU B 1 366 ? 9.156 -34.469 -13.758 1 83.81 366 LEU B CA 1
ATOM 6135 C C . LEU B 1 366 ? 8.484 -34.031 -12.461 1 83.81 366 LEU B C 1
ATOM 6137 O O . LEU B 1 366 ? 8.344 -32.844 -12.195 1 83.81 366 LEU B O 1
ATOM 6141 N N . LEU B 1 367 ? 8.195 -34.969 -11.734 1 86.88 367 LEU B N 1
ATOM 6142 C CA . LEU B 1 367 ? 7.547 -34.688 -10.461 1 86.88 367 LEU B CA 1
ATOM 6143 C C . LEU B 1 367 ? 8.477 -33.938 -9.531 1 86.88 367 LEU B C 1
ATOM 6145 O O . LEU B 1 367 ? 8.039 -33.031 -8.828 1 86.88 367 LEU B O 1
ATOM 6149 N N . ALA B 1 368 ? 9.695 -34.281 -9.578 1 90.44 368 ALA B N 1
ATOM 6150 C CA . ALA B 1 368 ? 10.672 -33.594 -8.734 1 90.44 368 ALA B CA 1
ATOM 6151 C C . ALA B 1 368 ? 10.859 -32.156 -9.156 1 90.44 368 ALA B C 1
ATOM 6153 O O . ALA B 1 368 ? 10.984 -31.25 -8.312 1 90.44 368 ALA B O 1
ATOM 6154 N N . VAL B 1 369 ? 10.797 -31.953 -10.383 1 89.38 369 VAL B N 1
ATOM 6155 C CA . VAL B 1 369 ? 10.945 -30.594 -10.898 1 89.38 369 VAL B CA 1
ATOM 6156 C C . VAL B 1 369 ? 9.734 -29.75 -10.492 1 89.38 369 VAL B C 1
ATOM 6158 O O . VAL B 1 369 ? 9.891 -28.625 -10.008 1 89.38 369 VAL B O 1
ATOM 6161 N N . VAL B 1 370 ? 8.633 -30.312 -10.656 1 89.25 370 VAL B N 1
ATOM 6162 C CA . VAL B 1 370 ? 7.406 -29.594 -10.312 1 89.25 370 VAL B CA 1
ATOM 6163 C C . VAL B 1 370 ? 7.375 -29.312 -8.812 1 89.25 370 VAL B C 1
ATOM 6165 O O . VAL B 1 370 ? 7.027 -28.203 -8.398 1 89.25 370 VAL B O 1
ATOM 6168 N N . ALA B 1 371 ? 7.793 -30.281 -8.102 1 92.19 371 ALA B N 1
ATOM 6169 C CA . ALA B 1 371 ? 7.809 -30.109 -6.652 1 92.19 371 ALA B CA 1
ATOM 6170 C C . ALA B 1 371 ? 8.805 -29.031 -6.23 1 92.19 371 ALA B C 1
ATOM 6172 O O . ALA B 1 371 ? 8.523 -28.25 -5.324 1 92.19 371 ALA B O 1
ATOM 6173 N N . LEU B 1 372 ? 9.898 -29.062 -6.855 1 93.12 372 LEU B N 1
ATOM 6174 C CA . LEU B 1 372 ? 10.922 -28.078 -6.535 1 93.12 372 LEU B CA 1
ATOM 6175 C C . LEU B 1 372 ? 10.43 -26.656 -6.848 1 93.12 372 LEU B C 1
ATOM 6177 O O . LEU B 1 372 ? 10.531 -25.766 -6.012 1 93.12 372 LEU B O 1
ATOM 6181 N N . LEU B 1 373 ? 9.852 -26.531 -7.98 1 90.19 373 LEU B N 1
ATOM 6182 C CA . LEU B 1 373 ? 9.375 -25.219 -8.398 1 90.19 373 LEU B CA 1
ATOM 6183 C C . LEU B 1 373 ? 8.219 -24.75 -7.52 1 90.19 373 LEU B C 1
ATOM 6185 O O . LEU B 1 373 ? 8.211 -23.625 -7.043 1 90.19 373 LEU B O 1
ATOM 6189 N N . ALA B 1 374 ? 7.297 -25.625 -7.273 1 91.69 374 ALA B N 1
ATOM 6190 C CA . ALA B 1 374 ? 6.129 -25.281 -6.469 1 91.69 374 ALA B CA 1
ATOM 6191 C C . ALA B 1 374 ? 6.531 -24.938 -5.035 1 91.69 374 ALA B C 1
ATOM 6193 O O . ALA B 1 374 ? 6.117 -23.906 -4.492 1 91.69 374 ALA B O 1
ATOM 6194 N N . SER B 1 375 ? 7.344 -25.812 -4.473 1 94.56 375 SER B N 1
ATOM 6195 C CA . SER B 1 375 ? 7.766 -25.578 -3.096 1 94.56 375 SER B CA 1
ATOM 6196 C C . SER B 1 375 ? 8.633 -24.328 -2.986 1 94.56 375 SER B C 1
ATOM 6198 O O . SER B 1 375 ? 8.578 -23.625 -1.984 1 94.56 375 SER B O 1
ATOM 6200 N N . GLY B 1 376 ? 9.398 -24.109 -3.953 1 92.12 376 GLY B N 1
ATOM 6201 C CA . GLY B 1 376 ? 10.203 -22.891 -3.975 1 92.12 376 GLY B CA 1
ATOM 6202 C C . GLY B 1 376 ? 9.367 -21.625 -4 1 92.12 376 GLY B C 1
ATOM 6203 O O . GLY B 1 376 ? 9.602 -20.703 -3.217 1 92.12 376 GLY B O 1
ATOM 6204 N N . VAL B 1 377 ? 8.422 -21.609 -4.852 1 90.06 377 VAL B N 1
ATOM 6205 C CA . VAL B 1 377 ? 7.531 -20.453 -4.977 1 90.06 377 VAL B CA 1
ATOM 6206 C C . VAL B 1 377 ? 6.742 -20.266 -3.684 1 90.06 377 VAL B C 1
ATOM 6208 O O . VAL B 1 377 ? 6.602 -19.141 -3.195 1 90.06 377 VAL B O 1
ATOM 6211 N N . LEU B 1 378 ? 6.277 -21.328 -3.17 1 93.75 378 LEU B N 1
ATOM 6212 C CA . LEU B 1 378 ? 5.508 -21.25 -1.935 1 93.75 378 LEU B CA 1
ATOM 6213 C C . LEU B 1 378 ? 6.387 -20.781 -0.78 1 93.75 378 LEU B C 1
ATOM 6215 O O . LEU B 1 378 ? 5.934 -20.031 0.09 1 93.75 378 LEU B O 1
ATOM 6219 N N . CYS B 1 379 ? 7.602 -21.281 -0.774 1 94.56 379 CYS B N 1
ATOM 6220 C CA . CYS B 1 379 ? 8.539 -20.828 0.246 1 94.56 379 CYS B CA 1
ATOM 6221 C C . CYS B 1 379 ? 8.742 -19.312 0.167 1 94.56 379 CYS B C 1
ATOM 6223 O O . CYS B 1 379 ? 8.766 -18.625 1.192 1 94.56 379 CYS B O 1
ATOM 6225 N N . LEU B 1 380 ? 8.891 -18.828 -1.018 1 91.38 380 LEU B N 1
ATOM 6226 C CA . LEU B 1 380 ? 9.039 -17.391 -1.225 1 91.38 380 LEU B CA 1
ATOM 6227 C C . LEU B 1 380 ? 7.801 -16.641 -0.736 1 91.38 380 LEU B C 1
ATOM 6229 O O . LEU B 1 380 ? 7.914 -15.617 -0.059 1 91.38 380 LEU B O 1
ATOM 6233 N N . PHE B 1 381 ? 6.656 -17.141 -1.07 1 92.25 381 PHE B N 1
ATOM 6234 C CA . PHE B 1 381 ? 5.395 -16.531 -0.655 1 92.25 381 PHE B CA 1
ATOM 6235 C C . PHE B 1 381 ? 5.305 -16.453 0.865 1 92.25 381 PHE B C 1
ATOM 6237 O O . PHE B 1 381 ? 4.977 -15.406 1.423 1 92.25 381 PHE B O 1
ATOM 6244 N N . HIS B 1 382 ? 5.574 -17.531 1.493 1 95.69 382 HIS B N 1
ATOM 6245 C CA . HIS B 1 382 ? 5.453 -17.562 2.945 1 95.69 382 HIS B CA 1
ATOM 6246 C C . HIS B 1 382 ? 6.523 -16.703 3.611 1 95.69 382 HIS B C 1
ATOM 6248 O O . HIS B 1 382 ? 6.32 -16.188 4.711 1 95.69 382 HIS B O 1
ATOM 6254 N N . THR B 1 383 ? 7.66 -16.594 2.98 1 94.88 383 THR B N 1
ATOM 6255 C CA . THR B 1 383 ? 8.68 -15.68 3.484 1 94.88 383 THR B CA 1
ATOM 6256 C C . THR B 1 383 ? 8.156 -14.25 3.51 1 94.88 383 THR B C 1
ATOM 6258 O O . THR B 1 383 ? 8.352 -13.531 4.492 1 94.88 383 THR B O 1
ATOM 6261 N N . ILE B 1 384 ? 7.527 -13.836 2.465 1 94.12 384 ILE B N 1
ATOM 6262 C CA . ILE B 1 384 ? 6.93 -12.508 2.398 1 94.12 384 ILE B CA 1
ATOM 6263 C C . ILE B 1 384 ? 5.875 -12.359 3.492 1 94.12 384 ILE B C 1
ATOM 6265 O O . ILE B 1 384 ? 5.836 -11.344 4.195 1 94.12 384 ILE B O 1
ATOM 6269 N N . GLU B 1 385 ? 5.051 -13.367 3.584 1 96.06 385 GLU B N 1
ATOM 6270 C CA . GLU B 1 385 ? 4.008 -13.367 4.605 1 96.06 385 GLU B CA 1
ATOM 6271 C C . GLU B 1 385 ? 4.602 -13.188 6 1 96.06 385 GLU B C 1
ATOM 6273 O O . GLU B 1 385 ? 4.105 -12.375 6.785 1 96.06 385 GLU B O 1
ATOM 6278 N N . VAL B 1 386 ? 5.641 -13.922 6.277 1 96.69 386 VAL B N 1
ATOM 6279 C CA . VAL B 1 386 ? 6.309 -13.836 7.57 1 96.69 386 VAL B CA 1
ATOM 6280 C C . VAL B 1 386 ? 6.797 -12.406 7.809 1 96.69 386 VAL B C 1
ATOM 6282 O O . VAL B 1 386 ? 6.598 -11.852 8.891 1 96.69 386 VAL B O 1
ATOM 6285 N N . ARG B 1 387 ? 7.398 -11.828 6.852 1 94.81 387 ARG B N 1
ATOM 6286 C CA . ARG B 1 387 ? 7.934 -10.477 6.98 1 94.81 387 ARG B CA 1
ATOM 6287 C C . ARG B 1 387 ? 6.82 -9.469 7.254 1 94.81 387 ARG B C 1
ATOM 6289 O O . ARG B 1 387 ? 6.965 -8.594 8.109 1 94.81 387 ARG B O 1
ATOM 6296 N N . MET B 1 388 ? 5.754 -9.586 6.539 1 95.81 388 MET B N 1
ATOM 6297 C CA . MET B 1 388 ? 4.641 -8.656 6.703 1 95.81 388 MET B CA 1
ATOM 6298 C C . MET B 1 388 ? 4.008 -8.805 8.086 1 95.81 388 MET B C 1
ATOM 6300 O O . MET B 1 388 ? 3.664 -7.812 8.727 1 95.81 388 MET B O 1
ATOM 6304 N N . LEU B 1 389 ? 3.85 -10.039 8.516 1 97.5 389 LEU B N 1
ATOM 6305 C CA . LEU B 1 389 ? 3.268 -10.281 9.836 1 97.5 389 LEU B CA 1
ATOM 6306 C C . LEU B 1 389 ? 4.188 -9.773 10.938 1 97.5 389 LEU B C 1
ATOM 6308 O O . LEU B 1 389 ? 3.723 -9.188 11.922 1 97.5 389 LEU B O 1
ATOM 6312 N N . GLN B 1 390 ? 5.484 -9.984 10.75 1 96.06 390 GLN B N 1
ATOM 6313 C CA . GLN B 1 390 ? 6.453 -9.461 11.711 1 96.06 390 GLN B CA 1
ATOM 6314 C C . GLN B 1 390 ? 6.387 -7.934 11.773 1 96.06 390 GLN B C 1
ATOM 6316 O O . GLN B 1 390 ? 6.406 -7.355 12.859 1 96.06 390 GLN B O 1
ATOM 6321 N N . GLY B 1 391 ? 6.387 -7.332 10.586 1 94.56 391 GLY B N 1
ATOM 6322 C CA . GLY B 1 391 ? 6.27 -5.887 10.539 1 94.56 391 GLY B CA 1
ATOM 6323 C C . GLY B 1 391 ? 5.027 -5.359 11.234 1 94.56 391 GLY B C 1
ATOM 6324 O O . GLY B 1 391 ? 5.09 -4.371 11.961 1 94.56 391 GLY B O 1
ATOM 6325 N N . THR B 1 392 ? 3.945 -6 11.039 1 96.81 392 THR B N 1
ATOM 6326 C CA . THR B 1 392 ? 2.689 -5.594 11.664 1 96.81 392 THR B CA 1
ATOM 6327 C C . THR B 1 392 ? 2.766 -5.738 13.18 1 96.81 392 THR B C 1
ATOM 6329 O O . THR B 1 392 ? 2.324 -4.852 13.914 1 96.81 392 THR B O 1
ATOM 6332 N N . GLU B 1 393 ? 3.285 -6.879 13.609 1 96.56 393 GLU B N 1
ATOM 6333 C CA . GLU B 1 393 ? 3.434 -7.109 15.039 1 96.56 393 GLU B CA 1
ATOM 6334 C C . GLU B 1 393 ? 4.262 -6.008 15.695 1 96.56 393 GLU B C 1
ATOM 6336 O O . GLU B 1 393 ? 3.922 -5.531 16.781 1 96.56 393 GLU B O 1
ATOM 6341 N N . GLU B 1 394 ? 5.281 -5.562 15.055 1 93.75 394 GLU B N 1
ATOM 6342 C CA . GLU B 1 394 ? 6.137 -4.508 15.586 1 93.75 394 GLU B CA 1
ATOM 6343 C C . GLU B 1 394 ? 5.406 -3.166 15.609 1 93.75 394 GLU B C 1
ATOM 6345 O O . GLU B 1 394 ? 5.555 -2.395 16.562 1 93.75 394 GLU B O 1
ATOM 6350 N N . GLN B 1 395 ? 4.715 -2.891 14.578 1 94.44 395 GLN B N 1
ATOM 6351 C CA . GLN B 1 395 ? 3.914 -1.671 14.547 1 94.44 395 GLN B CA 1
ATOM 6352 C C . GLN B 1 395 ? 2.912 -1.644 15.695 1 94.44 395 GLN B C 1
ATOM 6354 O O . GLN B 1 395 ? 2.74 -0.614 16.359 1 94.44 395 GLN B O 1
ATOM 6359 N N . MET B 1 396 ? 2.234 -2.789 15.891 1 95.88 396 MET B N 1
ATOM 6360 C CA . MET B 1 396 ? 1.241 -2.883 16.953 1 95.88 396 MET B CA 1
ATOM 6361 C C . MET B 1 396 ? 1.894 -2.719 18.328 1 95.88 396 MET B C 1
ATOM 6363 O O . MET B 1 396 ? 1.318 -2.098 19.219 1 95.88 396 MET B O 1
ATOM 6367 N N . ARG B 1 397 ? 3.051 -3.266 18.422 1 93.5 397 ARG B N 1
ATOM 6368 C CA . ARG B 1 397 ? 3.783 -3.121 19.672 1 93.5 397 ARG B CA 1
ATOM 6369 C C . ARG B 1 397 ? 4.094 -1.657 19.969 1 93.5 397 ARG B C 1
ATOM 6371 O O . ARG B 1 397 ? 3.918 -1.188 21.094 1 93.5 397 ARG B O 1
ATOM 6378 N N . LEU B 1 398 ? 4.574 -0.958 19 1 90.94 398 LEU B N 1
ATOM 6379 C CA . LEU B 1 398 ? 4.852 0.467 19.141 1 90.94 398 LEU B CA 1
ATOM 6380 C C . LEU B 1 398 ? 3.588 1.234 19.516 1 90.94 398 LEU B C 1
ATOM 6382 O O . LEU B 1 398 ? 3.621 2.113 20.375 1 90.94 398 LEU B O 1
ATOM 6386 N N . ALA B 1 399 ? 2.533 0.908 18.859 1 92.25 399 ALA B N 1
ATOM 6387 C CA . ALA B 1 399 ? 1.257 1.562 19.141 1 92.25 399 ALA B CA 1
ATOM 6388 C C . ALA B 1 399 ? 0.805 1.301 20.578 1 92.25 399 ALA B C 1
ATOM 6390 O O . ALA B 1 399 ? 0.277 2.195 21.234 1 92.25 399 ALA B O 1
ATOM 6391 N N . LEU B 1 400 ? 0.99 0.07 20.984 1 92.56 400 LEU B N 1
ATOM 6392 C CA . LEU B 1 400 ? 0.613 -0.309 22.344 1 92.56 400 LEU B CA 1
ATOM 6393 C C . LEU B 1 400 ? 1.417 0.479 23.375 1 92.56 400 LEU B C 1
ATOM 6395 O O . LEU B 1 400 ? 0.864 0.954 24.359 1 92.56 400 LEU B O 1
ATOM 6399 N N . GLN B 1 401 ? 2.666 0.669 23.141 1 88.31 401 GLN B N 1
ATOM 6400 C CA . GLN B 1 401 ? 3.527 1.438 24.031 1 88.31 401 GLN B CA 1
ATOM 6401 C C . GLN B 1 401 ? 3.088 2.898 24.094 1 88.31 401 GLN B C 1
ATOM 6403 O O . GLN B 1 401 ? 3.035 3.486 25.172 1 88.31 401 GLN B O 1
ATOM 6408 N N . SER B 1 402 ? 2.83 3.4 22.984 1 86.06 402 SER B N 1
ATOM 6409 C CA . SER B 1 402 ? 2.385 4.789 22.922 1 86.06 402 SER B CA 1
ATOM 6410 C C . SER B 1 402 ? 1.066 4.977 23.672 1 86.06 402 SER B C 1
ATOM 6412 O O . SER B 1 402 ? 0.889 5.961 24.391 1 86.06 402 SER B O 1
ATOM 6414 N N . LEU B 1 403 ? 0.157 4.043 23.484 1 88.62 403 LEU B N 1
ATOM 6415 C CA . LEU B 1 403 ? -1.14 4.098 24.156 1 88.62 403 LEU B CA 1
ATOM 6416 C C . LEU B 1 403 ? -0.98 4 25.656 1 88.62 403 LEU B C 1
ATOM 6418 O O . LEU B 1 403 ? -1.634 4.734 26.406 1 88.62 403 LEU B O 1
ATOM 6422 N N . GLN B 1 404 ? -0.149 3.121 26.078 1 86.88 404 GLN B N 1
ATOM 6423 C CA . GLN B 1 404 ? 0.072 2.93 27.516 1 86.88 404 GLN B CA 1
ATOM 6424 C C . GLN B 1 404 ? 0.725 4.16 28.141 1 86.88 404 GLN B C 1
ATOM 6426 O O . GLN B 1 404 ? 0.396 4.539 29.266 1 86.88 404 GLN B O 1
ATOM 6431 N N . HIS B 1 405 ? 1.63 4.781 27.469 1 83.62 405 HIS B N 1
ATOM 6432 C CA . HIS B 1 405 ? 2.258 6.008 27.938 1 83.62 405 HIS B CA 1
ATOM 6433 C C . HIS B 1 405 ? 1.234 7.129 28.094 1 83.62 405 HIS B C 1
ATOM 6435 O O . HIS B 1 405 ? 1.266 7.875 29.078 1 83.62 405 HIS B O 1
ATOM 6441 N N . LYS B 1 406 ? 0.367 7.207 27.172 1 82.56 406 LYS B N 1
ATOM 6442 C CA . LYS B 1 406 ? -0.673 8.234 27.219 1 82.56 406 LYS B CA 1
ATOM 6443 C C . LYS B 1 406 ? -1.61 8 28.406 1 82.56 406 LYS B C 1
ATOM 6445 O O . LYS B 1 406 ? -2.08 8.961 29.031 1 82.56 406 LYS B O 1
ATOM 6450 N N . LEU B 1 407 ? -1.87 6.777 28.703 1 82.25 407 LEU B N 1
ATOM 6451 C CA . LEU B 1 407 ? -2.764 6.43 29.812 1 82.25 407 LEU B CA 1
ATOM 6452 C C . LEU B 1 407 ? -2.088 6.68 31.156 1 82.25 407 LEU B C 1
ATOM 6454 O O . LEU B 1 407 ? -2.756 7.023 32.125 1 82.25 407 LEU B O 1
ATOM 6458 N N . SER B 1 408 ? -0.833 6.504 31.156 1 80 408 SER B N 1
ATOM 6459 C CA . SER B 1 408 ? -0.102 6.707 32.406 1 80 408 SER B CA 1
ATOM 6460 C C . SER B 1 408 ? 0.07 8.195 32.719 1 80 408 SER B C 1
ATOM 6462 O O . SER B 1 408 ? 0.166 8.586 33.875 1 80 408 SER B O 1
ATOM 6464 N N . CYS B 1 409 ? 0.223 9 31.719 1 70.38 409 CYS B N 1
ATOM 6465 C CA . CYS B 1 409 ? 0.399 10.438 31.906 1 70.38 409 CYS B CA 1
ATOM 6466 C C . CYS B 1 409 ? -0.941 11.125 32.156 1 70.38 409 CYS B C 1
ATOM 6468 O O . CYS B 1 409 ? -0.985 12.289 32.562 1 70.38 409 CYS B O 1
ATOM 6470 N N . ALA B 1 410 ? -1.971 10.562 31.875 1 61.12 410 ALA B N 1
ATOM 6471 C CA . ALA B 1 410 ? -3.289 11.133 32.125 1 61.12 410 ALA B CA 1
ATOM 6472 C C . ALA B 1 410 ? -3.74 10.828 33.562 1 61.12 410 ALA B C 1
ATOM 6474 O O . ALA B 1 410 ? -3.441 9.75 34.094 1 61.12 410 ALA B O 1
#

Sequence (820 aa):
MDKDPVLQLRIFDLNCWGIRYLSKLRQERIEMIGDVLSTEGFDLALLQEVWSEGDYSQLKQKLSSRYSSSHYFKSGVIGSGLCVFSRYPILDTFLYQYSVNGYPYMIQHGDWFCGKSVGLVVIKIREIIFNVYVTHLHAEYCRDRDAYLPHRVVQAWELAQFIQHTAKGADVVLLGGDLNMHPEDVGIRLLRGWTGLRDSFAHTEKFEGCKDGCTLVPDNCFTNKKEMRWFPQGIRIDYVLYQALSHYTITCESLVTTTGTAPGKDVPYSDHEAVMATLHVEEQGGAEKGPSCTRAEPELVDTLNEARTEVRVGLHTAERQRYSCGRMAVLALLLLLLQGAMGLSSLLGGTLQQPFPKLSFSLLGLLAVVALLASGVLCLFHTIEVRMLQGTEEQMRLALQSLQHKLSCAMDKDPVLQLRIFDLNCWGIRYLSKLRQERIEMIGDVLSTEGFDLALLQEVWSEGDYSQLKQKLSSRYSSSHYFKSGVIGSGLCVFSRYPILDTFLYQYSVNGYPYMIQHGDWFCGKSVGLVVIKIREIIFNVYVTHLHAEYCRDRDAYLPHRVVQAWELAQFIQHTAKGADVVLLGGDLNMHPEDVGIRLLRGWTGLRDSFAHTEKFEGCKDGCTLVPDNCFTNKKEMRWFPQGIRIDYVLYQALSHYTITCESLVTTTGTAPGKDVPYSDHEAVMATLHVEEQGGAEKGPSCTRAEPELVDTLNEARTEVRVGLHTAERQRYSCGRMAVLALLLLLLQGAMGLSSLLGGTLQQPFPKLSFSLLGLLAVVALLASGVLCLFHTIEVRMLQGTEEQMRLALQSLQHKLSCA

Nearest PDB structures (foldseek):
  8j2f-assembly1_B  TM=9.686E-01  e=9.514E-52  Homo sapiens
  7p3r-assembly1_C  TM=8.175E-01  e=2.813E-01  Vibrio cholerae O1 biovar El Tor str. N16961
  6h2e-assembly1_Q-2  TM=3.974E-01  e=1.396E+00  Aeromonas hydrophila subsp. hydrophila AL09-71
  8to0-assembly1_GU  TM=4.918E-01  e=4.385E+00  Mus musculus
  8otz-assembly1_DR  TM=4.651E-01  e=5.838E+00  Bos taurus

InterPro domains:
  IPR005135 Endonuclease/exonuclease/phosphatase [PF03372] (15-272)
  IPR036691 Endonuclease/exonuclease/phosphatase superfamily [G3DSA:3.60.10.10] (7-280)
  IPR036691 Endonuclease/exonuclease/phosphatase superfamily [SSF56219] (8-279)
  IPR038772 Sphingomyelinase C/Sphingomyelin phosphodiesterase 2-like [PTHR16320] (7-256)

Secondary structure (DSSP, 8-state):
----PPEEEEEEEEEEEE-TTTSTTHHHHHHHHHHHHHHS--SEEEEEEE--HHHHHHHHHHTTTT-SEEEEE--TTT---EEEEESS-EEEEEEEE-S----TT-TTSTHHHHT-EEEEEEEEETTEEEEEEEEEPPP-S-STT-TTHHHHHHHHHHHHHHHHHHGGG-SEEEEEEE--S-TTSHHHHHHHHHH-PEEHHHH-SEEESSGGG-SB-TTSTTS-HHHHTT-TT-B--EEEEEEE-TTEEEEEEEEEE--SSPTT-SS-SSSSPPEEEEEEEEE--SS----------HHHHHHHHHHHHHHHHHHHHHHHHHHHHHHHHHHHHHHHHHHHHHHHHHHTT------S-HHHHHHHHHHHHHHHHHHHHHHHHHHHHHHHHHHHHHHHHHHHHHHHHHHHH-/----PPEEEEEEEEEEEE-TTTSTTHHHHHHHHHHHHHHS--SEEEEEEE--HHHHHHHHHHTTTT-SEEEEE--TTT---EEEEESS-EEEEEEEE-S----TT-TTSTHHHHT-EEEEEEEEETTEEEEEEEEEPPP-S-STT-TTHHHHHHHHHHHHHHHHHHGGG-SEEEEEEE--S-TTSHHHHHHHHHH-PEEHHHH-SEEESSGGG-SB-TTSTTS-HHHHTT-TT-B--EEEEEEE-TTEEEEEEEEEE--SSPTT-SS-SSSSPPEEEEEEEEE--SS----------HHHHHHHHHHHHHHHHHHHHHHHHHHHHHHHHHHHHHHHHHHHHHHHHHHTT------S-HHHHHHHHHHHHHHHHHHHHHHHHHHHHHHHHHHHHHHHHHHHHHHHHHHHH-

Organism: Sphenodon punctatus (NCBI:txid8508)

Solvent-accessible surface area (backbone atoms only — not comparable to full-atom values): 41778 Å² total; per-residue (Å²): 130,83,71,75,75,67,42,75,46,33,38,37,26,35,48,42,54,36,47,84,95,69,36,76,65,39,70,61,24,52,50,51,50,40,50,48,59,59,68,73,66,52,43,33,36,32,38,26,39,52,46,41,69,65,59,50,51,50,41,50,62,70,31,47,87,67,28,69,25,68,49,75,52,51,25,36,62,64,24,41,12,36,36,39,40,22,47,49,61,65,68,45,72,50,78,50,67,50,92,56,44,78,46,81,86,41,66,92,51,59,48,36,46,22,28,36,36,40,40,38,38,33,34,58,60,88,88,44,34,34,38,38,35,36,36,43,50,56,73,72,89,34,84,93,67,48,85,49,51,29,40,37,36,50,41,26,50,51,48,28,51,50,47,57,44,42,44,56,67,29,35,32,40,37,38,29,30,37,55,48,44,42,75,83,35,55,37,46,45,40,28,29,59,73,56,59,41,41,50,36,79,84,58,30,75,36,77,49,56,35,66,91,58,23,20,40,37,63,83,28,90,67,39,60,60,80,72,29,67,86,28,76,70,29,44,34,28,58,47,54,30,35,37,53,32,85,64,38,43,61,48,33,54,32,28,36,34,46,79,46,50,36,90,98,47,93,47,42,63,31,43,37,37,37,44,35,38,36,32,38,39,37,75,55,78,87,74,75,76,65,74,77,60,78,62,69,45,72,64,46,55,54,37,49,51,53,46,46,51,41,34,49,53,41,30,53,51,30,47,51,49,23,51,53,23,44,50,47,21,51,52,22,48,50,50,46,51,51,48,50,49,49,51,52,33,43,72,70,69,40,76,66,66,70,87,49,57,69,64,56,49,46,51,48,48,44,49,26,49,52,42,25,52,52,22,44,53,49,21,51,52,26,42,26,50,32,34,45,38,51,38,48,49,51,51,50,49,51,46,50,51,50,43,52,51,54,49,68,74,96,129,85,71,78,75,68,42,76,46,34,38,39,28,34,49,41,53,34,47,82,96,68,37,77,64,40,70,61,25,52,49,50,50,39,50,50,59,60,67,72,64,54,44,34,37,33,37,25,39,52,46,40,68,65,59,51,49,52,40,48,62,69,30,49,87,64,28,68,25,70,50,76,51,52,26,36,61,63,24,41,12,36,34,39,39,22,45,46,60,68,68,45,73,49,79,48,67,51,93,55,44,79,46,81,85,42,65,91,52,59,47,36,46,21,28,34,35,39,39,38,39,32,34,58,60,88,89,42,34,34,39,38,34,35,35,42,49,58,73,73,90,36,85,90,67,46,85,49,51,30,39,40,37,50,40,27,49,50,50,28,51,51,46,58,43,42,44,56,66,30,34,31,40,37,38,28,30,39,54,50,45,42,76,82,34,58,37,43,45,39,29,29,58,72,56,59,42,39,49,36,78,83,57,30,75,38,77,46,56,34,65,92,58,23,18,39,37,62,84,30,88,68,37,62,59,78,74,28,68,85,29,76,70,28,44,34,27,58,47,54,31,36,38,52,30,84,63,39,42,62,46,33,56,31,28,36,34,47,79,47,52,38,90,97,46,92,48,42,62,30,44,37,37,37,42,33,38,35,3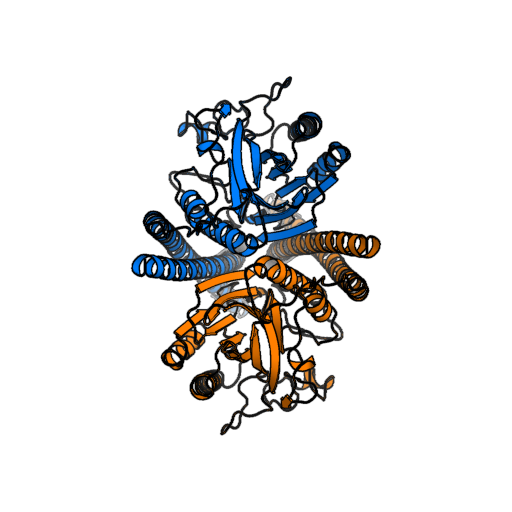3,39,40,36,75,55,76,87,71,76,76,65,74,78,60,77,62,70,45,73,64,46,55,53,37,50,50,51,46,45,50,41,36,50,52,43,32,54,50,29,48,51,49,23,51,52,24,45,51,48,20,51,52,21,49,50,51,46,52,50,50,50,50,49,53,51,35,43,72,71,68,40,76,66,65,70,85,50,58,68,66,54,47,46,50,50,49,45,48,27,50,51,42,25,53,51,22,45,52,48,20,49,52,25,40,26,50,31,35,44,38,50,37,48,49,52,52,52,50,52,48,50,51,50,42,51,52,53,48,66,74,95